Protein AF-0000000069701682 (afdb_homodimer)

Secondary structure (DSSP, 8-state):
---------PPTTS-HHHHHHHHHHHHHHTT-S-TTSPPPPHHHHHHHHT--HHHHHHHHHHHHHTTSEEEETTTEEEE-GGGTT-------------SPPP-HHHH-S--GGGS---PPPTTGGG-SEE--SS---GGGS-HHHHHHHHHHHHHS-SS-GGGS--TTPPPHHHHHHIIIIIGGGGT----GGGEEEESHHHHHHHHHHHHH--TT-EEEEEES--HHHHHHHHTTT-EEEEEEEETTEE---SS--SEEEE--SS-TTT-PPPPHHHHHHHHHHHHHTT-EEEEEETTGGG---SSPPPPGGGG-SSS-EEEEEESSTTT-GGG--EEEE--HHHHHHHHHHHHHHHSSS-HHHHHHHHHHHHTTHHHHHHHHHHHHHHHHHHHHHHHHHHH-TTSEEPTT-TT-SEEEEE--TT--HHHHHHHHHHTTEE-EESGGGS-SSS--SSEEEEE-SSS-GGGHHHHHHHHHHHHHHH-/---------PPTTS-HHHHHHHHHHHHHHTT-S-TTSPPPPHHHHHHHHT--HHHHHHHHHHHHHTTSEEEETTTEEEE-GGGTT-------------SPPP-HHHH-S--GGGS---PPPTTGGG-SEE--SS---GGGS-HHHHHHHHHHHHHS-SS-GGGS--TTPPPHHHHHHIIIIIGGGGT----GGGEEEESHHHHHHHHHHHHH--TT-EEEEEES--HHHHHHHHTTT-EEEEEEEETTEE---SS--SEEEE--SS-TTT-PPPPHHHHHHHHHHHHHTT-EEEEE-TTTTT---SSPPPPGGGG-SSS-EEEEEESSTTT-GGG--EEEE--HHHHHHHHHHHHHHHSSS-HHHHHHHHHHHHTTHHHHHHHHHHHHHHHHHHHHHHHHHHH-TTSEEPTT-TT-SEEEEE--TT--HHHHHHHHHHTTEE-EESGGGS-SSS--SSEEEEE-SSS-GGGHHHHHHHHHHHHHHH-

Radius of gyration: 29.83 Å; Cα contacts (8 Å, |Δi|>4): 1899; chains: 2; bounding box: 69×75×84 Å

Foldseek 3Di:
DPPPQQEFPDDPPDDPLVRLLVSVVCCLLQQVAAQPDADDALVRVCVSHVHDSVSSVVSLVVCVVVQQWDQDPPRHIGGRPVSNPSPNPPPPDDPDDPDDDDPVVVVDPDDLVPADDQDDDPPLLPFQARQDPLDFDPVLFPVVLLVVLLCVQVPDDPDRPLVDAPQQDADVLLLVLCQPPPQVLQLDHADSLQKAKALALLRVLLLCLVPPFALPFEEEEEFLADRSSVSSNCVRNHHYHYFYAALQGGDDDPDDGQEYEAAQQQGPPQLAHHDPVNLVVVLVSCVVVVHAYEYEPACSLLQLDDSGHHGSNSVRPPQRYKYWYGDCSLNDSVLRIIMIGGDSVSSVSSSVVVSVVPRGRRRSSSSSVSVCSVVCVSVVSSVVSSVVQVLLLVLLVVLCVVQPVQWDGGNRNPRGQKGKTFHPQQDFVVVLQVQLVVVSHHWAFSQSSGDDPDGRRGITMGGRRSHDSVCNNVSSNSSSVSRVVSD/DPPPQQEFPDDPPDDPLVRLLVSVVCCLLQPVAAQPDADDALVRVCVSHVHDSVSSVVSQVVCCVVQQWDQDPPRHIGGRPVSNPSPNPPPPDDPDDPDDDDPVVVVDPDDLVPADDQDDDPPLLPFQARQDPLDFAPVLFPPVLLVVLLCVQVPDDPDRPLVDAPQQDADVLLLVLCQPPPQVLQLDHADSLQKAKALALLRVLLLCLVPPFALPFEEEEEFLADRSSVSSNCVRNHHYHYFYAALQGGDDDPDDGQEYEAAQQQGPPQLAHHDPVNLVVVLVSCVVVVHAYEYEPACSLLQLDDRGHHGSNSVRPPQRYKYWYGDCSLNDSVLRIIMIGGDSVSSVSSSVVVSVVPRGRRSSSSSSVSVCSVVCVSVVSSVVSSVVQVLLLVLLVVLCVVQPVQWDGGHNNPRGQKGKTFHPQQDFVVVLQVQLVVVSHHWAFSQSSGDDPDGRRRITMGGGRSHDSVCSNVSSNSSSVSRVVSD

Nearest PDB structures (foldseek):
  2zc0-assembly1_A  TM=9.227E-01  e=3.719E-26  Thermococcus litoralis
  3av7-assembly1_C  TM=9.147E-01  e=4.871E-26  Pyrococcus horikoshii OT3
  1wst-assembly1_A-2  TM=8.788E-01  e=1.095E-25  Thermococcus profundus
  1vp4-assembly1_B  TM=9.263E-01  e=2.379E-24  Thermotoga maritima MSB8
  6t8q-assembly1_A  TM=8.933E-01  e=7.430E-21  Homo sapiens

pLDDT: mean 89.13, std 10.61, range [32.91, 98.69]

Sequence (974 aa):
MIRHLLHVDFQPGRGLQEQVRETLVNAILSGIFAADTPLPSCRQLASQLRVSRNTTALVFESLVNEGYLISRPRSGYYLHPDYHEASPAAVESAPQREAAAPRWGDRLQMTPSQQESILKPAGWMHYRYPFIYGQPDTRQFPLATWRSAANWLHGGVRDPAWVIDHIDQDVPMLIEQIRTRVLPKRGIVAAPDEILITLGSQNALYLLTRLLLSSTTRIGVENPCFREAINTFLLADAEVVPHPVDEEGIVLNERPCDYYYVTPGHQVPTGVTMSSARRRQLLEHAARHDAVIIEDDYDSESNFTLNPLPALKASDRSGRVVYVSSLSKALSPGLRLGFMVADPDLIDEARALRRLVYRHPPTNIQYQMAHFLAQGHYETHLRRYHYDSAQRWERLHAALQRYLPSCRALAGSEHANAFWLQTPAQINTQQLTWRAAHAGVLIEPGARHFLSAAPPDNYFRMGFHAINPDAIAQGVEVLRGQLEQMGMIRHLLHVDFQPGRGLQEQVRETLVNAILSGIFAADTPLPSCRQLASQLRVSRNTTALVFESLVNEGYLISRPRSGYYLHPDYHEASPAAVESAPQREAAAPRWGDRLQMTPSQQESILKPAGWMHYRYPFIYGQPDTRQFPLATWRSAANWLHGGVRDPAWVIDHIDQDVPMLIEQIRTRVLPKRGIVAAPDEILITLGSQNALYLLTRLLLSSTTRIGVENPCFREAINTFLLADAEVVPHPVDEEGIVLNERPCDYYYVTPGHQVPTGVTMSSARRRQLLEHAARHDAVIIEDDYDSESNFTLNPLPALKASDRSGRVVYVSSLSKALSPGLRLGFMVADPDLIDEARALRRLVYRHPPTNIQYQMAHFLAQGHYETHLRRYHYDSAQRWERLHAALQRYLPSCRALAGSEHANAFWLQTPAQINTQQLTWRAAHAGVLIEPGARHFLSAAPPDNYFRMGFHAINPDAIAQGVEVLRGQLEQMG

Structure (mmCIF, N/CA/C/O backbone):
data_AF-0000000069701682-model_v1
#
loop_
_entity.id
_entity.type
_entity.pdbx_description
1 polymer 'GntR family transcriptional regulator'
#
loop_
_atom_site.group_PDB
_atom_site.id
_atom_site.type_symbol
_atom_site.label_atom_id
_atom_site.label_alt_id
_atom_site.label_comp_id
_atom_site.label_asym_id
_atom_site.label_entity_id
_atom_site.label_seq_id
_atom_site.pdbx_PDB_ins_code
_atom_site.Cartn_x
_atom_site.Cartn_y
_atom_site.Cartn_z
_atom_site.occupancy
_atom_site.B_iso_or_equiv
_atom_site.auth_seq_id
_atom_site.auth_comp_id
_atom_site.auth_asym_id
_atom_site.auth_atom_id
_atom_site.pdbx_PDB_model_num
ATOM 1 N N . MET A 1 1 ? -25.453 -39.875 17.453 1 32.91 1 MET A N 1
ATOM 2 C CA . MET A 1 1 ? -25.484 -38.625 16.703 1 32.91 1 MET A CA 1
ATOM 3 C C . MET A 1 1 ? -24.328 -37.719 17.141 1 32.91 1 MET A C 1
ATOM 5 O O . MET A 1 1 ? -24.25 -37.312 18.297 1 32.91 1 MET A O 1
ATOM 9 N N . ILE A 1 2 ? -23.188 -37.844 16.672 1 40.19 2 ILE A N 1
ATOM 10 C CA . ILE A 1 2 ? -22.031 -37.094 17.156 1 40.19 2 ILE A CA 1
ATOM 11 C C . ILE A 1 2 ? -22.375 -35.625 17.281 1 40.19 2 ILE A C 1
ATOM 13 O O . ILE A 1 2 ? -22.688 -34.938 16.297 1 40.19 2 ILE A O 1
ATOM 17 N N . ARG A 1 3 ? -22.828 -35.156 18.422 1 49.03 3 ARG A N 1
ATOM 18 C CA . ARG A 1 3 ? -23.188 -33.781 18.828 1 49.03 3 ARG A CA 1
ATOM 19 C C . ARG A 1 3 ? -22 -32.844 18.688 1 49.03 3 ARG A C 1
ATOM 21 O O . ARG A 1 3 ? -21.078 -32.875 19.5 1 49.03 3 ARG A O 1
ATOM 28 N N . HIS A 1 4 ? -21.578 -32.5 17.422 1 60.84 4 HIS A N 1
ATOM 29 C CA . HIS A 1 4 ? -20.516 -31.531 17.328 1 60.84 4 HIS A CA 1
ATOM 30 C C . HIS A 1 4 ? -20.891 -30.234 18.047 1 60.84 4 HIS A C 1
ATOM 32 O O . HIS A 1 4 ? -21.922 -29.625 17.734 1 60.84 4 HIS A O 1
ATOM 38 N N . LEU A 1 5 ? -20.422 -30.094 19.281 1 67.62 5 LEU A N 1
ATOM 39 C CA . LEU A 1 5 ? -20.656 -28.891 20.078 1 67.62 5 LEU A CA 1
ATOM 40 C C . LEU A 1 5 ? -19.859 -27.719 19.531 1 67.62 5 LEU A C 1
ATOM 42 O O . LEU A 1 5 ? -18.625 -27.75 19.531 1 67.62 5 LEU A O 1
ATOM 46 N N . LEU A 1 6 ? -20.609 -26.969 18.734 1 79.06 6 LEU A N 1
ATOM 47 C CA . LEU A 1 6 ? -19.984 -25.719 18.312 1 79.06 6 LEU A CA 1
ATOM 48 C C . LEU A 1 6 ? -20.188 -24.641 19.375 1 79.06 6 LEU A C 1
ATOM 50 O O . LEU A 1 6 ? -21.25 -24.547 19.984 1 79.06 6 LEU A O 1
ATOM 54 N N . HIS A 1 7 ? -19.156 -24.094 19.859 1 77.75 7 HIS A N 1
ATOM 55 C CA . HIS A 1 7 ? -19.188 -22.984 20.797 1 77.75 7 HIS A CA 1
ATOM 56 C C . HIS A 1 7 ? -18.734 -21.688 20.141 1 77.75 7 HIS A C 1
ATOM 58 O O . HIS A 1 7 ? -17.781 -21.672 19.359 1 77.75 7 HIS A O 1
ATOM 64 N N . VAL A 1 8 ? -19.594 -20.703 20.344 1 82.81 8 VAL A N 1
ATOM 65 C CA . VAL A 1 8 ? -19.234 -19.359 19.875 1 82.81 8 VAL A CA 1
ATOM 66 C C . VAL A 1 8 ? -19.172 -18.391 21.047 1 82.81 8 VAL A C 1
ATOM 68 O O . VAL A 1 8 ? -20.125 -18.281 21.828 1 82.81 8 VAL A O 1
ATOM 71 N N . ASP A 1 9 ? -17.984 -17.844 21.328 1 79.31 9 ASP A N 1
ATOM 72 C CA . ASP A 1 9 ? -17.891 -16.734 22.25 1 79.31 9 ASP A CA 1
ATOM 73 C C . ASP A 1 9 ? -18.203 -15.406 21.562 1 79.31 9 ASP A C 1
ATOM 75 O O . ASP A 1 9 ? -17.312 -14.727 21.062 1 79.31 9 ASP A O 1
ATOM 79 N N . PHE A 1 10 ? -19.516 -15.109 21.641 1 85.75 10 PHE A N 1
ATOM 80 C CA . PHE A 1 10 ? -19.984 -13.953 20.891 1 85.75 10 PHE A CA 1
ATOM 81 C C . PHE A 1 10 ? -19.359 -12.664 21.422 1 85.75 10 PHE A C 1
ATOM 83 O O . PHE A 1 10 ? -19.312 -12.453 22.625 1 85.75 10 PHE A O 1
ATOM 90 N N . GLN A 1 11 ? -18.75 -11.953 20.625 1 80.38 11 GLN A N 1
ATOM 91 C CA . GLN A 1 11 ? -18.219 -10.633 20.953 1 80.38 11 GLN A CA 1
ATOM 92 C C . GLN A 1 11 ? -19.266 -9.547 20.719 1 80.38 11 GLN A C 1
ATOM 94 O O . GLN A 1 11 ? -19.938 -9.547 19.688 1 80.38 11 GLN A O 1
ATOM 99 N N . PRO A 1 12 ? -19.422 -8.734 21.766 1 77.25 12 PRO A N 1
ATOM 100 C CA . PRO A 1 12 ? -20.375 -7.637 21.594 1 77.25 12 PRO A CA 1
ATOM 101 C C . PRO A 1 12 ? -20 -6.695 20.453 1 77.25 12 PRO A C 1
ATOM 103 O O . PRO A 1 12 ? -18.812 -6.492 20.172 1 77.25 12 PRO A O 1
ATOM 106 N N . GLY A 1 13 ? -20.938 -6.207 19.719 1 72.69 13 GLY A N 1
ATOM 107 C CA . GLY A 1 13 ? -20.703 -5.234 18.672 1 72.69 13 GLY A CA 1
ATOM 108 C C . GLY A 1 13 ? -20.625 -5.863 17.281 1 72.69 13 GLY A C 1
ATOM 109 O O . GLY A 1 13 ? -20.656 -5.156 16.281 1 72.69 13 GLY A O 1
ATOM 110 N N . ARG A 1 14 ? -20.5 -7.211 17.375 1 81.81 14 ARG A N 1
ATOM 111 C CA . ARG A 1 14 ? -20.438 -7.898 16.094 1 81.81 14 ARG A CA 1
ATOM 112 C C . ARG A 1 14 ? -21.766 -8.578 15.773 1 81.81 14 ARG A C 1
ATOM 114 O O . ARG A 1 14 ? -22.516 -8.93 16.672 1 81.81 14 ARG A O 1
ATOM 121 N N . GLY A 1 15 ? -22.047 -8.703 14.469 1 83.62 15 GLY A N 1
ATOM 122 C CA . GLY A 1 15 ? -23.266 -9.375 14.055 1 83.62 15 GLY A CA 1
ATOM 123 C C . GLY A 1 15 ? -23.281 -10.852 14.422 1 83.62 15 GLY A C 1
ATOM 124 O O . GLY A 1 15 ? -22.281 -11.547 14.289 1 83.62 15 GLY A O 1
ATOM 125 N N . LEU A 1 16 ? -24.422 -11.273 14.914 1 89.31 16 LEU A N 1
ATOM 126 C CA . LEU A 1 16 ? -24.578 -12.672 15.32 1 89.31 16 LEU A CA 1
ATOM 127 C C . LEU A 1 16 ? -24.391 -13.602 14.125 1 89.31 16 LEU A C 1
ATOM 129 O O . LEU A 1 16 ? -23.688 -14.609 14.219 1 89.31 16 LEU A O 1
ATOM 133 N N . GLN A 1 17 ? -25.047 -13.266 12.984 1 89.38 17 GLN A N 1
ATOM 134 C CA . GLN A 1 17 ? -24.922 -14.078 11.781 1 89.38 17 GLN A CA 1
ATOM 135 C C . GLN A 1 17 ? -23.469 -14.211 11.344 1 89.38 17 GLN A C 1
ATOM 137 O O . GLN A 1 17 ? -23.031 -15.297 10.953 1 89.38 17 GLN A O 1
ATOM 142 N N . GLU A 1 18 ? -22.797 -13.102 11.469 1 89.44 18 GLU A N 1
ATOM 143 C CA . GLU A 1 18 ? -21.375 -13.062 11.109 1 89.44 18 GLU A CA 1
ATOM 144 C C . GLU A 1 18 ? -20.562 -14.039 11.953 1 89.44 18 GLU A C 1
ATOM 146 O O . GLU A 1 18 ? -19.75 -14.797 11.422 1 89.44 18 GLU A O 1
ATOM 151 N N . GLN A 1 19 ? -20.781 -14.008 13.219 1 90.5 19 GLN A N 1
ATOM 152 C CA . GLN A 1 19 ? -20.016 -14.828 14.156 1 90.5 19 GLN A CA 1
ATOM 153 C C . GLN A 1 19 ? -20.406 -16.297 14.031 1 90.5 19 GLN A C 1
ATOM 155 O O . GLN A 1 19 ? -19.547 -17.172 14.125 1 90.5 19 GLN A O 1
ATOM 160 N N . VAL A 1 20 ? -21.656 -16.594 13.797 1 91.5 20 VAL A N 1
ATOM 161 C CA . VAL A 1 20 ? -22.109 -17.969 13.602 1 91.5 20 VAL A CA 1
ATOM 162 C C . VAL A 1 20 ? -21.516 -18.531 12.328 1 91.5 20 VAL A C 1
ATOM 164 O O . VAL A 1 20 ? -21.031 -19.672 12.312 1 91.5 20 VAL A O 1
ATOM 167 N N . ARG A 1 21 ? -21.609 -17.797 11.273 1 91.94 21 ARG A N 1
ATOM 168 C CA . ARG A 1 21 ? -21.062 -18.25 10.008 1 91.94 21 ARG A CA 1
ATOM 169 C C . ARG A 1 21 ? -19.562 -18.531 10.133 1 91.94 21 ARG A C 1
ATOM 171 O O . ARG A 1 21 ? -19.078 -19.562 9.664 1 91.94 21 ARG A O 1
ATOM 178 N N . GLU A 1 22 ? -18.844 -17.547 10.695 1 90.75 22 GLU A N 1
ATOM 179 C CA . GLU A 1 22 ? -17.406 -17.719 10.898 1 90.75 22 GLU A CA 1
ATOM 180 C C . GLU A 1 22 ? -17.094 -19.016 11.633 1 90.75 22 GLU A C 1
ATOM 182 O O . GLU A 1 22 ? -16.172 -19.734 11.266 1 90.75 22 GLU A O 1
ATOM 187 N N . THR A 1 23 ? -17.844 -19.25 12.625 1 88.31 23 THR A N 1
ATOM 188 C CA . THR A 1 23 ? -17.656 -20.453 13.43 1 88.31 23 THR A CA 1
ATOM 189 C C . THR A 1 23 ? -17.922 -21.703 12.594 1 88.31 23 THR A C 1
ATOM 191 O O . THR A 1 23 ? -17.172 -22.672 12.664 1 88.31 23 THR A O 1
ATOM 194 N N . LEU A 1 24 ? -18.953 -21.734 11.828 1 89.5 24 LEU A N 1
ATOM 195 C CA . LEU A 1 24 ? -19.312 -22.891 11.008 1 89.5 24 LEU A CA 1
ATOM 196 C C . LEU A 1 24 ? -18.281 -23.109 9.906 1 89.5 24 LEU A C 1
ATOM 198 O O . LEU A 1 24 ? -17.906 -24.25 9.633 1 89.5 24 LEU A O 1
ATOM 202 N N . VAL A 1 25 ? -17.906 -22.047 9.258 1 90.06 25 VAL A N 1
ATOM 203 C CA . VAL A 1 25 ? -16.906 -22.141 8.203 1 90.06 25 VAL A CA 1
ATOM 204 C C . VAL A 1 25 ? -15.617 -22.734 8.766 1 90.06 25 VAL A C 1
ATOM 206 O O . VAL A 1 25 ? -15.008 -23.609 8.156 1 90.06 25 VAL A O 1
ATOM 209 N N . ASN A 1 26 ? -15.219 -22.219 9.93 1 86.31 26 ASN A N 1
ATOM 210 C CA . ASN A 1 26 ? -14.031 -22.734 10.594 1 86.31 26 ASN A CA 1
ATOM 211 C C . ASN A 1 26 ? -14.164 -24.234 10.867 1 86.31 26 ASN A C 1
ATOM 213 O O . ASN A 1 26 ? -13.211 -24.984 10.672 1 86.31 26 ASN A O 1
ATOM 217 N N . ALA A 1 27 ? -15.281 -24.609 11.344 1 85.31 27 ALA A N 1
ATOM 218 C CA . ALA A 1 27 ? -15.531 -26.016 11.664 1 85.31 27 ALA A CA 1
ATOM 219 C C . ALA A 1 27 ? -15.492 -26.875 10.406 1 85.31 27 ALA A C 1
ATOM 221 O O . ALA A 1 27 ? -14.938 -27.969 10.414 1 85.31 27 ALA A O 1
ATOM 222 N N . ILE A 1 28 ? -16.062 -26.391 9.359 1 86.62 28 ILE A N 1
ATOM 223 C CA . ILE A 1 28 ? -16.109 -27.109 8.094 1 86.62 28 ILE A CA 1
ATOM 224 C C . ILE A 1 28 ? -14.695 -27.281 7.539 1 86.62 28 ILE A C 1
ATOM 226 O O . ILE A 1 28 ? -14.281 -28.391 7.184 1 86.62 28 ILE A O 1
ATOM 230 N N . LEU A 1 29 ? -13.977 -26.203 7.527 1 83.94 29 LEU A N 1
ATOM 231 C CA . LEU A 1 29 ? -12.656 -26.188 6.898 1 83.94 29 LEU A CA 1
ATOM 232 C C . LEU A 1 29 ? -11.633 -26.922 7.758 1 83.94 29 LEU A C 1
ATOM 234 O O . LEU A 1 29 ? -10.609 -27.391 7.25 1 83.94 29 LEU A O 1
ATOM 238 N N . SER A 1 30 ? -11.945 -27.016 9.062 1 80.56 30 SER A N 1
ATOM 239 C CA . SER A 1 30 ? -11.047 -27.734 9.969 1 80.56 30 SER A CA 1
ATOM 240 C C . SER A 1 30 ? -11.359 -29.219 10 1 80.56 30 SER A C 1
ATOM 242 O O . SER A 1 30 ? -10.703 -29.984 10.703 1 80.56 30 SER A O 1
ATOM 244 N N . GLY A 1 31 ? -12.43 -29.625 9.344 1 78.94 31 GLY A N 1
ATOM 245 C CA . GLY A 1 31 ? -12.75 -31.047 9.219 1 78.94 31 GLY A CA 1
ATOM 246 C C . GLY A 1 31 ? -13.523 -31.578 10.406 1 78.94 31 GLY A C 1
ATOM 247 O O . GLY A 1 31 ? -13.484 -32.781 10.68 1 78.94 31 GLY A O 1
ATOM 248 N N . ILE A 1 32 ? -14.18 -30.75 11.109 1 78.56 32 ILE A N 1
ATOM 249 C CA . ILE A 1 32 ? -14.914 -31.172 12.297 1 78.56 32 ILE A CA 1
ATOM 250 C C . ILE A 1 32 ? -16.109 -32.031 11.883 1 78.56 32 ILE A C 1
ATOM 252 O O . ILE A 1 32 ? -16.453 -33 12.578 1 78.56 32 ILE A O 1
ATOM 256 N N . PHE A 1 33 ? -16.672 -31.719 10.719 1 84.38 33 PHE A N 1
ATOM 257 C CA . PHE A 1 33 ? -17.859 -32.438 10.258 1 84.38 33 PHE A CA 1
ATOM 258 C C . PHE A 1 33 ? -17.484 -33.562 9.305 1 84.38 33 PHE A C 1
ATOM 260 O O . PHE A 1 33 ? -16.625 -33.375 8.438 1 84.38 33 PHE A O 1
ATOM 267 N N . ALA A 1 34 ? -18.047 -34.656 9.516 1 82.94 34 ALA A N 1
ATOM 268 C CA . ALA A 1 34 ? -17.812 -35.812 8.633 1 82.94 34 ALA A CA 1
ATOM 269 C C . ALA A 1 34 ? -18.703 -35.719 7.402 1 82.94 34 ALA A C 1
ATOM 271 O O . ALA A 1 34 ? -19.828 -35.219 7.465 1 82.94 34 ALA A O 1
ATOM 272 N N . ALA A 1 35 ? -18.234 -36.219 6.238 1 82.81 35 ALA A N 1
ATOM 273 C CA . ALA A 1 35 ? -18.906 -36.156 4.941 1 82.81 35 ALA A CA 1
ATOM 274 C C . ALA A 1 35 ? -20.297 -36.781 5.016 1 82.81 35 ALA A C 1
ATOM 276 O O . ALA A 1 35 ? -21.25 -36.25 4.441 1 82.81 35 ALA A O 1
ATOM 277 N N . ASP A 1 36 ? -20.469 -37.812 5.699 1 82.5 36 ASP A N 1
ATOM 278 C CA . ASP A 1 36 ? -21.734 -38.562 5.605 1 82.5 36 ASP A CA 1
ATOM 279 C C . ASP A 1 36 ? -22.578 -38.375 6.867 1 82.5 36 ASP A C 1
ATOM 281 O O . ASP A 1 36 ? -23.516 -39.125 7.109 1 82.5 36 ASP A O 1
ATOM 285 N N . THR A 1 37 ? -22.297 -37.312 7.617 1 86.31 37 THR A N 1
ATOM 286 C CA . THR A 1 37 ? -23.094 -37 8.805 1 86.31 37 THR A CA 1
ATOM 287 C C . THR A 1 37 ? -23.734 -35.625 8.672 1 86.31 37 THR A C 1
ATOM 289 O O . THR A 1 37 ? -23.094 -34.656 8.258 1 86.31 37 THR A O 1
ATOM 292 N N . PRO A 1 38 ? -25 -35.656 8.891 1 89.81 38 PRO A N 1
ATOM 293 C CA . PRO A 1 38 ? -25.641 -34.344 8.805 1 89.81 38 PRO A CA 1
ATOM 294 C C . PRO A 1 38 ? -25.156 -33.375 9.875 1 89.81 38 PRO A C 1
ATOM 296 O O . PRO A 1 38 ? -24.859 -33.781 11 1 89.81 38 PRO A O 1
ATOM 299 N N . LEU A 1 39 ? -25.047 -32.094 9.523 1 90.81 39 LEU A N 1
ATOM 300 C CA . LEU A 1 39 ? -24.781 -31.031 10.508 1 90.81 39 LEU A CA 1
ATOM 301 C C . LEU A 1 39 ? -25.969 -30.875 11.445 1 90.81 39 LEU A C 1
ATOM 303 O O . LEU A 1 39 ? -27.078 -31.359 11.164 1 90.81 39 LEU A O 1
ATOM 307 N N . PRO A 1 40 ? -25.703 -30.234 12.617 1 88.69 40 PRO A N 1
ATOM 308 C CA . PRO A 1 40 ? -26.859 -29.922 13.461 1 88.69 40 PRO A CA 1
ATOM 309 C C . PRO A 1 40 ? -27.938 -29.125 12.719 1 88.69 40 PRO A C 1
ATOM 311 O O . PRO A 1 40 ? -27.625 -28.281 11.883 1 88.69 40 PRO A O 1
ATOM 314 N N . SER A 1 41 ? -29.188 -29.469 13.031 1 89 41 SER A N 1
ATOM 315 C CA . SER A 1 41 ? -30.266 -28.703 12.43 1 89 41 SER A CA 1
ATOM 316 C C . SER A 1 41 ? -30.219 -27.234 12.836 1 89 41 SER A C 1
ATOM 318 O O . SER A 1 41 ? -29.547 -26.875 13.812 1 89 41 SER A O 1
ATOM 320 N N . CYS A 1 42 ? -30.906 -26.422 12.07 1 90.56 42 CYS A N 1
ATOM 321 C CA . CYS A 1 42 ? -30.984 -25 12.391 1 90.56 42 CYS A CA 1
ATOM 322 C C . CYS A 1 42 ? -31.469 -24.781 13.82 1 90.56 42 CYS A C 1
ATOM 324 O O . CYS A 1 42 ? -30.969 -23.922 14.531 1 90.56 42 CYS A O 1
ATOM 326 N N . ARG A 1 43 ? -32.469 -25.578 14.211 1 88.69 43 ARG A N 1
ATOM 327 C CA . ARG A 1 43 ? -33.031 -25.469 15.547 1 88.69 43 ARG A CA 1
ATOM 328 C C . ARG A 1 43 ? -32.031 -25.875 16.609 1 88.69 43 ARG A C 1
ATOM 330 O O . ARG A 1 43 ? -31.891 -25.203 17.641 1 88.69 43 ARG A O 1
ATOM 337 N N . GLN A 1 44 ? -31.359 -26.938 16.391 1 90.56 44 GLN A N 1
ATOM 338 C CA . GLN A 1 44 ? -30.375 -27.438 17.328 1 90.56 44 GLN A CA 1
ATOM 339 C C . GLN A 1 44 ? -29.219 -26.438 17.5 1 90.56 44 GLN A C 1
ATOM 341 O O . GLN A 1 44 ? -28.781 -26.172 18.625 1 90.56 44 GLN A O 1
ATOM 346 N N . LEU A 1 45 ? -28.734 -25.953 16.406 1 90.62 45 LEU A N 1
ATOM 347 C CA . LEU A 1 45 ? -27.625 -25.016 16.438 1 90.62 45 LEU A CA 1
ATOM 348 C C . LEU A 1 45 ? -28.047 -23.719 17.141 1 90.62 45 LEU A C 1
ATOM 350 O O . LEU A 1 45 ? -27.266 -23.141 17.891 1 90.62 45 LEU A O 1
ATOM 354 N N . ALA A 1 46 ? -29.219 -23.281 16.828 1 91.94 46 ALA A N 1
ATOM 355 C CA . ALA A 1 46 ? -29.766 -22.078 17.469 1 91.94 46 ALA A CA 1
ATOM 356 C C . ALA A 1 46 ? -29.797 -22.25 18.984 1 91.94 46 ALA A C 1
ATOM 358 O O . ALA A 1 46 ? -29.453 -21.328 19.734 1 91.94 46 ALA A O 1
ATOM 359 N N . SER A 1 47 ? -30.25 -23.375 19.359 1 90.12 47 SER A N 1
ATOM 360 C CA . SER A 1 47 ? -30.312 -23.672 20.797 1 90.12 47 SER A CA 1
ATOM 361 C C . SER A 1 47 ? -28.922 -23.75 21.406 1 90.12 47 SER A C 1
ATOM 363 O O . SER A 1 47 ? -28.688 -23.219 22.5 1 90.12 47 SER A O 1
ATOM 365 N N . GLN A 1 48 ? -28.016 -24.406 20.719 1 87.81 48 GLN A N 1
ATOM 366 C CA . GLN A 1 48 ? -26.641 -24.562 21.188 1 87.81 48 GLN A CA 1
ATOM 367 C C . GLN A 1 48 ? -25.953 -23.203 21.344 1 87.81 48 GLN A C 1
ATOM 369 O O . GLN A 1 48 ? -25.203 -22.984 22.281 1 87.81 48 GLN A O 1
ATOM 374 N N . LEU A 1 49 ? -26.188 -22.375 20.406 1 89.06 49 LEU A N 1
ATOM 375 C CA . LEU A 1 49 ? -25.453 -21.109 20.344 1 89.06 49 LEU A CA 1
ATOM 376 C C . LEU A 1 49 ? -26.25 -19.984 21 1 89.06 49 LEU A C 1
ATOM 378 O O . LEU A 1 49 ? -25.75 -18.875 21.156 1 89.06 49 LEU A O 1
ATOM 382 N N . ARG A 1 50 ? -27.469 -20.25 21.391 1 88.25 50 ARG A N 1
ATOM 383 C CA . ARG A 1 50 ? -28.375 -19.266 22.016 1 88.25 50 ARG A CA 1
ATOM 384 C C . ARG A 1 50 ? -28.609 -18.078 21.094 1 88.25 50 ARG A C 1
ATOM 386 O O . ARG A 1 50 ? -28.453 -16.922 21.516 1 88.25 50 ARG A O 1
ATOM 393 N N . VAL A 1 51 ? -28.938 -18.422 19.828 1 92.19 51 VAL A N 1
ATOM 394 C CA . VAL A 1 51 ? -29.312 -17.422 18.844 1 92.19 51 VAL A CA 1
ATOM 395 C C . VAL A 1 51 ? -30.656 -17.797 18.219 1 92.19 51 VAL A C 1
ATOM 397 O O . VAL A 1 51 ? -31.203 -18.859 18.516 1 92.19 51 VAL A O 1
ATOM 400 N N . SER A 1 52 ? -31.219 -16.891 17.484 1 91.88 52 SER A N 1
ATOM 401 C CA . SER A 1 52 ? -32.531 -17.141 16.859 1 91.88 52 SER A CA 1
ATOM 402 C C . SER A 1 52 ? -32.406 -18.172 15.75 1 91.88 52 SER A C 1
ATOM 404 O O . SER A 1 52 ? -31.359 -18.312 15.125 1 91.88 52 SER A O 1
ATOM 406 N N . ARG A 1 53 ? -33.469 -18.906 15.594 1 90.75 53 ARG A N 1
ATOM 407 C CA . ARG A 1 53 ? -33.531 -19.875 14.508 1 90.75 53 ARG A CA 1
ATOM 408 C C . ARG A 1 53 ? -33.375 -19.188 13.156 1 90.75 53 ARG A C 1
ATOM 410 O O . ARG A 1 53 ? -32.812 -19.781 12.219 1 90.75 53 ARG A O 1
ATOM 417 N N . ASN A 1 54 ? -33.844 -18.062 13.094 1 92 54 ASN A N 1
ATOM 418 C CA . ASN A 1 54 ? -33.719 -17.312 11.859 1 92 54 ASN A CA 1
ATOM 419 C C . ASN A 1 54 ? -32.25 -17.031 11.531 1 92 54 ASN A C 1
ATOM 421 O O . ASN A 1 54 ? -31.844 -17.078 10.367 1 92 54 ASN A O 1
ATOM 425 N N . THR A 1 55 ? -31.5 -16.719 12.523 1 92.06 55 THR A N 1
ATOM 426 C CA . THR A 1 55 ? -30.078 -16.438 12.352 1 92.06 55 THR A CA 1
ATOM 427 C C . THR A 1 55 ? -29.359 -17.672 11.797 1 92.06 55 THR A C 1
ATOM 429 O O . THR A 1 55 ? -28.609 -17.562 10.828 1 92.06 55 THR A O 1
ATOM 432 N N . THR A 1 56 ? -29.609 -18.797 12.359 1 92.81 56 THR A N 1
ATOM 433 C CA . THR A 1 56 ? -28.953 -20.016 11.914 1 92.81 56 THR A CA 1
ATOM 434 C C . THR A 1 56 ? -29.453 -20.422 10.523 1 92.81 56 THR A C 1
ATOM 436 O O . THR A 1 56 ? -28.672 -20.891 9.695 1 92.81 56 THR A O 1
ATOM 439 N N . ALA A 1 57 ? -30.734 -20.219 10.258 1 92.5 57 ALA A N 1
ATOM 440 C CA . ALA A 1 57 ? -31.297 -20.578 8.961 1 92.5 57 ALA A CA 1
ATOM 441 C C . ALA A 1 57 ? -30.656 -19.75 7.84 1 92.5 57 ALA A C 1
ATOM 443 O O . ALA A 1 57 ? -30.328 -20.297 6.777 1 92.5 57 ALA A O 1
ATOM 444 N N . LEU A 1 58 ? -30.516 -18.531 8.086 1 92.5 58 LEU A N 1
ATOM 445 C CA . LEU A 1 58 ? -29.906 -17.641 7.098 1 92.5 58 LEU A CA 1
ATOM 446 C C . LEU A 1 58 ? -28.469 -18.031 6.824 1 92.5 58 LEU A C 1
ATOM 448 O O . LEU A 1 58 ? -28.016 -17.984 5.676 1 92.5 58 LEU A O 1
ATOM 452 N N . VAL A 1 59 ? -27.781 -18.391 7.863 1 93 59 VAL A N 1
ATOM 453 C CA . VAL A 1 59 ? -26.391 -18.781 7.715 1 93 59 VAL A CA 1
ATOM 454 C C . VAL A 1 59 ? -26.297 -20.078 6.914 1 93 59 VAL A C 1
ATOM 456 O O . VAL A 1 59 ? -25.484 -20.203 6 1 93 59 VAL A O 1
ATOM 459 N N . PHE A 1 60 ? -27.172 -21 7.23 1 92.62 60 PHE A N 1
ATOM 460 C CA . PHE A 1 60 ? -27.172 -22.281 6.52 1 92.62 60 PHE A CA 1
ATOM 461 C C . PHE A 1 60 ? -27.516 -22.078 5.047 1 92.62 60 PHE A C 1
ATOM 463 O O . PHE A 1 60 ? -26.891 -22.672 4.172 1 92.62 60 PHE A O 1
ATOM 470 N N . GLU A 1 61 ? -28.438 -21.234 4.781 1 91.81 61 GLU A N 1
ATOM 471 C CA . GLU A 1 61 ? -28.812 -20.938 3.404 1 91.81 61 GLU A CA 1
ATOM 472 C C . GLU A 1 61 ? -27.641 -20.328 2.631 1 91.81 61 GLU A C 1
ATOM 474 O O . GLU A 1 61 ? -27.422 -20.688 1.471 1 91.81 61 GLU A O 1
ATOM 479 N N . SER A 1 62 ? -27.016 -19.469 3.268 1 92.19 62 SER A N 1
ATOM 480 C CA . SER A 1 62 ? -25.875 -18.812 2.629 1 92.19 62 SER A CA 1
ATOM 481 C C . SER A 1 62 ? -24.75 -19.828 2.363 1 92.19 62 SER A C 1
ATOM 483 O O . SER A 1 62 ? -24.078 -19.75 1.334 1 92.19 62 SER A O 1
ATOM 485 N N . LEU A 1 63 ? -24.531 -20.75 3.279 1 92.56 63 LEU A N 1
ATOM 486 C CA . LEU A 1 63 ? -23.484 -21.75 3.131 1 92.56 63 LEU A CA 1
ATOM 487 C C . LEU A 1 63 ? -23.844 -22.734 2.023 1 92.56 63 LEU A C 1
ATOM 489 O O . LEU A 1 63 ? -22.953 -23.25 1.333 1 92.56 63 LEU A O 1
ATOM 493 N N . VAL A 1 64 ? -25.125 -22.953 1.824 1 92.19 64 VAL A N 1
ATOM 494 C CA . VAL A 1 64 ? -25.578 -23.797 0.723 1 92.19 64 VAL A CA 1
ATOM 495 C C . VAL A 1 64 ? -25.344 -23.078 -0.605 1 92.19 64 VAL A C 1
ATOM 497 O O . VAL A 1 64 ? -24.828 -23.672 -1.555 1 92.19 64 VAL A O 1
ATOM 500 N N . ASN A 1 65 ? -25.656 -21.844 -0.58 1 89.38 65 ASN A N 1
ATOM 501 C CA . ASN A 1 65 ? -25.516 -21.047 -1.789 1 89.38 65 ASN A CA 1
ATOM 502 C C . ASN A 1 65 ? -24.062 -20.938 -2.229 1 89.38 65 ASN A C 1
ATOM 504 O O . ASN A 1 65 ? -23.766 -20.859 -3.424 1 89.38 65 ASN A O 1
ATOM 508 N N . GLU A 1 66 ? -23.219 -20.984 -1.28 1 89.94 66 GLU A N 1
ATOM 509 C CA . GLU A 1 66 ? -21.797 -20.828 -1.594 1 89.94 66 GLU A CA 1
ATOM 510 C C . GLU A 1 66 ? -21.109 -22.172 -1.746 1 89.94 66 GLU A C 1
ATOM 512 O O . GLU A 1 66 ? -19.891 -22.234 -1.942 1 89.94 66 GLU A O 1
ATOM 517 N N . GLY A 1 67 ? -21.797 -23.25 -1.529 1 87.5 67 GLY A N 1
ATOM 518 C CA . GLY A 1 67 ? -21.297 -24.562 -1.862 1 87.5 67 GLY A CA 1
ATOM 519 C C . GLY A 1 67 ? -20.547 -25.234 -0.72 1 87.5 67 GLY A C 1
ATOM 520 O O . GLY A 1 67 ? -19.703 -26.094 -0.945 1 87.5 67 GLY A O 1
ATOM 521 N N . TYR A 1 68 ? -20.75 -24.797 0.494 1 90.88 68 TYR A N 1
ATOM 522 C CA . TYR A 1 68 ? -20.188 -25.469 1.65 1 90.88 68 TYR A CA 1
ATOM 523 C C . TYR A 1 68 ? -21.031 -26.656 2.072 1 90.88 68 TYR A C 1
ATOM 525 O O . TYR A 1 68 ? -20.516 -27.672 2.535 1 90.88 68 TYR A O 1
ATOM 533 N N . LEU A 1 69 ? -22.391 -26.406 1.883 1 92.38 69 LEU A N 1
ATOM 534 C CA . LEU A 1 69 ? -23.344 -27.406 2.344 1 92.38 69 LEU A CA 1
ATOM 535 C C . LEU A 1 69 ? -24.312 -27.781 1.228 1 92.38 69 LEU A C 1
ATOM 537 O O . LEU A 1 69 ? -24.453 -27.047 0.244 1 92.38 69 LEU A O 1
ATOM 541 N N . ILE A 1 70 ? -24.812 -28.906 1.327 1 93.69 70 ILE A N 1
ATOM 542 C CA . ILE A 1 70 ? -25.922 -29.344 0.501 1 93.69 70 ILE A CA 1
ATOM 543 C C . ILE A 1 70 ? -27.156 -29.609 1.383 1 93.69 70 ILE A C 1
ATOM 545 O O . ILE A 1 70 ? -27.031 -30.156 2.475 1 93.69 70 ILE A O 1
ATOM 549 N N . SER A 1 71 ? -28.266 -29.094 0.907 1 92.06 71 SER A N 1
ATOM 550 C CA . SER A 1 71 ? -29.531 -29.344 1.604 1 92.06 71 SER A CA 1
ATOM 551 C C . SER A 1 71 ? -30.219 -30.578 1.048 1 92.06 71 SER A C 1
ATOM 553 O O . SER A 1 71 ? -30.438 -30.688 -0.161 1 92.06 71 SER A O 1
ATOM 555 N N . ARG A 1 72 ? -30.406 -31.5 1.884 1 90.62 72 ARG A N 1
ATOM 556 C CA . ARG A 1 72 ? -31.172 -32.688 1.501 1 90.62 72 ARG A CA 1
ATOM 557 C C . ARG A 1 72 ? -32.562 -32.688 2.148 1 90.62 72 ARG A C 1
ATOM 559 O O . ARG A 1 72 ? -32.656 -32.656 3.375 1 90.62 72 ARG A O 1
ATOM 566 N N . PRO A 1 73 ? -33.562 -32.75 1.291 1 88 73 PRO A N 1
ATOM 567 C CA . PRO A 1 73 ? -34.938 -32.688 1.831 1 88 73 PRO A CA 1
ATOM 568 C C . PRO A 1 73 ? -35.188 -33.781 2.869 1 88 73 PRO A C 1
ATOM 570 O O . PRO A 1 73 ? -34.906 -34.969 2.631 1 88 73 PRO A O 1
ATOM 573 N N . ARG A 1 74 ? -35.844 -33.406 3.992 1 83.94 74 ARG A N 1
ATOM 574 C CA . ARG A 1 74 ? -36.281 -34.25 5.102 1 83.94 74 ARG A CA 1
ATOM 575 C C . ARG A 1 74 ? -35.094 -34.969 5.746 1 83.94 74 ARG A C 1
ATOM 577 O O . ARG A 1 74 ? -35.281 -35.969 6.469 1 83.94 74 ARG A O 1
ATOM 584 N N . SER A 1 75 ? -33.812 -34.562 5.477 1 86.25 75 SER A N 1
ATOM 585 C CA . SER A 1 75 ? -32.656 -35.219 6.055 1 86.25 75 SER A CA 1
ATOM 586 C C . SER A 1 75 ? -31.766 -34.188 6.762 1 86.25 75 SER A C 1
ATOM 588 O O . SER A 1 75 ? -31.266 -34.438 7.859 1 86.25 75 SER A O 1
ATOM 590 N N . GLY A 1 76 ? -31.656 -33 6.117 1 91.06 76 GLY A N 1
ATOM 591 C CA . GLY A 1 76 ? -30.875 -31.969 6.758 1 91.06 76 GLY A CA 1
ATOM 592 C C . GLY A 1 76 ? -29.75 -31.422 5.879 1 91.06 76 GLY A C 1
ATOM 593 O O . GLY A 1 76 ? -29.875 -31.438 4.652 1 91.06 76 GLY A O 1
ATOM 594 N N . TYR A 1 77 ? -28.797 -30.766 6.531 1 92.75 77 TYR A N 1
ATOM 595 C CA . TYR A 1 77 ? -27.672 -30.172 5.824 1 92.75 77 TYR A CA 1
ATOM 596 C C . TYR A 1 77 ? -26.438 -31.062 5.914 1 92.75 77 TYR A C 1
ATOM 598 O O . TYR A 1 77 ? -26.172 -31.656 6.965 1 92.75 77 TYR A O 1
ATOM 606 N N . TYR A 1 78 ? -25.75 -31.297 4.82 1 92.62 78 TYR A N 1
ATOM 607 C CA . TYR A 1 78 ? -24.531 -32.094 4.727 1 92.62 78 TYR A CA 1
ATOM 608 C C . TYR A 1 78 ? -23.391 -31.297 4.117 1 92.62 78 TYR A C 1
ATOM 610 O O . TYR A 1 78 ? -23.625 -30.281 3.445 1 92.62 78 TYR A O 1
ATOM 618 N N . LEU A 1 79 ? -22.188 -31.75 4.395 1 91.69 79 LEU A N 1
ATOM 619 C CA . LEU A 1 79 ? -21.031 -31.156 3.738 1 91.69 79 LEU A CA 1
ATOM 620 C C . LEU A 1 79 ? -21.109 -31.344 2.229 1 91.69 79 LEU A C 1
ATOM 622 O O . LEU A 1 79 ? -21.469 -32.438 1.755 1 91.69 79 LEU A O 1
ATOM 626 N N . HIS A 1 80 ? -20.875 -30.297 1.484 1 91.06 80 HIS A N 1
ATOM 627 C CA . HIS A 1 80 ? -20.672 -30.453 0.048 1 91.06 80 HIS A CA 1
ATOM 628 C C . HIS A 1 80 ? -19.531 -31.422 -0.251 1 91.06 80 HIS A C 1
ATOM 630 O O . HIS A 1 80 ? -18.547 -31.453 0.476 1 91.06 80 HIS A O 1
ATOM 636 N N . PRO A 1 81 ? -19.609 -32.219 -1.286 1 85.19 81 PRO A N 1
ATOM 637 C CA . PRO A 1 81 ? -18.578 -33.219 -1.602 1 85.19 81 PRO A CA 1
ATOM 638 C C . PRO A 1 81 ? -17.188 -32.625 -1.691 1 85.19 81 PRO A C 1
ATOM 640 O O . PRO A 1 81 ? -16.203 -33.312 -1.399 1 85.19 81 PRO A O 1
ATOM 643 N N . ASP A 1 82 ? -17.125 -31.453 -2.014 1 82.12 82 ASP A N 1
ATOM 644 C CA . ASP A 1 82 ? -15.844 -30.781 -2.176 1 82.12 82 ASP A CA 1
ATOM 645 C C . ASP A 1 82 ? -15.117 -30.656 -0.841 1 82.12 82 ASP A C 1
ATOM 647 O O . ASP A 1 82 ? -13.906 -30.422 -0.809 1 82.12 82 ASP A O 1
ATOM 651 N N . TYR A 1 83 ? -15.805 -30.781 0.201 1 82.5 83 TYR A N 1
ATOM 652 C CA . TYR A 1 83 ? -15.219 -30.562 1.518 1 82.5 83 TYR A CA 1
ATOM 653 C C . TYR A 1 83 ? -15.125 -31.859 2.305 1 82.5 83 TYR A C 1
ATOM 655 O O . TYR A 1 83 ? -14.906 -31.844 3.518 1 82.5 83 TYR A O 1
ATOM 663 N N . HIS A 1 84 ? -15.469 -33.031 1.585 1 77.25 84 HIS A N 1
ATOM 664 C CA . HIS A 1 84 ? -15.406 -34.312 2.24 1 77.25 84 HIS A CA 1
ATOM 665 C C . HIS A 1 84 ? -13.984 -34.656 2.691 1 77.25 84 HIS A C 1
ATOM 667 O O . HIS A 1 84 ? -13.789 -35.25 3.74 1 77.25 84 HIS A O 1
ATOM 673 N N . GLU A 1 85 ? -13.102 -34.344 1.765 1 64.38 85 GLU A N 1
ATOM 674 C CA . GLU A 1 85 ? -11.719 -34.719 2.045 1 64.38 85 GLU A CA 1
ATOM 675 C C . GLU A 1 85 ? -10.961 -33.562 2.711 1 64.38 85 GLU A C 1
ATOM 677 O O . GLU A 1 85 ? -9.727 -33.5 2.664 1 64.38 85 GLU A O 1
ATOM 682 N N . ALA A 1 86 ? -11.734 -32.781 3.229 1 57.38 86 ALA A N 1
ATOM 683 C CA . ALA A 1 86 ? -10.969 -31.703 3.877 1 57.38 86 ALA A CA 1
ATOM 684 C C . ALA A 1 86 ? -10.055 -32.281 4.961 1 57.38 86 ALA A C 1
ATOM 686 O O . ALA A 1 86 ? -10.508 -33 5.852 1 57.38 86 ALA A O 1
ATOM 687 N N . SER A 1 87 ? -9.031 -32.875 4.562 1 51.75 87 SER A N 1
ATOM 688 C CA . SER A 1 87 ? -8.07 -33.406 5.516 1 51.75 87 SER A CA 1
ATOM 689 C C . SER A 1 87 ? -7.562 -32.344 6.469 1 51.75 87 SER A C 1
ATOM 691 O O . SER A 1 87 ? -7.125 -31.281 6.031 1 51.75 87 SER A O 1
ATOM 693 N N . PRO A 1 88 ? -8.016 -32.5 7.68 1 47.72 88 PRO A N 1
ATOM 694 C CA . PRO A 1 88 ? -7.332 -31.609 8.609 1 47.72 88 PRO A CA 1
ATOM 695 C C . PRO A 1 88 ? -5.848 -31.453 8.289 1 47.72 88 PRO A C 1
ATOM 697 O O . PRO A 1 88 ? -5.152 -32.438 8.07 1 47.72 88 PRO A O 1
ATOM 700 N N . ALA A 1 89 ? -5.395 -30.578 7.395 1 45.19 89 ALA A N 1
ATOM 701 C CA . ALA A 1 89 ? -3.936 -30.469 7.418 1 45.19 89 ALA A CA 1
ATOM 702 C C . ALA A 1 89 ? -3.383 -30.859 8.789 1 45.19 89 ALA A C 1
ATOM 704 O O . ALA A 1 89 ? -3.711 -30.219 9.797 1 45.19 89 ALA A O 1
ATOM 705 N N . ALA A 1 90 ? -3.266 -32.094 9.109 1 42.94 90 ALA A N 1
ATOM 706 C CA . ALA A 1 90 ? -2.609 -32.469 10.359 1 42.94 90 ALA A CA 1
ATOM 707 C C . ALA A 1 90 ? -1.609 -31.391 10.797 1 42.94 90 ALA A C 1
ATOM 709 O O . ALA A 1 90 ? -0.603 -31.172 10.125 1 42.94 90 ALA A O 1
ATOM 710 N N . VAL A 1 91 ? -2.16 -30.312 11.367 1 45 91 VAL A N 1
ATOM 711 C CA . VAL A 1 91 ? -1.248 -29.391 12.031 1 45 91 VAL A CA 1
ATOM 712 C C . VAL A 1 91 ? -0.137 -30.172 12.734 1 45 91 VAL A C 1
ATOM 714 O O . VAL A 1 91 ? -0.35 -30.734 13.812 1 45 91 VAL A O 1
ATOM 717 N N . GLU A 1 92 ? 0.5 -30.953 12.008 1 48.66 92 GLU A N 1
ATOM 718 C CA . GLU A 1 92 ? 1.667 -31.422 12.742 1 48.66 92 GLU A CA 1
ATOM 719 C C . GLU A 1 92 ? 2.418 -30.266 13.391 1 48.66 92 GLU A C 1
ATOM 721 O O . GLU A 1 92 ? 2.414 -29.141 12.875 1 48.66 92 GLU A O 1
ATOM 726 N N . SER A 1 93 ? 2.648 -30.312 14.75 1 51.22 93 SER A N 1
ATOM 727 C CA . SER A 1 93 ? 3.465 -29.391 15.531 1 51.22 93 SER A CA 1
ATOM 728 C C . SER A 1 93 ? 4.652 -28.875 14.727 1 51.22 93 SER A C 1
ATOM 730 O O . SER A 1 93 ? 5.145 -29.578 13.828 1 51.22 93 SER A O 1
ATOM 732 N N . ALA A 1 94 ? 4.855 -27.578 14.719 1 56.94 94 ALA A N 1
ATOM 733 C CA . ALA A 1 94 ? 6.09 -27.031 14.164 1 56.94 94 ALA A CA 1
ATOM 734 C C . ALA A 1 94 ? 7.246 -28.016 14.312 1 56.94 94 ALA A C 1
ATOM 736 O O . ALA A 1 94 ? 7.41 -28.625 15.375 1 56.94 94 ALA A O 1
ATOM 737 N N . PRO A 1 95 ? 7.828 -28.359 13.148 1 58.25 95 PRO A N 1
ATOM 738 C CA . PRO A 1 95 ? 8.977 -29.266 13.289 1 58.25 95 PRO A CA 1
ATOM 739 C C . PRO A 1 95 ? 9.961 -28.797 14.359 1 58.25 95 PRO A C 1
ATOM 741 O O . PRO A 1 95 ? 10.141 -27.594 14.547 1 58.25 95 PRO A O 1
ATOM 744 N N . GLN A 1 96 ? 10.305 -29.609 15.289 1 61.62 96 GLN A N 1
ATOM 745 C CA . GLN A 1 96 ? 11.328 -29.328 16.297 1 61.62 96 GLN A CA 1
ATOM 746 C C . GLN A 1 96 ? 12.648 -28.938 15.641 1 61.62 96 GLN A C 1
ATOM 748 O O . GLN A 1 96 ? 13.086 -29.578 14.68 1 61.62 96 GLN A O 1
ATOM 753 N N . ARG A 1 97 ? 13.219 -27.922 15.984 1 65.38 97 ARG A N 1
ATOM 754 C CA . ARG A 1 97 ? 14.492 -27.438 15.461 1 65.38 97 ARG A CA 1
ATOM 755 C C . ARG A 1 97 ? 15.609 -28.422 15.742 1 65.38 97 ARG A C 1
ATOM 757 O O . ARG A 1 97 ? 15.852 -28.797 16.891 1 65.38 97 ARG A O 1
ATOM 764 N N . GLU A 1 98 ? 16 -29.078 14.688 1 67 98 GLU A N 1
ATOM 765 C CA . GLU A 1 98 ? 17.016 -30.125 14.805 1 67 98 GLU A CA 1
ATOM 766 C C . GLU A 1 98 ? 18.406 -29.578 14.523 1 67 98 GLU A C 1
ATOM 768 O O . GLU A 1 98 ? 19.406 -30.141 14.984 1 67 98 GLU A O 1
ATOM 773 N N . ALA A 1 99 ? 18.453 -28.562 13.648 1 68.75 99 ALA A N 1
ATOM 774 C CA . ALA A 1 99 ? 19.766 -28.031 13.281 1 68.75 99 ALA A CA 1
ATOM 775 C C . ALA A 1 99 ? 19.891 -26.562 13.703 1 68.75 99 ALA A C 1
ATOM 777 O O . ALA A 1 99 ? 18.906 -25.938 14.102 1 68.75 99 ALA A O 1
ATOM 778 N N . ALA A 1 100 ? 21.156 -26.141 13.688 1 73.38 100 ALA A N 1
ATOM 779 C CA . ALA A 1 100 ? 21.438 -24.766 14.086 1 73.38 100 ALA A CA 1
ATOM 780 C C . ALA A 1 100 ? 20.766 -23.766 13.148 1 73.38 100 ALA A C 1
ATOM 782 O O . ALA A 1 100 ? 20.844 -23.922 11.922 1 73.38 100 ALA A O 1
ATOM 783 N N . ALA A 1 101 ? 20.016 -22.953 13.641 1 79.31 101 ALA A N 1
ATOM 784 C CA . ALA A 1 101 ? 19.391 -21.859 12.898 1 79.31 101 ALA A CA 1
ATOM 785 C C . ALA A 1 101 ? 20.422 -20.797 12.516 1 79.31 101 ALA A C 1
ATOM 787 O O . ALA A 1 101 ? 21.453 -20.641 13.18 1 79.31 101 ALA A O 1
ATOM 788 N N . PRO A 1 102 ? 20.234 -20.156 11.367 1 80.62 102 PRO A N 1
ATOM 789 C CA . PRO A 1 102 ? 21.109 -19.016 11.055 1 80.62 102 PRO A CA 1
ATOM 790 C C . PRO A 1 102 ? 21.094 -17.953 12.141 1 80.62 102 PRO A C 1
ATOM 792 O O . PRO A 1 102 ? 20.078 -17.719 12.781 1 80.62 102 PRO A O 1
ATOM 795 N N . ARG A 1 103 ? 22.297 -17.484 12.453 1 81.19 103 ARG A N 1
ATOM 796 C CA . ARG A 1 103 ? 22.375 -16.312 13.312 1 81.19 103 ARG A CA 1
ATOM 797 C C . ARG A 1 103 ? 21.938 -15.055 12.555 1 81.19 103 ARG A C 1
ATOM 799 O O . ARG A 1 103 ? 22.766 -14.359 11.961 1 81.19 103 ARG A O 1
ATOM 806 N N . TRP A 1 104 ? 20.719 -14.773 12.602 1 83.44 104 TRP A N 1
ATOM 807 C CA . TRP A 1 104 ? 20.109 -13.719 11.781 1 83.44 104 TRP A CA 1
ATOM 808 C C . TRP A 1 104 ? 20.797 -12.383 12.039 1 83.44 104 TRP A C 1
ATOM 810 O O . TRP A 1 104 ? 21 -11.594 11.109 1 83.44 104 TRP A O 1
ATOM 820 N N . GLY A 1 105 ? 21.094 -12.086 13.297 1 81.44 105 GLY A N 1
ATOM 821 C CA . GLY A 1 105 ? 21.781 -10.852 13.617 1 81.44 105 GLY A CA 1
ATOM 822 C C . GLY A 1 105 ? 23.047 -10.641 12.805 1 81.44 105 GLY A C 1
ATOM 823 O O . GLY A 1 105 ? 23.359 -9.516 12.414 1 81.44 105 GLY A O 1
ATOM 824 N N . ASP A 1 106 ? 23.766 -11.75 12.438 1 82.56 106 ASP A N 1
ATOM 825 C CA . ASP A 1 106 ? 25.031 -11.688 11.695 1 82.56 106 ASP A CA 1
ATOM 826 C C . ASP A 1 106 ? 24.781 -11.469 10.211 1 82.56 106 ASP A C 1
ATOM 828 O O . ASP A 1 106 ? 25.688 -11.047 9.477 1 82.56 106 ASP A O 1
ATOM 832 N N . ARG A 1 107 ? 23.625 -11.688 9.766 1 86.38 107 ARG A N 1
ATOM 833 C CA . ARG A 1 107 ? 23.344 -11.68 8.336 1 86.38 107 ARG A CA 1
ATOM 834 C C . ARG A 1 107 ? 22.734 -10.352 7.91 1 86.38 107 ARG A C 1
ATOM 836 O O . ARG A 1 107 ? 22.719 -10.023 6.723 1 86.38 107 ARG A O 1
ATOM 843 N N . LEU A 1 108 ? 22.281 -9.578 8.859 1 87.12 108 LEU A N 1
ATOM 844 C CA . LEU A 1 108 ? 21.594 -8.32 8.555 1 87.12 108 LEU A CA 1
ATOM 845 C C . LEU A 1 108 ? 22.594 -7.281 8.047 1 87.12 108 LEU A C 1
ATOM 847 O O . LEU A 1 108 ? 23.641 -7.074 8.648 1 87.12 108 LEU A O 1
ATOM 851 N N . GLN A 1 109 ? 22.219 -6.664 6.918 1 86.06 109 GLN A N 1
ATOM 852 C CA . GLN A 1 109 ? 23.047 -5.594 6.367 1 86.06 109 GLN A CA 1
ATOM 853 C C . GLN A 1 109 ? 22.75 -4.262 7.051 1 86.06 109 GLN A C 1
ATOM 855 O O . GLN A 1 109 ? 23.531 -3.311 6.934 1 86.06 109 GLN A O 1
ATOM 860 N N . MET A 1 110 ? 21.641 -4.238 7.68 1 81.69 110 MET A N 1
ATOM 861 C CA . MET A 1 110 ? 21.188 -3.08 8.445 1 81.69 110 MET A CA 1
ATOM 862 C C . MET A 1 110 ? 20.234 -3.5 9.562 1 81.69 110 MET A C 1
ATOM 864 O O . MET A 1 110 ? 19.672 -4.59 9.523 1 81.69 110 MET A O 1
ATOM 868 N N . THR A 1 111 ? 20.062 -2.688 10.578 1 80.81 111 THR A N 1
ATOM 869 C CA . THR A 1 111 ? 19.188 -2.945 11.711 1 80.81 111 THR A CA 1
ATOM 870 C C . THR A 1 111 ? 18.266 -1.755 11.961 1 80.81 111 THR A C 1
ATOM 872 O O . THR A 1 111 ? 18.438 -1.024 12.938 1 80.81 111 THR A O 1
ATOM 875 N N . PRO A 1 112 ? 17.266 -1.586 11.125 1 83.12 112 PRO A N 1
ATOM 876 C CA . PRO A 1 112 ? 16.375 -0.436 11.25 1 83.12 112 PRO A CA 1
ATOM 877 C C . PRO A 1 112 ? 15.656 -0.379 12.594 1 83.12 112 PRO A C 1
ATOM 879 O O . PRO A 1 112 ? 15.234 0.695 13.031 1 83.12 112 PRO A O 1
ATOM 882 N N . SER A 1 113 ? 15.516 -1.504 13.289 1 80.19 113 SER A N 1
ATOM 883 C CA . SER A 1 113 ? 14.828 -1.557 14.578 1 80.19 113 SER A CA 1
ATOM 884 C C . SER A 1 113 ? 15.578 -0.758 15.633 1 80.19 113 SER A C 1
ATOM 886 O O . SER A 1 113 ? 15.008 -0.399 16.672 1 80.19 113 SER A O 1
ATOM 888 N N . GLN A 1 114 ? 16.781 -0.492 15.391 1 75.62 114 GLN A N 1
ATOM 889 C CA . GLN A 1 114 ? 17.625 0.195 16.359 1 75.62 114 GLN A CA 1
ATOM 890 C C . GLN A 1 114 ? 17.516 1.709 16.219 1 75.62 114 GLN A C 1
ATOM 892 O O . GLN A 1 114 ? 18 2.457 17.078 1 75.62 114 GLN A O 1
ATOM 897 N N . GLN A 1 115 ? 16.891 2.176 15.188 1 74.38 115 GLN A N 1
ATOM 898 C CA . GLN A 1 115 ? 16.719 3.613 15.023 1 74.38 115 GLN A CA 1
ATOM 899 C C . GLN A 1 115 ? 15.695 4.164 16.016 1 74.38 115 GLN A C 1
ATOM 901 O O . GLN A 1 115 ? 14.719 3.488 16.344 1 74.38 115 GLN A O 1
ATOM 906 N N . GLU A 1 116 ? 15.984 5.316 16.5 1 68.75 116 GLU A N 1
ATOM 907 C CA . GLU A 1 116 ? 15.086 5.965 17.438 1 68.75 116 GLU A CA 1
ATOM 908 C C . GLU A 1 116 ? 13.742 6.281 16.797 1 68.75 116 GLU A C 1
ATOM 910 O O . GLU A 1 116 ? 13.695 6.805 15.68 1 68.75 116 GLU A O 1
ATOM 915 N N . SER A 1 117 ? 12.766 5.641 17.328 1 64.44 117 SER A N 1
ATOM 916 C CA . SER A 1 117 ? 11.438 5.918 16.781 1 64.44 117 SER A CA 1
ATOM 917 C C . SER A 1 117 ? 10.555 6.625 17.797 1 64.44 117 SER A C 1
ATOM 919 O O . SER A 1 117 ? 10.82 6.559 19 1 64.44 117 SER A O 1
ATOM 921 N N . ILE A 1 118 ? 9.836 7.562 17.25 1 56.81 118 ILE A N 1
ATOM 922 C CA . ILE A 1 118 ? 8.836 8.172 18.109 1 56.81 118 ILE A CA 1
ATOM 923 C C . ILE A 1 118 ? 7.707 7.172 18.375 1 56.81 118 ILE A C 1
ATOM 925 O O . ILE A 1 118 ? 7.012 6.754 17.453 1 56.81 118 ILE A O 1
ATOM 929 N N . LEU A 1 119 ? 7.781 6.664 19.5 1 57.72 119 LEU A N 1
ATOM 930 C CA . LEU A 1 119 ? 6.785 5.664 19.859 1 57.72 119 LEU A CA 1
ATOM 931 C C . LEU A 1 119 ? 5.523 6.328 20.406 1 57.72 119 LEU A C 1
ATOM 933 O O . LEU A 1 119 ? 5.609 7.266 21.203 1 57.72 119 LEU A O 1
ATOM 937 N N . LYS A 1 120 ? 4.512 6.07 19.719 1 65.12 120 LYS A N 1
ATOM 938 C CA . LYS A 1 120 ? 3.229 6.422 20.312 1 65.12 120 LYS A CA 1
ATOM 939 C C . LYS A 1 120 ? 2.678 5.266 21.141 1 65.12 120 LYS A C 1
ATOM 941 O O . LYS A 1 120 ? 2.842 4.098 20.781 1 65.12 120 LYS A O 1
ATOM 946 N N . PRO A 1 121 ? 2.199 5.629 22.25 1 61.03 121 PRO A N 1
ATOM 947 C CA . PRO A 1 121 ? 1.679 4.535 23.078 1 61.03 121 PRO A CA 1
ATOM 948 C C . PRO A 1 121 ? 0.527 3.791 22.406 1 61.03 121 PRO A C 1
ATOM 950 O O . PRO A 1 121 ? -0.357 4.418 21.812 1 61.03 121 PRO A O 1
ATOM 953 N N . ALA A 1 122 ? 0.527 2.5 22.25 1 59.69 122 ALA A N 1
ATOM 954 C CA . ALA A 1 122 ? -0.468 1.625 21.625 1 59.69 122 ALA A CA 1
ATOM 955 C C . ALA A 1 122 ? -1.854 1.867 22.219 1 59.69 122 ALA A C 1
ATOM 957 O O . ALA A 1 122 ? -2.859 1.792 21.516 1 59.69 122 ALA A O 1
ATOM 958 N N . GLY A 1 123 ? -1.943 2.404 23.375 1 67.75 123 GLY A N 1
ATOM 959 C CA . GLY A 1 123 ? -3.234 2.506 24.047 1 67.75 123 GLY A CA 1
ATOM 960 C C . GLY A 1 123 ? -3.646 3.936 24.328 1 67.75 123 GLY A C 1
ATOM 961 O O . GLY A 1 123 ? -4.277 4.211 25.359 1 67.75 123 GLY A O 1
ATOM 962 N N . TRP A 1 124 ? -3.324 4.715 23.391 1 73.88 124 TRP A N 1
ATOM 963 C CA . TRP A 1 124 ? -3.613 6.125 23.641 1 73.88 124 TRP A CA 1
ATOM 964 C C . TRP A 1 124 ? -5.117 6.363 23.719 1 73.88 124 TRP A C 1
ATOM 966 O O . TRP A 1 124 ? -5.57 7.27 24.422 1 73.88 124 TRP A O 1
ATOM 976 N N . MET A 1 125 ? -5.902 5.562 23.094 1 72.81 125 MET A N 1
ATOM 977 C CA . MET A 1 125 ? -7.352 5.723 23.031 1 72.81 125 MET A CA 1
ATOM 978 C C . MET A 1 125 ? -7.992 5.523 24.391 1 72.81 125 MET A C 1
ATOM 980 O O . MET A 1 125 ? -9.125 5.945 24.625 1 72.81 125 MET A O 1
ATOM 984 N N . HIS A 1 126 ? -7.273 4.996 25.281 1 79.44 126 HIS A N 1
ATOM 985 C CA . HIS A 1 126 ? -7.848 4.68 26.594 1 79.44 126 HIS A CA 1
ATOM 986 C C . HIS A 1 126 ? -7.602 5.805 27.578 1 79.44 126 HIS A C 1
ATOM 988 O O . HIS A 1 126 ? -8.148 5.789 28.688 1 79.44 126 HIS A O 1
ATOM 994 N N . TYR A 1 127 ? -6.887 6.812 27.188 1 87.69 127 TYR A N 1
ATOM 995 C CA . TYR A 1 127 ? -6.641 7.945 28.078 1 87.69 127 TYR A CA 1
ATOM 996 C C . TYR A 1 127 ? -7.801 8.93 28.031 1 87.69 127 TYR A C 1
ATOM 998 O O . TYR A 1 127 ? -8.406 9.148 26.984 1 87.69 127 TYR A O 1
ATOM 1006 N N . ARG A 1 128 ? -8.031 9.508 29.156 1 91.81 128 ARG A N 1
ATOM 1007 C CA . ARG A 1 128 ? -9.117 10.469 29.266 1 91.81 128 ARG A CA 1
ATOM 1008 C C . ARG A 1 128 ? -8.805 11.742 28.484 1 91.81 128 ARG A C 1
ATOM 1010 O O . ARG A 1 128 ? -9.703 12.352 27.891 1 91.81 128 ARG A O 1
ATOM 1017 N N . TYR A 1 129 ? -7.531 12.125 28.5 1 96.38 129 TYR A N 1
ATOM 1018 C CA . TYR A 1 129 ? -7.133 13.375 27.844 1 96.38 129 TYR A CA 1
ATOM 1019 C C . TYR A 1 129 ? -5.957 13.148 26.906 1 96.38 129 TYR A C 1
ATOM 1021 O O . TYR A 1 129 ? -4.836 13.578 27.188 1 96.38 129 TYR A O 1
ATOM 1029 N N . PRO A 1 130 ? -6.188 12.523 25.734 1 94.5 130 PRO A N 1
ATOM 1030 C CA . PRO A 1 130 ? -5.109 12.258 24.781 1 94.5 130 PRO A CA 1
ATOM 1031 C C . PRO A 1 130 ? -4.762 13.477 23.938 1 94.5 130 PRO A C 1
ATOM 1033 O O . PRO A 1 130 ? -5.41 13.727 22.906 1 94.5 130 PRO A O 1
ATOM 1036 N N . PHE A 1 131 ? -3.729 14.195 24.375 1 95.69 131 PHE A N 1
ATOM 1037 C CA . PHE A 1 131 ? -3.184 15.273 23.562 1 95.69 131 PHE A CA 1
ATOM 1038 C C . PHE A 1 131 ? -2.082 14.75 22.641 1 95.69 131 PHE A C 1
ATOM 1040 O O . PHE A 1 131 ? -0.947 15.227 22.688 1 95.69 131 PHE A O 1
ATOM 1047 N N . ILE A 1 132 ? -2.465 13.859 21.719 1 90.31 132 ILE A N 1
ATOM 1048 C CA . ILE A 1 132 ? -1.491 13.219 20.844 1 90.31 132 ILE A CA 1
ATOM 1049 C C . ILE A 1 132 ? -1.653 13.734 19.422 1 90.31 132 ILE A C 1
ATOM 1051 O O . ILE A 1 132 ? -2.773 13.977 18.969 1 90.31 132 ILE A O 1
ATOM 1055 N N . TYR A 1 133 ? -0.555 13.875 18.766 1 89 133 TYR A N 1
ATOM 1056 C CA . TYR A 1 133 ? -0.552 14.383 17.406 1 89 133 TYR A CA 1
ATOM 1057 C C . TYR A 1 133 ? -0.735 13.242 16.406 1 89 133 TYR A C 1
ATOM 1059 O O . TYR A 1 133 ? -0.202 12.148 16.594 1 89 133 TYR A O 1
ATOM 1067 N N . GLY A 1 134 ? -1.465 13.516 15.297 1 80.81 134 GLY A N 1
ATOM 1068 C CA . GLY A 1 134 ? -1.486 12.641 14.141 1 80.81 134 GLY A CA 1
ATOM 1069 C C . GLY A 1 134 ? -2.604 11.617 14.188 1 80.81 134 GLY A C 1
ATOM 1070 O O . GLY A 1 134 ? -2.717 10.773 13.289 1 80.81 134 GLY A O 1
ATOM 1071 N N . GLN A 1 135 ? -3.338 11.586 15.188 1 78.69 135 GLN A N 1
ATOM 1072 C CA . GLN A 1 135 ? -4.48 10.688 15.281 1 78.69 135 GLN A CA 1
ATOM 1073 C C . GLN A 1 135 ? -5.797 11.445 15.148 1 78.69 135 GLN A C 1
ATOM 1075 O O . GLN A 1 135 ? -5.977 12.5 15.766 1 78.69 135 GLN A O 1
ATOM 1080 N N . PRO A 1 136 ? -6.602 10.938 14.266 1 76.75 136 PRO A N 1
ATOM 1081 C CA . PRO A 1 136 ? -7.852 11.656 14.016 1 76.75 136 PRO A CA 1
ATOM 1082 C C . PRO A 1 136 ? -8.953 11.273 15 1 76.75 136 PRO A C 1
ATOM 1084 O O . PRO A 1 136 ? -8.836 10.273 15.711 1 76.75 136 PRO A O 1
ATOM 1087 N N . ASP A 1 137 ? -9.867 12.148 15.055 1 78.81 137 ASP A N 1
ATOM 1088 C CA . ASP A 1 137 ? -11.148 11.75 15.625 1 78.81 137 ASP A CA 1
ATOM 1089 C C . ASP A 1 137 ? -11.922 10.844 14.656 1 78.81 137 ASP A C 1
ATOM 1091 O O . ASP A 1 137 ? -12.531 11.328 13.711 1 78.81 137 ASP A O 1
ATOM 1095 N N . THR A 1 138 ? -11.922 9.625 14.938 1 78.31 138 THR A N 1
ATOM 1096 C CA . THR A 1 138 ? -12.492 8.641 14.023 1 78.31 138 THR A CA 1
ATOM 1097 C C . THR A 1 138 ? -13.984 8.898 13.805 1 78.31 138 THR A C 1
ATOM 1099 O O . THR A 1 138 ? -14.539 8.516 12.781 1 78.31 138 THR A O 1
ATOM 1102 N N . ARG A 1 139 ? -14.711 9.656 14.703 1 78.19 139 ARG A N 1
ATOM 1103 C CA . ARG A 1 139 ? -16.141 9.945 14.617 1 78.19 139 ARG A CA 1
ATOM 1104 C C . ARG A 1 139 ? -16.422 10.938 13.492 1 78.19 139 ARG A C 1
ATOM 1106 O O . ARG A 1 139 ? -17.578 11.055 13.047 1 78.19 139 ARG A O 1
ATOM 1113 N N . GLN A 1 140 ? -15.367 11.609 13.039 1 80.94 140 GLN A N 1
ATOM 1114 C CA . GLN A 1 140 ? -15.539 12.633 12.008 1 80.94 140 GLN A CA 1
ATOM 1115 C C . GLN A 1 140 ? -15.375 12.039 10.617 1 80.94 140 GLN A C 1
ATOM 1117 O O . GLN A 1 140 ? -15.656 12.703 9.617 1 80.94 140 GLN A O 1
ATOM 1122 N N . PHE A 1 141 ? -14.914 10.844 10.555 1 86.31 141 PHE A N 1
ATOM 1123 C CA . PHE A 1 141 ? -14.742 10.219 9.25 1 86.31 141 PHE A CA 1
ATOM 1124 C C . PHE A 1 141 ? -16.062 10.156 8.5 1 86.31 141 PHE A C 1
ATOM 1126 O O . PHE A 1 141 ? -17.078 9.75 9.062 1 86.31 141 PHE A O 1
ATOM 1133 N N . PRO A 1 142 ? -16.047 10.562 7.258 1 89.06 142 PRO A N 1
ATOM 1134 C CA . PRO A 1 142 ? -17.281 10.547 6.469 1 89.06 142 PRO A CA 1
ATOM 1135 C C . PRO A 1 142 ? -17.641 9.156 5.969 1 89.06 142 PRO A C 1
ATOM 1137 O O . PRO A 1 142 ? -17.625 8.898 4.762 1 89.06 142 PRO A O 1
ATOM 1140 N N . LEU A 1 143 ? -18.109 8.375 6.816 1 87.62 143 LEU A N 1
ATOM 1141 C CA . LEU A 1 143 ? -18.328 6.957 6.566 1 87.62 143 LEU A CA 1
ATOM 1142 C C . LEU A 1 143 ? -19.375 6.75 5.477 1 87.62 143 LEU A C 1
ATOM 1144 O O . LEU A 1 143 ? -19.203 5.898 4.602 1 87.62 143 LEU A O 1
ATOM 1148 N N . ALA A 1 144 ? -20.469 7.5 5.523 1 86.81 144 ALA A N 1
ATOM 1149 C CA . ALA A 1 144 ? -21.562 7.312 4.574 1 86.81 144 ALA A CA 1
ATOM 1150 C C . ALA A 1 144 ? -21.109 7.598 3.146 1 86.81 144 ALA A C 1
ATOM 1152 O O . ALA A 1 144 ? -21.375 6.816 2.232 1 86.81 144 ALA A O 1
ATOM 1153 N N . THR A 1 145 ? -20.438 8.703 2.936 1 89 145 THR A N 1
ATOM 1154 C CA . THR A 1 145 ? -19.984 9.07 1.596 1 89 145 THR A CA 1
ATOM 1155 C C . THR A 1 145 ? -18.844 8.164 1.138 1 89 145 THR A C 1
ATOM 1157 O O . THR A 1 145 ? -18.719 7.863 -0.052 1 89 145 THR A O 1
ATOM 1160 N N . TRP A 1 146 ? -18 7.777 2.062 1 91.25 146 TRP A N 1
ATOM 1161 C CA . TRP A 1 146 ? -16.938 6.84 1.713 1 91.25 146 TRP A CA 1
ATOM 1162 C C . TRP A 1 146 ? -17.516 5.496 1.285 1 91.25 146 TRP A C 1
ATOM 1164 O O . TRP A 1 146 ? -17.031 4.879 0.334 1 91.25 146 TRP A O 1
ATOM 1174 N N . ARG A 1 147 ? -18.516 5.031 1.997 1 89.25 147 ARG A N 1
ATOM 1175 C CA . ARG A 1 147 ? -19.219 3.814 1.632 1 89.25 147 ARG A CA 1
ATOM 1176 C C . ARG A 1 147 ? -19.844 3.938 0.246 1 89.25 147 ARG A C 1
ATOM 1178 O O . ARG A 1 147 ? -19.812 2.99 -0.541 1 89.25 147 ARG A O 1
ATOM 1185 N N . SER A 1 148 ? -20.438 5.09 -0.014 1 87.94 148 SER A N 1
ATOM 1186 C CA . SER A 1 148 ? -21.016 5.324 -1.332 1 87.94 148 SER A CA 1
ATOM 1187 C C . SER A 1 148 ? -19.953 5.207 -2.428 1 87.94 148 SER A C 1
ATOM 1189 O O . SER A 1 148 ? -20.219 4.66 -3.5 1 87.94 148 SER A O 1
ATOM 1191 N N . ALA A 1 149 ? -18.797 5.727 -2.174 1 90 149 ALA A N 1
ATOM 1192 C CA . ALA A 1 149 ? -17.703 5.613 -3.125 1 90 149 ALA A CA 1
ATOM 1193 C C . ALA A 1 149 ? -17.281 4.156 -3.316 1 90 149 ALA A C 1
ATOM 1195 O O . ALA A 1 149 ? -16.969 3.736 -4.434 1 90 149 ALA A O 1
ATOM 1196 N N . ALA A 1 150 ? -17.266 3.414 -2.252 1 90.12 150 ALA A N 1
ATOM 1197 C CA . ALA A 1 150 ? -16.953 1.988 -2.334 1 90.12 150 ALA A CA 1
ATOM 1198 C C . ALA A 1 150 ? -18 1.244 -3.154 1 90.12 150 ALA A C 1
ATOM 1200 O O . ALA A 1 150 ? -17.656 0.375 -3.961 1 90.12 150 ALA A O 1
ATOM 1201 N N . ASN A 1 151 ? -19.219 1.571 -2.916 1 87.81 151 ASN A N 1
ATOM 1202 C CA . ASN A 1 151 ? -20.312 0.944 -3.662 1 87.81 151 ASN A CA 1
ATOM 1203 C C . ASN A 1 151 ? -20.219 1.276 -5.148 1 87.81 151 ASN A C 1
ATOM 1205 O O . ASN A 1 151 ? -20.531 0.435 -5.996 1 87.81 151 ASN A O 1
ATOM 1209 N N . TRP A 1 152 ? -19.922 2.496 -5.391 1 86.38 152 TRP A N 1
ATOM 1210 C CA . TRP A 1 152 ? -19.703 2.893 -6.777 1 86.38 152 TRP A CA 1
ATOM 1211 C C . TRP A 1 152 ? -18.625 2.023 -7.422 1 86.38 152 TRP A C 1
ATOM 1213 O O . TRP A 1 152 ? -18.812 1.522 -8.531 1 86.38 152 TRP A O 1
ATOM 1223 N N . LEU A 1 153 ? -17.562 1.835 -6.75 1 87.12 153 LEU A N 1
ATOM 1224 C CA . LEU A 1 153 ? -16.422 1.052 -7.242 1 87.12 153 LEU A CA 1
ATOM 1225 C C . LEU A 1 153 ? -16.844 -0.383 -7.539 1 87.12 153 LEU A C 1
ATOM 1227 O O . LEU A 1 153 ? -16.422 -0.967 -8.539 1 87.12 153 LEU A O 1
ATOM 1231 N N . HIS A 1 154 ? -17.75 -0.893 -6.723 1 85.44 154 HIS A N 1
ATOM 1232 C CA . HIS A 1 154 ? -18.094 -2.305 -6.809 1 85.44 154 HIS A CA 1
ATOM 1233 C C . HIS A 1 154 ? -19.359 -2.508 -7.645 1 85.44 154 HIS A C 1
ATOM 1235 O O . HIS A 1 154 ? -19.781 -3.643 -7.875 1 85.44 154 HIS A O 1
ATOM 1241 N N . GLY A 1 155 ? -20.297 -1.544 -7.91 1 75.56 155 GLY A N 1
ATOM 1242 C CA . GLY A 1 155 ? -21.578 -1.669 -8.578 1 75.56 155 GLY A CA 1
ATOM 1243 C C . GLY A 1 155 ? -21.469 -1.604 -10.086 1 75.56 155 GLY A C 1
ATOM 1244 O O . GLY A 1 155 ? -22.391 -2.049 -10.797 1 75.56 155 GLY A O 1
ATOM 1245 N N . GLY A 1 156 ? -20.688 -0.87 -10.602 1 58.28 156 GLY A N 1
ATOM 1246 C CA . GLY A 1 156 ? -20.875 -0.361 -11.953 1 58.28 156 GLY A CA 1
ATOM 1247 C C . GLY A 1 156 ? -20.547 -1.387 -13.023 1 58.28 156 GLY A C 1
ATOM 1248 O O . GLY A 1 156 ? -21.312 -1.548 -13.984 1 58.28 156 GLY A O 1
ATOM 1249 N N . VAL A 1 157 ? -19.266 -1.9 -13.195 1 60.53 157 VAL A N 1
ATOM 1250 C CA . VAL A 1 157 ? -18.812 -2.307 -14.516 1 60.53 157 VAL A CA 1
ATOM 1251 C C . VAL A 1 157 ? -18.438 -3.787 -14.5 1 60.53 157 VAL A C 1
ATOM 1253 O O . VAL A 1 157 ? -18.016 -4.316 -13.469 1 60.53 157 VAL A O 1
ATOM 1256 N N . ARG A 1 158 ? -18.922 -4.422 -15.516 1 54.47 158 ARG A N 1
ATOM 1257 C CA . ARG A 1 158 ? -18.641 -5.828 -15.781 1 54.47 158 ARG A CA 1
ATOM 1258 C C . ARG A 1 158 ? -17.141 -6.098 -15.734 1 54.47 158 ARG A C 1
ATOM 1260 O O . ARG A 1 158 ? -16.703 -7.207 -15.398 1 54.47 158 ARG A O 1
ATOM 1267 N N . ASP A 1 159 ? -16.406 -5.023 -15.984 1 64 159 ASP A N 1
ATOM 1268 C CA . ASP A 1 159 ? -14.961 -5.234 -16.078 1 64 159 ASP A CA 1
ATOM 1269 C C . ASP A 1 159 ? -14.195 -4.199 -15.25 1 64 159 ASP A C 1
ATOM 1271 O O . ASP A 1 159 ? -13.648 -3.242 -15.797 1 64 159 ASP A O 1
ATOM 1275 N N . PRO A 1 160 ? -14.195 -4.656 -14.023 1 73.81 160 PRO A N 1
ATOM 1276 C CA . PRO A 1 160 ? -13.609 -3.633 -13.156 1 73.81 160 PRO A CA 1
ATOM 1277 C C . PRO A 1 160 ? -12.102 -3.473 -13.367 1 73.81 160 PRO A C 1
ATOM 1279 O O . PRO A 1 160 ? -11.344 -4.418 -13.148 1 73.81 160 PRO A O 1
ATOM 1282 N N . ALA A 1 161 ? -11.664 -2.322 -13.688 1 73.44 161 ALA A N 1
ATOM 1283 C CA . ALA A 1 161 ? -10.281 -2.008 -14.047 1 73.44 161 ALA A CA 1
ATOM 1284 C C . ALA A 1 161 ? -9.367 -2.104 -12.828 1 73.44 161 ALA A C 1
ATOM 1286 O O . ALA A 1 161 ? -8.156 -2.279 -12.969 1 73.44 161 ALA A O 1
ATOM 1287 N N . TRP A 1 162 ? -9.953 -2.062 -11.695 1 75.88 162 TRP A N 1
ATOM 1288 C CA . TRP A 1 162 ? -9.117 -2.029 -10.492 1 75.88 162 TRP A CA 1
ATOM 1289 C C . TRP A 1 162 ? -8.648 -3.43 -10.125 1 75.88 162 TRP A C 1
ATOM 1291 O O . TRP A 1 162 ? -7.762 -3.588 -9.281 1 75.88 162 TRP A O 1
ATOM 1301 N N . VAL A 1 163 ? -9.141 -4.402 -10.773 1 73.44 163 VAL A N 1
ATOM 1302 C CA . VAL A 1 163 ? -8.836 -5.789 -10.445 1 73.44 163 VAL A CA 1
ATOM 1303 C C . VAL A 1 163 ? -7.504 -6.191 -11.07 1 73.44 163 VAL A C 1
ATOM 1305 O O . VAL A 1 163 ? -6.797 -7.055 -10.539 1 73.44 163 VAL A O 1
ATOM 1308 N N . ILE A 1 164 ? -7.117 -5.551 -12.117 1 73.56 164 ILE A N 1
ATOM 1309 C CA . ILE A 1 164 ? -5.969 -6 -12.898 1 73.56 164 ILE A CA 1
ATOM 1310 C C . ILE A 1 164 ? -4.691 -5.371 -12.344 1 73.56 164 ILE A C 1
ATOM 1312 O O . ILE A 1 164 ? -4.746 -4.41 -11.578 1 73.56 164 ILE A O 1
ATOM 1316 N N . ASP A 1 165 ? -3.643 -5.957 -12.711 1 72.25 165 ASP A N 1
ATOM 1317 C CA . ASP A 1 165 ? -2.318 -5.426 -12.406 1 72.25 165 ASP A CA 1
ATOM 1318 C C . ASP A 1 165 ? -1.908 -4.355 -13.414 1 72.25 165 ASP A C 1
ATOM 1320 O O . ASP A 1 165 ? -1.793 -4.637 -14.609 1 72.25 165 ASP A O 1
ATOM 1324 N N . HIS A 1 166 ? -1.611 -3.23 -12.945 1 69.75 166 HIS A N 1
ATOM 1325 C CA . HIS A 1 166 ? -1.233 -2.127 -13.82 1 69.75 166 HIS A CA 1
ATOM 1326 C C . HIS A 1 166 ? 0.282 -1.979 -13.898 1 69.75 166 HIS A C 1
ATOM 1328 O O . HIS A 1 166 ? 0.788 -0.938 -14.328 1 69.75 166 HIS A O 1
ATOM 1334 N N . ILE A 1 167 ? 0.933 -3.033 -13.414 1 68.62 167 ILE A N 1
ATOM 1335 C CA . ILE A 1 167 ? 2.383 -3.174 -13.469 1 68.62 167 ILE A CA 1
ATOM 1336 C C . ILE A 1 167 ? 3.045 -1.997 -12.758 1 68.62 167 ILE A C 1
ATOM 1338 O O . ILE A 1 167 ? 3.457 -2.117 -11.602 1 68.62 167 ILE A O 1
ATOM 1342 N N . ASP A 1 168 ? 3.045 -0.794 -13.32 1 74.06 168 ASP A N 1
ATOM 1343 C CA . ASP A 1 168 ? 3.648 0.327 -12.609 1 74.06 168 ASP A CA 1
ATOM 1344 C C . ASP A 1 168 ? 2.854 1.612 -12.828 1 74.06 168 ASP A C 1
ATOM 1346 O O . ASP A 1 168 ? 3.291 2.695 -12.438 1 74.06 168 ASP A O 1
ATOM 1350 N N . GLN A 1 169 ? 1.752 1.502 -13.375 1 81.62 169 GLN A N 1
ATOM 1351 C CA . GLN A 1 169 ? 0.987 2.701 -13.703 1 81.62 169 GLN A CA 1
ATOM 1352 C C . GLN A 1 169 ? 0.092 3.115 -12.539 1 81.62 169 GLN A C 1
ATOM 1354 O O . GLN A 1 169 ? -0.453 2.264 -11.836 1 81.62 169 GLN A O 1
ATOM 1359 N N . ASP A 1 170 ? 0.018 4.375 -12.375 1 92.25 170 ASP A N 1
ATOM 1360 C CA . ASP A 1 170 ? -0.958 4.938 -11.445 1 92.25 170 ASP A CA 1
ATOM 1361 C C . ASP A 1 170 ? -2.34 5.031 -12.086 1 92.25 170 ASP A C 1
ATOM 1363 O O . ASP A 1 170 ? -2.455 5.086 -13.312 1 92.25 170 ASP A O 1
ATOM 1367 N N . VAL A 1 171 ? -3.35 5.016 -11.289 1 92.19 171 VAL A N 1
ATOM 1368 C CA . VAL A 1 171 ? -4.711 5.18 -11.781 1 92.19 171 VAL A CA 1
ATOM 1369 C C . VAL A 1 171 ? -4.879 6.574 -12.383 1 92.19 171 VAL A C 1
ATOM 1371 O O . VAL A 1 171 ? -4.789 7.578 -11.672 1 92.19 171 VAL A O 1
ATOM 1374 N N . PRO A 1 172 ? -5.137 6.699 -13.633 1 92.06 172 PRO A N 1
ATOM 1375 C CA . PRO A 1 172 ? -5.219 8.008 -14.289 1 92.06 172 PRO A CA 1
ATOM 1376 C C . PRO A 1 172 ? -6.285 8.906 -13.672 1 92.06 172 PRO A C 1
ATOM 1378 O O . PRO A 1 172 ? -6.086 10.125 -13.562 1 92.06 172 PRO A O 1
ATOM 1381 N N . MET A 1 173 ? -7.363 8.328 -13.266 1 91.62 173 MET A N 1
ATOM 1382 C CA . MET A 1 173 ? -8.445 9.102 -12.656 1 91.62 173 MET A CA 1
ATOM 1383 C C . MET A 1 173 ? -7.961 9.844 -11.414 1 91.62 173 MET A C 1
ATOM 1385 O O . MET A 1 173 ? -8.336 10.992 -11.188 1 91.62 173 MET A O 1
ATOM 1389 N N . LEU A 1 174 ? -7.137 9.188 -10.609 1 95.75 174 LEU A N 1
ATOM 1390 C CA . LEU A 1 174 ? -6.621 9.82 -9.406 1 95.75 174 LEU A CA 1
ATOM 1391 C C . LEU A 1 174 ? -5.605 10.906 -9.75 1 95.75 174 LEU A C 1
ATOM 1393 O O . LEU A 1 174 ? -5.598 11.977 -9.133 1 95.75 174 LEU A O 1
ATOM 1397 N N . ILE A 1 175 ? -4.758 10.664 -10.734 1 96.19 175 ILE A N 1
ATOM 1398 C CA . ILE A 1 175 ? -3.785 11.641 -11.203 1 96.19 175 ILE A CA 1
ATOM 1399 C C . ILE A 1 175 ? -4.504 12.922 -11.633 1 96.19 175 ILE A C 1
ATOM 1401 O O . ILE A 1 175 ? -4.086 14.023 -11.281 1 96.19 175 ILE A O 1
ATOM 1405 N N . GLU A 1 176 ? -5.57 12.742 -12.305 1 93.56 176 GLU A N 1
ATOM 1406 C CA . GLU A 1 176 ? -6.324 13.891 -12.805 1 93.56 176 GLU A CA 1
ATOM 1407 C C . GLU A 1 176 ? -6.934 14.688 -11.656 1 93.56 176 GLU A C 1
ATOM 1409 O O . GLU A 1 176 ? -6.93 15.922 -11.68 1 93.56 176 GLU A O 1
ATOM 1414 N N . GLN A 1 177 ? -7.469 14.016 -10.695 1 93.81 177 GLN A N 1
ATOM 1415 C CA . GLN A 1 177 ? -8.047 14.711 -9.547 1 93.81 177 GLN A CA 1
ATOM 1416 C C . GLN A 1 177 ? -6.984 15.469 -8.766 1 93.81 177 GLN A C 1
ATOM 1418 O O . GLN A 1 177 ? -7.219 16.594 -8.32 1 93.81 177 GLN A O 1
ATOM 1423 N N . ILE A 1 178 ? -5.816 14.867 -8.625 1 95.69 178 ILE A N 1
ATOM 1424 C CA . ILE A 1 178 ? -4.727 15.531 -7.922 1 95.69 178 ILE A CA 1
ATOM 1425 C C . ILE A 1 178 ? -4.301 16.781 -8.703 1 95.69 178 ILE A C 1
ATOM 1427 O O . ILE A 1 178 ? -4.113 17.844 -8.125 1 95.69 178 ILE A O 1
ATOM 1431 N N . ARG A 1 179 ? -4.203 16.641 -9.945 1 93.44 179 ARG A N 1
ATOM 1432 C CA . ARG A 1 179 ? -3.738 17.703 -10.836 1 93.44 179 ARG A CA 1
ATOM 1433 C C . ARG A 1 179 ? -4.711 18.875 -10.844 1 93.44 179 ARG A C 1
ATOM 1435 O O . ARG A 1 179 ? -4.297 20.031 -10.883 1 93.44 179 ARG A O 1
ATOM 1442 N N . THR A 1 180 ? -6 18.594 -10.734 1 89 180 THR A N 1
ATOM 1443 C CA . THR A 1 180 ? -6.98 19.625 -11.023 1 89 180 THR A CA 1
ATOM 1444 C C . THR A 1 180 ? -7.648 20.109 -9.742 1 89 180 THR A C 1
ATOM 1446 O O . THR A 1 180 ? -8.148 21.25 -9.68 1 89 180 THR A O 1
ATOM 1449 N N . ARG A 1 181 ? -7.609 19.297 -8.672 1 87.94 181 ARG A N 1
ATOM 1450 C CA . ARG A 1 181 ? -8.375 19.656 -7.484 1 87.94 181 ARG A CA 1
ATOM 1451 C C . ARG A 1 181 ? -7.457 19.906 -6.297 1 87.94 181 ARG A C 1
ATOM 1453 O O . ARG A 1 181 ? -7.754 20.766 -5.449 1 87.94 181 ARG A O 1
ATOM 1460 N N . VAL A 1 182 ? -6.383 19.234 -6.277 1 92.44 182 VAL A N 1
ATOM 1461 C CA . VAL A 1 182 ? -5.57 19.25 -5.066 1 92.44 182 VAL A CA 1
ATOM 1462 C C . VAL A 1 182 ? -4.426 20.25 -5.238 1 92.44 182 VAL A C 1
ATOM 1464 O O . VAL A 1 182 ? -4.277 21.188 -4.434 1 92.44 182 VAL A O 1
ATOM 1467 N N . LEU A 1 183 ? -3.676 20.156 -6.316 1 94.12 183 LEU A N 1
ATOM 1468 C CA . LEU A 1 183 ? -2.416 20.875 -6.5 1 94.12 183 LEU A CA 1
ATOM 1469 C C . LEU A 1 183 ? -2.662 22.359 -6.719 1 94.12 183 LEU A C 1
ATOM 1471 O O . LEU A 1 183 ? -1.915 23.188 -6.207 1 94.12 183 LEU A O 1
ATOM 1475 N N . PRO A 1 184 ? -3.773 22.734 -7.371 1 89.62 184 PRO A N 1
ATOM 1476 C CA . PRO A 1 184 ? -3.977 24.172 -7.613 1 89.62 184 PRO A CA 1
ATOM 1477 C C . PRO A 1 184 ? -4.188 24.969 -6.324 1 89.62 184 PRO A C 1
ATOM 1479 O O . PRO A 1 184 ? -3.793 26.125 -6.238 1 89.62 184 PRO A O 1
ATOM 1482 N N . LYS A 1 185 ? -4.723 24.328 -5.332 1 87 185 LYS A N 1
ATOM 1483 C CA . LYS A 1 185 ? -4.926 24.984 -4.043 1 87 185 LYS A CA 1
ATOM 1484 C C . LYS A 1 185 ? -3.594 25.375 -3.408 1 87 185 LYS A C 1
ATOM 1486 O O . LYS A 1 185 ? -3.547 26.25 -2.547 1 87 185 LYS A O 1
ATOM 1491 N N . ARG A 1 186 ? -2.588 24.75 -3.826 1 92.88 186 ARG A N 1
ATOM 1492 C CA . ARG A 1 186 ? -1.252 25.031 -3.307 1 92.88 186 ARG A CA 1
ATOM 1493 C C . ARG A 1 186 ? -0.447 25.875 -4.289 1 92.88 186 ARG A C 1
ATOM 1495 O O . ARG A 1 186 ? 0.755 26.062 -4.109 1 92.88 186 ARG A O 1
ATOM 1502 N N . GLY A 1 187 ? -1.074 26.25 -5.398 1 91.31 187 GLY A N 1
ATOM 1503 C CA . GLY A 1 187 ? -0.431 27.062 -6.426 1 91.31 187 GLY A CA 1
ATOM 1504 C C . GLY A 1 187 ? 0.412 26.25 -7.387 1 91.31 187 GLY A C 1
ATOM 1505 O O . GLY A 1 187 ? 1.251 26.797 -8.102 1 91.31 187 GLY A O 1
ATOM 1506 N N . ILE A 1 188 ? 0.234 24.969 -7.434 1 94.25 188 ILE A N 1
ATOM 1507 C CA . ILE A 1 188 ? 1.081 24.094 -8.234 1 94.25 188 ILE A CA 1
ATOM 1508 C C . ILE A 1 188 ? 0.338 23.672 -9.5 1 94.25 188 ILE A C 1
ATOM 1510 O O . ILE A 1 188 ? -0.83 23.281 -9.445 1 94.25 188 ILE A O 1
ATOM 1514 N N . VAL A 1 189 ? 0.939 23.828 -10.594 1 91.75 189 VAL A N 1
ATOM 1515 C CA . VAL A 1 189 ? 0.501 23.266 -11.859 1 91.75 189 VAL A CA 1
ATOM 1516 C C . VAL A 1 189 ? 1.451 22.141 -12.289 1 91.75 189 VAL A C 1
ATOM 1518 O O . VAL A 1 189 ? 2.668 22.344 -12.344 1 91.75 189 VAL A O 1
ATOM 1521 N N . ALA A 1 190 ? 0.899 20.984 -12.523 1 94.19 190 ALA A N 1
ATOM 1522 C CA . ALA A 1 190 ? 1.744 19.844 -12.859 1 94.19 190 ALA A CA 1
ATOM 1523 C C . ALA A 1 190 ? 1.112 19 -13.969 1 94.19 190 ALA A C 1
ATOM 1525 O O . ALA A 1 190 ? -0.108 18.828 -14.008 1 94.19 190 ALA A O 1
ATOM 1526 N N . ALA A 1 191 ? 1.918 18.547 -14.891 1 94.69 191 ALA A N 1
ATOM 1527 C CA . ALA A 1 191 ? 1.49 17.547 -15.875 1 94.69 191 ALA A CA 1
ATOM 1528 C C . ALA A 1 191 ? 1.384 16.156 -15.242 1 94.69 191 ALA A C 1
ATOM 1530 O O . ALA A 1 191 ? 1.949 15.914 -14.172 1 94.69 191 ALA A O 1
ATOM 1531 N N . PRO A 1 192 ? 0.614 15.258 -15.898 1 94.75 192 PRO A N 1
ATOM 1532 C CA . PRO A 1 192 ? 0.428 13.922 -15.328 1 94.75 192 PRO A CA 1
ATOM 1533 C C . PRO A 1 192 ? 1.748 13.188 -15.102 1 94.75 192 PRO A C 1
ATOM 1535 O O . PRO A 1 192 ? 1.889 12.453 -14.117 1 94.75 192 PRO A O 1
ATOM 1538 N N . ASP A 1 193 ? 2.73 13.352 -15.969 1 93.81 193 ASP A N 1
ATOM 1539 C CA . ASP A 1 193 ? 3.982 12.609 -15.883 1 93.81 193 ASP A CA 1
ATOM 1540 C C . ASP A 1 193 ? 4.922 13.219 -14.844 1 93.81 193 ASP A C 1
ATOM 1542 O O . ASP A 1 193 ? 6.027 12.727 -14.625 1 93.81 193 ASP A O 1
ATOM 1546 N N . GLU A 1 194 ? 4.484 14.281 -14.156 1 96.31 194 GLU A N 1
ATOM 1547 C CA . GLU A 1 194 ? 5.242 14.898 -13.07 1 96.31 194 GLU A CA 1
ATOM 1548 C C . GLU A 1 194 ? 4.738 14.422 -11.711 1 96.31 194 GLU A C 1
ATOM 1550 O O . GLU A 1 194 ? 5.273 14.82 -10.672 1 96.31 194 GLU A O 1
ATOM 1555 N N . ILE A 1 195 ? 3.74 13.578 -11.766 1 97.88 195 ILE A N 1
ATOM 1556 C CA . ILE A 1 195 ? 3.098 13.156 -10.523 1 97.88 195 ILE A CA 1
ATOM 1557 C C . ILE A 1 195 ? 3.293 11.656 -10.32 1 97.88 195 ILE A C 1
ATOM 1559 O O . ILE A 1 195 ? 3.158 10.875 -11.266 1 97.88 195 ILE A O 1
ATOM 1563 N N . LEU A 1 196 ? 3.676 11.234 -9.125 1 98 196 LEU A N 1
ATOM 1564 C CA . LEU A 1 196 ? 3.76 9.828 -8.727 1 98 196 LEU A CA 1
ATOM 1565 C C . LEU A 1 196 ? 2.941 9.578 -7.465 1 98 196 LEU A C 1
ATOM 1567 O O . LEU A 1 196 ? 3.146 10.234 -6.441 1 98 196 LEU A O 1
ATOM 1571 N N . ILE A 1 197 ? 1.967 8.648 -7.547 1 97.88 197 ILE A N 1
ATOM 1572 C CA . ILE A 1 197 ? 1.217 8.242 -6.363 1 97.88 197 ILE A CA 1
ATOM 1573 C C . ILE A 1 197 ? 2.098 7.379 -5.469 1 97.88 197 ILE A C 1
ATOM 1575 O O . ILE A 1 197 ? 2.811 6.496 -5.953 1 97.88 197 ILE A O 1
ATOM 1579 N N . THR A 1 198 ? 2.104 7.633 -4.207 1 97.75 198 THR A N 1
ATOM 1580 C CA . THR A 1 198 ? 2.916 6.914 -3.232 1 97.75 198 THR A CA 1
ATOM 1581 C C . THR A 1 198 ? 2.066 6.461 -2.049 1 97.75 198 THR A C 1
ATOM 1583 O O . THR A 1 198 ? 0.897 6.836 -1.938 1 97.75 198 THR A O 1
ATOM 1586 N N . LEU A 1 199 ? 2.588 5.613 -1.223 1 96.31 199 LEU A N 1
ATOM 1587 C CA . LEU A 1 199 ? 1.939 5.199 0.017 1 96.31 199 LEU A CA 1
ATOM 1588 C C . LEU A 1 199 ? 2.275 6.156 1.153 1 96.31 199 LEU A C 1
ATOM 1590 O O . LEU A 1 199 ? 2.992 5.793 2.088 1 96.31 199 LEU A O 1
ATOM 1594 N N . GLY A 1 200 ? 1.716 7.336 1.047 1 93.69 200 GLY A N 1
ATOM 1595 C CA . GLY A 1 200 ? 2.006 8.406 1.989 1 93.69 200 GLY A CA 1
ATOM 1596 C C . GLY A 1 200 ? 3.285 9.156 1.666 1 93.69 200 GLY A C 1
ATOM 1597 O O . GLY A 1 200 ? 4.008 8.781 0.739 1 93.69 200 GLY A O 1
ATOM 1598 N N . SER A 1 201 ? 3.516 10.203 2.414 1 94.69 201 SER A N 1
ATOM 1599 C CA . SER A 1 201 ? 4.738 10.984 2.25 1 94.69 201 SER A CA 1
ATOM 1600 C C . SER A 1 201 ? 5.965 10.18 2.652 1 94.69 201 SER A C 1
ATOM 1602 O O . SER A 1 201 ? 7.047 10.352 2.08 1 94.69 201 SER A O 1
ATOM 1604 N N . GLN A 1 202 ? 5.793 9.258 3.561 1 93.94 202 GLN A N 1
ATOM 1605 C CA . GLN A 1 202 ? 6.887 8.406 4.012 1 93.94 202 GLN A CA 1
ATOM 1606 C C . GLN A 1 202 ? 7.5 7.637 2.848 1 93.94 202 GLN A C 1
ATOM 1608 O O . GLN A 1 202 ? 8.727 7.551 2.73 1 93.94 202 GLN A O 1
ATOM 1613 N N . ASN A 1 203 ? 6.668 7.07 2.035 1 97.31 203 ASN A N 1
ATOM 1614 C CA . ASN A 1 203 ? 7.172 6.312 0.894 1 97.31 203 ASN A CA 1
ATOM 1615 C C . ASN A 1 203 ? 7.898 7.215 -0.102 1 97.31 203 ASN A C 1
ATOM 1617 O O . ASN A 1 203 ? 8.898 6.809 -0.699 1 97.31 203 ASN A O 1
ATOM 1621 N N . ALA A 1 204 ? 7.367 8.391 -0.325 1 97.88 204 ALA A N 1
ATOM 1622 C CA . ALA A 1 204 ? 8.031 9.352 -1.204 1 97.88 204 ALA A CA 1
ATOM 1623 C C . ALA A 1 204 ? 9.445 9.656 -0.709 1 97.88 204 ALA A C 1
ATOM 1625 O O . ALA A 1 204 ? 10.398 9.664 -1.491 1 97.88 204 ALA A O 1
ATOM 1626 N N . LEU A 1 205 ? 9.539 9.922 0.575 1 97.88 205 LEU A N 1
ATOM 1627 C CA . LEU A 1 205 ? 10.836 10.234 1.172 1 97.88 205 LEU A CA 1
ATOM 1628 C C . LEU A 1 205 ? 11.797 9.055 1.023 1 97.88 205 LEU A C 1
ATOM 1630 O O . LEU A 1 205 ? 12.984 9.25 0.773 1 97.88 205 LEU A O 1
ATOM 1634 N N . TYR A 1 206 ? 11.281 7.859 1.165 1 97.94 206 TYR A N 1
ATOM 1635 C CA . TYR A 1 206 ? 12.125 6.68 1.013 1 97.94 206 TYR A CA 1
ATOM 1636 C C . TYR A 1 206 ? 12.672 6.574 -0.407 1 97.94 206 TYR A C 1
ATOM 1638 O O . TYR A 1 206 ? 13.867 6.355 -0.605 1 97.94 206 TYR A O 1
ATOM 1646 N N . LEU A 1 207 ? 11.766 6.676 -1.412 1 97.75 207 LEU A N 1
ATOM 1647 C CA . LEU A 1 207 ? 12.172 6.594 -2.811 1 97.75 207 LEU A CA 1
ATOM 1648 C C . LEU A 1 207 ? 13.227 7.648 -3.135 1 97.75 207 LEU A C 1
ATOM 1650 O O . LEU A 1 207 ? 14.234 7.352 -3.787 1 97.75 207 LEU A O 1
ATOM 1654 N N . LEU A 1 208 ? 13 8.875 -2.678 1 97.62 208 LEU A N 1
ATOM 1655 C CA . LEU A 1 208 ? 13.938 9.961 -2.926 1 97.62 208 LEU A CA 1
ATOM 1656 C C . LEU A 1 208 ? 15.281 9.688 -2.262 1 97.62 208 LEU A C 1
ATOM 1658 O O . LEU A 1 208 ? 16.344 9.984 -2.83 1 97.62 208 LEU A O 1
ATOM 1662 N N . THR A 1 209 ? 15.227 9.125 -1.008 1 97.69 209 THR A N 1
ATOM 1663 C CA . THR A 1 209 ? 16.453 8.797 -0.287 1 97.69 209 THR A CA 1
ATOM 1664 C C . THR A 1 209 ? 17.297 7.801 -1.083 1 97.69 209 THR A C 1
ATOM 1666 O O . THR A 1 209 ? 18.5 7.992 -1.247 1 97.69 209 THR A O 1
ATOM 1669 N N . ARG A 1 210 ? 16.672 6.789 -1.597 1 96.19 210 ARG A N 1
ATOM 1670 C CA . ARG A 1 210 ? 17.375 5.746 -2.332 1 96.19 210 ARG A CA 1
ATOM 1671 C C . ARG A 1 210 ? 17.906 6.277 -3.658 1 96.19 210 ARG A C 1
ATOM 1673 O O . ARG A 1 210 ? 19 5.891 -4.09 1 96.19 210 ARG A O 1
ATOM 1680 N N . LEU A 1 211 ? 17.203 7.156 -4.328 1 95.44 211 LEU A N 1
ATOM 1681 C CA . LEU A 1 211 ? 17.547 7.621 -5.668 1 95.44 211 LEU A CA 1
ATOM 1682 C C . LEU A 1 211 ? 18.609 8.719 -5.609 1 95.44 211 LEU A C 1
ATOM 1684 O O . LEU A 1 211 ? 19.422 8.844 -6.52 1 95.44 211 LEU A O 1
ATOM 1688 N N . LEU A 1 212 ? 18.578 9.57 -4.523 1 95.88 212 LEU A N 1
ATOM 1689 C CA . LEU A 1 212 ? 19.312 10.828 -4.613 1 95.88 212 LEU A CA 1
ATOM 1690 C C . LEU A 1 212 ? 20.422 10.891 -3.564 1 95.88 212 LEU A C 1
ATOM 1692 O O . LEU A 1 212 ? 21.375 11.656 -3.711 1 95.88 212 LEU A O 1
ATOM 1696 N N . LEU A 1 213 ? 20.266 10.148 -2.436 1 96.62 213 LEU A N 1
ATOM 1697 C CA . LEU A 1 213 ? 21.188 10.328 -1.321 1 96.62 213 LEU A CA 1
ATOM 1698 C C . LEU A 1 213 ? 22.203 9.188 -1.272 1 96.62 213 LEU A C 1
ATOM 1700 O O . LEU A 1 213 ? 21.938 8.078 -1.734 1 96.62 213 LEU A O 1
ATOM 1704 N N . SER A 1 214 ? 23.344 9.445 -0.752 1 95.25 214 SER A N 1
ATOM 1705 C CA . SER A 1 214 ? 24.438 8.508 -0.528 1 95.25 214 SER A CA 1
ATOM 1706 C C . SER A 1 214 ? 25.359 8.992 0.583 1 95.25 214 SER A C 1
ATOM 1708 O O . SER A 1 214 ? 25.094 10.023 1.21 1 95.25 214 SER A O 1
ATOM 1710 N N . SER A 1 215 ? 26.438 8.234 0.843 1 94.94 215 SER A N 1
ATOM 1711 C CA . SER A 1 215 ? 27.406 8.586 1.873 1 94.94 215 SER A CA 1
ATOM 1712 C C . SER A 1 215 ? 28.188 9.828 1.479 1 94.94 215 SER A C 1
ATOM 1714 O O . SER A 1 215 ? 28.859 10.438 2.318 1 94.94 215 SER A O 1
ATOM 1716 N N . THR A 1 216 ? 28.031 10.281 0.264 1 95.44 216 THR A N 1
ATOM 1717 C CA . THR A 1 216 ? 28.812 11.43 -0.203 1 95.44 216 THR A CA 1
ATOM 1718 C C . THR A 1 216 ? 27.938 12.672 -0.289 1 95.44 216 THR A C 1
ATOM 1720 O O . THR A 1 216 ? 28.391 13.742 -0.694 1 95.44 216 THR A O 1
ATOM 1723 N N . THR A 1 217 ? 26.672 12.508 0.018 1 95.62 217 THR A N 1
ATOM 1724 C CA . THR A 1 217 ? 25.766 13.641 -0.089 1 95.62 217 THR A CA 1
ATOM 1725 C C . THR A 1 217 ? 25.484 14.242 1.285 1 95.62 217 THR A C 1
ATOM 1727 O O . THR A 1 217 ? 25.531 13.539 2.297 1 95.62 217 THR A O 1
ATOM 1730 N N . ARG A 1 218 ? 25.266 15.586 1.289 1 97.38 218 ARG A N 1
ATOM 1731 C CA . ARG A 1 218 ? 24.859 16.328 2.471 1 97.38 218 ARG A CA 1
ATOM 1732 C C . ARG A 1 218 ? 23.406 16.797 2.355 1 97.38 218 ARG A C 1
ATOM 1734 O O . ARG A 1 218 ? 23.016 17.375 1.339 1 97.38 218 ARG A O 1
ATOM 1741 N N . ILE A 1 219 ? 22.672 16.484 3.383 1 98.19 219 ILE A N 1
ATOM 1742 C CA . ILE A 1 219 ? 21.281 16.938 3.383 1 98.19 219 ILE A CA 1
ATOM 1743 C C . ILE A 1 219 ? 21.031 17.828 4.594 1 98.19 219 ILE A C 1
ATOM 1745 O O . ILE A 1 219 ? 21.25 17.406 5.734 1 98.19 219 ILE A O 1
ATOM 1749 N N . GLY A 1 220 ? 20.703 19.125 4.305 1 98.56 220 GLY A N 1
ATOM 1750 C CA . GLY A 1 220 ? 20.281 20.047 5.348 1 98.56 220 GLY A CA 1
ATOM 1751 C C . GLY A 1 220 ? 18.875 19.812 5.836 1 98.56 220 GLY A C 1
ATOM 1752 O O . GLY A 1 220 ? 17.953 19.625 5.035 1 98.56 220 GLY A O 1
ATOM 1753 N N . VAL A 1 221 ? 18.688 19.75 7.16 1 98.44 221 VAL A N 1
ATOM 1754 C CA . VAL A 1 221 ? 17.359 19.5 7.742 1 98.44 221 VAL A CA 1
ATOM 1755 C C . VAL A 1 221 ? 17.094 20.531 8.844 1 98.44 221 VAL A C 1
ATOM 1757 O O . VAL A 1 221 ? 18.016 21.141 9.375 1 98.44 221 VAL A O 1
ATOM 1760 N N . GLU A 1 222 ? 15.828 20.719 9.07 1 98.31 222 GLU A N 1
ATOM 1761 C CA . GLU A 1 222 ? 15.414 21.562 10.188 1 98.31 222 GLU A CA 1
ATOM 1762 C C . GLU A 1 222 ? 15.75 20.906 11.523 1 98.31 222 GLU A C 1
ATOM 1764 O O . GLU A 1 222 ? 15.773 19.688 11.641 1 98.31 222 GLU A O 1
ATOM 1769 N N . ASN A 1 223 ? 16 21.75 12.57 1 97.69 223 ASN A N 1
ATOM 1770 C CA . ASN A 1 223 ? 16.234 21.281 13.93 1 97.69 223 ASN A CA 1
ATOM 1771 C C . ASN A 1 223 ? 15.578 22.203 14.953 1 97.69 223 ASN A C 1
ATOM 1773 O O . ASN A 1 223 ? 16 23.344 15.133 1 97.69 223 ASN A O 1
ATOM 1777 N N . PRO A 1 224 ? 14.547 21.719 15.695 1 96.88 224 PRO A N 1
ATOM 1778 C CA . PRO A 1 224 ? 14.062 20.344 15.734 1 96.88 224 PRO A CA 1
ATOM 1779 C C . PRO A 1 224 ? 13.445 19.891 14.414 1 96.88 224 PRO A C 1
ATOM 1781 O O . PRO A 1 224 ? 13.195 20.719 13.539 1 96.88 224 PRO A O 1
ATOM 1784 N N . CYS A 1 225 ? 13.32 18.531 14.297 1 96.56 225 CYS A N 1
ATOM 1785 C CA . CYS A 1 225 ? 12.953 18 12.984 1 96.56 225 CYS A CA 1
ATOM 1786 C C . CYS A 1 225 ? 11.93 16.875 13.125 1 96.56 225 CYS A C 1
ATOM 1788 O O . CYS A 1 225 ? 11.57 16.5 14.234 1 96.56 225 CYS A O 1
ATOM 1790 N N . PHE A 1 226 ? 11.43 16.484 12.031 1 94.31 226 PHE A N 1
ATOM 1791 C CA . PHE A 1 226 ? 10.648 15.266 11.922 1 94.31 226 PHE A CA 1
ATOM 1792 C C . PHE A 1 226 ? 11.562 14.047 11.914 1 94.31 226 PHE A C 1
ATOM 1794 O O . PHE A 1 226 ? 12.133 13.688 10.883 1 94.31 226 PHE A O 1
ATOM 1801 N N . ARG A 1 227 ? 11.578 13.367 12.922 1 92 227 ARG A N 1
ATOM 1802 C CA . ARG A 1 227 ? 12.586 12.352 13.188 1 92 227 ARG A CA 1
ATOM 1803 C C . ARG A 1 227 ? 12.5 11.211 12.18 1 92 227 ARG A C 1
ATOM 1805 O O . ARG A 1 227 ? 13.516 10.664 11.766 1 92 227 ARG A O 1
ATOM 1812 N N . GLU A 1 228 ? 11.367 10.82 11.789 1 90.56 228 GLU A N 1
ATOM 1813 C CA . GLU A 1 228 ? 11.211 9.688 10.883 1 90.56 228 GLU A CA 1
ATOM 1814 C C . GLU A 1 228 ? 11.844 9.977 9.523 1 90.56 228 GLU A C 1
ATOM 1816 O O . GLU A 1 228 ? 12.359 9.07 8.867 1 90.56 228 GLU A O 1
ATOM 1821 N N . ALA A 1 229 ? 11.742 11.18 9.055 1 95.25 229 ALA A N 1
ATOM 1822 C CA . ALA A 1 229 ? 12.422 11.547 7.816 1 95.25 229 ALA A CA 1
ATOM 1823 C C . ALA A 1 229 ? 13.938 11.367 7.949 1 95.25 229 ALA A C 1
ATOM 1825 O O . ALA A 1 229 ? 14.586 10.859 7.035 1 95.25 229 ALA A O 1
ATOM 1826 N N . ILE A 1 230 ? 14.477 11.773 9.117 1 95.25 230 ILE A N 1
ATOM 1827 C CA . ILE A 1 230 ? 15.906 11.656 9.367 1 95.25 230 ILE A CA 1
ATOM 1828 C C . ILE A 1 230 ? 16.328 10.188 9.328 1 95.25 230 ILE A C 1
ATOM 1830 O O . ILE A 1 230 ? 17.312 9.828 8.688 1 95.25 230 ILE A O 1
ATOM 1834 N N . ASN A 1 231 ? 15.523 9.359 9.992 1 93.12 231 ASN A N 1
ATOM 1835 C CA . ASN A 1 231 ? 15.805 7.93 9.992 1 93.12 231 ASN A CA 1
ATOM 1836 C C . ASN A 1 231 ? 15.836 7.363 8.578 1 93.12 231 ASN A C 1
ATOM 1838 O O . ASN A 1 231 ? 16.641 6.477 8.273 1 93.12 231 ASN A O 1
ATOM 1842 N N . THR A 1 232 ? 14.961 7.832 7.75 1 95.25 232 THR A N 1
ATOM 1843 C CA . THR A 1 232 ? 14.906 7.387 6.359 1 95.25 232 THR A CA 1
ATOM 1844 C C . THR A 1 232 ? 16.156 7.809 5.605 1 95.25 232 THR A C 1
ATOM 1846 O O . THR A 1 232 ? 16.734 7.02 4.855 1 95.25 232 THR A O 1
ATOM 1849 N N . PHE A 1 233 ? 16.625 9.086 5.816 1 96.25 233 PHE A N 1
ATOM 1850 C CA . PHE A 1 233 ? 17.812 9.594 5.141 1 96.25 233 PHE A CA 1
ATOM 1851 C C . PHE A 1 233 ? 19.047 8.828 5.574 1 96.25 233 PHE A C 1
ATOM 1853 O O . PHE A 1 233 ? 19.969 8.617 4.781 1 96.25 233 PHE A O 1
ATOM 1860 N N . LEU A 1 234 ? 19.047 8.391 6.836 1 94.06 234 LEU A N 1
ATOM 1861 C CA . LEU A 1 234 ? 20.188 7.688 7.406 1 94.06 234 LEU A CA 1
ATOM 1862 C C . LEU A 1 234 ? 20.344 6.309 6.777 1 94.06 234 LEU A C 1
ATOM 1864 O O . LEU A 1 234 ? 21.438 5.719 6.828 1 94.06 234 LEU A O 1
ATOM 1868 N N . LEU A 1 235 ? 19.328 5.801 6.164 1 92.06 235 LEU A N 1
ATOM 1869 C CA . LEU A 1 235 ? 19.406 4.52 5.465 1 92.06 235 LEU A CA 1
ATOM 1870 C C . LEU A 1 235 ? 20.391 4.598 4.305 1 92.06 235 LEU A C 1
ATOM 1872 O O . LEU A 1 235 ? 20.922 3.576 3.861 1 92.06 235 LEU A O 1
ATOM 1876 N N . ALA A 1 236 ? 20.625 5.777 3.756 1 93.38 236 ALA A N 1
ATOM 1877 C CA . ALA A 1 236 ? 21.562 5.973 2.648 1 93.38 236 ALA A CA 1
ATOM 1878 C C . ALA A 1 236 ? 22.922 6.441 3.152 1 93.38 236 ALA A C 1
ATOM 1880 O O . ALA A 1 236 ? 23.797 6.809 2.359 1 93.38 236 ALA A O 1
ATOM 1881 N N . ASP A 1 237 ? 23.078 6.566 4.5 1 92.94 237 ASP A N 1
ATOM 1882 C CA . ASP A 1 237 ? 24.312 7.004 5.148 1 92.94 237 ASP A CA 1
ATOM 1883 C C . ASP A 1 237 ? 24.672 8.43 4.742 1 92.94 237 ASP A C 1
ATOM 1885 O O . ASP A 1 237 ? 25.859 8.758 4.578 1 92.94 237 ASP A O 1
ATOM 1889 N N . ALA A 1 238 ? 23.672 9.219 4.398 1 94.69 238 ALA A N 1
ATOM 1890 C CA . ALA A 1 238 ? 23.906 10.617 4.055 1 94.69 238 ALA A CA 1
ATOM 1891 C C . ALA A 1 238 ? 24.359 11.414 5.273 1 94.69 238 ALA A C 1
ATOM 1893 O O . ALA A 1 238 ? 24.062 11.047 6.41 1 94.69 238 ALA A O 1
ATOM 1894 N N . GLU A 1 239 ? 25.172 12.445 5.027 1 97 239 GLU A N 1
ATOM 1895 C CA . GLU A 1 239 ? 25.5 13.383 6.098 1 97 239 GLU A CA 1
ATOM 1896 C C . GLU A 1 239 ? 24.328 14.312 6.391 1 97 239 GLU A C 1
ATOM 1898 O O . GLU A 1 239 ? 23.969 15.156 5.562 1 97 239 GLU A O 1
ATOM 1903 N N . VAL A 1 240 ? 23.734 14.18 7.551 1 97.38 240 VAL A N 1
ATOM 1904 C CA . VAL A 1 240 ? 22.609 15.008 7.957 1 97.38 240 VAL A CA 1
ATOM 1905 C C . VAL A 1 240 ? 23.125 16.266 8.664 1 97.38 240 VAL A C 1
ATOM 1907 O O . VAL A 1 240 ? 23.828 16.172 9.664 1 97.38 240 VAL A O 1
ATOM 1910 N N . VAL A 1 241 ? 22.75 17.422 8.148 1 98 241 VAL A N 1
ATOM 1911 C CA . VAL A 1 241 ? 23.219 18.703 8.68 1 98 241 VAL A CA 1
ATOM 1912 C C . VAL A 1 241 ? 22.047 19.469 9.273 1 98 241 VAL A C 1
ATOM 1914 O O . VAL A 1 241 ? 21.234 20.047 8.547 1 98 241 VAL A O 1
ATOM 1917 N N . PRO A 1 242 ? 22.016 19.609 10.586 1 97.62 242 PRO A N 1
ATOM 1918 C CA . PRO A 1 242 ? 20.906 20.328 11.227 1 97.62 242 PRO A CA 1
ATOM 1919 C C . PRO A 1 242 ? 21.016 21.844 11.062 1 97.62 242 PRO A C 1
ATOM 1921 O O . PRO A 1 242 ? 22.109 22.406 11.18 1 97.62 242 PRO A O 1
ATOM 1924 N N . HIS A 1 243 ? 19.984 22.469 10.703 1 98.12 243 HIS A N 1
ATOM 1925 C CA . HIS A 1 243 ? 19.812 23.922 10.664 1 98.12 243 HIS A CA 1
ATOM 1926 C C . HIS A 1 243 ? 18.797 24.375 11.711 1 98.12 243 HIS A C 1
ATOM 1928 O O . HIS A 1 243 ? 17.734 23.75 11.875 1 98.12 243 HIS A O 1
ATOM 1934 N N . PRO A 1 244 ? 19.062 25.438 12.453 1 97.25 244 PRO A N 1
ATOM 1935 C CA . PRO A 1 244 ? 18.094 25.906 13.445 1 97.25 244 PRO A CA 1
ATOM 1936 C C . PRO A 1 244 ? 16.812 26.469 12.812 1 97.25 244 PRO A C 1
ATOM 1938 O O . PRO A 1 244 ? 16.812 26.781 11.617 1 97.25 244 PRO A O 1
ATOM 1941 N N . VAL A 1 245 ? 15.75 26.5 13.586 1 97.56 245 VAL A N 1
ATOM 1942 C CA . VAL A 1 245 ? 14.461 27.047 13.164 1 97.56 245 VAL A CA 1
ATOM 1943 C C . VAL A 1 245 ? 14.07 28.219 14.062 1 97.56 245 VAL A C 1
ATOM 1945 O O . VAL A 1 245 ? 14.141 28.125 15.289 1 97.56 245 VAL A O 1
ATOM 1948 N N . ASP A 1 246 ? 13.727 29.359 13.484 1 97.38 246 ASP A N 1
ATOM 1949 C CA . ASP A 1 246 ? 13.227 30.5 14.234 1 97.38 246 ASP A CA 1
ATOM 1950 C C . ASP A 1 246 ? 11.781 30.812 13.844 1 97.38 246 ASP A C 1
ATOM 1952 O O . ASP A 1 246 ? 11.07 29.969 13.32 1 97.38 246 ASP A O 1
ATOM 1956 N N . GLU A 1 247 ? 11.273 31.938 14.188 1 96.94 247 GLU A N 1
ATOM 1957 C CA . GLU A 1 247 ? 9.867 32.281 14.016 1 96.94 247 GLU A CA 1
ATOM 1958 C C . GLU A 1 247 ? 9.516 32.438 12.531 1 96.94 247 GLU A C 1
ATOM 1960 O O . GLU A 1 247 ? 8.336 32.5 12.172 1 96.94 247 GLU A O 1
ATOM 1965 N N . GLU A 1 248 ? 10.602 32.344 11.703 1 97.19 248 GLU A N 1
ATOM 1966 C CA . GLU A 1 248 ? 10.359 32.469 10.266 1 97.19 248 GLU A CA 1
ATOM 1967 C C . GLU A 1 248 ? 10.711 31.203 9.523 1 97.19 248 GLU A C 1
ATOM 1969 O O . GLU A 1 248 ? 10.641 31.141 8.297 1 97.19 248 GLU A O 1
ATOM 1974 N N . GLY A 1 249 ? 11.102 30.203 10.203 1 97.5 249 GLY A N 1
ATOM 1975 C CA . GLY A 1 249 ? 11.461 28.938 9.57 1 97.5 249 GLY A CA 1
ATOM 1976 C C . GLY A 1 249 ? 12.938 28.625 9.641 1 97.5 249 GLY A C 1
ATOM 1977 O O . GLY A 1 249 ? 13.625 29.047 10.578 1 97.5 249 GLY A O 1
ATOM 1978 N N . ILE A 1 250 ? 13.43 27.859 8.781 1 98.25 250 ILE A N 1
ATOM 1979 C CA . ILE A 1 250 ? 14.789 27.328 8.781 1 98.25 250 ILE A CA 1
ATOM 1980 C C . ILE A 1 250 ? 15.789 28.469 8.625 1 98.25 250 ILE A C 1
ATOM 1982 O O . ILE A 1 250 ? 15.578 29.391 7.824 1 98.25 250 ILE A O 1
ATOM 1986 N N . VAL A 1 251 ? 16.812 28.484 9.422 1 98.06 251 VAL A N 1
ATOM 1987 C CA . VAL A 1 251 ? 17.938 29.422 9.305 1 98.06 251 VAL A CA 1
ATOM 1988 C C . VAL A 1 251 ? 19.141 28.703 8.711 1 98.06 251 VAL A C 1
ATOM 1990 O O . VAL A 1 251 ? 19.781 27.891 9.375 1 98.06 251 VAL A O 1
ATOM 1993 N N . LEU A 1 252 ? 19.453 29.047 7.52 1 96.81 252 LEU A N 1
ATOM 1994 C CA . LEU A 1 252 ? 20.484 28.328 6.762 1 96.81 252 LEU A CA 1
ATOM 1995 C C . LEU A 1 252 ? 21.859 28.594 7.332 1 96.81 252 LEU A C 1
ATOM 1997 O O . LEU A 1 252 ? 22.203 29.734 7.672 1 96.81 252 LEU A O 1
ATOM 2001 N N . ASN A 1 253 ? 22.594 27.516 7.453 1 91.62 253 ASN A N 1
ATOM 2002 C CA . ASN A 1 253 ? 24.016 27.609 7.809 1 91.62 253 ASN A CA 1
ATOM 2003 C C . ASN A 1 253 ? 24.844 28.156 6.645 1 91.62 253 ASN A C 1
ATOM 2005 O O . ASN A 1 253 ? 24.344 28.25 5.52 1 91.62 253 ASN A O 1
ATOM 2009 N N . GLU A 1 254 ? 26.062 28.375 6.965 1 86.56 254 GLU A N 1
ATOM 2010 C CA . GLU A 1 254 ? 26.969 28.938 5.973 1 86.56 254 GLU A CA 1
ATOM 2011 C C . GLU A 1 254 ? 27.391 27.875 4.949 1 86.56 254 GLU A C 1
ATOM 2013 O O . GLU A 1 254 ? 27.453 28.156 3.752 1 86.56 254 GLU A O 1
ATOM 2018 N N . ARG A 1 255 ? 27.641 26.688 5.387 1 91.19 255 ARG A N 1
ATOM 2019 C CA . ARG A 1 255 ? 28.062 25.625 4.473 1 91.19 255 ARG A CA 1
ATOM 2020 C C . ARG A 1 255 ? 26.875 25.031 3.725 1 91.19 255 ARG A C 1
ATOM 2022 O O . ARG A 1 255 ? 25.938 24.516 4.344 1 91.19 255 ARG A O 1
ATOM 2029 N N . PRO A 1 256 ? 26.984 25.031 2.412 1 94.75 256 PRO A N 1
ATOM 2030 C CA . PRO A 1 256 ? 25.844 24.562 1.627 1 94.75 256 PRO A CA 1
ATOM 2031 C C . PRO A 1 256 ? 25.703 23.047 1.65 1 94.75 256 PRO A C 1
ATOM 2033 O O . PRO A 1 256 ? 26.688 22.328 1.88 1 94.75 256 PRO A O 1
ATOM 2036 N N . CYS A 1 257 ? 24.516 22.578 1.452 1 97.69 257 CYS A N 1
ATOM 2037 C CA . CYS A 1 257 ? 24.172 21.156 1.309 1 97.69 257 CYS A CA 1
ATOM 2038 C C . CYS A 1 257 ? 23.703 20.859 -0.11 1 97.69 257 CYS A C 1
ATOM 2040 O O . CYS A 1 257 ? 23.359 21.766 -0.868 1 97.69 257 CYS A O 1
ATOM 2042 N N . ASP A 1 258 ? 23.781 19.578 -0.5 1 97.31 258 ASP A N 1
ATOM 2043 C CA . ASP A 1 258 ? 23.297 19.141 -1.809 1 97.31 258 ASP A CA 1
ATOM 2044 C C . ASP A 1 258 ? 21.781 19.125 -1.863 1 97.31 258 ASP A C 1
ATOM 2046 O O . ASP A 1 258 ? 21.188 19.328 -2.926 1 97.31 258 ASP A O 1
ATOM 2050 N N . TYR A 1 259 ? 21.203 18.797 -0.757 1 98.06 259 TYR A N 1
ATOM 2051 C CA . TYR A 1 259 ? 19.75 18.688 -0.605 1 98.06 259 TYR A CA 1
ATOM 2052 C C . TYR A 1 259 ? 19.281 19.391 0.663 1 98.06 259 TYR A C 1
ATOM 2054 O O . TYR A 1 259 ? 20.031 19.516 1.627 1 98.06 259 TYR A O 1
ATOM 2062 N N . TYR A 1 260 ? 18.062 19.906 0.695 1 98.5 260 TYR A N 1
ATOM 2063 C CA . TYR A 1 260 ? 17.391 20.469 1.865 1 98.5 260 TYR A CA 1
ATOM 2064 C C . TYR A 1 260 ? 16.016 19.875 2.051 1 98.5 260 TYR A C 1
ATOM 2066 O O . TYR A 1 260 ? 15.203 19.844 1.115 1 98.5 260 TYR A O 1
ATOM 2074 N N . TYR A 1 261 ? 15.766 19.281 3.152 1 98.69 261 TYR A N 1
ATOM 2075 C CA . TYR A 1 261 ? 14.438 18.828 3.541 1 98.69 261 TYR A CA 1
ATOM 2076 C C . TYR A 1 261 ? 13.758 19.812 4.469 1 98.69 261 TYR A C 1
ATOM 2078 O O . TYR A 1 261 ? 14.266 20.109 5.551 1 98.69 261 TYR A O 1
ATOM 2086 N N . VAL A 1 262 ? 12.562 20.312 4.043 1 98.62 262 VAL A N 1
ATOM 2087 C CA . VAL A 1 262 ? 11.898 21.344 4.828 1 98.62 262 VAL A CA 1
ATOM 2088 C C . VAL A 1 262 ? 10.398 21.078 4.875 1 98.62 262 VAL A C 1
ATOM 2090 O O . VAL A 1 262 ? 9.844 20.438 3.971 1 98.62 262 VAL A O 1
ATOM 2093 N N . THR A 1 263 ? 9.758 21.5 5.895 1 97.62 263 THR A N 1
ATOM 2094 C CA . THR A 1 263 ? 8.312 21.469 6.086 1 97.62 263 THR A CA 1
ATOM 2095 C C . THR A 1 263 ? 7.754 22.891 6.195 1 97.62 263 THR A C 1
ATOM 2097 O O . THR A 1 263 ? 7.348 23.328 7.277 1 97.62 263 THR A O 1
ATOM 2100 N N . PRO A 1 264 ? 7.609 23.594 5.109 1 96.62 264 PRO A N 1
ATOM 2101 C CA . PRO A 1 264 ? 7.395 25.047 5.129 1 96.62 264 PRO A CA 1
ATOM 2102 C C . PRO A 1 264 ? 5.98 25.438 5.559 1 96.62 264 PRO A C 1
ATOM 2104 O O . PRO A 1 264 ? 5.762 26.531 6.051 1 96.62 264 PRO A O 1
ATOM 2107 N N . GLY A 1 265 ? 4.98 24.578 5.281 1 93.94 265 GLY A N 1
ATOM 2108 C CA . GLY A 1 265 ? 3.635 24.906 5.723 1 93.94 265 GLY A CA 1
ATOM 2109 C C . GLY A 1 265 ? 3.535 25.125 7.223 1 93.94 265 GLY A C 1
ATOM 2110 O O . GLY A 1 265 ? 3.334 26.25 7.68 1 93.94 265 GLY A O 1
ATOM 2111 N N . HIS A 1 266 ? 3.709 24.156 7.965 1 94.75 266 HIS A N 1
ATOM 2112 C CA . HIS A 1 266 ? 3.914 24.125 9.406 1 94.75 266 HIS A CA 1
ATOM 2113 C C . HIS A 1 266 ? 5.078 23.203 9.781 1 94.75 266 HIS A C 1
ATOM 2115 O O . HIS A 1 266 ? 4.961 21.984 9.703 1 94.75 266 HIS A O 1
ATOM 2121 N N . GLN A 1 267 ? 6.09 23.844 10.211 1 97.19 267 GLN A N 1
ATOM 2122 C CA . GLN A 1 267 ? 7.312 23.109 10.5 1 97.19 267 GLN A CA 1
ATOM 2123 C C . GLN A 1 267 ? 7.09 22.078 11.602 1 97.19 267 GLN A C 1
ATOM 2125 O O . GLN A 1 267 ? 6.414 22.359 12.594 1 97.19 267 GLN A O 1
ATOM 2130 N N . VAL A 1 268 ? 7.539 20.859 11.43 1 95.5 268 VAL A N 1
ATOM 2131 C CA . VAL A 1 268 ? 7.477 19.828 12.453 1 95.5 268 VAL A CA 1
ATOM 2132 C C . VAL A 1 268 ? 8.719 19.906 13.344 1 95.5 268 VAL A C 1
ATOM 2134 O O . VAL A 1 268 ? 9.844 19.859 12.844 1 95.5 268 VAL A O 1
ATOM 2137 N N . PRO A 1 269 ? 8.555 20.031 14.562 1 95.94 269 PRO A N 1
ATOM 2138 C CA . PRO A 1 269 ? 7.312 19.984 15.336 1 95.94 269 PRO A CA 1
ATOM 2139 C C . PRO A 1 269 ? 6.828 21.375 15.75 1 95.94 269 PRO A C 1
ATOM 2141 O O . PRO A 1 269 ? 5.789 21.5 16.406 1 95.94 269 PRO A O 1
ATOM 2144 N N . THR A 1 270 ? 7.477 22.438 15.391 1 96.62 270 THR A N 1
ATOM 2145 C CA . THR A 1 270 ? 7.301 23.75 16.016 1 96.62 270 THR A CA 1
ATOM 2146 C C . THR A 1 270 ? 5.988 24.391 15.578 1 96.62 270 THR A C 1
ATOM 2148 O O . THR A 1 270 ? 5.453 25.266 16.266 1 96.62 270 THR A O 1
ATOM 2151 N N . GLY A 1 271 ? 5.578 24.016 14.391 1 95.81 271 GLY A N 1
ATOM 2152 C CA . GLY A 1 271 ? 4.363 24.594 13.852 1 95.81 271 GLY A CA 1
ATOM 2153 C C . GLY A 1 271 ? 4.605 25.922 13.133 1 95.81 271 GLY A C 1
ATOM 2154 O O . GLY A 1 271 ? 3.686 26.484 12.547 1 95.81 271 GLY A O 1
ATOM 2155 N N . VAL A 1 272 ? 5.832 26.359 13.062 1 96.38 272 VAL A N 1
ATOM 2156 C CA . VAL A 1 272 ? 6.16 27.641 12.438 1 96.38 272 VAL A CA 1
ATOM 2157 C C . VAL A 1 272 ? 5.891 27.578 10.938 1 96.38 272 VAL A C 1
ATOM 2159 O O . VAL A 1 272 ? 6.215 26.578 10.289 1 96.38 272 VAL A O 1
ATOM 2162 N N . THR A 1 273 ? 5.223 28.578 10.422 1 96.19 273 THR A N 1
ATOM 2163 C CA . THR A 1 273 ? 5.074 28.734 8.984 1 96.19 273 THR A CA 1
ATOM 2164 C C . THR A 1 273 ? 6.258 29.5 8.398 1 96.19 273 THR A C 1
ATOM 2166 O O . THR A 1 273 ? 6.566 30.609 8.852 1 96.19 273 THR A O 1
ATOM 2169 N N . MET A 1 274 ? 6.918 28.922 7.445 1 97.31 274 MET A N 1
ATOM 2170 C CA . MET A 1 274 ? 8.031 29.609 6.809 1 97.31 274 MET A CA 1
ATOM 2171 C C . MET A 1 274 ? 7.555 30.891 6.129 1 97.31 274 MET A C 1
ATOM 2173 O O . MET A 1 274 ? 6.625 30.859 5.32 1 97.31 274 MET A O 1
ATOM 2177 N N . SER A 1 275 ? 8.141 32.031 6.43 1 96.5 275 SER A N 1
ATOM 2178 C CA . SER A 1 275 ? 7.723 33.312 5.895 1 96.5 275 SER A CA 1
ATOM 2179 C C . SER A 1 275 ? 8.055 33.438 4.41 1 96.5 275 SER A C 1
ATOM 2181 O O . SER A 1 275 ? 8.875 32.656 3.891 1 96.5 275 SER A O 1
ATOM 2183 N N . SER A 1 276 ? 7.418 34.375 3.758 1 95.69 276 SER A N 1
ATOM 2184 C CA . SER A 1 276 ? 7.676 34.625 2.344 1 95.69 276 SER A CA 1
ATOM 2185 C C . SER A 1 276 ? 9.141 34.969 2.104 1 95.69 276 SER A C 1
ATOM 2187 O O . SER A 1 276 ? 9.734 34.562 1.116 1 95.69 276 SER A O 1
ATOM 2189 N N . ALA A 1 277 ? 9.664 35.781 2.994 1 96.75 277 ALA A N 1
ATOM 2190 C CA . ALA A 1 277 ? 11.055 36.188 2.871 1 96.75 277 ALA A CA 1
ATOM 2191 C C . ALA A 1 277 ? 12 35 2.982 1 96.75 277 ALA A C 1
ATOM 2193 O O . ALA A 1 277 ? 12.945 34.875 2.197 1 96.75 277 ALA A O 1
ATOM 2194 N N . ARG A 1 278 ? 11.797 34.125 3.955 1 97.44 278 ARG A N 1
ATOM 2195 C CA . ARG A 1 278 ? 12.633 32.938 4.164 1 97.44 278 ARG A CA 1
ATOM 2196 C C . ARG A 1 278 ? 12.508 31.969 2.998 1 97.44 278 ARG A C 1
ATOM 2198 O O . ARG A 1 278 ? 13.484 31.312 2.623 1 97.44 278 ARG A O 1
ATOM 2205 N N . ARG A 1 279 ? 11.328 31.844 2.457 1 97.5 279 ARG A N 1
ATOM 2206 C CA . ARG A 1 279 ? 11.102 31 1.282 1 97.5 279 ARG A CA 1
ATOM 2207 C C . ARG A 1 279 ? 11.945 31.469 0.104 1 97.5 279 ARG A C 1
ATOM 2209 O O . ARG A 1 279 ? 12.586 30.656 -0.573 1 97.5 279 ARG A O 1
ATOM 2216 N N . ARG A 1 280 ? 11.898 32.75 -0.111 1 95.62 280 ARG A N 1
ATOM 2217 C CA . ARG A 1 280 ? 12.695 33.312 -1.19 1 95.62 280 ARG A CA 1
ATOM 2218 C C . ARG A 1 280 ? 14.18 33.094 -0.962 1 95.62 280 ARG A C 1
ATOM 2220 O O . ARG A 1 280 ? 14.906 32.719 -1.894 1 95.62 280 ARG A O 1
ATOM 2227 N N . GLN A 1 281 ? 14.555 33.281 0.232 1 96.5 281 GLN A N 1
ATOM 2228 C CA . GLN A 1 281 ? 15.953 33.062 0.591 1 96.5 281 GLN A CA 1
ATOM 2229 C C . GLN A 1 281 ? 16.375 31.625 0.332 1 96.5 281 GLN A C 1
ATOM 2231 O O . GLN A 1 281 ? 17.469 31.391 -0.199 1 96.5 281 GLN A O 1
ATOM 2236 N N . LEU A 1 282 ? 15.586 30.688 0.721 1 97.56 282 LEU A N 1
ATOM 2237 C CA . LEU A 1 282 ? 15.883 29.281 0.544 1 97.56 282 LEU A CA 1
ATOM 2238 C C . LEU A 1 282 ? 15.977 28.922 -0.936 1 97.56 282 LEU A C 1
ATOM 2240 O O . LEU A 1 282 ? 16.891 28.203 -1.351 1 97.56 282 LEU A O 1
ATOM 2244 N N . LEU A 1 283 ? 15.047 29.406 -1.734 1 96 283 LEU A N 1
ATOM 2245 C CA . LEU A 1 283 ? 15.031 29.141 -3.168 1 96 283 LEU A CA 1
ATOM 2246 C C . LEU A 1 283 ? 16.266 29.719 -3.846 1 96 283 LEU A C 1
ATOM 2248 O O . LEU A 1 283 ? 16.891 29.062 -4.684 1 96 283 LEU A O 1
ATOM 2252 N N . GLU A 1 284 ? 16.594 30.953 -3.455 1 94.88 284 GLU A N 1
ATOM 2253 C CA . GLU A 1 284 ? 17.766 31.594 -4.016 1 94.88 284 GLU A CA 1
ATOM 2254 C C . GLU A 1 284 ? 19.047 30.859 -3.627 1 94.88 284 GLU A C 1
ATOM 2256 O O . GLU A 1 284 ? 19.938 30.672 -4.453 1 94.88 284 GLU A O 1
ATOM 2261 N N . HIS A 1 285 ? 19.094 30.5 -2.396 1 95.75 285 HIS A N 1
ATOM 2262 C CA . HIS A 1 285 ? 20.234 29.75 -1.903 1 95.75 285 HIS A CA 1
ATOM 2263 C C . HIS A 1 285 ? 20.406 28.438 -2.662 1 95.75 285 HIS A C 1
ATOM 2265 O O . HIS A 1 285 ? 21.5 28.078 -3.07 1 95.75 285 HIS A O 1
ATOM 2271 N N . ALA A 1 286 ? 19.312 27.688 -2.834 1 95.25 286 ALA A N 1
ATOM 2272 C CA . ALA A 1 286 ? 19.344 26.406 -3.541 1 95.25 286 ALA A CA 1
ATOM 2273 C C . ALA A 1 286 ? 19.797 26.594 -4.984 1 95.25 286 ALA A C 1
ATOM 2275 O O . ALA A 1 286 ? 20.578 25.797 -5.504 1 95.25 286 ALA A O 1
ATOM 2276 N N . ALA A 1 287 ? 19.328 27.625 -5.645 1 93 287 ALA A N 1
ATOM 2277 C CA . ALA A 1 287 ? 19.719 27.906 -7.023 1 93 287 ALA A CA 1
ATOM 2278 C C . ALA A 1 287 ? 21.203 28.234 -7.117 1 93 287 ALA A C 1
ATOM 2280 O O . ALA A 1 287 ? 21.891 27.75 -8.016 1 93 287 ALA A O 1
ATOM 2281 N N . ARG A 1 288 ? 21.672 29.062 -6.195 1 93.12 288 ARG A N 1
ATOM 2282 C CA . ARG A 1 288 ? 23.062 29.5 -6.18 1 93.12 288 ARG A CA 1
ATOM 2283 C C . ARG A 1 288 ? 24.016 28.312 -6.016 1 93.12 288 ARG A C 1
ATOM 2285 O O . ARG A 1 288 ? 25.094 28.297 -6.598 1 93.12 288 ARG A O 1
ATOM 2292 N N . HIS A 1 289 ? 23.594 27.344 -5.301 1 94.12 289 HIS A N 1
ATOM 2293 C CA . HIS A 1 289 ? 24.5 26.25 -4.965 1 94.12 289 HIS A CA 1
ATOM 2294 C C . HIS A 1 289 ? 24.094 24.953 -5.668 1 94.12 289 HIS A C 1
ATOM 2296 O O . HIS A 1 289 ? 24.562 23.875 -5.309 1 94.12 289 HIS A O 1
ATOM 2302 N N . ASP A 1 290 ? 23.125 25.016 -6.555 1 95.12 290 ASP A N 1
ATOM 2303 C CA . ASP A 1 290 ? 22.594 23.891 -7.305 1 95.12 290 ASP A CA 1
ATOM 2304 C C . ASP A 1 290 ? 22.094 22.797 -6.367 1 95.12 290 ASP A C 1
ATOM 2306 O O . ASP A 1 290 ? 22.375 21.609 -6.574 1 95.12 290 ASP A O 1
ATOM 2310 N N . ALA A 1 291 ? 21.469 23.234 -5.309 1 96.06 291 ALA A N 1
ATOM 2311 C CA . ALA A 1 291 ? 20.859 22.297 -4.355 1 96.06 291 ALA A CA 1
ATOM 2312 C C . ALA A 1 291 ? 19.438 21.953 -4.758 1 96.06 291 ALA A C 1
ATOM 2314 O O . ALA A 1 291 ? 18.828 22.656 -5.562 1 96.06 291 ALA A O 1
ATOM 2315 N N . VAL A 1 292 ? 18.969 20.828 -4.32 1 97.31 292 VAL A N 1
ATOM 2316 C CA . VAL A 1 292 ? 17.578 20.391 -4.5 1 97.31 292 VAL A CA 1
ATOM 2317 C C . VAL A 1 292 ? 16.828 20.516 -3.18 1 97.31 292 VAL A C 1
ATOM 2319 O O . VAL A 1 292 ? 17.359 20.203 -2.115 1 97.31 292 VAL A O 1
ATOM 2322 N N . ILE A 1 293 ? 15.609 21.016 -3.252 1 98.19 293 ILE A N 1
ATOM 2323 C CA . ILE A 1 293 ? 14.766 21.156 -2.066 1 98.19 293 ILE A CA 1
ATOM 2324 C C . ILE A 1 293 ? 13.688 20.078 -2.068 1 98.19 293 ILE A C 1
ATOM 2326 O O . ILE A 1 293 ? 12.984 19.906 -3.064 1 98.19 293 ILE A O 1
ATOM 2330 N N . ILE A 1 294 ? 13.609 19.312 -1.059 1 98.62 294 ILE A N 1
ATOM 2331 C CA . ILE A 1 294 ? 12.477 18.438 -0.787 1 98.62 294 ILE A CA 1
ATOM 2332 C C . ILE A 1 294 ? 11.492 19.141 0.141 1 98.62 294 ILE A C 1
ATOM 2334 O O . ILE A 1 294 ? 11.766 19.312 1.33 1 98.62 294 ILE A O 1
ATOM 2338 N N . GLU A 1 295 ? 10.391 19.547 -0.382 1 98.69 295 GLU A N 1
ATOM 2339 C CA . GLU A 1 295 ? 9.312 20.188 0.373 1 98.69 295 GLU A CA 1
ATOM 2340 C C . GLU A 1 295 ? 8.289 19.156 0.856 1 98.69 295 GLU A C 1
ATOM 2342 O O . GLU A 1 295 ? 7.543 18.594 0.056 1 98.69 295 GLU A O 1
ATOM 2347 N N . ASP A 1 296 ? 8.273 18.938 2.104 1 98.06 296 ASP A N 1
ATOM 2348 C CA . ASP A 1 296 ? 7.277 18.062 2.717 1 98.06 296 ASP A CA 1
ATOM 2349 C C . ASP A 1 296 ? 6.066 18.859 3.197 1 98.06 296 ASP A C 1
ATOM 2351 O O . ASP A 1 296 ? 6.102 19.469 4.27 1 98.06 296 ASP A O 1
ATOM 2355 N N . ASP A 1 297 ? 5.035 18.828 2.414 1 96.25 297 ASP A N 1
ATOM 2356 C CA . ASP A 1 297 ? 3.791 19.531 2.709 1 96.25 297 ASP A CA 1
ATOM 2357 C C . ASP A 1 297 ? 2.754 18.578 3.307 1 96.25 297 ASP A C 1
ATOM 2359 O O . ASP A 1 297 ? 1.621 18.5 2.826 1 96.25 297 ASP A O 1
ATOM 2363 N N . TYR A 1 298 ? 3.125 17.953 4.387 1 90.75 298 TYR A N 1
ATOM 2364 C CA . TYR A 1 298 ? 2.367 16.875 5 1 90.75 298 TYR A CA 1
ATOM 2365 C C . TYR A 1 298 ? 1.021 17.375 5.512 1 90.75 298 TYR A C 1
ATOM 2367 O O . TYR A 1 298 ? 0.068 16.594 5.625 1 90.75 298 TYR A O 1
ATOM 2375 N N . ASP A 1 299 ? 0.853 18.625 5.832 1 87.81 299 ASP A N 1
ATOM 2376 C CA . ASP A 1 299 ? -0.368 19.109 6.473 1 87.81 299 ASP A CA 1
ATOM 2377 C C . ASP A 1 299 ? -1.192 19.953 5.512 1 87.81 299 ASP A C 1
ATOM 2379 O O . ASP A 1 299 ? -2.086 20.688 5.938 1 87.81 299 ASP A O 1
ATOM 2383 N N . SER A 1 300 ? -0.903 19.906 4.254 1 87.19 300 SER A N 1
ATOM 2384 C CA . SER A 1 300 ? -1.562 20.781 3.277 1 87.19 300 SER A CA 1
ATOM 2385 C C . SER A 1 300 ? -3.078 20.672 3.389 1 87.19 300 SER A C 1
ATOM 2387 O O . SER A 1 300 ? -3.77 21.703 3.436 1 87.19 300 SER A O 1
ATOM 2389 N N . GLU A 1 301 ? -3.555 19.516 3.584 1 85.31 301 GLU A N 1
ATOM 2390 C CA . GLU A 1 301 ? -5 19.297 3.604 1 85.31 301 GLU A CA 1
ATOM 2391 C C . GLU A 1 301 ? -5.578 19.578 4.984 1 85.31 301 GLU A C 1
ATOM 2393 O O . GLU A 1 301 ? -6.77 19.875 5.117 1 85.31 301 GLU A O 1
ATOM 2398 N N . SER A 1 302 ? -4.762 19.562 5.965 1 85.31 302 SER A N 1
ATOM 2399 C CA . SER A 1 302 ? -5.234 19.766 7.328 1 85.31 302 SER A CA 1
ATOM 2400 C C . SER A 1 302 ? -4.973 21.203 7.793 1 85.31 302 SER A C 1
ATOM 2402 O O . SER A 1 302 ? -5.285 21.562 8.93 1 85.31 302 SER A O 1
ATOM 2404 N N . ASN A 1 303 ? -4.348 21.953 6.938 1 85.94 303 ASN A N 1
ATOM 2405 C CA . ASN A 1 303 ? -4.066 23.359 7.25 1 85.94 303 ASN A CA 1
ATOM 2406 C C . ASN A 1 303 ? -5.34 24.203 7.238 1 85.94 303 ASN A C 1
ATOM 2408 O O . ASN A 1 303 ? -5.941 24.406 6.184 1 85.94 303 ASN A O 1
ATOM 2412 N N . PHE A 1 304 ? -5.75 24.688 8.367 1 84.31 304 PHE A N 1
ATOM 2413 C CA . PHE A 1 304 ? -7.012 25.422 8.461 1 84.31 304 PHE A CA 1
ATOM 2414 C C . PHE A 1 304 ? -6.766 26.922 8.594 1 84.31 304 PHE A C 1
ATOM 2416 O O . PHE A 1 304 ? -7.645 27.656 9.039 1 84.31 304 PHE A O 1
ATOM 2423 N N . THR A 1 305 ? -5.504 27.359 8.352 1 84.06 305 THR A N 1
ATOM 2424 C CA . THR A 1 305 ? -5.203 28.781 8.258 1 84.06 305 THR A CA 1
ATOM 2425 C C . THR A 1 305 ? -5.996 29.422 7.121 1 84.06 305 THR A C 1
ATOM 2427 O O . THR A 1 305 ? -6.133 28.844 6.047 1 84.06 305 THR A O 1
ATOM 2430 N N . LEU A 1 306 ? -6.395 30.609 7.535 1 76.94 306 LEU A N 1
ATOM 2431 C CA . LEU A 1 306 ? -7.117 31.359 6.52 1 76.94 306 LEU A CA 1
ATOM 2432 C C . LEU A 1 306 ? -6.176 31.828 5.414 1 76.94 306 LEU A C 1
ATOM 2434 O O . LEU A 1 306 ? -5.121 32.406 5.695 1 76.94 306 LEU A O 1
ATOM 2438 N N . ASN A 1 307 ? -6.195 31.484 4.254 1 79.38 307 ASN A N 1
ATOM 2439 C CA . ASN A 1 307 ? -5.402 31.844 3.082 1 79.38 307 ASN A CA 1
ATOM 2440 C C . ASN A 1 307 ? -3.945 31.406 3.24 1 79.38 307 ASN A C 1
ATOM 2442 O O . ASN A 1 307 ? -3.047 32.25 3.287 1 79.38 307 ASN A O 1
ATOM 2446 N N . PRO A 1 308 ? -3.729 30.234 3.383 1 84.94 308 PRO A N 1
ATOM 2447 C CA . PRO A 1 308 ? -2.355 29.75 3.545 1 84.94 308 PRO A CA 1
ATOM 2448 C C . PRO A 1 308 ? -1.453 30.125 2.371 1 84.94 308 PRO A C 1
ATOM 2450 O O . PRO A 1 308 ? -1.93 30.266 1.242 1 84.94 308 PRO A O 1
ATOM 2453 N N . LEU A 1 309 ? -0.137 30.391 2.693 1 89.44 309 LEU A N 1
ATOM 2454 C CA . LEU A 1 309 ? 0.831 30.641 1.632 1 89.44 309 LEU A CA 1
ATOM 2455 C C . LEU A 1 309 ? 0.902 29.469 0.665 1 89.44 309 LEU A C 1
ATOM 2457 O O . LEU A 1 309 ? 0.749 28.312 1.071 1 89.44 309 LEU A O 1
ATOM 2461 N N . PRO A 1 310 ? 1.145 29.766 -0.605 1 92.25 310 PRO A N 1
ATOM 2462 C CA . PRO A 1 310 ? 1.367 28.672 -1.563 1 92.25 310 PRO A CA 1
ATOM 2463 C C . PRO A 1 310 ? 2.59 27.828 -1.221 1 92.25 310 PRO A C 1
ATOM 2465 O O . PRO A 1 310 ? 3.43 28.234 -0.417 1 92.25 310 PRO A O 1
ATOM 2468 N N . ALA A 1 311 ? 2.656 26.703 -1.812 1 95.5 311 ALA A N 1
ATOM 2469 C CA . ALA A 1 311 ? 3.814 25.828 -1.641 1 95.5 311 ALA A CA 1
ATOM 2470 C C . ALA A 1 311 ? 5.074 26.469 -2.219 1 95.5 311 ALA A C 1
ATOM 2472 O O . ALA A 1 311 ? 4.992 27.328 -3.104 1 95.5 311 ALA A O 1
ATOM 2473 N N . LEU A 1 312 ? 6.246 26.062 -1.681 1 95.06 312 LEU A N 1
ATOM 2474 C CA . LEU A 1 312 ? 7.52 26.469 -2.27 1 95.06 312 LEU A CA 1
ATOM 2475 C C . LEU A 1 312 ? 7.578 26.094 -3.746 1 95.06 312 LEU A C 1
ATOM 2477 O O . LEU A 1 312 ? 8.094 26.859 -4.566 1 95.06 312 LEU A O 1
ATOM 2481 N N . LYS A 1 313 ? 7.09 24.938 -4.059 1 96.06 313 LYS A N 1
ATOM 2482 C CA . LYS A 1 313 ? 7.07 24.391 -5.418 1 96.06 313 LYS A CA 1
ATOM 2483 C C . LYS A 1 313 ? 6.395 25.359 -6.383 1 96.06 313 LYS A C 1
ATOM 2485 O O . LYS A 1 313 ? 6.77 25.438 -7.555 1 96.06 313 LYS A O 1
ATOM 2490 N N . ALA A 1 314 ? 5.426 26.078 -5.914 1 93.44 314 ALA A N 1
ATOM 2491 C CA . ALA A 1 314 ? 4.684 27.016 -6.746 1 93.44 314 ALA A CA 1
ATOM 2492 C C . ALA A 1 314 ? 5.598 28.125 -7.266 1 93.44 314 ALA A C 1
ATOM 2494 O O . ALA A 1 314 ? 5.363 28.672 -8.344 1 93.44 314 ALA A O 1
ATOM 2495 N N . SER A 1 315 ? 6.605 28.422 -6.52 1 91.56 315 SER A N 1
ATOM 2496 C CA . SER A 1 315 ? 7.516 29.516 -6.875 1 91.56 315 SER A CA 1
ATOM 2497 C C . SER A 1 315 ? 8.812 28.969 -7.473 1 91.56 315 SER A C 1
ATOM 2499 O O . SER A 1 315 ? 9.773 29.719 -7.66 1 91.56 315 SER A O 1
ATOM 2501 N N . ASP A 1 316 ? 8.82 27.703 -7.684 1 91.62 316 ASP A N 1
ATOM 2502 C CA . ASP A 1 316 ? 10.016 27.062 -8.234 1 91.62 316 ASP A CA 1
ATOM 2503 C C . ASP A 1 316 ? 10.18 27.406 -9.719 1 91.62 316 ASP A C 1
ATOM 2505 O O . ASP A 1 316 ? 9.406 26.938 -10.555 1 91.62 316 ASP A O 1
ATOM 2509 N N . ARG A 1 317 ? 11.18 28.109 -10.016 1 87.25 317 ARG A N 1
ATOM 2510 C CA . ARG A 1 317 ? 11.406 28.516 -11.391 1 87.25 317 ARG A CA 1
ATOM 2511 C C . ARG A 1 317 ? 12.562 27.75 -12.016 1 87.25 317 ARG A C 1
ATOM 2513 O O . ARG A 1 317 ? 12.961 28.016 -13.148 1 87.25 317 ARG A O 1
ATOM 2520 N N . SER A 1 318 ? 13.094 26.891 -11.328 1 88.62 318 SER A N 1
ATOM 2521 C CA . SER A 1 318 ? 14.25 26.156 -11.828 1 88.62 318 SER A CA 1
ATOM 2522 C C . SER A 1 318 ? 14.016 24.656 -11.812 1 88.62 318 SER A C 1
ATOM 2524 O O . SER A 1 318 ? 14.906 23.875 -12.141 1 88.62 318 SER A O 1
ATOM 2526 N N . GLY A 1 319 ? 12.883 24.219 -11.375 1 89.75 319 GLY A N 1
ATOM 2527 C CA . GLY A 1 319 ? 12.555 22.797 -11.367 1 89.75 319 GLY A CA 1
ATOM 2528 C C . GLY A 1 319 ? 13.328 22.016 -10.336 1 89.75 319 GLY A C 1
ATOM 2529 O O . GLY A 1 319 ? 13.609 20.828 -10.531 1 89.75 319 GLY A O 1
ATOM 2530 N N . ARG A 1 320 ? 13.789 22.719 -9.18 1 94.88 320 ARG A N 1
ATOM 2531 C CA . ARG A 1 320 ? 14.68 22.078 -8.219 1 94.88 320 ARG A CA 1
ATOM 2532 C C . ARG A 1 320 ? 13.93 21.703 -6.945 1 94.88 320 ARG A C 1
ATOM 2534 O O . ARG A 1 320 ? 14.508 21.094 -6.039 1 94.88 320 ARG A O 1
ATOM 2541 N N . VAL A 1 321 ? 12.586 21.938 -6.875 1 97.38 321 VAL A N 1
ATOM 2542 C CA . VAL A 1 321 ? 11.797 21.594 -5.695 1 97.38 321 VAL A CA 1
ATOM 2543 C C . VAL A 1 321 ? 11.008 20.312 -5.949 1 97.38 321 VAL A C 1
ATOM 2545 O O . VAL A 1 321 ? 10.242 20.234 -6.91 1 97.38 321 VAL A O 1
ATOM 2548 N N . VAL A 1 322 ? 11.234 19.312 -5.168 1 98.25 322 VAL A N 1
ATOM 2549 C CA . VAL A 1 322 ? 10.406 18.109 -5.129 1 98.25 322 VAL A CA 1
ATOM 2550 C C . VAL A 1 322 ? 9.328 18.266 -4.066 1 98.25 322 VAL A C 1
ATOM 2552 O O . VAL A 1 322 ? 9.625 18.391 -2.877 1 98.25 322 VAL A O 1
ATOM 2555 N N . TYR A 1 323 ? 8.109 18.266 -4.531 1 98.31 323 TYR A N 1
ATOM 2556 C CA . TYR A 1 323 ? 6.961 18.438 -3.648 1 98.31 323 TYR A CA 1
ATOM 2557 C C . TYR A 1 323 ? 6.41 17.094 -3.191 1 98.31 323 TYR A C 1
ATOM 2559 O O . TYR A 1 323 ? 6.082 16.234 -4.02 1 98.31 323 TYR A O 1
ATOM 2567 N N . VAL A 1 324 ? 6.359 16.875 -1.884 1 98 324 VAL A N 1
ATOM 2568 C CA . VAL A 1 324 ? 5.828 15.656 -1.283 1 98 324 VAL A CA 1
ATOM 2569 C C . VAL A 1 324 ? 4.625 15.992 -0.406 1 98 324 VAL A C 1
ATOM 2571 O O . VAL A 1 324 ? 4.68 16.922 0.404 1 98 324 VAL A O 1
ATOM 2574 N N . SER A 1 325 ? 3.541 15.219 -0.593 1 96.25 325 SER A N 1
ATOM 2575 C CA . SER A 1 325 ? 2.361 15.508 0.216 1 96.25 325 SER A CA 1
ATOM 2576 C C . SER A 1 325 ? 1.581 14.234 0.526 1 96.25 325 SER A C 1
ATOM 2578 O O . SER A 1 325 ? 1.791 13.203 -0.11 1 96.25 325 SER A O 1
ATOM 2580 N N . SER A 1 326 ? 0.852 14.336 1.587 1 91.12 326 SER A N 1
ATOM 2581 C CA . SER A 1 326 ? -0.112 13.297 1.934 1 91.12 326 SER A CA 1
ATOM 2582 C C . SER A 1 326 ? -1.485 13.602 1.341 1 91.12 326 SER A C 1
ATOM 2584 O O . SER A 1 326 ? -1.859 14.766 1.187 1 91.12 326 SER A O 1
ATOM 2586 N N . LEU A 1 327 ? -2.168 12.617 0.984 1 88.06 327 LEU A N 1
ATOM 2587 C CA . LEU A 1 327 ? -3.51 12.781 0.439 1 88.06 327 LEU A CA 1
ATOM 2588 C C . LEU A 1 327 ? -4.562 12.305 1.436 1 88.06 327 LEU A C 1
ATOM 2590 O O . LEU A 1 327 ? -5.645 12.891 1.528 1 88.06 327 LEU A O 1
ATOM 2594 N N . SER A 1 328 ? -4.188 11.352 2.256 1 87.56 328 SER A N 1
ATOM 2595 C CA . SER A 1 328 ? -5.242 10.695 3.018 1 87.56 328 SER A CA 1
ATOM 2596 C C . SER A 1 328 ? -5.152 11.039 4.5 1 87.56 328 SER A C 1
ATOM 2598 O O . SER A 1 328 ? -6.047 10.695 5.277 1 87.56 328 SER A O 1
ATOM 2600 N N . LYS A 1 329 ? -4.188 11.773 4.918 1 85.31 329 LYS A N 1
ATOM 2601 C CA . LYS A 1 329 ? -3.955 12.008 6.34 1 85.31 329 LYS A CA 1
ATOM 2602 C C . LYS A 1 329 ? -5.156 12.688 6.988 1 85.31 329 LYS A C 1
ATOM 2604 O O . LYS A 1 329 ? -5.555 12.328 8.102 1 85.31 329 LYS A O 1
ATOM 2609 N N . ALA A 1 330 ? -5.707 13.672 6.312 1 85.75 330 ALA A N 1
ATOM 2610 C CA . ALA A 1 330 ? -6.836 14.422 6.859 1 85.75 330 ALA A CA 1
ATOM 2611 C C . ALA A 1 330 ? -8.102 13.578 6.871 1 85.75 330 ALA A C 1
ATOM 2613 O O . ALA A 1 330 ? -9.039 13.867 7.617 1 85.75 330 ALA A O 1
ATOM 2614 N N . LEU A 1 331 ? -8.094 12.578 6.043 1 88.12 331 LEU A N 1
ATOM 2615 C CA . LEU A 1 331 ? -9.234 11.672 5.957 1 88.12 331 LEU A CA 1
ATOM 2616 C C . LEU A 1 331 ? -9.016 10.438 6.824 1 88.12 331 LEU A C 1
ATOM 2618 O O . LEU A 1 331 ? -9.766 10.203 7.777 1 88.12 331 LEU A O 1
ATOM 2622 N N . SER A 1 332 ? -8.078 9.75 6.52 1 86.94 332 SER A N 1
ATOM 2623 C CA . SER A 1 332 ? -7.68 8.539 7.223 1 86.94 332 SER A CA 1
ATOM 2624 C C . SER A 1 332 ? -6.199 8.242 7.023 1 86.94 332 SER A C 1
ATOM 2626 O O . SER A 1 332 ? -5.777 7.863 5.93 1 86.94 332 SER A O 1
ATOM 2628 N N . PRO A 1 333 ? -5.48 8.328 8.133 1 83.31 333 PRO A N 1
ATOM 2629 C CA . PRO A 1 333 ? -4.07 7.945 8.023 1 83.31 333 PRO A CA 1
ATOM 2630 C C . PRO A 1 333 ? -3.881 6.473 7.672 1 83.31 333 PRO A C 1
ATOM 2632 O O . PRO A 1 333 ? -2.857 6.102 7.094 1 83.31 333 PRO A O 1
ATOM 2635 N N . GLY A 1 334 ? -4.836 5.707 7.848 1 87.56 334 GLY A N 1
ATOM 2636 C CA . GLY A 1 334 ? -4.742 4.281 7.578 1 87.56 334 GLY A CA 1
ATOM 2637 C C . GLY A 1 334 ? -4.805 3.949 6.098 1 87.56 334 GLY A C 1
ATOM 2638 O O . GLY A 1 334 ? -4.426 2.852 5.688 1 87.56 334 GLY A O 1
ATOM 2639 N N . LEU A 1 335 ? -5.258 4.875 5.27 1 91 335 LEU A N 1
ATOM 2640 C CA . LEU A 1 335 ? -5.371 4.645 3.832 1 91 335 LEU A CA 1
ATOM 2641 C C . LEU A 1 335 ? -4.008 4.738 3.156 1 91 335 LEU A C 1
ATOM 2643 O O . LEU A 1 335 ? -3.812 4.195 2.066 1 91 335 LEU A O 1
ATOM 2647 N N . ARG A 1 336 ? -3.096 5.504 3.715 1 92.44 336 ARG A N 1
ATOM 2648 C CA . ARG A 1 336 ? -1.686 5.566 3.346 1 92.44 336 ARG A CA 1
ATOM 2649 C C . ARG A 1 336 ? -1.514 6.082 1.921 1 92.44 336 ARG A C 1
ATOM 2651 O O . ARG A 1 336 ? -0.656 5.602 1.179 1 92.44 336 ARG A O 1
ATOM 2658 N N . LEU A 1 337 ? -2.299 6.988 1.468 1 95 337 LEU A N 1
ATOM 2659 C CA . LEU A 1 337 ? -2.139 7.531 0.122 1 95 337 LEU A CA 1
ATOM 2660 C C . LEU A 1 337 ? -1.409 8.867 0.158 1 95 337 LEU A C 1
ATOM 2662 O O . LEU A 1 337 ? -1.712 9.727 0.993 1 95 337 LEU A O 1
ATOM 2666 N N . GLY A 1 338 ? -0.458 9.031 -0.577 1 96.69 338 GLY A N 1
ATOM 2667 C CA . GLY A 1 338 ? 0.268 10.273 -0.82 1 96.69 338 GLY A CA 1
ATOM 2668 C C . GLY A 1 338 ? 0.729 10.422 -2.258 1 96.69 338 GLY A C 1
ATOM 2669 O O . GLY A 1 338 ? 0.293 9.672 -3.135 1 96.69 338 GLY A O 1
ATOM 2670 N N . PHE A 1 339 ? 1.542 11.438 -2.529 1 97.75 339 PHE A N 1
ATOM 2671 C CA . PHE A 1 339 ? 2.08 11.641 -3.869 1 97.75 339 PHE A CA 1
ATOM 2672 C C . PHE A 1 339 ? 3.271 12.594 -3.834 1 97.75 339 PHE A C 1
ATOM 2674 O O . PHE A 1 339 ? 3.516 13.25 -2.822 1 97.75 339 PHE A O 1
ATOM 2681 N N . MET A 1 340 ? 3.994 12.602 -4.871 1 97.81 340 MET A N 1
ATOM 2682 C CA . MET A 1 340 ? 5.059 13.586 -5.051 1 97.81 340 MET A CA 1
ATOM 2683 C C . MET A 1 340 ? 5 14.203 -6.445 1 97.81 340 MET A C 1
ATOM 2685 O O . MET A 1 340 ? 4.457 13.602 -7.371 1 97.81 340 MET A O 1
ATOM 2689 N N . VAL A 1 341 ? 5.387 15.383 -6.562 1 97.75 341 VAL A N 1
ATOM 2690 C CA . VAL A 1 341 ? 5.469 16.141 -7.805 1 97.75 341 VAL A CA 1
ATOM 2691 C C . VAL A 1 341 ? 6.914 16.578 -8.047 1 97.75 341 VAL A C 1
ATOM 2693 O O . VAL A 1 341 ? 7.52 17.234 -7.195 1 97.75 341 VAL A O 1
ATOM 2696 N N . ALA A 1 342 ? 7.465 16.25 -9.125 1 96.75 342 ALA A N 1
ATOM 2697 C CA . ALA A 1 342 ? 8.852 16.578 -9.461 1 96.75 342 ALA A CA 1
ATOM 2698 C C . ALA A 1 342 ? 9.078 16.531 -10.969 1 96.75 342 ALA A C 1
ATOM 2700 O O . ALA A 1 342 ? 8.125 16.359 -11.742 1 96.75 342 ALA A O 1
ATOM 2701 N N . ASP A 1 343 ? 10.297 16.812 -11.359 1 93.25 343 ASP A N 1
ATOM 2702 C CA . ASP A 1 343 ? 10.703 16.703 -12.758 1 93.25 343 ASP A CA 1
ATOM 2703 C C . ASP A 1 343 ? 10.398 15.32 -13.312 1 93.25 343 ASP A C 1
ATOM 2705 O O . ASP A 1 343 ? 10.594 14.312 -12.633 1 93.25 343 ASP A O 1
ATOM 2709 N N . PRO A 1 344 ? 9.875 15.266 -14.594 1 92.25 344 PRO A N 1
ATOM 2710 C CA . PRO A 1 344 ? 9.469 13.984 -15.172 1 92.25 344 PRO A CA 1
ATOM 2711 C C . PRO A 1 344 ? 10.586 12.953 -15.164 1 92.25 344 PRO A C 1
ATOM 2713 O O . PRO A 1 344 ? 10.328 11.758 -15.023 1 92.25 344 PRO A O 1
ATOM 2716 N N . ASP A 1 345 ? 11.812 13.352 -15.297 1 89.62 345 ASP A N 1
ATOM 2717 C CA . ASP A 1 345 ? 12.93 12.406 -15.297 1 89.62 345 ASP A CA 1
ATOM 2718 C C . ASP A 1 345 ? 13.086 11.742 -13.93 1 89.62 345 ASP A C 1
ATOM 2720 O O . ASP A 1 345 ? 13.336 10.539 -13.844 1 89.62 345 ASP A O 1
ATOM 2724 N N . LEU A 1 346 ? 12.992 12.547 -12.883 1 93.62 346 LEU A N 1
ATOM 2725 C CA . LEU A 1 346 ? 13.062 12.008 -11.531 1 93.62 346 LEU A CA 1
ATOM 2726 C C . LEU A 1 346 ? 11.859 11.102 -11.25 1 93.62 346 LEU A C 1
ATOM 2728 O O . LEU A 1 346 ? 12.008 10.047 -10.625 1 93.62 346 LEU A O 1
ATOM 2732 N N . ILE A 1 347 ? 10.664 11.508 -11.758 1 95.06 347 ILE A N 1
ATOM 2733 C CA . ILE A 1 347 ? 9.445 10.734 -11.539 1 95.06 347 ILE A CA 1
ATOM 2734 C C . ILE A 1 347 ? 9.547 9.391 -12.25 1 95.06 347 ILE A C 1
ATOM 2736 O O . ILE A 1 347 ? 9.109 8.367 -11.719 1 95.06 347 ILE A O 1
ATOM 2740 N N . ASP A 1 348 ? 10.125 9.359 -13.414 1 91.69 348 ASP A N 1
ATOM 2741 C CA . ASP A 1 348 ? 10.305 8.109 -14.148 1 91.69 348 ASP A CA 1
ATOM 2742 C C . ASP A 1 348 ? 11.164 7.125 -13.367 1 91.69 348 ASP A C 1
ATOM 2744 O O . ASP A 1 348 ? 10.836 5.938 -13.281 1 91.69 348 ASP A O 1
ATOM 2748 N N . GLU A 1 349 ? 12.227 7.613 -12.766 1 92.75 349 GLU A N 1
ATOM 2749 C CA . GLU A 1 349 ? 13.109 6.758 -11.984 1 92.75 349 GLU A CA 1
ATOM 2750 C C . GLU A 1 349 ? 12.453 6.324 -10.68 1 92.75 349 GLU A C 1
ATOM 2752 O O . GLU A 1 349 ? 12.625 5.191 -10.234 1 92.75 349 GLU A O 1
ATOM 2757 N N . ALA A 1 350 ? 11.758 7.266 -10.117 1 95.5 350 ALA A N 1
ATOM 2758 C CA . ALA A 1 350 ? 11.031 6.934 -8.898 1 95.5 350 ALA A CA 1
ATOM 2759 C C . ALA A 1 350 ? 9.984 5.859 -9.156 1 95.5 350 ALA A C 1
ATOM 2761 O O . ALA A 1 350 ? 9.781 4.965 -8.328 1 95.5 350 ALA A O 1
ATOM 2762 N N . ARG A 1 351 ? 9.289 5.984 -10.25 1 94.56 351 ARG A N 1
ATOM 2763 C CA . ARG A 1 351 ? 8.297 4.996 -10.641 1 94.56 351 ARG A CA 1
ATOM 2764 C C . ARG A 1 351 ? 8.93 3.627 -10.844 1 94.56 351 ARG A C 1
ATOM 2766 O O . ARG A 1 351 ? 8.375 2.611 -10.422 1 94.56 351 ARG A O 1
ATOM 2773 N N . ALA A 1 352 ? 10.023 3.584 -11.539 1 92 352 ALA A N 1
ATOM 2774 C CA . ALA A 1 352 ? 10.734 2.332 -11.766 1 92 352 ALA A CA 1
ATOM 2775 C C . ALA A 1 352 ? 11.195 1.707 -10.453 1 92 352 ALA A C 1
ATOM 2777 O O . ALA A 1 352 ? 11.094 0.491 -10.273 1 92 352 ALA A O 1
ATOM 2778 N N . LEU A 1 353 ? 11.711 2.518 -9.516 1 94.62 353 LEU A N 1
ATOM 2779 C CA . LEU A 1 353 ? 12.125 2.012 -8.219 1 94.62 353 LEU A CA 1
ATOM 2780 C C . LEU A 1 353 ? 10.93 1.489 -7.426 1 94.62 353 LEU A C 1
ATOM 2782 O O . LEU A 1 353 ? 11.008 0.43 -6.801 1 94.62 353 LEU A O 1
ATOM 2786 N N . ARG A 1 354 ? 9.883 2.268 -7.469 1 95.38 354 ARG A N 1
ATOM 2787 C CA . ARG A 1 354 ? 8.68 1.845 -6.766 1 95.38 354 ARG A CA 1
ATOM 2788 C C . ARG A 1 354 ? 8.219 0.473 -7.25 1 95.38 354 ARG A C 1
ATOM 2790 O O . ARG A 1 354 ? 7.773 -0.355 -6.449 1 95.38 354 ARG A O 1
ATOM 2797 N N . ARG A 1 355 ? 8.281 0.297 -8.523 1 92.19 355 ARG A N 1
ATOM 2798 C CA . ARG A 1 355 ? 7.914 -0.997 -9.086 1 92.19 355 ARG A CA 1
ATOM 2799 C C . ARG A 1 355 ? 8.672 -2.129 -8.406 1 92.19 355 ARG A C 1
ATOM 2801 O O . ARG A 1 355 ? 8.094 -3.162 -8.07 1 92.19 355 ARG A O 1
ATOM 2808 N N . LEU A 1 356 ? 9.898 -1.931 -8.203 1 92.81 356 LEU A N 1
ATOM 2809 C CA . LEU A 1 356 ? 10.74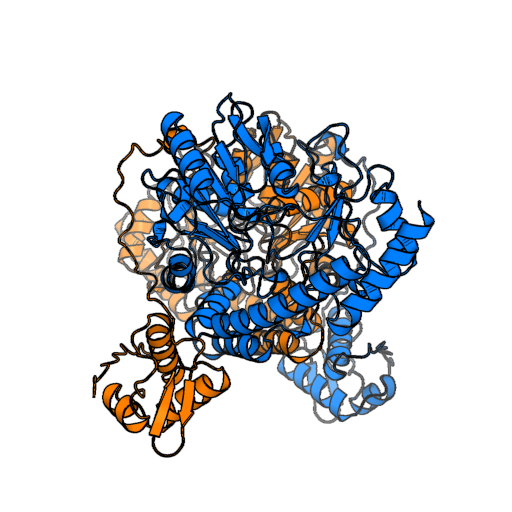2 -2.955 -7.594 1 92.81 356 LEU A CA 1
ATOM 2810 C C . LEU A 1 356 ? 10.492 -3.041 -6.094 1 92.81 356 LEU A C 1
ATOM 2812 O O . LEU A 1 356 ? 10.789 -4.059 -5.465 1 92.81 356 LEU A O 1
ATOM 2816 N N . VAL A 1 357 ? 9.938 -1.963 -5.492 1 94.94 357 VAL A N 1
ATOM 2817 C CA . VAL A 1 357 ? 9.672 -1.934 -4.059 1 94.94 357 VAL A CA 1
ATOM 2818 C C . VAL A 1 357 ? 8.352 -2.639 -3.762 1 94.94 357 VAL A C 1
ATOM 2820 O O . VAL A 1 357 ? 8.297 -3.541 -2.924 1 94.94 357 VAL A O 1
ATOM 2823 N N . TYR A 1 358 ? 7.316 -2.166 -4.484 1 93.94 358 TYR A N 1
ATOM 2824 C CA . TYR A 1 358 ? 6.027 -2.775 -4.191 1 93.94 358 TYR A CA 1
ATOM 2825 C C . TYR A 1 358 ? 5.09 -2.67 -5.391 1 93.94 358 TYR A C 1
ATOM 2827 O O . TYR A 1 358 ? 3.875 -2.838 -5.25 1 93.94 358 TYR A O 1
ATOM 2835 N N . ARG A 1 359 ? 5.598 -2.365 -6.625 1 92.19 359 ARG A N 1
ATOM 2836 C CA . ARG A 1 359 ? 4.828 -2.191 -7.852 1 92.19 359 ARG A CA 1
ATOM 2837 C C . ARG A 1 359 ? 4.023 -0.897 -7.816 1 92.19 359 ARG A C 1
ATOM 2839 O O . ARG A 1 359 ? 4.574 0.189 -8 1 92.19 359 ARG A O 1
ATOM 2846 N N . HIS A 1 360 ? 2.801 -0.88 -7.391 1 91.81 360 HIS A N 1
ATOM 2847 C CA . HIS A 1 360 ? 1.979 0.319 -7.262 1 91.81 360 HIS A CA 1
ATOM 2848 C C . HIS A 1 360 ? 1.088 0.247 -6.027 1 91.81 360 HIS A C 1
ATOM 2850 O O . HIS A 1 360 ? 0.83 -0.839 -5.504 1 91.81 360 HIS A O 1
ATOM 2856 N N . PRO A 1 361 ? 0.675 1.457 -5.52 1 94.69 361 PRO A N 1
ATOM 2857 C CA . PRO A 1 361 ? -0.329 1.412 -4.453 1 94.69 361 PRO A CA 1
ATOM 2858 C C . PRO A 1 361 ? -1.594 0.662 -4.867 1 94.69 361 PRO A C 1
ATOM 2860 O O . PRO A 1 361 ? -1.921 0.602 -6.055 1 94.69 361 PRO A O 1
ATOM 2863 N N . PRO A 1 362 ? -2.27 0.047 -3.92 1 94.12 362 PRO A N 1
ATOM 2864 C CA . PRO A 1 362 ? -3.48 -0.7 -4.27 1 94.12 362 PRO A CA 1
ATOM 2865 C C . PRO A 1 362 ? -4.445 0.111 -5.133 1 94.12 362 PRO A C 1
ATOM 2867 O O . PRO A 1 362 ? -4.801 1.237 -4.777 1 94.12 362 PRO A O 1
ATOM 2870 N N . THR A 1 363 ? -4.895 -0.473 -6.238 1 92.62 363 THR A N 1
ATOM 2871 C CA . THR A 1 363 ? -5.648 0.252 -7.254 1 92.62 363 THR A CA 1
ATOM 2872 C C . THR A 1 363 ? -7.059 0.571 -6.758 1 92.62 363 THR A C 1
ATOM 2874 O O . THR A 1 363 ? -7.629 1.603 -7.113 1 92.62 363 THR A O 1
ATOM 2877 N N . ASN A 1 364 ? -7.625 -0.27 -5.938 1 91.88 364 ASN A N 1
ATOM 2878 C CA . ASN A 1 364 ? -8.977 -0.035 -5.449 1 91.88 364 ASN A CA 1
ATOM 2879 C C . ASN A 1 364 ? -9.062 1.252 -4.633 1 91.88 364 ASN A C 1
ATOM 2881 O O . ASN A 1 364 ? -10 2.033 -4.797 1 91.88 364 ASN A O 1
ATOM 2885 N N . ILE A 1 365 ? -8.078 1.487 -3.803 1 94.12 365 ILE A N 1
ATOM 2886 C CA . ILE A 1 365 ? -8.086 2.684 -2.971 1 94.12 365 ILE A CA 1
ATOM 2887 C C . ILE A 1 365 ? -7.859 3.92 -3.84 1 94.12 365 ILE A C 1
ATOM 2889 O O . ILE A 1 365 ? -8.414 4.988 -3.564 1 94.12 365 ILE A O 1
ATOM 2893 N N . GLN A 1 366 ? -7.039 3.764 -4.871 1 94.94 366 GLN A N 1
ATOM 2894 C CA . GLN A 1 366 ? -6.805 4.879 -5.785 1 94.94 366 GLN A CA 1
ATOM 2895 C C . GLN A 1 366 ? -8.086 5.281 -6.504 1 94.94 366 GLN A C 1
ATOM 2897 O O . GLN A 1 366 ? -8.422 6.465 -6.57 1 94.94 366 GLN A O 1
ATOM 2902 N N . TYR A 1 367 ? -8.844 4.305 -6.996 1 93.12 367 TYR A N 1
ATOM 2903 C CA . TYR A 1 367 ? -10.102 4.582 -7.672 1 93.12 367 TYR A CA 1
ATOM 2904 C C . TYR A 1 367 ? -11.117 5.184 -6.707 1 93.12 367 TYR A C 1
ATOM 2906 O O . TYR A 1 367 ? -11.812 6.148 -7.043 1 93.12 367 TYR A O 1
ATOM 2914 N N . GLN A 1 368 ? -11.188 4.574 -5.562 1 93.38 368 GLN A N 1
ATOM 2915 C CA . GLN A 1 368 ? -12.148 5.051 -4.57 1 93.38 368 GLN A CA 1
ATOM 2916 C C . GLN A 1 368 ? -11.859 6.496 -4.18 1 93.38 368 GLN A C 1
ATOM 2918 O O . GLN A 1 368 ? -12.773 7.316 -4.102 1 93.38 368 GLN A O 1
ATOM 2923 N N . MET A 1 369 ? -10.625 6.809 -3.916 1 95.44 369 MET A N 1
ATOM 2924 C CA . MET A 1 369 ? -10.227 8.172 -3.574 1 95.44 369 MET A CA 1
ATOM 2925 C C . MET A 1 369 ? -10.508 9.125 -4.734 1 95.44 369 MET A C 1
ATOM 2927 O O . MET A 1 369 ? -10.969 10.25 -4.523 1 95.44 369 MET A O 1
ATOM 2931 N N . ALA A 1 370 ? -10.188 8.672 -5.965 1 94.31 370 ALA A N 1
ATOM 2932 C CA . ALA A 1 370 ? -10.445 9.5 -7.141 1 94.31 370 ALA A CA 1
ATOM 2933 C C . ALA A 1 370 ? -11.914 9.875 -7.242 1 94.31 370 ALA A C 1
ATOM 2935 O O . ALA A 1 370 ? -12.25 11.031 -7.5 1 94.31 370 ALA A O 1
ATOM 2936 N N . HIS A 1 371 ? -12.742 8.898 -7.023 1 93.12 371 HIS A N 1
ATOM 2937 C CA . HIS A 1 371 ? -14.18 9.141 -7.07 1 93.12 371 HIS A CA 1
ATOM 2938 C C . HIS A 1 371 ? -14.625 10.055 -5.938 1 93.12 371 HIS A C 1
ATOM 2940 O O . HIS A 1 371 ? -15.445 10.953 -6.145 1 93.12 371 HIS A O 1
ATOM 2946 N N . PHE A 1 372 ? -14.102 9.82 -4.781 1 94 372 PHE A N 1
ATOM 2947 C CA . PHE A 1 372 ? -14.406 10.617 -3.602 1 94 372 PHE A CA 1
ATOM 2948 C C . PHE A 1 372 ? -14.07 12.086 -3.842 1 94 372 PHE A C 1
ATOM 2950 O O . PHE A 1 372 ? -14.836 12.977 -3.465 1 94 372 PHE A O 1
ATOM 2957 N N . LEU A 1 373 ? -12.961 12.344 -4.516 1 93.56 373 LEU A N 1
ATOM 2958 C CA . LEU A 1 373 ? -12.539 13.688 -4.887 1 93.56 373 LEU A CA 1
ATOM 2959 C C . LEU A 1 373 ? -13.438 14.258 -5.977 1 93.56 373 LEU A C 1
ATOM 2961 O O . LEU A 1 373 ? -13.898 15.398 -5.867 1 93.56 373 LEU A O 1
ATOM 2965 N N . ALA A 1 374 ? -13.688 13.484 -6.965 1 90.81 374 ALA A N 1
ATOM 2966 C CA . ALA A 1 374 ? -14.453 13.93 -8.125 1 90.81 374 ALA A CA 1
ATOM 2967 C C . ALA A 1 374 ? -15.859 14.352 -7.727 1 90.81 374 ALA A C 1
ATOM 2969 O O . ALA A 1 374 ? -16.406 15.297 -8.289 1 90.81 374 ALA A O 1
ATOM 2970 N N . GLN A 1 375 ? -16.422 13.688 -6.703 1 90.81 375 GLN A N 1
ATOM 2971 C CA . GLN A 1 375 ? -17.781 13.953 -6.27 1 90.81 375 GLN A CA 1
ATOM 2972 C C . GLN A 1 375 ? -17.828 15.094 -5.254 1 90.81 375 GLN A C 1
ATOM 2974 O O . GLN A 1 375 ? -18.906 15.5 -4.82 1 90.81 375 GLN A O 1
ATOM 2979 N N . GLY A 1 376 ? -16.688 15.578 -4.855 1 89.69 376 GLY A N 1
ATOM 2980 C CA . GLY A 1 376 ? -16.625 16.734 -3.984 1 89.69 376 GLY A CA 1
ATOM 2981 C C . GLY A 1 376 ? -16.75 16.391 -2.514 1 89.69 376 GLY A C 1
ATOM 2982 O O . GLY A 1 376 ? -16.797 17.281 -1.661 1 89.69 376 GLY A O 1
ATOM 2983 N N . HIS A 1 377 ? -16.781 15.102 -2.191 1 91 377 HIS A N 1
ATOM 2984 C CA . HIS A 1 377 ? -16.953 14.672 -0.806 1 91 377 HIS A CA 1
ATOM 2985 C C . HIS A 1 377 ? -15.734 15.062 0.036 1 91 377 HIS A C 1
ATOM 2987 O O . HIS A 1 377 ? -15.875 15.375 1.222 1 91 377 HIS A O 1
ATOM 2993 N N . TYR A 1 378 ? -14.578 15.039 -0.625 1 91.56 378 TYR A N 1
ATOM 2994 C CA . TYR A 1 378 ? -13.352 15.383 0.087 1 91.56 378 TYR A CA 1
ATOM 2995 C C . TYR A 1 378 ? -13.367 16.828 0.539 1 91.56 378 TYR A C 1
ATOM 2997 O O . TYR A 1 378 ? -13.008 17.141 1.678 1 91.56 378 TYR A O 1
ATOM 3005 N N . GLU A 1 379 ? -13.766 17.688 -0.302 1 88.62 379 GLU A N 1
ATOM 3006 C CA . GLU A 1 379 ? -13.836 19.109 0.027 1 88.62 379 GLU A CA 1
ATOM 3007 C C . GLU A 1 379 ? -14.797 19.359 1.188 1 88.62 379 GLU A C 1
ATOM 3009 O O . GLU A 1 379 ? -14.5 20.156 2.088 1 88.62 379 GLU A O 1
ATOM 3014 N N . THR A 1 380 ? -15.922 18.734 1.143 1 88.25 380 THR A N 1
ATOM 3015 C CA . THR A 1 380 ? -16.891 18.844 2.223 1 88.25 380 THR A CA 1
ATOM 3016 C C . THR A 1 380 ? -16.297 18.375 3.545 1 88.25 380 THR A C 1
ATOM 3018 O O . THR A 1 380 ? -16.453 19.047 4.574 1 88.25 380 THR A O 1
ATOM 3021 N N . HIS A 1 381 ? -15.641 17.281 3.465 1 90.62 381 HIS A N 1
ATOM 3022 C CA . HIS A 1 381 ? -14.992 16.766 4.66 1 90.62 381 HIS A CA 1
ATOM 3023 C C . HIS A 1 381 ? -13.945 17.734 5.191 1 90.62 381 HIS A C 1
ATOM 3025 O O . HIS A 1 381 ? -13.883 17.984 6.398 1 90.62 381 HIS A O 1
ATOM 3031 N N . LEU A 1 382 ? -13.125 18.266 4.312 1 90.25 382 LEU A N 1
ATOM 3032 C CA . LEU A 1 382 ? -12.047 19.156 4.723 1 90.25 382 LEU A CA 1
ATOM 3033 C C . LEU A 1 382 ? -12.602 20.422 5.379 1 90.25 382 LEU A C 1
ATOM 3035 O O . LEU A 1 382 ? -12.008 20.938 6.328 1 90.25 382 LEU A O 1
ATOM 3039 N N . ARG A 1 383 ? -13.656 20.922 4.875 1 87.62 383 ARG A N 1
ATOM 3040 C CA . ARG A 1 383 ? -14.273 22.094 5.469 1 87.62 383 ARG A CA 1
ATOM 3041 C C . ARG A 1 383 ? -14.695 21.828 6.91 1 87.62 383 ARG A C 1
ATOM 3043 O O . ARG A 1 383 ? -14.461 22.656 7.797 1 87.62 383 ARG A O 1
ATOM 3050 N N . ARG A 1 384 ? -15.336 20.703 7.078 1 88.06 384 ARG A N 1
ATOM 3051 C CA . ARG A 1 384 ? -15.742 20.312 8.422 1 88.06 384 ARG A CA 1
ATOM 3052 C C . ARG A 1 384 ? -14.531 20.094 9.328 1 88.06 384 ARG A C 1
ATOM 3054 O O . ARG A 1 384 ? -14.539 20.5 10.492 1 88.06 384 ARG A O 1
ATOM 3061 N N . TYR A 1 385 ? -13.609 19.469 8.727 1 90.19 385 TYR A N 1
ATOM 3062 C CA . TYR A 1 385 ? -12.367 19.203 9.445 1 90.19 385 TYR A CA 1
ATOM 3063 C C . TYR A 1 385 ? -11.688 20.484 9.859 1 90.19 385 TYR A C 1
ATOM 3065 O O . TYR A 1 385 ? -11.234 20.625 11 1 90.19 385 TYR A O 1
ATOM 3073 N N . HIS A 1 386 ? -11.609 21.438 8.992 1 91.12 386 HIS A N 1
ATOM 3074 C CA . HIS A 1 386 ? -10.977 22.719 9.266 1 91.12 386 HIS A CA 1
ATOM 3075 C C . HIS A 1 386 ? -11.727 23.484 10.352 1 91.12 386 HIS A C 1
ATOM 3077 O O . HIS A 1 386 ? -11.109 24.062 11.242 1 91.12 386 HIS A O 1
ATOM 3083 N N . TYR A 1 387 ? -13.008 23.469 10.242 1 90.62 387 TYR A N 1
ATOM 3084 C CA . TYR A 1 387 ? -13.82 24.141 11.242 1 90.62 387 TYR A CA 1
ATOM 3085 C C . TYR A 1 387 ? -13.602 23.547 12.633 1 90.62 387 TYR A C 1
ATOM 3087 O O . TYR A 1 387 ? -13.359 24.266 13.594 1 90.62 387 TYR A O 1
ATOM 3095 N N . ASP A 1 388 ? -13.672 22.281 12.656 1 92.75 388 ASP A N 1
ATOM 3096 C CA . ASP A 1 388 ? -13.469 21.578 13.914 1 92.75 388 ASP A CA 1
ATOM 3097 C C . ASP A 1 388 ? -12.062 21.828 14.461 1 92.75 388 ASP A C 1
ATOM 3099 O O . ASP A 1 388 ? -11.891 22.062 15.656 1 92.75 388 ASP A O 1
ATOM 3103 N N . SER A 1 389 ? -11.094 21.75 13.609 1 93.12 389 SER A N 1
ATOM 3104 C CA . SER A 1 389 ? -9.711 21.969 14.008 1 93.12 389 SER A CA 1
ATOM 3105 C C . SER A 1 389 ? -9.516 23.375 14.57 1 93.12 389 SER A C 1
ATOM 3107 O O . SER A 1 389 ? -8.812 23.547 15.57 1 93.12 389 SER A O 1
ATOM 3109 N N . ALA A 1 390 ? -10.133 24.359 13.945 1 94.06 390 ALA A N 1
ATOM 3110 C CA . ALA A 1 390 ? -10.031 25.734 14.406 1 94.06 390 ALA A CA 1
ATOM 3111 C C . ALA A 1 390 ? -10.633 25.891 15.805 1 94.06 390 ALA A C 1
ATOM 3113 O O . ALA A 1 390 ? -10.055 26.578 16.656 1 94.06 390 ALA A O 1
ATOM 3114 N N . GLN A 1 391 ? -11.742 25.266 16.016 1 94.69 391 GLN A N 1
ATOM 3115 C CA . GLN A 1 391 ? -12.398 25.328 17.312 1 94.69 391 GLN A CA 1
ATOM 3116 C C . GLN A 1 391 ? -11.547 24.672 18.391 1 94.69 391 GLN A C 1
ATOM 3118 O O . GLN A 1 391 ? -11.391 25.219 19.5 1 94.69 391 GLN A O 1
ATOM 3123 N N . ARG A 1 392 ? -11.078 23.516 18.062 1 95.62 392 ARG A N 1
ATOM 3124 C CA . ARG A 1 392 ? -10.227 22.781 19.016 1 95.62 392 ARG A CA 1
ATOM 3125 C C . ARG A 1 392 ? -8.953 23.578 19.312 1 95.62 392 ARG A C 1
ATOM 3127 O O . ARG A 1 392 ? -8.508 23.609 20.469 1 95.62 392 ARG A O 1
ATOM 3134 N N . TRP A 1 393 ? -8.367 24.109 18.281 1 95.69 393 TRP A N 1
ATOM 3135 C CA . TRP A 1 393 ? -7.18 24.938 18.438 1 95.69 393 TRP A CA 1
ATOM 3136 C C . TRP A 1 393 ? -7.445 26.094 19.391 1 95.69 393 TRP A C 1
ATOM 3138 O O . TRP A 1 393 ? -6.66 26.359 20.312 1 95.69 393 TRP A O 1
ATOM 3148 N N . GLU A 1 394 ? -8.539 26.797 19.219 1 96.31 394 GLU A N 1
ATOM 3149 C CA . GLU A 1 394 ? -8.898 27.938 20.062 1 96.31 394 GLU A CA 1
ATOM 3150 C C . GLU A 1 394 ? -9.117 27.516 21.5 1 96.31 394 GLU A C 1
ATOM 3152 O O . GLU A 1 394 ? -8.711 28.219 22.438 1 96.31 394 GLU A O 1
ATOM 3157 N N . ARG A 1 395 ? -9.734 26.422 21.641 1 97.25 395 ARG A N 1
ATOM 3158 C CA . ARG A 1 395 ? -10 25.906 22.969 1 97.25 395 ARG A CA 1
ATOM 3159 C C . ARG A 1 395 ? -8.695 25.578 23.703 1 97.25 395 ARG A C 1
ATOM 3161 O O . ARG A 1 395 ? -8.531 25.906 24.875 1 97.25 395 ARG A O 1
ATOM 3168 N N . LEU A 1 396 ? -7.879 24.875 23.016 1 97.62 396 LEU A N 1
ATOM 3169 C CA . LEU A 1 396 ? -6.609 24.516 23.641 1 97.62 396 LEU A CA 1
ATOM 3170 C C . LEU A 1 396 ? -5.758 25.75 23.891 1 97.62 396 LEU A C 1
ATOM 3172 O O . LEU A 1 396 ? -5.125 25.875 24.953 1 97.62 396 LEU A O 1
ATOM 3176 N N . HIS A 1 397 ? -5.711 26.656 22.938 1 96.81 397 HIS A N 1
ATOM 3177 C CA . HIS A 1 397 ? -4.973 27.906 23.078 1 96.81 397 HIS A CA 1
ATOM 3178 C C . HIS A 1 397 ? -5.445 28.672 24.312 1 96.81 397 HIS A C 1
ATOM 3180 O O . HIS A 1 397 ? -4.629 29.125 25.125 1 96.81 397 HIS A O 1
ATOM 3186 N N . ALA A 1 398 ? -6.723 28.812 24.438 1 97.25 398 ALA A N 1
ATOM 3187 C CA . ALA A 1 398 ? -7.309 29.516 25.562 1 97.25 398 ALA A CA 1
ATOM 3188 C C . ALA A 1 398 ? -6.969 28.828 26.875 1 97.25 398 ALA A C 1
ATOM 3190 O O . ALA A 1 398 ? -6.645 29.484 27.875 1 97.25 398 ALA A O 1
ATOM 3191 N N . ALA A 1 399 ? -7.094 27.5 26.875 1 98 399 ALA A N 1
ATOM 3192 C CA . ALA A 1 399 ? -6.789 26.734 28.078 1 98 399 ALA A CA 1
ATOM 3193 C C . ALA A 1 399 ? -5.324 26.891 28.469 1 98 399 ALA A C 1
ATOM 3195 O O . ALA A 1 399 ? -5 27 29.641 1 98 399 ALA A O 1
ATOM 3196 N N . LEU A 1 400 ? -4.449 26.828 27.5 1 97.5 400 LEU A N 1
ATOM 3197 C CA . LEU A 1 400 ? -3.021 26.969 27.766 1 97.5 400 LEU A CA 1
ATOM 3198 C C . LEU A 1 400 ? -2.701 28.344 28.344 1 97.5 400 LEU A C 1
ATOM 3200 O O . LEU A 1 400 ? -1.899 28.453 29.266 1 97.5 400 LEU A O 1
ATOM 3204 N N . GLN A 1 401 ? -3.322 29.406 27.828 1 96.62 401 GLN A N 1
ATOM 3205 C CA . GLN A 1 401 ? -3.119 30.766 28.328 1 96.62 401 GLN A CA 1
ATOM 3206 C C . GLN A 1 401 ? -3.609 30.891 29.766 1 96.62 401 GLN A C 1
ATOM 3208 O O . GLN A 1 401 ? -2.975 31.562 30.578 1 96.62 401 GLN A O 1
ATOM 3213 N N . ARG A 1 402 ? -4.625 30.234 30.031 1 96.94 402 ARG A N 1
ATOM 3214 C CA . ARG A 1 402 ? -5.27 30.359 31.328 1 96.94 402 ARG A CA 1
ATOM 3215 C C . ARG A 1 402 ? -4.535 29.531 32.375 1 96.94 402 ARG A C 1
ATOM 3217 O O . ARG A 1 402 ? -4.281 30 33.5 1 96.94 402 ARG A O 1
ATOM 3224 N N . TYR A 1 403 ? -4.184 28.281 32 1 96.81 403 TYR A N 1
ATOM 3225 C CA . TYR A 1 403 ? -3.754 27.344 33.031 1 96.81 403 TYR A CA 1
ATOM 3226 C C . TYR A 1 403 ? -2.246 27.125 32.969 1 96.81 403 TYR A C 1
ATOM 3228 O O . TYR A 1 403 ? -1.634 26.734 33.969 1 96.81 403 TYR A O 1
ATOM 3236 N N . LEU A 1 404 ? -1.641 27.297 31.828 1 96.38 404 LEU A N 1
ATOM 3237 C CA . LEU A 1 404 ? -0.21 27.047 31.688 1 96.38 404 LEU A CA 1
ATOM 3238 C C . LEU A 1 404 ? 0.488 28.234 31.047 1 96.38 404 LEU A C 1
ATOM 3240 O O . LEU A 1 404 ? 1.206 28.078 30.047 1 96.38 404 LEU A O 1
ATOM 3244 N N . PRO A 1 405 ? 0.38 29.391 31.594 1 93.94 405 PRO A N 1
ATOM 3245 C CA . PRO A 1 405 ? 0.972 30.578 30.969 1 93.94 405 PRO A CA 1
ATOM 3246 C C . PRO A 1 405 ? 2.496 30.531 30.922 1 93.94 405 PRO A C 1
ATOM 3248 O O . PRO A 1 405 ? 3.119 31.203 30.109 1 93.94 405 PRO A O 1
ATOM 3251 N N . SER A 1 406 ? 3.105 29.703 31.719 1 93.62 406 SER A N 1
ATOM 3252 C CA . SER A 1 406 ? 4.559 29.594 31.781 1 93.62 406 SER A CA 1
ATOM 3253 C C . SER A 1 406 ? 5.102 28.75 30.641 1 93.62 406 SER A C 1
ATOM 3255 O O . SER A 1 406 ? 6.305 28.75 30.359 1 93.62 406 SER A O 1
ATOM 3257 N N . CYS A 1 407 ? 4.25 28 30.016 1 94.81 407 CYS A N 1
ATOM 3258 C CA . CYS A 1 407 ? 4.629 27.203 28.844 1 94.81 407 CYS A CA 1
ATOM 3259 C C . CYS A 1 407 ? 4.375 27.984 27.562 1 94.81 407 CYS A C 1
ATOM 3261 O O . CYS A 1 407 ? 3.227 28.297 27.234 1 94.81 407 CYS A O 1
ATOM 3263 N N . ARG A 1 408 ? 5.359 28.188 26.812 1 92.81 408 ARG A N 1
ATOM 3264 C CA . ARG A 1 408 ? 5.242 29.094 25.672 1 92.81 408 ARG A CA 1
ATOM 3265 C C . ARG A 1 408 ? 5.484 28.359 24.359 1 92.81 408 ARG A C 1
ATOM 3267 O O . ARG A 1 408 ? 6.32 27.469 24.297 1 92.81 408 ARG A O 1
ATOM 3274 N N . ALA A 1 409 ? 4.723 28.766 23.406 1 90.38 409 ALA A N 1
ATOM 3275 C CA . ALA A 1 409 ? 4.945 28.297 22.047 1 90.38 409 ALA A CA 1
ATOM 3276 C C . ALA A 1 409 ? 5.809 29.281 21.266 1 90.38 409 ALA A C 1
ATOM 3278 O O . ALA A 1 409 ? 5.918 30.453 21.641 1 90.38 409 ALA A O 1
ATOM 3279 N N . LEU A 1 410 ? 6.492 28.781 20.188 1 89.44 410 LEU A N 1
ATOM 3280 C CA . LEU A 1 410 ? 7.258 29.656 19.312 1 89.44 410 LEU A CA 1
ATOM 3281 C C . LEU A 1 410 ? 6.332 30.562 18.5 1 89.44 410 LEU A C 1
ATOM 3283 O O . LEU A 1 410 ? 5.285 30.125 18.016 1 89.44 410 LEU A O 1
ATOM 3287 N N . ALA A 1 411 ? 6.727 31.812 18.391 1 89.25 411 ALA A N 1
ATOM 3288 C CA . ALA A 1 411 ? 5.973 32.75 17.547 1 89.25 411 ALA A CA 1
ATOM 3289 C C . ALA A 1 411 ? 5.957 32.25 16.094 1 89.25 411 ALA A C 1
ATOM 3291 O O . ALA A 1 411 ? 6.914 31.641 15.633 1 89.25 411 ALA A O 1
ATOM 3292 N N . GLY A 1 412 ? 4.859 32.5 15.391 1 88.69 412 GLY A N 1
ATOM 3293 C CA . GLY A 1 4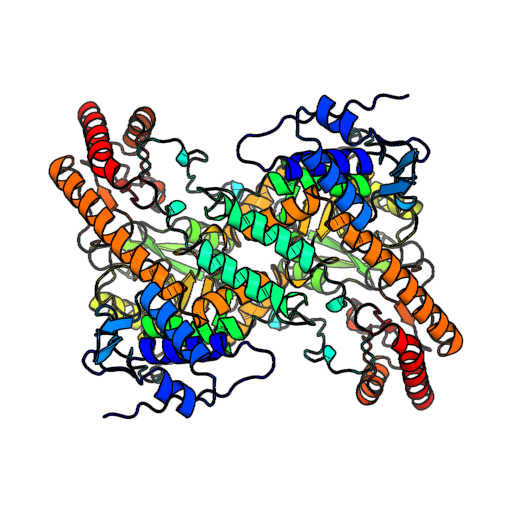12 ? 4.742 32.094 14 1 88.69 412 GLY A CA 1
ATOM 3294 C C . GLY A 1 412 ? 4.133 30.703 13.828 1 88.69 412 GLY A C 1
ATOM 3295 O O . GLY A 1 412 ? 3.996 30.219 12.703 1 88.69 412 GLY A O 1
ATOM 3296 N N . SER A 1 413 ? 3.748 30.109 14.984 1 91.06 413 SER A N 1
ATOM 3297 C CA . SER A 1 413 ? 3.24 28.734 14.922 1 91.06 413 SER A CA 1
ATOM 3298 C C . SER A 1 413 ? 1.722 28.703 15.062 1 91.06 413 SER A C 1
ATOM 3300 O O . SER A 1 413 ? 1.139 27.656 15.32 1 91.06 413 SER A O 1
ATOM 3302 N N . GLU A 1 414 ? 1.081 29.828 14.828 1 90.25 414 GLU A N 1
ATOM 3303 C CA . GLU A 1 414 ? -0.366 29.906 15.008 1 90.25 414 GLU A CA 1
ATOM 3304 C C . GLU A 1 414 ? -1.093 29 14.008 1 90.25 414 GLU A C 1
ATOM 3306 O O . GLU A 1 414 ? -0.687 28.906 12.852 1 90.25 414 GLU A O 1
ATOM 3311 N N . HIS A 1 415 ? -2.113 28.375 14.461 1 90.25 415 HIS A N 1
ATOM 3312 C CA . HIS A 1 415 ? -3.029 27.531 13.688 1 90.25 415 HIS A CA 1
ATOM 3313 C C . HIS A 1 415 ? -2.328 26.297 13.156 1 90.25 415 HIS A C 1
ATOM 3315 O O . HIS A 1 415 ? -2.658 25.797 12.078 1 90.25 415 HIS A O 1
ATOM 3321 N N . ALA A 1 416 ? -1.238 25.922 13.789 1 92.62 416 ALA A N 1
ATOM 3322 C CA . ALA A 1 416 ? -0.649 24.609 13.523 1 92.62 416 ALA A CA 1
ATOM 3323 C C . ALA A 1 416 ? -1.532 23.484 14.062 1 92.62 416 ALA A C 1
ATOM 3325 O O . ALA A 1 416 ? -2.416 23.734 14.891 1 92.62 416 ALA A O 1
ATOM 3326 N N . ASN A 1 417 ? -1.281 22.281 13.633 1 92.69 417 ASN A N 1
ATOM 3327 C CA . ASN A 1 417 ? -2.109 21.141 14.016 1 92.69 417 ASN A CA 1
ATOM 3328 C C . ASN A 1 417 ? -1.692 20.578 15.367 1 92.69 417 ASN A C 1
ATOM 3330 O O . ASN A 1 417 ? -2.201 19.531 15.789 1 92.69 417 ASN A O 1
ATOM 3334 N N . ALA A 1 418 ? -0.758 21.172 16.047 1 95.69 418 ALA A N 1
ATOM 3335 C CA . ALA A 1 418 ? -0.319 20.844 17.391 1 95.69 418 ALA A CA 1
ATOM 3336 C C . ALA A 1 418 ? 0.394 22.031 18.031 1 95.69 418 ALA A C 1
ATOM 3338 O O . ALA A 1 418 ? 0.852 22.938 17.344 1 95.69 418 ALA A O 1
ATOM 3339 N N . PHE A 1 419 ? 0.432 22.031 19.344 1 97 419 PHE A N 1
ATOM 3340 C CA . PHE A 1 419 ? 1.18 23.047 20.078 1 97 419 PHE A CA 1
ATOM 3341 C C . PHE A 1 419 ? 2.535 22.516 20.516 1 97 419 PHE A C 1
ATOM 3343 O O . PHE A 1 419 ? 2.621 21.422 21.078 1 97 419 PHE A O 1
ATOM 3350 N N . TRP A 1 420 ? 3.516 23.156 20.109 1 97.5 420 TRP A N 1
ATOM 3351 C CA . TRP A 1 420 ? 4.879 22.922 20.594 1 97.5 420 TRP A CA 1
ATOM 3352 C C . TRP A 1 420 ? 5.246 23.906 21.688 1 97.5 420 TRP A C 1
ATOM 3354 O O . TRP A 1 420 ? 5.402 25.109 21.438 1 97.5 420 TRP A O 1
ATOM 3364 N N . LEU A 1 421 ? 5.48 23.391 22.906 1 97.5 421 LEU A N 1
ATOM 3365 C CA . LEU A 1 421 ? 5.57 24.266 24.062 1 97.5 421 LEU A CA 1
ATOM 3366 C C . LEU A 1 421 ? 6.906 24.078 24.781 1 97.5 421 LEU A C 1
ATOM 3368 O O . LEU A 1 421 ? 7.422 22.969 24.875 1 97.5 421 LEU A O 1
ATOM 3372 N N . GLN A 1 422 ? 7.406 25.125 25.234 1 96.94 422 GLN A N 1
ATOM 3373 C CA . GLN A 1 422 ? 8.602 25.141 26.078 1 96.94 422 GLN A CA 1
ATOM 3374 C C . GLN A 1 422 ? 8.25 25.422 27.531 1 96.94 422 GLN A C 1
ATOM 3376 O O . GLN A 1 422 ? 7.586 26.406 27.844 1 96.94 422 GLN A O 1
ATOM 3381 N N . THR A 1 423 ? 8.625 24.547 28.375 1 96.19 423 THR A N 1
ATOM 3382 C CA . THR A 1 423 ? 8.438 24.75 29.797 1 96.19 423 THR A CA 1
ATOM 3383 C C . THR A 1 423 ? 9.578 25.578 30.391 1 96.19 423 THR A C 1
ATOM 3385 O O . THR A 1 423 ? 10.586 25.812 29.719 1 96.19 423 THR A O 1
ATOM 3388 N N . PRO A 1 424 ? 9.359 26.078 31.625 1 94 424 PRO A N 1
ATOM 3389 C CA . PRO A 1 424 ? 10.516 26.641 32.312 1 94 424 PRO A CA 1
ATOM 3390 C C . PRO A 1 424 ? 11.688 25.656 32.406 1 94 424 PRO A C 1
ATOM 3392 O O . PRO A 1 424 ? 11.484 24.453 32.438 1 94 424 PRO A O 1
ATOM 3395 N N . ALA A 1 425 ? 12.906 26.156 32.5 1 92.44 425 ALA A N 1
ATOM 3396 C CA . ALA A 1 425 ? 14.141 25.391 32.312 1 92.44 425 ALA A CA 1
ATOM 3397 C C . ALA A 1 425 ? 14.25 24.297 33.375 1 92.44 425 ALA A C 1
ATOM 3399 O O . ALA A 1 425 ? 14.859 23.25 33.125 1 92.44 425 ALA A O 1
ATOM 3400 N N . GLN A 1 426 ? 13.641 24.453 34.469 1 91.38 426 GLN A N 1
ATOM 3401 C CA . GLN A 1 426 ? 13.805 23.516 35.594 1 91.38 426 GLN A CA 1
ATOM 3402 C C . GLN A 1 426 ? 12.891 22.297 35.406 1 91.38 426 GLN A C 1
ATOM 3404 O O . GLN A 1 426 ? 13.031 21.312 36.125 1 91.38 426 GLN A O 1
ATOM 3409 N N . ILE A 1 427 ? 12.031 22.375 34.469 1 94.12 427 ILE A N 1
ATOM 3410 C CA . ILE A 1 427 ? 11.047 21.312 34.281 1 94.12 427 ILE A CA 1
ATOM 3411 C C . ILE A 1 427 ? 11.539 20.312 33.25 1 94.12 427 ILE A C 1
ATOM 3413 O O . ILE A 1 427 ? 11.797 20.688 32.094 1 94.12 427 ILE A O 1
ATOM 3417 N N . ASN A 1 428 ? 11.656 19.078 33.625 1 94.81 428 ASN A N 1
ATOM 3418 C CA . ASN A 1 428 ? 11.953 17.984 32.688 1 94.81 428 ASN A CA 1
ATOM 3419 C C . ASN A 1 428 ? 10.68 17.422 32.062 1 94.81 428 ASN A C 1
ATOM 3421 O O . ASN A 1 428 ? 9.875 16.797 32.781 1 94.81 428 ASN A O 1
ATOM 3425 N N . THR A 1 429 ? 10.578 17.516 30.766 1 95.44 429 THR A N 1
ATOM 3426 C CA . THR A 1 429 ? 9.32 17.172 30.109 1 95.44 429 THR A CA 1
ATOM 3427 C C . THR A 1 429 ? 9.156 15.664 30 1 95.44 429 THR A C 1
ATOM 3429 O O . THR A 1 429 ? 8.039 15.164 29.828 1 95.44 429 THR A O 1
ATOM 3432 N N . GLN A 1 430 ? 10.203 14.898 30.047 1 93.19 430 GLN A N 1
ATOM 3433 C CA . GLN A 1 430 ? 10.055 13.445 30.125 1 93.19 430 GLN A CA 1
ATOM 3434 C C . GLN A 1 430 ? 9.359 13.039 31.422 1 93.19 430 GLN A C 1
ATOM 3436 O O . GLN A 1 430 ? 8.477 12.172 31.422 1 93.19 430 GLN A O 1
ATOM 3441 N N . GLN A 1 431 ? 9.812 13.625 32.469 1 93.69 431 GLN A N 1
ATOM 3442 C CA . GLN A 1 431 ? 9.188 13.367 33.75 1 93.69 431 GLN A CA 1
ATOM 3443 C C . GLN A 1 431 ? 7.742 13.867 33.781 1 93.69 431 GLN A C 1
ATOM 3445 O O . GLN A 1 431 ? 6.855 13.195 34.312 1 93.69 431 GLN A O 1
ATOM 3450 N N . LEU A 1 432 ? 7.559 15.016 33.219 1 95 432 LEU A N 1
ATOM 3451 C CA . LEU A 1 432 ? 6.207 15.57 33.156 1 95 432 LEU A CA 1
ATOM 3452 C C . LEU A 1 432 ? 5.273 14.633 32.375 1 95 432 LEU A C 1
ATOM 3454 O O . LEU A 1 432 ? 4.133 14.414 32.812 1 95 432 LEU A O 1
ATOM 3458 N N . THR A 1 433 ? 5.727 14.133 31.25 1 93.94 433 THR A N 1
ATOM 3459 C CA . THR A 1 433 ? 4.934 13.227 30.422 1 93.94 433 THR A CA 1
ATOM 3460 C C . THR A 1 433 ? 4.551 11.977 31.203 1 93.94 433 THR A C 1
ATOM 3462 O O . THR A 1 433 ? 3.414 11.508 31.109 1 93.94 433 THR A O 1
ATOM 3465 N N . TRP A 1 434 ? 5.477 11.492 31.969 1 91.56 434 TRP A N 1
ATOM 3466 C CA . TRP A 1 434 ? 5.234 10.312 32.781 1 91.56 434 TRP A CA 1
ATOM 3467 C C . TRP A 1 434 ? 4.188 10.594 33.844 1 91.56 434 TRP A C 1
ATOM 3469 O O . TRP A 1 434 ? 3.24 9.82 34.031 1 91.56 434 TRP A O 1
ATOM 3479 N N . ARG A 1 435 ? 4.305 11.617 34.562 1 93.62 435 ARG A N 1
ATOM 3480 C CA . ARG A 1 435 ? 3.373 12 35.625 1 93.62 435 ARG A CA 1
ATOM 3481 C C . ARG A 1 435 ? 1.984 12.273 35.062 1 93.62 435 ARG A C 1
ATOM 3483 O O . ARG A 1 435 ? 0.981 11.836 35.625 1 93.62 435 ARG A O 1
ATOM 3490 N N . ALA A 1 436 ? 1.975 13.016 33.969 1 95.62 436 ALA A N 1
ATOM 3491 C CA . ALA A 1 436 ? 0.709 13.359 33.344 1 95.62 436 ALA A CA 1
ATOM 3492 C C . ALA A 1 436 ? -0.036 12.109 32.875 1 95.62 436 ALA A C 1
ATOM 3494 O O . ALA A 1 436 ? -1.259 12.023 33.031 1 95.62 436 ALA A O 1
ATOM 3495 N N . ALA A 1 437 ? 0.683 11.172 32.312 1 93.44 437 ALA A N 1
ATOM 3496 C CA . ALA A 1 437 ? 0.078 9.922 31.844 1 93.44 437 ALA A CA 1
ATOM 3497 C C . ALA A 1 437 ? -0.628 9.195 32.969 1 93.44 437 ALA A C 1
ATOM 3499 O O . ALA A 1 437 ? -1.701 8.617 32.781 1 93.44 437 ALA A O 1
ATOM 3500 N N . HIS A 1 438 ? -0.039 9.195 34.125 1 92.06 438 HIS A N 1
ATOM 3501 C CA . HIS A 1 438 ? -0.618 8.539 35.281 1 92.06 438 HIS A CA 1
ATOM 3502 C C . HIS A 1 438 ? -1.883 9.25 35.75 1 92.06 438 HIS A C 1
ATOM 3504 O O . HIS A 1 438 ? -2.738 8.648 36.406 1 92.06 438 HIS A O 1
ATOM 3510 N N . ALA A 1 439 ? -1.954 10.492 35.375 1 94.38 439 ALA A N 1
ATOM 3511 C CA . ALA A 1 439 ? -3.139 11.266 35.719 1 94.38 439 ALA A CA 1
ATOM 3512 C C . ALA A 1 439 ? -4.16 11.258 34.594 1 94.38 439 ALA A C 1
ATOM 3514 O O . ALA A 1 439 ? -5.16 11.977 34.656 1 94.38 439 ALA A O 1
ATOM 3515 N N . GLY A 1 440 ? -3.801 10.531 33.5 1 94.19 440 GLY A N 1
ATOM 3516 C CA . GLY A 1 440 ? -4.754 10.383 32.406 1 94.19 440 GLY A CA 1
ATOM 3517 C C . GLY A 1 440 ? -4.527 11.359 31.266 1 94.19 440 GLY A C 1
ATOM 3518 O O . GLY A 1 440 ? -5.328 11.43 30.328 1 94.19 440 GLY A O 1
ATOM 3519 N N . VAL A 1 441 ? -3.49 12.156 31.375 1 96.19 441 VAL A N 1
ATOM 3520 C CA . VAL A 1 441 ? -3.17 13.133 30.344 1 96.19 441 VAL A CA 1
ATOM 3521 C C . VAL A 1 441 ? -1.978 12.648 29.516 1 96.19 441 VAL A C 1
ATOM 3523 O O . VAL A 1 441 ? -0.899 12.406 30.062 1 96.19 441 VAL A O 1
ATOM 3526 N N . LEU A 1 442 ? -2.203 12.5 28.203 1 94.94 442 LEU A N 1
ATOM 3527 C CA . LEU A 1 442 ? -1.118 12.078 27.328 1 94.94 442 LEU A CA 1
ATOM 3528 C C . LEU A 1 442 ? -0.566 13.258 26.531 1 94.94 442 LEU A C 1
ATOM 3530 O O . LEU A 1 442 ? -1.312 13.945 25.828 1 94.94 442 LEU A O 1
ATOM 3534 N N . ILE A 1 443 ? 0.659 13.562 26.734 1 95.31 443 ILE A N 1
ATOM 3535 C CA . ILE A 1 443 ? 1.39 14.547 25.938 1 95.31 443 ILE A CA 1
ATOM 3536 C C . ILE A 1 443 ? 2.654 13.914 25.359 1 95.31 443 ILE A C 1
ATOM 3538 O O . ILE A 1 443 ? 2.975 12.766 25.672 1 95.31 443 ILE A O 1
ATOM 3542 N N . GLU A 1 444 ? 3.344 14.602 24.469 1 94.19 444 GLU A N 1
ATOM 3543 C CA . GLU A 1 444 ? 4.516 14.039 23.797 1 94.19 444 GLU A CA 1
ATOM 3544 C C . GLU A 1 444 ? 5.777 14.828 24.156 1 94.19 444 GLU A C 1
ATOM 3546 O O . GLU A 1 444 ? 5.879 16.016 23.844 1 94.19 444 GLU A O 1
ATOM 3551 N N . PRO A 1 445 ? 6.734 14.141 24.797 1 93.56 445 PRO A N 1
ATOM 3552 C CA . PRO A 1 445 ? 7.988 14.852 25.062 1 93.56 445 PRO A CA 1
ATOM 3553 C C . PRO A 1 445 ? 8.727 15.25 23.797 1 93.56 445 PRO A C 1
ATOM 3555 O O . PRO A 1 445 ? 8.688 14.523 22.797 1 93.56 445 PRO A O 1
ATOM 3558 N N . GLY A 1 446 ? 9.469 16.312 23.797 1 94.56 446 GLY A N 1
ATOM 3559 C CA . GLY A 1 446 ? 9.984 16.906 22.578 1 94.56 446 GLY A CA 1
ATOM 3560 C C . GLY A 1 446 ? 11.414 16.531 22.281 1 94.56 446 GLY A C 1
ATOM 3561 O O . GLY A 1 446 ? 11.898 16.734 21.172 1 94.56 446 GLY A O 1
ATOM 3562 N N . ALA A 1 447 ? 12.125 15.867 23.203 1 92.62 447 ALA A N 1
ATOM 3563 C CA . ALA A 1 447 ? 13.57 15.656 23.109 1 92.62 447 ALA A CA 1
ATOM 3564 C C . ALA A 1 447 ? 13.938 14.898 21.844 1 92.62 447 ALA A C 1
ATOM 3566 O O . ALA A 1 447 ? 14.961 15.18 21.219 1 92.62 447 ALA A O 1
ATOM 3567 N N . ARG A 1 448 ? 13.102 14.07 21.422 1 90.81 448 ARG A N 1
ATOM 3568 C CA . ARG A 1 448 ? 13.406 13.172 20.312 1 90.81 448 ARG A CA 1
ATOM 3569 C C . ARG A 1 448 ? 13.383 13.922 18.984 1 90.81 448 ARG A C 1
ATOM 3571 O O . ARG A 1 448 ? 13.891 13.43 17.969 1 90.81 448 ARG A O 1
ATOM 3578 N N . HIS A 1 449 ? 12.875 15.094 18.938 1 95.31 449 HIS A N 1
ATOM 3579 C CA . HIS A 1 449 ? 12.805 15.867 17.703 1 95.31 449 HIS A CA 1
ATOM 3580 C C . HIS A 1 449 ? 14.102 16.625 17.453 1 95.31 449 HIS A C 1
ATOM 3582 O O . HIS A 1 449 ? 14.32 17.156 16.359 1 95.31 449 HIS A O 1
ATOM 3588 N N . PHE A 1 450 ? 14.945 16.688 18.484 1 95.81 450 PHE A N 1
ATOM 3589 C CA . PHE A 1 450 ? 16.203 17.422 18.344 1 95.81 450 PHE A CA 1
ATOM 3590 C C . PHE A 1 450 ? 17.328 16.484 17.922 1 95.81 450 PHE A C 1
ATOM 3592 O O . PHE A 1 450 ? 17.422 15.352 18.406 1 95.81 450 PHE A O 1
ATOM 3599 N N . LEU A 1 451 ? 18.031 16.984 16.953 1 94.62 451 LEU A N 1
ATOM 3600 C CA . LEU A 1 451 ? 19.234 16.266 16.531 1 94.62 451 LEU A CA 1
ATOM 3601 C C . LEU A 1 451 ? 20.438 16.719 17.328 1 94.62 451 LEU A C 1
ATOM 3603 O O . LEU A 1 451 ? 21.188 17.594 16.891 1 94.62 451 LEU A O 1
ATOM 3607 N N . SER A 1 452 ? 20.594 16.266 18.531 1 90.69 452 SER A N 1
ATOM 3608 C CA . SER A 1 452 ? 21.688 16.609 19.438 1 90.69 452 SER A CA 1
ATOM 3609 C C . SER A 1 452 ? 21.969 15.461 20.406 1 90.69 452 SER A C 1
ATOM 3611 O O . SER A 1 452 ? 21.078 14.672 20.719 1 90.69 452 SER A O 1
ATOM 3613 N N . ALA A 1 453 ? 23.172 15.391 20.75 1 87.19 453 ALA A N 1
ATOM 3614 C CA . ALA A 1 453 ? 23.562 14.391 21.75 1 87.19 453 ALA A CA 1
ATOM 3615 C C . ALA A 1 453 ? 22.922 14.695 23.094 1 87.19 453 ALA A C 1
ATOM 3617 O O . ALA A 1 453 ? 22.656 13.781 23.891 1 87.19 453 ALA A O 1
ATOM 3618 N N . ALA A 1 454 ? 22.766 15.922 23.375 1 90.44 454 ALA A N 1
ATOM 3619 C CA . ALA A 1 454 ? 22.094 16.375 24.594 1 90.44 454 ALA A CA 1
ATOM 3620 C C . ALA A 1 454 ? 20.922 17.297 24.266 1 90.44 454 ALA A C 1
ATOM 3622 O O . ALA A 1 454 ? 21.016 18.516 24.453 1 90.44 454 ALA A O 1
ATOM 3623 N N . PRO A 1 455 ? 19.875 16.781 23.891 1 93.31 455 PRO A N 1
ATOM 3624 C CA . PRO A 1 455 ? 18.734 17.609 23.484 1 93.31 455 PRO A CA 1
ATOM 3625 C C . PRO A 1 455 ? 18.094 18.328 24.672 1 93.31 455 PRO A C 1
ATOM 3627 O O . PRO A 1 455 ? 18.141 17.828 25.797 1 93.31 455 PRO A O 1
ATOM 3630 N N . PRO A 1 456 ? 17.531 19.516 24.344 1 94.81 456 PRO A N 1
ATOM 3631 C CA . PRO A 1 456 ? 16.766 20.156 25.422 1 94.81 456 PRO A CA 1
ATOM 3632 C C . PRO A 1 456 ? 15.633 19.266 25.938 1 94.81 456 PRO A C 1
ATOM 3634 O O . PRO A 1 456 ? 14.984 18.562 25.156 1 94.81 456 PRO A O 1
ATOM 3637 N N . ASP A 1 457 ? 15.398 19.297 27.203 1 94.5 457 ASP A N 1
ATOM 3638 C CA . ASP A 1 457 ? 14.414 18.406 27.812 1 94.5 457 ASP A CA 1
ATOM 3639 C C . ASP A 1 457 ? 13.211 19.188 28.312 1 94.5 457 ASP A C 1
ATOM 3641 O O . ASP A 1 457 ? 12.43 18.672 29.125 1 94.5 457 ASP A O 1
ATOM 3645 N N . ASN A 1 458 ? 13.07 20.469 27.891 1 96.56 458 ASN A N 1
ATOM 3646 C CA . ASN A 1 458 ? 11.977 21.281 28.406 1 96.56 458 ASN A CA 1
ATOM 3647 C C . ASN A 1 458 ? 10.984 21.625 27.297 1 96.56 458 ASN A C 1
ATOM 3649 O O . ASN A 1 458 ? 10.375 22.703 27.328 1 96.56 458 ASN A O 1
ATOM 3653 N N . TYR A 1 459 ? 10.906 20.781 26.297 1 97 459 TYR A N 1
ATOM 3654 C CA . TYR A 1 459 ? 9.914 20.969 25.234 1 97 459 TYR A CA 1
ATOM 3655 C C . TYR A 1 459 ? 8.938 19.797 25.219 1 97 459 TYR A C 1
ATOM 3657 O O . TYR A 1 459 ? 9.305 18.656 25.516 1 97 459 TYR A O 1
ATOM 3665 N N . PHE A 1 460 ? 7.68 20.047 24.859 1 96.56 460 PHE A N 1
ATOM 3666 C CA . PHE A 1 460 ? 6.695 18.984 24.641 1 96.56 460 PHE A CA 1
ATOM 3667 C C . PHE A 1 460 ? 5.656 19.422 23.625 1 96.56 460 PHE A C 1
ATOM 3669 O O . PHE A 1 460 ? 5.57 20.609 23.281 1 96.56 460 PHE A O 1
ATOM 3676 N N . ARG A 1 461 ? 4.969 18.469 23.047 1 96.5 461 ARG A N 1
ATOM 3677 C CA . ARG A 1 461 ? 3.969 18.703 22.016 1 96.5 461 ARG A CA 1
ATOM 3678 C C . ARG A 1 461 ? 2.588 18.25 22.469 1 96.5 461 ARG A C 1
ATOM 3680 O O . ARG A 1 461 ? 2.457 17.25 23.172 1 96.5 461 ARG A O 1
ATOM 3687 N N . MET A 1 462 ? 1.595 19.016 22.156 1 96.56 462 MET A N 1
ATOM 3688 C CA . MET A 1 462 ? 0.205 18.672 22.453 1 96.56 462 MET A CA 1
ATOM 3689 C C . MET A 1 462 ? -0.648 18.734 21.188 1 96.56 462 MET A C 1
ATOM 3691 O O . MET A 1 462 ? -0.824 19.797 20.594 1 96.56 462 MET A O 1
ATOM 3695 N N . GLY A 1 463 ? -1.114 17.562 20.734 1 94.81 463 GLY A N 1
ATOM 3696 C CA . GLY A 1 463 ? -2.133 17.516 19.703 1 94.81 463 GLY A CA 1
ATOM 3697 C C . GLY A 1 463 ? -3.541 17.688 20.234 1 94.81 463 GLY A C 1
ATOM 3698 O O . GLY A 1 463 ? -3.758 17.625 21.453 1 94.81 463 GLY A O 1
ATOM 3699 N N . PHE A 1 464 ? -4.48 17.922 19.375 1 94.62 464 PHE A N 1
ATOM 3700 C CA . PHE A 1 464 ? -5.812 18.203 19.891 1 94.62 464 PHE A CA 1
ATOM 3701 C C . PHE A 1 464 ? -6.879 17.531 19.031 1 94.62 464 PHE A C 1
ATOM 3703 O O . PHE A 1 464 ? -8.078 17.75 19.234 1 94.62 464 PHE A O 1
ATOM 3710 N N . HIS A 1 465 ? -6.484 16.703 18.125 1 90.81 465 HIS A N 1
ATOM 3711 C CA . HIS A 1 465 ? -7.484 16.094 17.25 1 90.81 465 HIS A CA 1
ATOM 3712 C C . HIS A 1 465 ? -8.078 14.844 17.875 1 90.81 465 HIS A C 1
ATOM 3714 O O . HIS A 1 465 ? -9.242 14.508 17.641 1 90.81 465 HIS A O 1
ATOM 3720 N N . ALA A 1 466 ? -7.32 14.133 18.641 1 87.5 466 ALA A N 1
ATOM 3721 C CA . ALA A 1 466 ? -7.758 12.867 19.219 1 87.5 466 ALA A CA 1
ATOM 3722 C C . ALA A 1 466 ? -8.68 13.102 20.406 1 87.5 466 ALA A C 1
ATOM 3724 O O . ALA A 1 466 ? -9.594 12.312 20.672 1 87.5 466 ALA A O 1
ATOM 3725 N N . ILE A 1 467 ? -8.477 14.148 21.172 1 92.62 467 ILE A N 1
ATOM 3726 C CA . ILE A 1 467 ? -9.164 14.406 22.438 1 92.62 467 ILE A CA 1
ATOM 3727 C C . ILE A 1 467 ? -10.57 14.945 22.156 1 92.62 467 ILE A C 1
ATOM 3729 O O . ILE A 1 467 ? -10.781 15.664 21.172 1 92.62 467 ILE A O 1
ATOM 3733 N N . ASN A 1 468 ? -11.492 14.586 23.016 1 91.38 468 ASN A N 1
ATOM 3734 C CA . ASN A 1 468 ? -12.805 15.219 22.984 1 91.38 468 ASN A CA 1
ATOM 3735 C C . ASN A 1 468 ? -12.711 16.719 23.234 1 91.38 468 ASN A C 1
ATOM 3737 O O . ASN A 1 468 ? -12.117 17.156 24.219 1 91.38 468 ASN A O 1
ATOM 3741 N N . PRO A 1 469 ? -13.273 17.484 22.344 1 93.38 469 PRO A N 1
ATOM 3742 C CA . PRO A 1 469 ? -13.156 18.938 22.484 1 93.38 469 PRO A CA 1
ATOM 3743 C C . PRO A 1 469 ? -13.617 19.453 23.844 1 93.38 469 PRO A C 1
ATOM 3745 O O . PRO A 1 469 ? -13.039 20.406 24.375 1 93.38 469 PRO A O 1
ATOM 3748 N N . ASP A 1 470 ? -14.555 18.828 24.391 1 94.44 470 ASP A N 1
ATOM 3749 C CA . ASP A 1 470 ? -15.117 19.266 25.656 1 94.44 470 ASP A CA 1
ATOM 3750 C C . ASP A 1 470 ? -14.164 18.938 26.812 1 94.44 470 ASP A C 1
ATOM 3752 O O . ASP A 1 470 ? -14.305 19.484 27.906 1 94.44 470 ASP A O 1
ATOM 3756 N N . ALA A 1 471 ? -13.266 18.078 26.562 1 96.19 471 ALA A N 1
ATOM 3757 C CA . ALA A 1 471 ? -12.352 17.641 27.609 1 96.19 471 ALA A CA 1
ATOM 3758 C C . ALA A 1 471 ? -11.047 18.422 27.578 1 96.19 471 ALA A C 1
ATOM 3760 O O . ALA A 1 471 ? -10.203 18.281 28.469 1 96.19 471 ALA A O 1
ATOM 3761 N N . ILE A 1 472 ? -10.836 19.328 26.656 1 97.62 472 ILE A N 1
ATOM 3762 C CA . ILE A 1 472 ? -9.555 19.984 26.406 1 97.62 472 ILE A CA 1
ATOM 3763 C C . ILE A 1 472 ? -9.18 20.828 27.625 1 97.62 472 ILE A C 1
ATOM 3765 O O . ILE A 1 472 ? -8.086 20.672 28.188 1 97.62 472 ILE A O 1
ATOM 3769 N N . ALA A 1 473 ? -10.086 21.641 28.094 1 97.81 473 ALA A N 1
ATOM 3770 C CA . ALA A 1 473 ? -9.781 22.531 29.203 1 97.81 473 ALA A CA 1
ATOM 3771 C C . ALA A 1 473 ? -9.477 21.734 30.469 1 97.81 473 ALA A C 1
ATOM 3773 O O . ALA A 1 473 ? -8.539 22.047 31.203 1 97.81 473 ALA A O 1
ATOM 3774 N N . GLN A 1 474 ? -10.289 20.719 30.719 1 97.81 474 GLN A N 1
ATOM 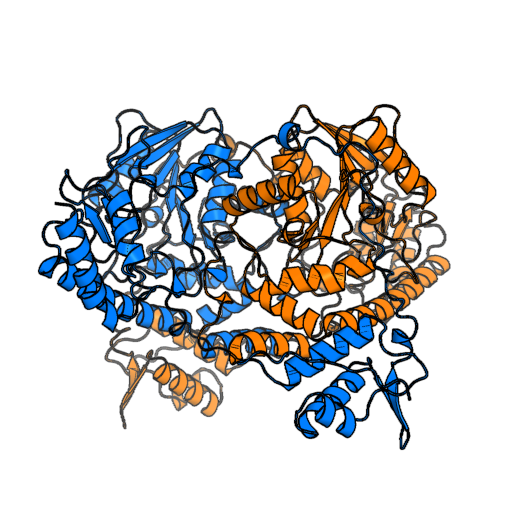3775 C CA . GLN A 1 474 ? -10.086 19.875 31.891 1 97.81 474 GLN A CA 1
ATOM 3776 C C . GLN A 1 474 ? -8.727 19.172 31.828 1 97.81 474 GLN A C 1
ATOM 3778 O O . GLN A 1 474 ? -8.039 19.062 32.844 1 97.81 474 GLN A O 1
ATOM 3783 N N . GLY A 1 475 ? -8.406 18.656 30.672 1 98.12 475 GLY A N 1
ATOM 3784 C CA . GLY A 1 475 ? -7.125 18 30.5 1 98.12 475 GLY A CA 1
ATOM 3785 C C . GLY A 1 475 ? -5.945 18.922 30.766 1 98.12 475 GLY A C 1
ATOM 3786 O O . GLY A 1 475 ? -4.961 18.5 31.391 1 98.12 475 GLY A O 1
ATOM 3787 N N . VAL A 1 476 ? -6.016 20.172 30.344 1 98.25 476 VAL A N 1
ATOM 3788 C CA . VAL A 1 476 ? -4.945 21.141 30.562 1 98.25 476 VAL A CA 1
ATOM 3789 C C . VAL A 1 476 ? -4.855 21.5 32.031 1 98.25 476 VAL A C 1
ATOM 3791 O O . VAL A 1 476 ? -3.762 21.703 32.562 1 98.25 476 VAL A O 1
ATOM 3794 N N . GLU A 1 477 ? -5.984 21.547 32.688 1 97.81 477 GLU A N 1
ATOM 3795 C CA . GLU A 1 477 ? -6.004 21.812 34.125 1 97.81 477 GLU A CA 1
ATOM 3796 C C . GLU A 1 477 ? -5.305 20.703 34.906 1 97.81 477 GLU A C 1
ATOM 3798 O O . GLU A 1 477 ? -4.555 20.984 35.844 1 97.81 477 GLU A O 1
ATOM 3803 N N . VAL A 1 478 ? -5.59 19.5 34.531 1 97.69 478 VAL A N 1
ATOM 3804 C CA . VAL A 1 478 ? -4.922 18.375 35.188 1 97.69 478 VAL A CA 1
ATOM 3805 C C . VAL A 1 478 ? -3.416 18.469 34.938 1 97.69 478 VAL A C 1
ATOM 3807 O O . VAL A 1 478 ? -2.629 18.203 35.875 1 97.69 478 VAL A O 1
ATOM 3810 N N . LEU A 1 479 ? -3.041 18.812 33.75 1 97.5 479 LEU A N 1
ATOM 3811 C CA . LEU A 1 479 ? -1.629 18.969 33.406 1 97.5 479 LEU A CA 1
ATOM 3812 C C . LEU A 1 479 ? -0.985 20.047 34.281 1 97.5 479 LEU A C 1
ATOM 3814 O O . LEU A 1 479 ? 0.153 19.891 34.719 1 97.5 479 LEU A O 1
ATOM 3818 N N . ARG A 1 480 ? -1.682 21.141 34.5 1 96.88 480 ARG A N 1
ATOM 3819 C CA . ARG A 1 480 ? -1.209 22.203 35.375 1 96.88 480 ARG A CA 1
ATOM 3820 C C . ARG A 1 480 ? -0.9 21.672 36.75 1 96.88 480 ARG A C 1
ATOM 3822 O O . ARG A 1 480 ? 0.128 22.016 37.344 1 96.88 480 ARG A O 1
ATOM 3829 N N . GLY A 1 481 ? -1.804 20.891 37.25 1 96.12 481 GLY A N 1
ATOM 3830 C CA . GLY A 1 481 ? -1.587 20.281 38.562 1 96.12 481 GLY A CA 1
ATOM 3831 C C . GLY A 1 481 ? -0.307 19.469 38.656 1 96.12 481 GLY A C 1
ATOM 3832 O O . GLY A 1 481 ? 0.407 19.531 39.656 1 96.12 481 GLY A O 1
ATOM 3833 N N . GLN A 1 482 ? -0.042 18.703 37.594 1 95.06 482 GLN A N 1
ATOM 3834 C CA . GLN A 1 482 ? 1.174 17.891 37.562 1 95.06 482 GLN A CA 1
ATOM 3835 C C . GLN A 1 482 ? 2.416 18.781 37.469 1 95.06 482 GLN A C 1
ATOM 3837 O O . GLN A 1 482 ? 3.439 18.484 38.094 1 95.06 482 GLN A O 1
ATOM 3842 N N . LEU A 1 483 ? 2.371 19.844 36.719 1 94.38 483 LEU A N 1
ATOM 3843 C CA . LEU A 1 483 ? 3.479 20.781 36.562 1 94.38 483 LEU A CA 1
ATOM 3844 C C . LEU A 1 483 ? 3.801 21.469 37.906 1 94.38 483 LEU A C 1
ATOM 3846 O O . LEU A 1 483 ? 4.973 21.656 38.219 1 94.38 483 LEU A O 1
ATOM 3850 N N . GLU A 1 484 ? 2.816 21.812 38.625 1 92.31 484 GLU A N 1
ATOM 3851 C CA . GLU A 1 484 ? 2.98 22.5 39.875 1 92.31 484 GLU A CA 1
ATOM 3852 C C . GLU A 1 484 ? 3.66 21.594 40.906 1 92.31 484 GLU A C 1
ATOM 3854 O O . GLU A 1 484 ? 4.383 22.078 41.781 1 92.31 484 GLU A O 1
ATOM 3859 N N . GLN A 1 485 ? 3.441 20.359 40.75 1 91.25 485 GLN A N 1
ATOM 3860 C CA . GLN A 1 485 ? 4.039 19.406 41.688 1 91.25 485 GLN A CA 1
ATOM 3861 C C . GLN A 1 485 ? 5.531 19.234 41.406 1 91.25 485 GLN A C 1
ATOM 3863 O O . GLN A 1 485 ? 6.273 18.766 42.281 1 91.25 485 GLN A O 1
ATOM 3868 N N . MET A 1 486 ? 5.98 19.469 40.219 1 90.06 486 MET A N 1
ATOM 3869 C CA . MET A 1 486 ? 7.379 19.312 39.844 1 90.06 486 MET A CA 1
ATOM 3870 C C . MET A 1 486 ? 8.188 20.547 40.219 1 90.06 486 MET A C 1
ATOM 3872 O O . MET A 1 486 ? 9.414 20.469 40.344 1 90.06 486 MET A O 1
ATOM 3876 N N . GLY A 1 487 ? 7.652 21.703 40.312 1 71.44 487 GLY A N 1
ATOM 3877 C CA . GLY A 1 487 ? 8.352 22.922 40.719 1 71.44 487 GLY A CA 1
ATOM 3878 C C . GLY A 1 487 ? 8.227 23.188 42.188 1 71.44 487 GLY A C 1
ATOM 3879 O O . GLY A 1 487 ? 7.414 22.562 42.875 1 71.44 487 GLY A O 1
ATOM 3880 N N . MET B 1 1 ? -28.641 37.5 -17.219 1 33.44 1 MET B N 1
ATOM 3881 C CA . MET B 1 1 ? -28.562 36.219 -16.5 1 33.44 1 MET B CA 1
ATOM 3882 C C . MET B 1 1 ? -27.359 35.406 -16.953 1 33.44 1 MET B C 1
ATOM 3884 O O . MET B 1 1 ? -27.25 35.031 -18.125 1 33.44 1 MET B O 1
ATOM 3888 N N . ILE B 1 2 ? -26.234 35.625 -16.5 1 39.78 2 ILE B N 1
ATOM 3889 C CA . ILE B 1 2 ? -25.016 35 -17 1 39.78 2 ILE B CA 1
ATOM 3890 C C . ILE B 1 2 ? -25.25 33.5 -17.156 1 39.78 2 ILE B C 1
ATOM 3892 O O . ILE B 1 2 ? -25.5 32.781 -16.156 1 39.78 2 ILE B O 1
ATOM 3896 N N . ARG B 1 3 ? -25.688 33.031 -18.312 1 49.09 3 ARG B N 1
ATOM 3897 C CA . ARG B 1 3 ? -25.938 31.641 -18.719 1 49.09 3 ARG B CA 1
ATOM 3898 C C . ARG B 1 3 ? -24.672 30.797 -18.609 1 49.09 3 ARG B C 1
ATOM 3900 O O . ARG B 1 3 ? -23.766 30.906 -19.438 1 49.09 3 ARG B O 1
ATOM 3907 N N . HIS B 1 4 ? -24.219 30.469 -17.359 1 61.25 4 HIS B N 1
ATOM 3908 C CA . HIS B 1 4 ? -23.078 29.562 -17.297 1 61.25 4 HIS B CA 1
ATOM 3909 C C . HIS B 1 4 ? -23.375 28.25 -18.016 1 61.25 4 HIS B C 1
ATOM 3911 O O . HIS B 1 4 ? -24.359 27.578 -17.703 1 61.25 4 HIS B O 1
ATOM 3917 N N . LEU B 1 5 ? -22.922 28.156 -19.25 1 67.62 5 LEU B N 1
ATOM 3918 C CA . LEU B 1 5 ? -23.078 26.953 -20.062 1 67.62 5 LEU B CA 1
ATOM 3919 C C . LEU B 1 5 ? -22.172 25.828 -19.531 1 67.62 5 LEU B C 1
ATOM 3921 O O . LEU B 1 5 ? -20.953 25.953 -19.562 1 67.62 5 LEU B O 1
ATOM 3925 N N . LEU B 1 6 ? -22.875 25.047 -18.734 1 79.31 6 LEU B N 1
ATOM 3926 C CA . LEU B 1 6 ? -22.156 23.828 -18.328 1 79.31 6 LEU B CA 1
ATOM 3927 C C . LEU B 1 6 ? -22.297 22.734 -19.391 1 79.31 6 LEU B C 1
ATOM 3929 O O . LEU B 1 6 ? -23.359 22.578 -19.984 1 79.31 6 LEU B O 1
ATOM 3933 N N . HIS B 1 7 ? -21.234 22.281 -19.875 1 78.12 7 HIS B N 1
ATOM 3934 C CA . HIS B 1 7 ? -21.188 21.172 -20.828 1 78.12 7 HIS B CA 1
ATOM 3935 C C . HIS B 1 7 ? -20.641 19.906 -20.188 1 78.12 7 HIS B C 1
ATOM 3937 O O . HIS B 1 7 ? -19.672 19.969 -19.422 1 78.12 7 HIS B O 1
ATOM 3943 N N . VAL B 1 8 ? -21.422 18.859 -20.375 1 83.19 8 VAL B N 1
ATOM 3944 C CA . VAL B 1 8 ? -20.953 17.562 -19.922 1 83.19 8 VAL B CA 1
ATOM 3945 C C . VAL B 1 8 ? -20.828 16.594 -21.094 1 83.19 8 VAL B C 1
ATOM 3947 O O . VAL B 1 8 ? -21.781 16.422 -21.859 1 83.19 8 VAL B O 1
ATOM 3950 N N . ASP B 1 9 ? -19.625 16.141 -21.391 1 79.81 9 ASP B N 1
ATOM 3951 C CA . ASP B 1 9 ? -19.453 15.023 -22.328 1 79.81 9 ASP B CA 1
ATOM 3952 C C . ASP B 1 9 ? -19.656 13.68 -21.625 1 79.81 9 ASP B C 1
ATOM 3954 O O . ASP B 1 9 ? -18.703 13.07 -21.141 1 79.81 9 ASP B O 1
ATOM 3958 N N . PHE B 1 10 ? -20.938 13.273 -21.688 1 85.94 10 PHE B N 1
ATOM 3959 C CA . PHE B 1 10 ? -21.312 12.086 -20.938 1 85.94 10 PHE B CA 1
ATOM 3960 C C . PHE B 1 10 ? -20.594 10.852 -21.484 1 85.94 10 PHE B C 1
ATOM 3962 O O . PHE B 1 10 ? -20.547 10.641 -22.688 1 85.94 10 PHE B O 1
ATOM 3969 N N . GLN B 1 11 ? -19.938 10.188 -20.688 1 80.5 11 GLN B N 1
ATOM 3970 C CA . GLN B 1 11 ? -19.312 8.914 -21.016 1 80.5 11 GLN B CA 1
ATOM 3971 C C . GLN B 1 11 ? -20.266 7.75 -20.781 1 80.5 11 GLN B C 1
ATOM 3973 O O . GLN B 1 11 ? -20.922 7.691 -19.734 1 80.5 11 GLN B O 1
ATOM 3978 N N . PRO B 1 12 ? -20.359 6.934 -21.812 1 77.38 12 PRO B N 1
ATOM 3979 C CA . PRO B 1 12 ? -21.234 5.766 -21.641 1 77.38 12 PRO B CA 1
ATOM 3980 C C . PRO B 1 12 ? -20.766 4.859 -20.5 1 77.38 12 PRO B C 1
ATOM 3982 O O . PRO B 1 12 ? -19.562 4.742 -20.25 1 77.38 12 PRO B O 1
ATOM 3985 N N . GLY B 1 13 ? -21.656 4.305 -19.75 1 72.81 13 GLY B N 1
ATOM 3986 C CA . GLY B 1 13 ? -21.328 3.357 -18.703 1 72.81 13 GLY B CA 1
ATOM 3987 C C . GLY B 1 13 ? -21.281 3.988 -17.328 1 72.81 13 GLY B C 1
ATOM 3988 O O . GLY B 1 13 ? -21.25 3.285 -16.312 1 72.81 13 GLY B O 1
ATOM 3989 N N . ARG B 1 14 ? -21.25 5.34 -17.422 1 81.75 14 ARG B N 1
ATOM 3990 C CA . ARG B 1 14 ? -21.219 6.031 -16.125 1 81.75 14 ARG B CA 1
ATOM 3991 C C . ARG B 1 14 ? -22.594 6.605 -15.789 1 81.75 14 ARG B C 1
ATOM 3993 O O . ARG B 1 14 ? -23.391 6.91 -16.688 1 81.75 14 ARG B O 1
ATOM 4000 N N . GLY B 1 15 ? -22.875 6.695 -14.492 1 83.75 15 GLY B N 1
ATOM 4001 C CA . GLY B 1 15 ? -24.125 7.273 -14.047 1 83.75 15 GLY B CA 1
ATOM 4002 C C . GLY B 1 15 ? -24.281 8.742 -14.414 1 83.75 15 GLY B C 1
ATOM 4003 O O . GLY B 1 15 ? -23.312 9.508 -14.305 1 83.75 15 GLY B O 1
ATOM 4004 N N . LEU B 1 16 ? -25.453 9.078 -14.883 1 89.38 16 LEU B N 1
ATOM 4005 C CA . LEU B 1 16 ? -25.703 10.453 -15.273 1 89.38 16 LEU B CA 1
ATOM 4006 C C . LEU B 1 16 ? -25.578 11.398 -14.086 1 89.38 16 LEU B C 1
ATOM 4008 O O . LEU B 1 16 ? -24.953 12.453 -14.188 1 89.38 16 LEU B O 1
ATOM 4012 N N . GLN B 1 17 ? -26.188 11 -12.938 1 89.44 17 GLN B N 1
ATOM 4013 C CA . GLN B 1 17 ? -26.109 11.828 -11.734 1 89.44 17 GLN B CA 1
ATOM 4014 C C . GLN B 1 17 ? -24.656 12.062 -11.32 1 89.44 17 GLN B C 1
ATOM 4016 O O . GLN B 1 17 ? -24.297 13.18 -10.93 1 89.44 17 GLN B O 1
ATOM 4021 N N . GLU B 1 18 ? -23.906 11.008 -11.469 1 89.44 18 GLU B N 1
ATOM 4022 C CA . GLU B 1 18 ? -22.484 11.078 -11.133 1 89.44 18 GLU B CA 1
ATOM 4023 C C . GLU B 1 18 ? -21.766 12.117 -11.984 1 89.44 18 GLU B C 1
ATOM 4025 O O . GLU B 1 18 ? -21 12.93 -11.461 1 89.44 18 GLU B O 1
ATOM 4030 N N . GLN B 1 19 ? -22.016 12.07 -13.25 1 90.56 19 GLN B N 1
ATOM 4031 C CA . GLN B 1 19 ? -21.312 12.953 -14.188 1 90.56 19 GLN B CA 1
ATOM 4032 C C . GLN B 1 19 ? -21.812 14.391 -14.055 1 90.56 19 GLN B C 1
ATOM 4034 O O . GLN B 1 19 ? -21.016 15.336 -14.156 1 90.56 19 GLN B O 1
ATOM 4039 N N . VAL B 1 20 ? -23.078 14.578 -13.789 1 91.56 20 VAL B N 1
ATOM 4040 C CA . VAL B 1 20 ? -23.641 15.914 -13.586 1 91.56 20 VAL B CA 1
ATOM 4041 C C . VAL B 1 20 ? -23.047 16.531 -12.32 1 91.56 20 VAL B C 1
ATOM 4043 O O . VAL B 1 20 ? -22.672 17.703 -12.312 1 91.56 20 VAL B O 1
ATOM 4046 N N . ARG B 1 21 ? -23.078 15.781 -11.273 1 91.94 21 ARG B N 1
ATOM 4047 C CA . ARG B 1 21 ? -22.531 16.281 -10.016 1 91.94 21 ARG B CA 1
ATOM 4048 C C . ARG B 1 21 ? -21.062 16.672 -10.164 1 91.94 21 ARG B C 1
ATOM 4050 O O . ARG B 1 21 ? -20.656 17.734 -9.695 1 91.94 21 ARG B O 1
ATOM 4057 N N . GLU B 1 22 ? -20.281 15.734 -10.75 1 90.69 22 GLU B N 1
ATOM 4058 C CA . GLU B 1 22 ? -18.875 16.016 -10.984 1 90.69 22 GLU B CA 1
ATOM 4059 C C . GLU B 1 22 ? -18.672 17.344 -11.711 1 90.69 22 GLU B C 1
ATOM 4061 O O . GLU B 1 22 ? -17.797 18.125 -11.359 1 90.69 22 GLU B O 1
ATOM 4066 N N . THR B 1 23 ? -19.453 17.516 -12.688 1 88.44 23 THR B N 1
ATOM 4067 C CA . THR B 1 23 ? -19.375 18.734 -13.484 1 88.44 23 THR B CA 1
ATOM 4068 C C . THR B 1 23 ? -19.719 19.969 -12.648 1 88.44 23 THR B C 1
ATOM 4070 O O . THR B 1 23 ? -19.031 20.984 -12.719 1 88.44 23 THR B O 1
ATOM 4073 N N . LEU B 1 24 ? -20.734 19.906 -11.867 1 89.56 24 LEU B N 1
ATOM 4074 C CA . LEU B 1 24 ? -21.172 21.031 -11.039 1 89.56 24 LEU B CA 1
ATOM 4075 C C . LEU B 1 24 ? -20.141 21.328 -9.953 1 89.56 24 LEU B C 1
ATOM 4077 O O . LEU B 1 24 ? -19.844 22.5 -9.68 1 89.56 24 LEU B O 1
ATOM 4081 N N . VAL B 1 25 ? -19.672 20.297 -9.32 1 90 25 VAL B N 1
ATOM 4082 C CA . VAL B 1 25 ? -18.656 20.469 -8.273 1 90 25 VAL B CA 1
ATOM 4083 C C . VAL B 1 25 ? -17.422 21.141 -8.859 1 90 25 VAL B C 1
ATOM 4085 O O . VAL B 1 25 ? -16.875 22.062 -8.258 1 90 25 VAL B O 1
ATOM 4088 N N . ASN B 1 26 ? -17.016 20.672 -10.031 1 86.25 26 ASN B N 1
ATOM 4089 C CA . ASN B 1 26 ? -15.883 21.281 -10.711 1 86.25 26 ASN B CA 1
ATOM 4090 C C . ASN B 1 26 ? -16.125 22.766 -10.977 1 86.25 26 ASN B C 1
ATOM 4092 O O . ASN B 1 26 ? -15.234 23.594 -10.797 1 86.25 26 ASN B O 1
ATOM 4096 N N . ALA B 1 27 ? -17.281 23.047 -11.43 1 85.38 27 ALA B N 1
ATOM 4097 C CA . ALA B 1 27 ? -17.641 24.438 -11.734 1 85.38 27 ALA B CA 1
ATOM 4098 C C . ALA B 1 27 ? -17.656 25.297 -10.477 1 85.38 27 ALA B C 1
ATOM 4100 O O . ALA B 1 27 ? -17.188 26.438 -10.5 1 85.38 27 ALA B O 1
ATOM 4101 N N . ILE B 1 28 ? -18.156 24.766 -9.43 1 86.62 28 ILE B N 1
ATOM 4102 C CA . ILE B 1 28 ? -18.234 25.484 -8.156 1 86.62 28 ILE B CA 1
ATOM 4103 C C . ILE B 1 28 ? -16.828 25.75 -7.629 1 86.62 28 ILE B C 1
ATOM 4105 O O . ILE B 1 28 ? -16.5 26.875 -7.277 1 86.62 28 ILE B O 1
ATOM 4109 N N . LEU B 1 29 ? -16.031 24.734 -7.641 1 83.75 29 LEU B N 1
ATOM 4110 C CA . LEU B 1 29 ? -14.711 24.812 -7.035 1 83.75 29 LEU B CA 1
ATOM 4111 C C . LEU B 1 29 ? -13.766 25.625 -7.91 1 83.75 29 LEU B C 1
ATOM 4113 O O . LEU B 1 29 ? -12.773 26.156 -7.418 1 83.75 29 LEU B O 1
ATOM 4117 N N . SER B 1 30 ? -14.102 25.703 -9.211 1 80.62 30 SER B N 1
ATOM 4118 C CA . SER B 1 30 ? -13.273 26.484 -10.125 1 80.62 30 SER B CA 1
ATOM 4119 C C . SER B 1 30 ? -13.703 27.953 -10.148 1 80.62 30 SER B C 1
ATOM 4121 O O . SER B 1 30 ? -13.117 28.766 -10.859 1 80.62 30 SER B O 1
ATOM 4123 N N . GLY B 1 31 ? -14.781 28.266 -9.477 1 79.06 31 GLY B N 1
ATOM 4124 C CA . GLY B 1 31 ? -15.211 29.656 -9.336 1 79.06 31 GLY B CA 1
ATOM 4125 C C . GLY B 1 31 ? -16.047 30.141 -10.508 1 79.06 31 GLY B C 1
ATOM 4126 O O . GLY B 1 31 ? -16.094 31.344 -10.773 1 79.06 31 GLY B O 1
ATOM 4127 N N . ILE B 1 32 ? -16.641 29.266 -11.211 1 78.88 32 ILE B N 1
ATOM 4128 C CA . ILE B 1 32 ? -17.422 29.625 -12.383 1 78.88 32 ILE B CA 1
ATOM 4129 C C . ILE B 1 32 ? -18.672 30.391 -11.945 1 78.88 32 ILE B C 1
ATOM 4131 O O . ILE B 1 32 ? -19.109 31.328 -12.633 1 78.88 32 ILE B O 1
ATOM 4135 N N . PHE B 1 33 ? -19.172 30.031 -10.758 1 84.44 33 PHE B N 1
ATOM 4136 C CA . PHE B 1 33 ? -20.406 30.656 -10.281 1 84.44 33 PHE B CA 1
ATOM 4137 C C . PHE B 1 33 ? -20.109 31.797 -9.328 1 84.44 33 PHE B C 1
ATOM 4139 O O . PHE B 1 33 ? -19.219 31.688 -8.477 1 84.44 33 PHE B O 1
ATOM 4146 N N . ALA B 1 34 ? -20.766 32.844 -9.523 1 83.31 34 ALA B N 1
ATOM 4147 C CA . ALA B 1 34 ? -20.594 34 -8.648 1 83.31 34 ALA B CA 1
ATOM 4148 C C . ALA B 1 34 ? -21.469 33.875 -7.398 1 83.31 34 ALA B C 1
ATOM 4150 O O . ALA B 1 34 ? -22.547 33.281 -7.449 1 83.31 34 ALA B O 1
ATOM 4151 N N . ALA B 1 35 ? -21 34.375 -6.246 1 82.94 35 ALA B N 1
ATOM 4152 C CA . ALA B 1 35 ? -21.656 34.281 -4.941 1 82.94 35 ALA B CA 1
ATOM 4153 C C . ALA B 1 35 ? -23.078 34.781 -4.988 1 82.94 35 ALA B C 1
ATOM 4155 O O . ALA B 1 35 ? -23.984 34.188 -4.395 1 82.94 35 ALA B O 1
ATOM 4156 N N . ASP B 1 36 ? -23.359 35.812 -5.668 1 82.62 36 ASP B N 1
ATOM 4157 C CA . ASP B 1 36 ? -24.656 36.469 -5.551 1 82.62 36 ASP B CA 1
ATOM 4158 C C . ASP B 1 36 ? -25.5 36.219 -6.801 1 82.62 36 ASP B C 1
ATOM 4160 O O . ASP B 1 36 ? -26.5 36.906 -7.023 1 82.62 36 ASP B O 1
ATOM 4164 N N . THR B 1 37 ? -25.156 35.156 -7.547 1 86.44 37 THR B N 1
ATOM 4165 C CA . THR B 1 37 ? -25.938 34.812 -8.719 1 86.44 37 THR B CA 1
ATOM 4166 C C . THR B 1 37 ? -26.484 33.375 -8.578 1 86.44 37 THR B C 1
ATOM 4168 O O . THR B 1 37 ? -25.766 32.469 -8.18 1 86.44 37 THR B O 1
ATOM 4171 N N . PRO B 1 38 ? -27.75 33.312 -8.789 1 89.94 38 PRO B N 1
ATOM 4172 C CA . PRO B 1 38 ? -28.297 31.969 -8.695 1 89.94 38 PRO B CA 1
ATOM 4173 C C . PRO B 1 38 ? -27.75 31.047 -9.773 1 89.94 38 PRO B C 1
ATOM 4175 O O . PRO B 1 38 ? -27.5 31.469 -10.906 1 89.94 38 PRO B O 1
ATOM 4178 N N . LEU B 1 39 ? -27.547 29.766 -9.43 1 90.88 39 LEU B N 1
ATOM 4179 C CA . LEU B 1 39 ? -27.234 28.75 -10.414 1 90.88 39 LEU B CA 1
ATOM 4180 C C . LEU B 1 39 ? -28.422 28.484 -11.336 1 90.88 39 LEU B C 1
ATOM 4182 O O . LEU B 1 39 ? -29.547 28.875 -11.031 1 90.88 39 LEU B O 1
ATOM 4186 N N . PRO B 1 40 ? -28.109 27.875 -12.508 1 88.81 40 PRO B N 1
ATOM 4187 C CA . PRO B 1 40 ? -29.25 27.469 -13.336 1 88.81 40 PRO B CA 1
ATOM 4188 C C . PRO B 1 40 ? -30.25 26.594 -12.578 1 88.81 40 PRO B C 1
ATOM 4190 O O . PRO B 1 40 ? -29.859 25.781 -11.75 1 88.81 40 PRO B O 1
ATOM 4193 N N . SER B 1 41 ? -31.531 26.844 -12.867 1 89.19 41 SER B N 1
ATOM 4194 C CA . SER B 1 41 ? -32.531 26 -12.242 1 89.19 41 SER B CA 1
ATOM 4195 C C . SER B 1 41 ? -32.375 24.547 -12.656 1 89.19 41 SER B C 1
ATOM 4197 O O . SER B 1 41 ? -31.703 24.25 -13.641 1 89.19 41 SER B O 1
ATOM 4199 N N . CYS B 1 42 ? -33 23.688 -11.891 1 90.75 42 CYS B N 1
ATOM 4200 C CA . CYS B 1 42 ? -32.969 22.266 -12.219 1 90.75 42 CYS B CA 1
ATOM 4201 C C . CYS B 1 42 ? -33.469 22.016 -13.633 1 90.75 42 CYS B C 1
ATOM 4203 O O . CYS B 1 42 ? -32.906 21.203 -14.359 1 90.75 42 CYS B O 1
ATOM 4205 N N . ARG B 1 43 ? -34.531 22.734 -14.016 1 88.81 43 ARG B N 1
ATOM 4206 C CA . ARG B 1 43 ? -35.125 22.578 -15.344 1 88.81 43 ARG B CA 1
ATOM 4207 C C . ARG B 1 43 ? -34.156 23.078 -16.422 1 88.81 43 ARG B C 1
ATOM 4209 O O . ARG B 1 43 ? -34 22.422 -17.453 1 88.81 43 ARG B O 1
ATOM 4216 N N . GLN B 1 44 ? -33.562 24.172 -16.203 1 90.69 44 GLN B N 1
ATOM 4217 C CA . GLN B 1 44 ? -32.625 24.75 -17.172 1 90.69 44 GLN B CA 1
ATOM 4218 C C . GLN B 1 44 ? -31.422 23.844 -17.359 1 90.69 44 GLN B C 1
ATOM 4220 O O . GLN B 1 44 ? -30.969 23.609 -18.484 1 90.69 44 GLN B O 1
ATOM 4225 N N . LEU B 1 45 ? -30.859 23.391 -16.266 1 90.69 45 LEU B N 1
ATOM 4226 C CA . LEU B 1 45 ? -29.688 22.531 -16.328 1 90.69 45 LEU B CA 1
ATOM 4227 C C . LEU B 1 45 ? -30.016 21.203 -17.016 1 90.69 45 LEU B C 1
ATOM 4229 O O . LEU B 1 45 ? -29.203 20.688 -17.781 1 90.69 45 LEU B O 1
ATOM 4233 N N . ALA B 1 46 ? -31.156 20.688 -16.688 1 92.06 46 ALA B N 1
ATOM 4234 C CA . ALA B 1 46 ? -31.609 19.453 -17.328 1 92.06 46 ALA B CA 1
ATOM 4235 C C . ALA B 1 46 ? -31.688 19.625 -18.844 1 92.06 46 ALA B C 1
ATOM 4237 O O . ALA B 1 46 ? -31.281 18.734 -19.594 1 92.06 46 ALA B O 1
ATOM 4238 N N . SER B 1 47 ? -32.219 20.703 -19.219 1 90.25 47 SER B N 1
ATOM 4239 C CA . SER B 1 47 ? -32.344 21 -20.641 1 90.25 47 SER B CA 1
ATOM 4240 C C . SER B 1 47 ? -30.969 21.188 -21.281 1 90.25 47 SER B C 1
ATOM 4242 O O . SER B 1 47 ? -30.719 20.688 -22.375 1 90.25 47 SER B O 1
ATOM 4244 N N . GLN B 1 48 ? -30.109 21.906 -20.609 1 87.75 48 GLN B N 1
ATOM 4245 C CA . GLN B 1 48 ? -28.766 22.172 -21.094 1 87.75 48 GLN B CA 1
ATOM 4246 C C . GLN B 1 48 ? -27.969 20.875 -21.266 1 87.75 48 GLN B C 1
ATOM 4248 O O . GLN B 1 48 ? -27.203 20.719 -22.219 1 87.75 48 GLN B O 1
ATOM 4253 N N . LEU B 1 49 ? -28.125 20.031 -20.328 1 89.25 49 LEU B N 1
ATOM 4254 C CA . LEU B 1 49 ? -27.297 18.828 -20.281 1 89.25 49 LEU B CA 1
ATOM 4255 C C . LEU B 1 49 ? -28.016 17.641 -20.922 1 89.25 49 LEU B C 1
ATOM 4257 O O . LEU B 1 49 ? -27.438 16.578 -21.094 1 89.25 49 LEU B O 1
ATOM 4261 N N . ARG B 1 50 ? -29.266 17.797 -21.281 1 88.38 50 ARG B N 1
ATOM 4262 C CA . ARG B 1 50 ? -30.094 16.766 -21.906 1 88.38 50 ARG B CA 1
ATOM 4263 C C . ARG B 1 50 ? -30.234 15.555 -20.984 1 88.38 50 ARG B C 1
ATOM 4265 O O . ARG B 1 50 ? -29.984 14.422 -21.391 1 88.38 50 ARG B O 1
ATOM 4272 N N . VAL B 1 51 ? -30.562 15.875 -19.703 1 92.44 51 VAL B N 1
ATOM 4273 C CA . VAL B 1 51 ? -30.859 14.844 -18.719 1 92.44 51 VAL B CA 1
ATOM 4274 C C . VAL B 1 51 ? -32.219 15.109 -18.078 1 92.44 51 VAL B C 1
ATOM 4276 O O . VAL B 1 51 ? -32.844 16.141 -18.359 1 92.44 51 VAL B O 1
ATOM 4279 N N . SER B 1 52 ? -32.688 14.172 -17.312 1 92.19 52 SER B N 1
ATOM 4280 C CA . SER B 1 52 ? -34 14.32 -16.672 1 92.19 52 SER B CA 1
ATOM 4281 C C . SER B 1 52 ? -33.938 15.367 -15.562 1 92.19 52 SER B C 1
ATOM 4283 O O . SER B 1 52 ? -32.875 15.578 -14.953 1 92.19 52 SER B O 1
ATOM 4285 N N . ARG B 1 53 ? -35.062 16 -15.391 1 91 53 ARG B N 1
ATOM 4286 C CA . ARG B 1 53 ? -35.188 16.969 -14.297 1 91 53 ARG B CA 1
ATOM 4287 C C . ARG B 1 53 ? -34.938 16.297 -12.953 1 91 53 ARG B C 1
ATOM 4289 O O . ARG B 1 53 ? -34.406 16.906 -12.023 1 91 53 ARG B O 1
ATOM 4296 N N . ASN B 1 54 ? -35.312 15.133 -12.891 1 92.12 54 ASN B N 1
ATOM 4297 C CA . ASN B 1 54 ? -35.125 14.391 -11.656 1 92.12 54 ASN B CA 1
ATOM 4298 C C . ASN B 1 54 ? -33.625 14.211 -11.359 1 92.12 54 ASN B C 1
ATOM 4300 O O . ASN B 1 54 ? -33.219 14.289 -10.203 1 92.12 54 ASN B O 1
ATOM 4304 N N . THR B 1 55 ? -32.875 13.969 -12.367 1 92.19 55 THR B N 1
ATOM 4305 C CA . THR B 1 55 ? -31.438 13.805 -12.219 1 92.19 55 THR B CA 1
ATOM 4306 C C . THR B 1 55 ? -30.797 15.078 -11.672 1 92.19 55 THR B C 1
ATOM 4308 O O . THR B 1 55 ? -30.016 15.031 -10.719 1 92.19 55 THR B O 1
ATOM 4311 N N . THR B 1 56 ? -31.141 16.188 -12.234 1 92.94 56 THR B N 1
ATOM 4312 C CA . THR B 1 56 ? -30.562 17.453 -11.797 1 92.94 56 THR B CA 1
ATOM 4313 C C . THR B 1 56 ? -31.062 17.828 -10.398 1 92.94 56 THR B C 1
ATOM 4315 O O . THR B 1 56 ? -30.312 18.344 -9.578 1 92.94 56 THR B O 1
ATOM 4318 N N . ALA B 1 57 ? -32.312 17.5 -10.109 1 92.69 57 ALA B N 1
ATOM 4319 C CA . ALA B 1 57 ? -32.906 17.812 -8.805 1 92.69 57 ALA B CA 1
ATOM 4320 C C . ALA B 1 57 ? -32.188 17.047 -7.695 1 92.69 57 ALA B C 1
ATOM 4322 O O . ALA B 1 57 ? -31.875 17.609 -6.637 1 92.69 57 ALA B O 1
ATOM 4323 N N . LEU B 1 58 ? -31.938 15.836 -7.949 1 92.69 58 LEU B N 1
ATOM 4324 C CA . LEU B 1 58 ? -31.266 14.992 -6.973 1 92.69 58 LEU B CA 1
ATOM 4325 C C . LEU B 1 58 ? -29.844 15.492 -6.719 1 92.69 58 LEU B C 1
ATOM 4327 O O . LEU B 1 58 ? -29.375 15.484 -5.578 1 92.69 58 LEU B O 1
ATOM 4331 N N . VAL B 1 59 ? -29.203 15.898 -7.766 1 93.06 59 VAL B N 1
ATOM 4332 C CA . VAL B 1 59 ? -27.844 16.406 -7.637 1 93.06 59 VAL B CA 1
ATOM 4333 C C . VAL B 1 59 ? -27.844 17.703 -6.832 1 93.06 59 VAL B C 1
ATOM 4335 O O . VAL B 1 59 ? -27.031 17.891 -5.934 1 93.06 59 VAL B O 1
ATOM 4338 N N . PHE B 1 60 ? -28.797 18.562 -7.129 1 92.75 60 PHE B N 1
ATOM 4339 C CA . PHE B 1 60 ? -28.891 19.828 -6.414 1 92.75 60 PHE B CA 1
ATOM 4340 C C . PHE B 1 60 ? -29.188 19.594 -4.938 1 92.75 60 PHE B C 1
ATOM 4342 O O . PHE B 1 60 ? -28.594 20.234 -4.07 1 92.75 60 PHE B O 1
ATOM 4349 N N . GLU B 1 61 ? -30.031 18.688 -4.668 1 92 61 GLU B N 1
ATOM 4350 C CA . GLU B 1 61 ? -30.375 18.344 -3.285 1 92 61 GLU B CA 1
ATOM 4351 C C . GLU B 1 61 ? -29.141 17.828 -2.533 1 92 61 GLU B C 1
ATOM 4353 O O . GLU B 1 61 ? -28.922 18.203 -1.375 1 92 61 GLU B O 1
ATOM 4358 N N . SER B 1 62 ? -28.469 17.016 -3.184 1 92.25 62 SER B N 1
ATOM 4359 C CA . SER B 1 62 ? -27.266 16.453 -2.562 1 92.25 62 SER B CA 1
ATOM 4360 C C . SER B 1 62 ? -26.219 17.547 -2.311 1 92.25 62 SER B C 1
ATOM 4362 O O . SER B 1 62 ? -25.531 17.516 -1.29 1 92.25 62 SER B O 1
ATOM 4364 N N . LEU B 1 63 ? -26.078 18.484 -3.225 1 92.69 63 LEU B N 1
ATOM 4365 C CA . LEU B 1 63 ? -25.109 19.562 -3.086 1 92.69 63 LEU B CA 1
ATOM 4366 C C . LEU B 1 63 ? -25.531 20.516 -1.971 1 92.69 63 LEU B C 1
ATOM 4368 O O . LEU B 1 63 ? -24.672 21.094 -1.29 1 92.69 63 LEU B O 1
ATOM 4372 N N . VAL B 1 64 ? -26.812 20.641 -1.762 1 92.31 64 VAL B N 1
ATOM 4373 C CA . VAL B 1 64 ? -27.328 21.438 -0.651 1 92.31 64 VAL B CA 1
ATOM 4374 C C . VAL B 1 64 ? -27.016 20.734 0.671 1 92.31 64 VAL B C 1
ATOM 4376 O O . VAL B 1 64 ? -26.531 21.375 1.616 1 92.31 64 VAL B O 1
ATOM 4379 N N . ASN B 1 65 ? -27.234 19.484 0.644 1 89.44 65 ASN B N 1
ATOM 4380 C CA . ASN B 1 65 ? -27.016 18.688 1.849 1 89.44 65 ASN B CA 1
ATOM 4381 C C . ASN B 1 65 ? -25.547 18.688 2.264 1 89.44 65 ASN B C 1
ATOM 4383 O O . ASN B 1 65 ? -25.234 18.641 3.455 1 89.44 65 ASN B O 1
ATOM 4387 N N . GLU B 1 66 ? -24.734 18.828 1.301 1 89.94 66 GLU B N 1
ATOM 4388 C CA . GLU B 1 66 ? -23.297 18.766 1.591 1 89.94 66 GLU B CA 1
ATOM 4389 C C . GLU B 1 66 ? -22.703 20.172 1.738 1 89.94 66 GLU B C 1
ATOM 4391 O O . GLU B 1 66 ? -21.5 20.312 1.918 1 89.94 66 GLU B O 1
ATOM 4396 N N . GLY B 1 67 ? -23.469 21.172 1.537 1 87.56 67 GLY B N 1
ATOM 4397 C CA . GLY B 1 67 ? -23.078 22.531 1.868 1 87.56 67 GLY B CA 1
ATOM 4398 C C . GLY B 1 67 ? -22.391 23.25 0.718 1 87.56 67 GLY B C 1
ATOM 4399 O O . GLY B 1 67 ? -21.625 24.188 0.933 1 87.56 67 GLY B O 1
ATOM 4400 N N . TYR B 1 68 ? -22.578 22.797 -0.49 1 90.75 68 TYR B N 1
ATOM 4401 C CA . TYR B 1 68 ? -22.078 23.516 -1.654 1 90.75 68 TYR B CA 1
ATOM 4402 C C . TYR B 1 68 ? -23.031 24.641 -2.057 1 90.75 68 TYR B C 1
ATOM 4404 O O . TYR B 1 68 ? -22.594 25.703 -2.518 1 90.75 68 TYR B O 1
ATOM 4412 N N . LEU B 1 69 ? -24.344 24.281 -1.852 1 92.5 69 LEU B N 1
ATOM 4413 C CA . LEU B 1 69 ? -25.391 25.219 -2.293 1 92.5 69 LEU B CA 1
ATOM 4414 C C . LEU B 1 69 ? -26.359 25.516 -1.162 1 92.5 69 LEU B C 1
ATOM 4416 O O . LEU B 1 69 ? -26.438 24.766 -0.182 1 92.5 69 LEU B O 1
ATOM 4420 N N . ILE B 1 70 ? -26.953 26.609 -1.256 1 93.75 70 ILE B N 1
ATOM 4421 C CA . ILE B 1 70 ? -28.078 26.953 -0.413 1 93.75 70 ILE B CA 1
ATOM 4422 C C . ILE B 1 70 ? -29.328 27.125 -1.275 1 93.75 70 ILE B C 1
ATOM 4424 O O . ILE B 1 70 ? -29.266 27.688 -2.367 1 93.75 70 ILE B O 1
ATOM 4428 N N . SER B 1 71 ? -30.391 26.531 -0.774 1 92.25 71 SER B N 1
ATOM 4429 C CA . SER B 1 71 ? -31.672 26.703 -1.451 1 92.25 71 SER B CA 1
ATOM 4430 C C . SER B 1 71 ? -32.469 27.875 -0.879 1 92.25 71 SER B C 1
ATOM 4432 O O . SER B 1 71 ? -32.656 27.953 0.333 1 92.25 71 SER B O 1
ATOM 4434 N N . ARG B 1 72 ? -32.719 28.781 -1.719 1 90.69 72 ARG B N 1
ATOM 4435 C CA . ARG B 1 72 ? -33.562 29.906 -1.318 1 90.69 72 ARG B CA 1
ATOM 4436 C C . ARG B 1 72 ? -34.938 29.797 -1.944 1 90.69 72 ARG B C 1
ATOM 4438 O O . ARG B 1 72 ? -35.094 29.766 -3.17 1 90.69 72 ARG B O 1
ATOM 4445 N N . PRO B 1 73 ? -35.938 29.812 -1.074 1 88.12 73 PRO B N 1
ATOM 4446 C CA . PRO B 1 73 ? -37.312 29.656 -1.594 1 88.12 73 PRO B CA 1
ATOM 4447 C C . PRO B 1 73 ? -37.656 30.703 -2.631 1 88.12 73 PRO B C 1
ATOM 4449 O O . PRO B 1 73 ? -37.438 31.906 -2.398 1 88.12 73 PRO B O 1
ATOM 4452 N N . ARG B 1 74 ? -38.281 30.281 -3.742 1 84.12 74 ARG B N 1
ATOM 4453 C CA . ARG B 1 74 ? -38.812 31.094 -4.844 1 84.12 74 ARG B CA 1
ATOM 4454 C C . ARG B 1 74 ? -37.688 31.906 -5.504 1 84.12 74 ARG B C 1
ATOM 4456 O O . ARG B 1 74 ? -37.969 32.875 -6.223 1 84.12 74 ARG B O 1
ATOM 4463 N N . SER B 1 75 ? -36.406 31.594 -5.23 1 86.44 75 SER B N 1
ATOM 4464 C CA . SER B 1 75 ? -35.281 32.312 -5.82 1 86.44 75 SER B CA 1
ATOM 4465 C C . SER B 1 75 ? -34.312 31.359 -6.539 1 86.44 75 SER B C 1
ATOM 4467 O O . SER B 1 75 ? -33.844 31.656 -7.641 1 86.44 75 SER B O 1
ATOM 4469 N N . GLY B 1 76 ? -34.125 30.188 -5.906 1 91.06 76 GLY B N 1
ATOM 4470 C CA . GLY B 1 76 ? -33.281 29.203 -6.562 1 91.06 76 GLY B CA 1
ATOM 4471 C C . GLY B 1 76 ? -32.125 28.75 -5.707 1 91.06 76 GLY B C 1
ATOM 4472 O O . GLY B 1 76 ? -32.219 28.766 -4.477 1 91.06 76 GLY B O 1
ATOM 4473 N N . TYR B 1 77 ? -31.125 28.156 -6.387 1 92.81 77 TYR B N 1
ATOM 4474 C CA . TYR B 1 77 ? -29.938 27.656 -5.699 1 92.81 77 TYR B CA 1
ATOM 4475 C C . TYR B 1 77 ? -28.781 28.641 -5.809 1 92.81 77 TYR B C 1
ATOM 4477 O O . TYR B 1 77 ? -28.562 29.25 -6.863 1 92.81 77 TYR B O 1
ATOM 4485 N N . TYR B 1 78 ? -28.109 28.922 -4.719 1 92.62 78 TYR B N 1
ATOM 4486 C CA . TYR B 1 78 ? -26.953 29.812 -4.645 1 92.62 78 TYR B CA 1
ATOM 4487 C C . TYR B 1 78 ? -25.75 29.094 -4.051 1 92.62 78 TYR B C 1
ATOM 4489 O O . TYR B 1 78 ? -25.891 28.062 -3.381 1 92.62 78 TYR B O 1
ATOM 4497 N N . LEU B 1 79 ? -24.578 29.641 -4.348 1 91.75 79 LEU B N 1
ATOM 4498 C CA . LEU B 1 79 ? -23.375 29.125 -3.709 1 91.75 79 LEU B CA 1
ATOM 4499 C C . LEU B 1 79 ? -23.438 29.312 -2.195 1 91.75 79 LEU B C 1
ATOM 4501 O O . LEU B 1 79 ? -23.875 30.359 -1.715 1 91.75 79 LEU B O 1
ATOM 4505 N N . HIS B 1 80 ? -23.109 28.297 -1.462 1 90.94 80 HIS B N 1
ATOM 4506 C CA . HIS B 1 80 ? -22.906 28.453 -0.028 1 90.94 80 HIS B CA 1
ATOM 4507 C C . HIS B 1 80 ? -21.844 29.516 0.256 1 90.94 80 HIS B C 1
ATOM 4509 O O . HIS B 1 80 ? -20.859 29.625 -0.486 1 90.94 80 HIS B O 1
ATOM 4515 N N . PRO B 1 81 ? -21.969 30.297 1.289 1 85 81 PRO B N 1
ATOM 4516 C CA . PRO B 1 81 ? -21.016 31.375 1.592 1 85 81 PRO B CA 1
ATOM 4517 C C . PRO B 1 81 ? -19.578 30.875 1.659 1 85 81 PRO B C 1
ATOM 4519 O O . PRO B 1 81 ? -18.641 31.625 1.353 1 85 81 PRO B O 1
ATOM 4522 N N . ASP B 1 82 ? -19.422 29.703 1.968 1 81.94 82 ASP B N 1
ATOM 4523 C CA . ASP B 1 82 ? -18.094 29.125 2.109 1 81.94 82 ASP B CA 1
ATOM 4524 C C . ASP B 1 82 ? -17.375 29.047 0.764 1 81.94 82 ASP B C 1
ATOM 4526 O O . ASP B 1 82 ? -16.156 28.891 0.712 1 81.94 82 ASP B O 1
ATOM 4530 N N . TYR B 1 83 ? -18.094 29.141 -0.268 1 82.44 83 TYR B N 1
ATOM 4531 C CA . TYR B 1 83 ? -17.516 28.953 -1.595 1 82.44 83 TYR B CA 1
ATOM 4532 C C . TYR B 1 83 ? -17.531 30.266 -2.379 1 82.44 83 TYR B C 1
ATOM 4534 O O . TYR B 1 83 ? -17.328 30.266 -3.594 1 82.44 83 TYR B O 1
ATOM 4542 N N . HIS B 1 84 ? -17.938 31.406 -1.646 1 77.25 84 HIS B N 1
ATOM 4543 C CA . HIS B 1 84 ? -17.984 32.719 -2.299 1 77.25 84 HIS B CA 1
ATOM 4544 C C . HIS B 1 84 ? -16.594 33.125 -2.764 1 77.25 84 HIS B C 1
ATOM 4546 O O . HIS B 1 84 ? -16.469 33.781 -3.811 1 77.25 84 HIS B O 1
ATOM 4552 N N . GLU B 1 85 ? -15.68 32.906 -1.844 1 64.25 85 GLU B N 1
ATOM 4553 C CA . GLU B 1 85 ? -14.328 33.375 -2.139 1 64.25 85 GLU B CA 1
ATOM 4554 C C . GLU B 1 85 ? -13.5 32.281 -2.814 1 64.25 85 GLU B C 1
ATOM 4556 O O . GLU B 1 85 ? -12.266 32.344 -2.777 1 64.25 85 GLU B O 1
ATOM 4561 N N . ALA B 1 86 ? -14.219 31.453 -3.348 1 57.09 86 ALA B N 1
ATOM 4562 C CA . ALA B 1 86 ? -13.375 30.469 -4.004 1 57.09 86 ALA B CA 1
ATOM 4563 C C . ALA B 1 86 ? -12.508 31.109 -5.09 1 57.09 86 ALA B C 1
ATOM 4565 O O . ALA B 1 86 ? -13.023 31.797 -5.969 1 57.09 86 ALA B O 1
ATOM 4566 N N . SER B 1 87 ? -11.531 31.75 -4.691 1 51.91 87 SER B N 1
ATOM 4567 C CA . SER B 1 87 ? -10.625 32.375 -5.652 1 51.91 87 SER B CA 1
ATOM 4568 C C . SER B 1 87 ? -10.062 31.344 -6.633 1 51.91 87 SER B C 1
ATOM 4570 O O . SER B 1 87 ? -9.547 30.297 -6.223 1 51.91 87 SER B O 1
ATOM 4572 N N . PRO B 1 88 ? -10.562 31.516 -7.82 1 47.84 88 PRO B N 1
ATOM 4573 C CA . PRO B 1 88 ? -9.844 30.672 -8.781 1 47.84 88 PRO B CA 1
ATOM 4574 C C . PRO B 1 88 ? -8.344 30.609 -8.508 1 47.84 88 PRO B C 1
ATOM 4576 O O . PRO B 1 88 ? -7.707 31.641 -8.281 1 47.84 88 PRO B O 1
ATOM 4579 N N . ALA B 1 89 ? -7.824 29.734 -7.633 1 45.59 89 ALA B N 1
ATOM 4580 C CA . ALA B 1 89 ? -6.367 29.719 -7.699 1 45.59 89 ALA B CA 1
ATOM 4581 C C . ALA B 1 89 ? -5.875 30.141 -9.078 1 45.59 89 ALA B C 1
ATOM 4583 O O . ALA B 1 89 ? -6.172 29.484 -10.078 1 45.59 89 ALA B O 1
ATOM 4584 N N . ALA B 1 90 ? -5.871 31.375 -9.406 1 43.69 90 ALA B N 1
ATOM 4585 C CA . ALA B 1 90 ? -5.273 31.797 -10.664 1 43.69 90 ALA B CA 1
ATOM 4586 C C . ALA B 1 90 ? -4.18 30.828 -11.109 1 43.69 90 ALA B C 1
ATOM 4588 O O . ALA B 1 90 ? -3.143 30.719 -10.453 1 43.69 90 ALA B O 1
ATOM 4589 N N . VAL B 1 91 ? -4.641 29.688 -11.656 1 45.69 91 VAL B N 1
ATOM 4590 C CA . VAL B 1 91 ? -3.662 28.828 -12.32 1 45.69 91 VAL B CA 1
ATOM 4591 C C . VAL B 1 91 ? -2.645 29.688 -13.07 1 45.69 91 VAL B C 1
ATOM 4593 O O . VAL B 1 91 ? -2.939 30.234 -14.141 1 45.69 91 VAL B O 1
ATOM 4596 N N . GLU B 1 92 ? -2.082 30.562 -12.367 1 49.16 92 GLU B N 1
ATOM 4597 C CA . GLU B 1 92 ? -0.978 31.109 -13.141 1 49.16 92 GLU B CA 1
ATOM 4598 C C . GLU B 1 92 ? -0.141 30.016 -13.789 1 49.16 92 GLU B C 1
ATOM 4600 O O . GLU B 1 92 ? -0.043 28.906 -13.25 1 49.16 92 GLU B O 1
ATOM 4605 N N . SER B 1 93 ? 0.065 30.078 -15.148 1 51.56 93 SER B N 1
ATOM 4606 C CA . SER B 1 93 ? 0.944 29.219 -15.93 1 51.56 93 SER B CA 1
ATOM 4607 C C . SER B 1 93 ? 2.172 28.797 -15.125 1 51.56 93 SER B C 1
ATOM 4609 O O . SER B 1 93 ? 2.621 29.531 -14.242 1 51.56 93 SER B O 1
ATOM 4611 N N . ALA B 1 94 ? 2.473 27.516 -15.117 1 57.59 94 ALA B N 1
ATOM 4612 C CA . ALA B 1 94 ? 3.756 27.078 -14.578 1 57.59 94 ALA B CA 1
ATOM 4613 C C . ALA B 1 94 ? 4.824 28.156 -14.758 1 57.59 94 ALA B C 1
ATOM 4615 O O . ALA B 1 94 ? 4.914 28.781 -15.82 1 57.59 94 ALA B O 1
ATOM 4616 N N . PRO B 1 95 ? 5.391 28.562 -13.609 1 58.97 95 PRO B N 1
ATOM 4617 C CA . PRO B 1 95 ? 6.465 29.547 -13.781 1 58.97 95 PRO B CA 1
ATOM 4618 C C . PRO B 1 95 ? 7.453 29.141 -14.875 1 58.97 95 PRO B C 1
ATOM 4620 O O . PRO B 1 95 ? 7.73 27.953 -15.062 1 58.97 95 PRO B O 1
ATOM 4623 N N . GLN B 1 96 ? 7.691 29.969 -15.805 1 62.19 96 GLN B N 1
ATOM 4624 C CA . GLN B 1 96 ? 8.703 29.766 -16.844 1 62.19 96 GLN B CA 1
ATOM 4625 C C . GLN B 1 96 ? 10.07 29.484 -16.219 1 62.19 96 GLN B C 1
ATOM 4627 O O . GLN B 1 96 ? 10.477 30.156 -15.273 1 62.19 96 GLN B O 1
ATOM 4632 N N . ARG B 1 97 ? 10.703 28.531 -16.594 1 65.5 97 ARG B N 1
ATOM 4633 C CA . ARG B 1 97 ? 12.023 28.141 -16.109 1 65.5 97 ARG B CA 1
ATOM 4634 C C . ARG B 1 97 ? 13.062 29.219 -16.422 1 65.5 97 ARG B C 1
ATOM 4636 O O . ARG B 1 97 ? 13.242 29.609 -17.578 1 65.5 97 ARG B O 1
ATOM 4643 N N . GLU B 1 98 ? 13.438 29.891 -15.367 1 67.19 98 GLU B N 1
ATOM 4644 C CA . GLU B 1 98 ? 14.359 31.016 -15.523 1 67.19 98 GLU B CA 1
ATOM 4645 C C . GLU B 1 98 ? 15.805 30.578 -15.266 1 67.19 98 GLU B C 1
ATOM 4647 O O . GLU B 1 98 ? 16.734 31.203 -15.758 1 67.19 98 GLU B O 1
ATOM 4652 N N . ALA B 1 99 ? 15.938 29.562 -14.398 1 68.94 99 ALA B N 1
ATOM 4653 C CA . ALA B 1 99 ? 17.297 29.141 -14.062 1 68.94 99 ALA B CA 1
ATOM 4654 C C . ALA B 1 99 ? 17.531 27.688 -14.469 1 68.94 99 ALA B C 1
ATOM 4656 O O . ALA B 1 99 ? 16.594 26.984 -14.836 1 68.94 99 ALA B O 1
ATOM 4657 N N . ALA B 1 100 ? 18.812 27.375 -14.484 1 73.38 100 ALA B N 1
ATOM 4658 C CA . ALA B 1 100 ? 19.203 26.016 -14.883 1 73.38 100 ALA B CA 1
ATOM 4659 C C . ALA B 1 100 ? 18.625 24.984 -13.914 1 73.38 100 ALA B C 1
ATOM 4661 O O . ALA B 1 100 ? 18.719 25.141 -12.695 1 73.38 100 ALA B O 1
ATOM 4662 N N . ALA B 1 101 ? 17.938 24.094 -14.375 1 79.62 101 ALA B N 1
ATOM 4663 C CA . ALA B 1 101 ? 17.422 22.969 -13.617 1 79.62 101 ALA B CA 1
ATOM 4664 C C . ALA B 1 101 ? 18.531 21.984 -13.25 1 79.62 101 ALA B C 1
ATOM 4666 O O . ALA B 1 101 ? 19.562 21.922 -13.938 1 79.62 101 ALA B O 1
ATOM 4667 N N . PRO B 1 102 ? 18.422 21.344 -12.102 1 80.56 102 PRO B N 1
ATOM 4668 C CA . PRO B 1 102 ? 19.391 20.281 -11.812 1 80.56 102 PRO B CA 1
ATOM 4669 C C . PRO B 1 102 ? 19.438 19.203 -12.898 1 80.56 102 PRO B C 1
ATOM 4671 O O . PRO B 1 102 ? 18.406 18.891 -13.516 1 80.56 102 PRO B 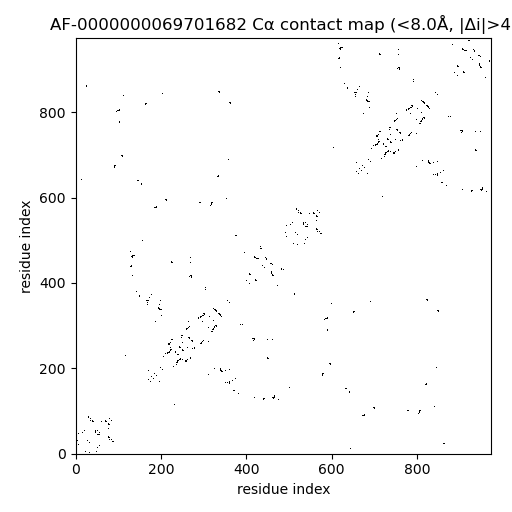O 1
ATOM 4674 N N . ARG B 1 103 ? 20.656 18.844 -13.242 1 81.19 103 ARG B N 1
ATOM 4675 C CA . ARG B 1 103 ? 20.797 17.672 -14.094 1 81.19 103 ARG B CA 1
ATOM 4676 C C . ARG B 1 103 ? 20.469 16.391 -13.328 1 81.19 103 ARG B C 1
ATOM 4678 O O . ARG B 1 103 ? 21.359 15.758 -12.75 1 81.19 103 ARG B O 1
ATOM 4685 N N . TRP B 1 104 ? 19.281 16.016 -13.352 1 83.94 104 TRP B N 1
ATOM 4686 C CA . TRP B 1 104 ? 18.781 14.906 -12.531 1 83.94 104 TRP B CA 1
ATOM 4687 C C . TRP B 1 104 ? 19.562 13.625 -12.797 1 83.94 104 TRP B C 1
ATOM 4689 O O . TRP B 1 104 ? 19.844 12.859 -11.883 1 83.94 104 TRP B O 1
ATOM 4699 N N . GLY B 1 105 ? 19.859 13.359 -14.07 1 81.81 105 GLY B N 1
ATOM 4700 C CA . GLY B 1 105 ? 20.641 12.18 -14.406 1 81.81 105 GLY B CA 1
ATOM 4701 C C . GLY B 1 105 ? 21.938 12.07 -13.617 1 81.81 105 GLY B C 1
ATOM 4702 O O . GLY B 1 105 ? 22.344 10.969 -13.242 1 81.81 105 GLY B O 1
ATOM 4703 N N . ASP B 1 106 ? 22.562 13.234 -13.258 1 82.94 106 ASP B N 1
ATOM 4704 C CA . ASP B 1 106 ? 23.828 13.266 -12.547 1 82.94 106 ASP B CA 1
ATOM 4705 C C . ASP B 1 106 ? 23.641 13.031 -11.055 1 82.94 106 ASP B C 1
ATOM 4707 O O . ASP B 1 106 ? 24.578 12.688 -10.344 1 82.94 106 ASP B O 1
ATOM 4711 N N . ARG B 1 107 ? 22.484 13.156 -10.586 1 86.81 107 ARG B N 1
ATOM 4712 C CA . ARG B 1 107 ? 22.234 13.133 -9.148 1 86.81 107 ARG B CA 1
ATOM 4713 C C . ARG B 1 107 ? 21.734 11.758 -8.711 1 86.81 107 ARG B C 1
ATOM 4715 O O . ARG B 1 107 ? 21.766 11.438 -7.523 1 86.81 107 ARG B O 1
ATOM 4722 N N . LEU B 1 108 ? 21.328 10.945 -9.656 1 87.25 108 LEU B N 1
ATOM 4723 C CA . LEU B 1 108 ? 20.766 9.641 -9.336 1 87.25 108 LEU B CA 1
ATOM 4724 C C . LEU B 1 108 ? 21.828 8.68 -8.844 1 87.25 108 LEU B C 1
ATOM 4726 O O . LEU B 1 108 ? 22.891 8.547 -9.461 1 87.25 108 LEU B O 1
ATOM 4730 N N . GLN B 1 109 ? 21.547 8.039 -7.703 1 86.25 109 GLN B N 1
ATOM 4731 C CA . GLN B 1 109 ? 22.453 7.035 -7.164 1 86.25 109 GLN B CA 1
ATOM 4732 C C . GLN B 1 109 ? 22.234 5.68 -7.84 1 86.25 109 GLN B C 1
ATOM 4734 O O . GLN B 1 109 ? 23.094 4.789 -7.734 1 86.25 109 GLN B O 1
ATOM 4739 N N . MET B 1 110 ? 21.125 5.578 -8.445 1 81.75 110 MET B N 1
ATOM 4740 C CA . MET B 1 110 ? 20.75 4.387 -9.211 1 81.75 110 MET B CA 1
ATOM 4741 C C . MET B 1 110 ? 19.75 4.73 -10.312 1 81.75 110 MET B C 1
ATOM 4743 O O . MET B 1 110 ? 19.109 5.781 -10.258 1 81.75 110 MET B O 1
ATOM 4747 N N . THR B 1 111 ? 19.625 3.9 -11.32 1 80.69 111 THR B N 1
ATOM 4748 C CA . THR B 1 111 ? 18.703 4.09 -12.445 1 80.69 111 THR B CA 1
ATOM 4749 C C . THR B 1 111 ? 17.875 2.834 -12.68 1 80.69 111 THR B C 1
ATOM 4751 O O . THR B 1 111 ? 18.094 2.115 -13.656 1 80.69 111 THR B O 1
ATOM 4754 N N . PRO B 1 112 ? 16.891 2.596 -11.828 1 83.5 112 PRO B N 1
ATOM 4755 C CA . PRO B 1 112 ? 16.078 1.382 -11.93 1 83.5 112 PRO B CA 1
ATOM 4756 C C . PRO B 1 112 ? 15.352 1.27 -13.266 1 83.5 112 PRO B C 1
ATOM 4758 O O . PRO B 1 112 ? 14.992 0.167 -13.688 1 83.5 112 PRO B O 1
ATOM 4761 N N . SER B 1 113 ? 15.109 2.379 -13.953 1 80.31 113 SER B N 1
ATOM 4762 C CA . SER B 1 113 ? 14.398 2.379 -15.227 1 80.31 113 SER B CA 1
ATOM 4763 C C . SER B 1 113 ? 15.188 1.634 -16.297 1 80.31 113 SER B C 1
ATOM 4765 O O . SER B 1 113 ? 14.625 1.232 -17.328 1 80.31 113 SER B O 1
ATOM 4767 N N . GLN B 1 114 ? 16.422 1.459 -16.094 1 76.19 114 GLN B N 1
ATOM 4768 C CA . GLN B 1 114 ? 17.281 0.833 -17.078 1 76.19 114 GLN B CA 1
ATOM 4769 C C . GLN B 1 114 ? 17.297 -0.685 -16.922 1 76.19 114 GLN B C 1
ATOM 4771 O O . GLN B 1 114 ? 17.828 -1.398 -17.781 1 76.19 114 GLN B O 1
ATOM 4776 N N . GLN B 1 115 ? 16.719 -1.185 -15.891 1 74.12 115 GLN B N 1
ATOM 4777 C CA . GLN B 1 115 ? 16.656 -2.631 -15.711 1 74.12 115 GLN B CA 1
ATOM 4778 C C . GLN B 1 115 ? 15.672 -3.262 -16.688 1 74.12 115 GLN B C 1
ATOM 4780 O O . GLN B 1 115 ? 14.633 -2.666 -17 1 74.12 115 GLN B O 1
ATOM 4785 N N . GLU B 1 116 ? 16.047 -4.391 -17.172 1 68.88 116 GLU B N 1
ATOM 4786 C CA . GLU B 1 116 ? 15.188 -5.117 -18.094 1 68.88 116 GLU B CA 1
ATOM 4787 C C . GLU B 1 116 ? 13.883 -5.535 -17.422 1 68.88 116 GLU B C 1
ATOM 4789 O O . GLU B 1 116 ? 13.898 -6.051 -16.297 1 68.88 116 GLU B O 1
ATOM 4794 N N . SER B 1 117 ? 12.852 -4.977 -17.938 1 64.38 117 SER B N 1
ATOM 4795 C CA . SER B 1 117 ? 11.562 -5.359 -17.359 1 64.38 117 SER B CA 1
ATOM 4796 C C . SER B 1 117 ? 10.719 -6.137 -18.375 1 64.38 117 SER B C 1
ATOM 4798 O O . SER B 1 117 ? 10.961 -6.062 -19.578 1 64.38 117 SER B O 1
ATOM 4800 N N . ILE B 1 118 ? 10.078 -7.109 -17.797 1 56.66 118 ILE B N 1
ATOM 4801 C CA . ILE B 1 118 ? 9.109 -7.801 -18.656 1 56.66 118 ILE B CA 1
ATOM 4802 C C . ILE B 1 118 ? 7.91 -6.891 -18.906 1 56.66 118 ILE B C 1
ATOM 4804 O O . ILE B 1 118 ? 7.199 -6.508 -17.984 1 56.66 118 ILE B O 1
ATOM 4808 N N . LEU B 1 119 ? 7.945 -6.387 -20.047 1 57.69 119 LEU B N 1
ATOM 4809 C CA . LEU B 1 119 ? 6.871 -5.465 -20.391 1 57.69 119 LEU B CA 1
ATOM 4810 C C . LEU B 1 119 ? 5.652 -6.223 -20.922 1 57.69 119 LEU B C 1
ATOM 4812 O O . LEU B 1 119 ? 5.789 -7.156 -21.703 1 57.69 119 LEU B O 1
ATOM 4816 N N . LYS B 1 120 ? 4.633 -6.039 -20.203 1 65.12 120 LYS B N 1
ATOM 4817 C CA . LYS B 1 120 ? 3.365 -6.484 -20.781 1 65.12 120 LYS B CA 1
ATOM 4818 C C . LYS B 1 120 ? 2.703 -5.367 -21.578 1 65.12 120 LYS B C 1
ATOM 4820 O O . LYS B 1 120 ? 2.783 -4.195 -21.203 1 65.12 120 LYS B O 1
ATOM 4825 N N . PRO B 1 121 ? 2.227 -5.762 -22.688 1 61.16 121 PRO B N 1
ATOM 4826 C CA . PRO B 1 121 ? 1.597 -4.707 -23.484 1 61.16 121 PRO B CA 1
ATOM 4827 C C . PRO B 1 121 ? 0.403 -4.066 -22.781 1 61.16 121 PRO B C 1
ATOM 4829 O O . PRO B 1 121 ? -0.414 -4.77 -22.172 1 61.16 121 PRO B O 1
ATOM 4832 N N . ALA B 1 122 ? 0.32 -2.773 -22.609 1 60.06 122 ALA B N 1
ATOM 4833 C CA . ALA B 1 122 ? -0.732 -1.987 -21.969 1 60.06 122 ALA B CA 1
ATOM 4834 C C . ALA B 1 122 ? -2.104 -2.34 -22.547 1 60.06 122 ALA B C 1
ATOM 4836 O O . ALA B 1 122 ? -3.1 -2.348 -21.812 1 60.06 122 ALA B O 1
ATOM 4837 N N . GLY B 1 123 ? -2.189 -2.846 -23.703 1 68.25 123 GLY B N 1
ATOM 4838 C CA . GLY B 1 123 ? -3.482 -3.049 -24.344 1 68.25 123 GLY B CA 1
ATOM 4839 C C . GLY B 1 123 ? -3.785 -4.508 -24.625 1 68.25 123 GLY B C 1
ATOM 4840 O O . GLY B 1 123 ? -4.418 -4.832 -25.625 1 68.25 123 GLY B O 1
ATOM 4841 N N . TRP B 1 124 ? -3.381 -5.27 -23.703 1 74.25 124 TRP B N 1
ATOM 4842 C CA . TRP B 1 124 ? -3.562 -6.695 -23.938 1 74.25 124 TRP B CA 1
ATOM 4843 C C . TRP B 1 124 ? -5.043 -7.055 -24 1 74.25 124 TRP B C 1
ATOM 4845 O O . TRP B 1 124 ? -5.43 -7.996 -24.703 1 74.25 124 TRP B O 1
ATOM 4855 N N . MET B 1 125 ? -5.879 -6.332 -23.359 1 73.44 125 MET B N 1
ATOM 4856 C CA . MET B 1 125 ? -7.309 -6.609 -23.266 1 73.44 125 MET B CA 1
ATOM 4857 C C . MET B 1 125 ? -7.984 -6.457 -24.625 1 73.44 125 MET B C 1
ATOM 4859 O O . MET B 1 125 ? -9.086 -6.957 -24.844 1 73.44 125 MET B O 1
ATOM 4863 N N . HIS B 1 126 ? -7.316 -5.852 -25.531 1 79.69 126 HIS B N 1
ATOM 4864 C CA . HIS B 1 126 ? -7.93 -5.578 -26.828 1 79.69 126 HIS B CA 1
ATOM 4865 C C . HIS B 1 126 ? -7.613 -6.684 -27.828 1 79.69 126 HIS B C 1
ATOM 4867 O O . HIS B 1 126 ? -8.18 -6.715 -28.922 1 79.69 126 HIS B O 1
ATOM 4873 N N . TYR B 1 127 ? -6.816 -7.637 -27.438 1 87.81 127 TYR B N 1
ATOM 4874 C CA . TYR B 1 127 ? -6.5 -8.75 -28.328 1 87.81 127 TYR B CA 1
ATOM 4875 C C . TYR B 1 127 ? -7.578 -9.82 -28.266 1 87.81 127 TYR B C 1
ATOM 4877 O O . TYR B 1 127 ? -8.148 -10.078 -27.203 1 87.81 127 TYR B O 1
ATOM 4885 N N . ARG B 1 128 ? -7.781 -10.406 -29.391 1 91.88 128 ARG B N 1
ATOM 4886 C CA . ARG B 1 128 ? -8.797 -11.453 -29.484 1 91.88 128 ARG B CA 1
ATOM 4887 C C . ARG B 1 128 ? -8.367 -12.703 -28.703 1 91.88 128 ARG B C 1
ATOM 4889 O O . ARG B 1 128 ? -9.203 -13.383 -28.109 1 91.88 128 ARG B O 1
ATOM 4896 N N . TYR B 1 129 ? -7.07 -12.984 -28.75 1 96.38 129 TYR B N 1
ATOM 4897 C CA . TYR B 1 129 ? -6.562 -14.195 -28.109 1 96.38 129 TYR B CA 1
ATOM 4898 C C . TYR B 1 129 ? -5.395 -13.875 -27.188 1 96.38 129 TYR B C 1
ATOM 4900 O O . TYR B 1 129 ? -4.246 -14.219 -27.484 1 96.38 129 TYR B O 1
ATOM 4908 N N . PRO B 1 130 ? -5.645 -13.281 -26.016 1 94.56 130 PRO B N 1
ATOM 4909 C CA . PRO B 1 130 ? -4.57 -12.93 -25.078 1 94.56 130 PRO B CA 1
ATOM 4910 C C . PRO B 1 130 ? -4.113 -14.117 -24.234 1 94.56 130 PRO B C 1
ATOM 4912 O O . PRO B 1 130 ? -4.699 -14.398 -23.188 1 94.56 130 PRO B O 1
ATOM 4915 N N . PHE B 1 131 ? -3.049 -14.758 -24.703 1 95.75 131 PHE B N 1
ATOM 4916 C CA . PHE B 1 131 ? -2.404 -15.789 -23.906 1 95.75 131 PHE B CA 1
ATOM 4917 C C . PHE B 1 131 ? -1.331 -15.188 -23.016 1 95.75 131 PHE B C 1
ATOM 4919 O O . PHE B 1 131 ? -0.162 -15.57 -23.094 1 95.75 131 PHE B O 1
ATOM 4926 N N . ILE B 1 132 ? -1.763 -14.328 -22.078 1 90.5 132 ILE B N 1
ATOM 4927 C CA . ILE B 1 132 ? -0.826 -13.609 -21.219 1 90.5 132 ILE B CA 1
ATOM 4928 C C . ILE B 1 132 ? -0.92 -14.148 -19.797 1 90.5 132 ILE B C 1
ATOM 4930 O O . ILE B 1 132 ? -2.01 -14.484 -19.312 1 90.5 132 ILE B O 1
ATOM 4934 N N . TYR B 1 133 ? 0.197 -14.195 -19.156 1 89.19 133 TYR B N 1
ATOM 4935 C CA . TYR B 1 133 ? 0.268 -14.695 -17.797 1 89.19 133 TYR B CA 1
ATOM 4936 C C . TYR B 1 133 ? 0.012 -13.578 -16.781 1 89.19 133 TYR B C 1
ATOM 4938 O O . TYR B 1 133 ? 0.454 -12.445 -16.984 1 89.19 133 TYR B O 1
ATOM 4946 N N . GLY B 1 134 ? -0.672 -13.914 -15.68 1 81.31 134 GLY B N 1
ATOM 4947 C CA . GLY B 1 134 ? -0.742 -13.039 -14.516 1 81.31 134 GLY B CA 1
ATOM 4948 C C . GLY B 1 134 ? -1.933 -12.102 -14.539 1 81.31 134 GLY B C 1
ATOM 4949 O O . GLY B 1 134 ? -2.096 -11.273 -13.648 1 81.31 134 GLY B O 1
ATOM 4950 N N . GLN B 1 135 ? -2.686 -12.125 -15.539 1 78.88 135 GLN B N 1
ATOM 4951 C CA . GLN B 1 135 ? -3.893 -11.312 -15.617 1 78.88 135 GLN B CA 1
ATOM 4952 C C . GLN B 1 135 ? -5.145 -12.172 -15.461 1 78.88 135 GLN B C 1
ATOM 4954 O O . GLN B 1 135 ? -5.25 -13.242 -16.078 1 78.88 135 GLN B O 1
ATOM 4959 N N . PRO B 1 136 ? -5.984 -11.734 -14.57 1 77.06 136 PRO B N 1
ATOM 4960 C CA . PRO B 1 136 ? -7.172 -12.547 -14.305 1 77.06 136 PRO B CA 1
ATOM 4961 C C . PRO B 1 136 ? -8.32 -12.242 -15.273 1 77.06 136 PRO B C 1
ATOM 4963 O O . PRO B 1 136 ? -8.281 -11.234 -15.984 1 77.06 136 PRO B O 1
ATOM 4966 N N . ASP B 1 137 ? -9.164 -13.188 -15.305 1 78.88 137 ASP B N 1
ATOM 4967 C CA . ASP B 1 137 ? -10.484 -12.883 -15.852 1 78.88 137 ASP B CA 1
ATOM 4968 C C . ASP B 1 137 ? -11.297 -12.039 -14.867 1 78.88 137 ASP B C 1
ATOM 4970 O O . ASP B 1 137 ? -11.852 -12.57 -13.906 1 78.88 137 ASP B O 1
ATOM 4974 N N . THR B 1 138 ? -11.398 -10.828 -15.148 1 78.31 138 THR B N 1
ATOM 4975 C CA . THR B 1 138 ? -12.031 -9.891 -14.234 1 78.31 138 THR B CA 1
ATOM 4976 C C . THR B 1 138 ? -13.484 -10.266 -13.984 1 78.31 138 THR B C 1
ATOM 4978 O O . THR B 1 138 ? -14.055 -9.93 -12.945 1 78.31 138 THR B O 1
ATOM 4981 N N . ARG B 1 139 ? -14.18 -11.07 -14.852 1 78.31 139 ARG B N 1
ATOM 4982 C CA . ARG B 1 139 ? -15.578 -11.469 -14.742 1 78.31 139 ARG B CA 1
ATOM 4983 C C . ARG B 1 139 ? -15.773 -12.477 -13.617 1 78.31 139 ARG B C 1
ATOM 4985 O O . ARG B 1 139 ? -16.891 -12.688 -13.148 1 78.31 139 ARG B O 1
ATOM 4992 N N . GLN B 1 140 ? -14.648 -13.07 -13.188 1 81.19 140 GLN B N 1
ATOM 4993 C CA . GLN B 1 140 ? -14.719 -14.102 -12.156 1 81.19 140 GLN B CA 1
ATOM 4994 C C . GLN B 1 140 ? -14.586 -13.492 -10.766 1 81.19 140 GLN B C 1
ATOM 4996 O O . GLN B 1 140 ? -14.797 -14.18 -9.758 1 81.19 140 GLN B O 1
ATOM 5001 N N . PHE B 1 141 ? -14.211 -12.273 -10.719 1 86.44 141 PHE B N 1
ATOM 5002 C CA . PHE B 1 141 ? -14.062 -11.641 -9.414 1 86.44 141 PHE B CA 1
ATOM 5003 C C . PHE B 1 141 ? -15.367 -11.68 -8.641 1 86.44 141 PHE B C 1
ATOM 5005 O O . PHE B 1 141 ? -16.422 -11.344 -9.172 1 86.44 141 PHE B O 1
ATOM 5012 N N . PRO B 1 142 ? -15.297 -12.086 -7.398 1 89.19 142 PRO B N 1
ATOM 5013 C CA . PRO B 1 142 ? -16.516 -12.164 -6.586 1 89.19 142 PRO B CA 1
ATOM 5014 C C . PRO B 1 142 ? -16.969 -10.797 -6.078 1 89.19 142 PRO B C 1
ATOM 5016 O O . PRO B 1 142 ? -16.938 -10.539 -4.871 1 89.19 142 PRO B O 1
ATOM 5019 N N . LEU B 1 143 ? -17.516 -10.07 -6.91 1 87.69 143 LEU B N 1
ATOM 5020 C CA . LEU B 1 143 ? -17.844 -8.672 -6.656 1 87.69 143 LEU B CA 1
ATOM 5021 C C . LEU B 1 143 ? -18.875 -8.547 -5.547 1 87.69 143 LEU B C 1
ATOM 5023 O O . LEU B 1 143 ? -18.75 -7.688 -4.672 1 87.69 143 LEU B O 1
ATOM 5027 N N . ALA B 1 144 ? -19.922 -9.359 -5.578 1 86.81 144 ALA B N 1
ATOM 5028 C CA . ALA B 1 144 ? -21.016 -9.258 -4.609 1 86.81 144 ALA B CA 1
ATOM 5029 C C . ALA B 1 144 ? -20.5 -9.508 -3.189 1 86.81 144 ALA B C 1
ATOM 5031 O O . ALA B 1 144 ? -20.812 -8.75 -2.27 1 86.81 144 ALA B O 1
ATOM 5032 N N . THR B 1 145 ? -19.734 -10.555 -2.992 1 88.88 145 THR B N 1
ATOM 5033 C CA . THR B 1 145 ? -19.25 -10.891 -1.66 1 88.88 145 THR B CA 1
ATOM 5034 C C . THR B 1 145 ? -18.172 -9.898 -1.218 1 88.88 145 THR B C 1
ATOM 5036 O O . THR B 1 145 ? -18.062 -9.594 -0.03 1 88.88 145 THR B O 1
ATOM 5039 N N . TRP B 1 146 ? -17.375 -9.453 -2.16 1 91.31 146 TRP B N 1
ATOM 5040 C CA . TRP B 1 146 ? -16.391 -8.43 -1.827 1 91.31 146 TRP B CA 1
ATOM 5041 C C . TRP B 1 146 ? -17.062 -7.137 -1.388 1 91.31 146 TRP B C 1
ATOM 5043 O O . TRP B 1 146 ? -16.609 -6.484 -0.444 1 91.31 146 TRP B O 1
ATOM 5053 N N . ARG B 1 147 ? -18.094 -6.75 -2.082 1 89.25 147 ARG B N 1
ATOM 5054 C CA . ARG B 1 147 ? -18.891 -5.59 -1.704 1 89.25 147 ARG B CA 1
ATOM 5055 C C . ARG B 1 147 ? -19.484 -5.762 -0.308 1 89.25 147 ARG B C 1
ATOM 5057 O O . ARG B 1 147 ? -19.516 -4.812 0.478 1 89.25 147 ARG B O 1
ATOM 5064 N N . SER B 1 148 ? -19.969 -6.957 -0.045 1 87.88 148 SER B N 1
ATOM 5065 C CA . SER B 1 148 ? -20.5 -7.238 1.282 1 87.88 148 SER B CA 1
ATOM 5066 C C . SER B 1 148 ? -19.438 -7.035 2.359 1 87.88 148 SER B C 1
ATOM 5068 O O . SER B 1 148 ? -19.734 -6.512 3.436 1 87.88 148 SER B O 1
ATOM 5070 N N . ALA B 1 149 ? -18.25 -7.473 2.09 1 90.06 149 ALA B N 1
ATOM 5071 C CA . ALA B 1 149 ? -17.141 -7.273 3.021 1 90.06 149 ALA B CA 1
ATOM 5072 C C . ALA B 1 149 ? -16.844 -5.785 3.205 1 90.06 149 ALA B C 1
ATOM 5074 O O . ALA B 1 149 ? -16.547 -5.34 4.316 1 90.06 149 ALA B O 1
ATOM 5075 N N . ALA B 1 150 ? -16.906 -5.039 2.137 1 90.19 150 ALA B N 1
ATOM 5076 C CA . ALA B 1 150 ? -16.703 -3.596 2.211 1 90.19 150 ALA B CA 1
ATOM 5077 C C . ALA B 1 150 ? -17.797 -2.934 3.049 1 90.19 150 ALA B C 1
ATOM 5079 O O . ALA B 1 150 ? -17.516 -2.035 3.846 1 90.19 150 ALA B O 1
ATOM 5080 N N . ASN B 1 151 ? -18.984 -3.35 2.836 1 87.81 151 ASN B N 1
ATOM 5081 C CA . ASN B 1 151 ? -20.109 -2.809 3.604 1 87.81 151 ASN B CA 1
ATOM 5082 C C . ASN B 1 151 ? -19.969 -3.133 5.09 1 87.81 151 ASN B C 1
ATOM 5084 O O . ASN B 1 151 ? -20.328 -2.316 5.941 1 87.81 151 ASN B O 1
ATOM 5088 N N . TRP B 1 152 ? -19.562 -4.328 5.324 1 86.38 152 TRP B N 1
ATOM 5089 C CA . TRP B 1 152 ? -19.281 -4.703 6.707 1 86.38 152 TRP B CA 1
ATOM 5090 C C . TRP B 1 152 ? -18.266 -3.754 7.336 1 86.38 152 TRP B C 1
ATOM 5092 O O . TRP B 1 152 ? -18.469 -3.266 8.445 1 86.38 152 TRP B O 1
ATOM 5102 N N . LEU B 1 153 ? -17.234 -3.48 6.641 1 87.31 153 LEU B N 1
ATOM 5103 C CA . LEU B 1 153 ? -16.156 -2.611 7.109 1 87.31 153 LEU B CA 1
ATOM 5104 C C . LEU B 1 153 ? -16.688 -1.213 7.41 1 87.31 153 LEU B C 1
ATOM 5106 O O . LEU B 1 153 ? -16.297 -0.595 8.398 1 87.31 153 LEU B O 1
ATOM 5110 N N . HIS B 1 154 ? -17.625 -0.784 6.609 1 85.69 154 HIS B N 1
ATOM 5111 C CA . HIS B 1 154 ? -18.094 0.598 6.695 1 85.69 154 HIS B CA 1
ATOM 5112 C C . HIS B 1 154 ? -19.359 0.707 7.547 1 85.69 154 HIS B C 1
ATOM 5114 O O . HIS B 1 154 ? -19.859 1.808 7.773 1 85.69 154 HIS B O 1
ATOM 5120 N N . GLY B 1 155 ? -20.203 -0.331 7.832 1 75.69 155 GLY B N 1
ATOM 5121 C CA . GLY B 1 155 ? -21.484 -0.303 8.516 1 75.69 155 GLY B CA 1
ATOM 5122 C C . GLY B 1 155 ? -21.344 -0.358 10.031 1 75.69 155 GLY B C 1
ATOM 5123 O O . GLY B 1 155 ? -22.281 0.002 10.75 1 75.69 155 GLY B O 1
ATOM 5124 N N . GLY B 1 156 ? -20.469 -1.007 10.531 1 58.41 156 GLY B N 1
ATOM 5125 C CA . GLY B 1 156 ? -20.578 -1.522 11.883 1 58.41 156 GLY B CA 1
ATOM 5126 C C . GLY B 1 156 ? -20.344 -0.465 12.945 1 58.41 156 GLY B C 1
ATOM 5127 O O . GLY B 1 156 ? -21.125 -0.337 13.883 1 58.41 156 GLY B O 1
ATOM 5128 N N . VAL B 1 157 ? -19.109 0.112 13.141 1 60.47 157 VAL B N 1
ATOM 5129 C CA . VAL B 1 157 ? -18.672 0.554 14.461 1 60.47 157 VAL B CA 1
ATOM 5130 C C . VAL B 1 157 ? -18.406 2.059 14.438 1 60.47 157 VAL B C 1
ATOM 5132 O O . VAL B 1 157 ? -18.031 2.617 13.406 1 60.47 157 VAL B O 1
ATOM 5135 N N . ARG B 1 158 ? -18.906 2.648 15.445 1 54.59 158 ARG B N 1
ATOM 5136 C CA . ARG B 1 158 ? -18.734 4.074 15.711 1 54.59 158 ARG B CA 1
ATOM 5137 C C . ARG B 1 158 ? -17.266 4.461 15.633 1 54.59 158 ARG B C 1
ATOM 5139 O O . ARG B 1 158 ? -16.922 5.602 15.297 1 54.59 158 ARG B O 1
ATOM 5146 N N . ASP B 1 159 ? -16.438 3.449 15.867 1 64.12 159 ASP B N 1
ATOM 5147 C CA . ASP B 1 159 ? -15.016 3.773 15.93 1 64.12 159 ASP B CA 1
ATOM 5148 C C . ASP B 1 159 ? -14.195 2.797 15.086 1 64.12 159 ASP B C 1
ATOM 5150 O O . ASP B 1 159 ? -13.555 1.892 15.633 1 64.12 159 ASP B O 1
ATOM 5154 N N . PRO B 1 160 ? -14.25 3.248 13.859 1 74.38 160 PRO B N 1
ATOM 5155 C CA . PRO B 1 160 ? -13.602 2.268 12.992 1 74.38 160 PRO B CA 1
ATOM 5156 C C . PRO B 1 160 ? -12.086 2.225 13.172 1 74.38 160 PRO B C 1
ATOM 5158 O O . PRO B 1 160 ? -11.406 3.225 12.93 1 74.38 160 PRO B O 1
ATOM 5161 N N . ALA B 1 161 ? -11.555 1.109 13.492 1 73.94 161 ALA B N 1
ATOM 5162 C CA . ALA B 1 161 ? -10.148 0.902 13.82 1 73.94 161 ALA B CA 1
ATOM 5163 C C . ALA B 1 161 ? -9.266 1.063 12.586 1 73.94 161 ALA B C 1
ATOM 5165 O O . ALA B 1 161 ? -8.07 1.341 12.703 1 73.94 161 ALA B O 1
ATOM 5166 N N . TRP B 1 162 ? -9.867 0.977 11.461 1 76.44 162 TRP B N 1
ATOM 5167 C CA . TRP B 1 162 ? -9.062 1.003 10.25 1 76.44 162 TRP B CA 1
ATOM 5168 C C . TRP B 1 162 ? -8.703 2.434 9.859 1 76.44 162 TRP B C 1
ATOM 5170 O O . TRP B 1 162 ? -7.848 2.656 9 1 76.44 162 TRP B O 1
ATOM 5180 N N . VAL B 1 163 ? -9.258 3.373 10.516 1 74.12 163 VAL B N 1
ATOM 5181 C CA . VAL B 1 163 ? -9.062 4.777 10.172 1 74.12 163 VAL B CA 1
ATOM 5182 C C . VAL B 1 163 ? -7.754 5.281 10.773 1 74.12 163 VAL B C 1
ATOM 5184 O O . VAL B 1 163 ? -7.129 6.199 10.234 1 74.12 163 VAL B O 1
ATOM 5187 N N . ILE B 1 164 ? -7.293 4.664 11.805 1 73.94 164 ILE B N 1
ATOM 5188 C CA . ILE B 1 164 ? -6.168 5.199 12.57 1 73.94 164 ILE B CA 1
ATOM 5189 C C . ILE B 1 164 ? -4.859 4.668 12 1 73.94 164 ILE B C 1
ATOM 5191 O O . ILE B 1 164 ? -4.855 3.703 11.227 1 73.94 164 ILE B O 1
ATOM 5195 N N . ASP B 1 165 ? -3.857 5.332 12.344 1 72.75 165 ASP B N 1
ATOM 5196 C CA . ASP B 1 165 ? -2.5 4.902 12.016 1 72.75 165 ASP B CA 1
ATOM 5197 C C . ASP B 1 165 ? -1.988 3.879 13.031 1 72.75 165 ASP B C 1
ATOM 5199 O O . ASP B 1 165 ? -1.867 4.18 14.219 1 72.75 165 ASP B O 1
ATOM 5203 N N . HIS B 1 166 ? -1.615 2.775 12.555 1 69.88 166 HIS B N 1
ATOM 5204 C CA . HIS B 1 166 ? -1.136 1.712 13.43 1 69.88 166 HIS B CA 1
ATOM 5205 C C . HIS B 1 166 ? 0.388 1.686 13.484 1 69.88 166 HIS B C 1
ATOM 5207 O O . HIS B 1 166 ? 0.983 0.687 13.898 1 69.88 166 HIS B O 1
ATOM 5213 N N . ILE B 1 167 ? 0.946 2.779 12.984 1 69.12 167 ILE B N 1
ATOM 5214 C CA . ILE B 1 167 ? 2.383 3.031 13.016 1 69.12 167 ILE B CA 1
ATOM 5215 C C . ILE B 1 167 ? 3.117 1.908 12.281 1 69.12 167 ILE B C 1
ATOM 5217 O O . ILE B 1 167 ? 3.49 2.057 11.117 1 69.12 167 ILE B O 1
ATOM 5221 N N . ASP B 1 168 ? 3.223 0.721 12.852 1 74.19 168 ASP B N 1
ATOM 5222 C CA . ASP B 1 168 ? 3.896 -0.352 12.125 1 74.19 168 ASP B CA 1
ATOM 5223 C C . ASP B 1 168 ? 3.207 -1.693 12.359 1 74.19 168 ASP B C 1
ATOM 5225 O O . ASP B 1 168 ? 3.709 -2.738 11.945 1 74.19 168 ASP B O 1
ATOM 5229 N N . GLN B 1 169 ? 2.111 -1.675 12.938 1 81.94 169 GLN B N 1
ATOM 5230 C CA . GLN B 1 169 ? 1.446 -2.928 13.281 1 81.94 169 GLN B CA 1
ATOM 5231 C C . GLN B 1 169 ? 0.567 -3.414 12.125 1 81.94 169 GLN B C 1
ATOM 5233 O O . GLN B 1 169 ? -0.055 -2.607 11.438 1 81.94 169 GLN B O 1
ATOM 5238 N N . ASP B 1 170 ? 0.589 -4.676 11.969 1 92.38 170 ASP B N 1
ATOM 5239 C CA . ASP B 1 170 ? -0.357 -5.312 11.055 1 92.38 170 ASP B CA 1
ATOM 5240 C C . ASP B 1 170 ? -1.716 -5.512 11.727 1 92.38 170 ASP B C 1
ATOM 5242 O O . ASP B 1 170 ? -1.805 -5.578 12.953 1 92.38 170 ASP B O 1
ATOM 5246 N N . VAL B 1 171 ? -2.736 -5.57 10.945 1 92.25 171 VAL B N 1
ATOM 5247 C CA . VAL B 1 171 ? -4.074 -5.836 11.461 1 92.25 171 VAL B CA 1
ATOM 5248 C C . VAL B 1 171 ? -4.125 -7.238 12.062 1 92.25 171 VAL B C 1
ATOM 5250 O O . VAL B 1 171 ? -3.973 -8.234 11.352 1 92.25 171 VAL B O 1
ATOM 5253 N N . PRO B 1 172 ? -4.355 -7.371 13.328 1 92.12 172 PRO B N 1
ATOM 5254 C CA . PRO B 1 172 ? -4.328 -8.68 13.984 1 92.12 172 PRO B CA 1
ATOM 5255 C C . PRO B 1 172 ? -5.332 -9.664 13.383 1 92.12 172 PRO B C 1
ATOM 5257 O O . PRO B 1 172 ? -5.043 -10.859 13.266 1 92.12 172 PRO B O 1
ATOM 5260 N N . MET B 1 173 ? -6.461 -9.172 12.992 1 91.75 173 MET B N 1
ATOM 5261 C CA . MET B 1 173 ? -7.492 -10.016 12.398 1 91.75 173 MET B CA 1
ATOM 5262 C C . MET B 1 173 ? -6.973 -10.727 11.156 1 91.75 173 MET B C 1
ATOM 5264 O O . MET B 1 173 ? -7.262 -11.898 10.938 1 91.75 173 MET B O 1
ATOM 5268 N N . LEU B 1 174 ? -6.219 -10.008 10.336 1 95.88 174 LEU B N 1
ATOM 5269 C CA . LEU B 1 174 ? -5.68 -10.602 9.117 1 95.88 174 LEU B CA 1
ATOM 5270 C C . LEU B 1 174 ? -4.578 -11.609 9.453 1 95.88 174 LEU B C 1
ATOM 5272 O O . LEU B 1 174 ? -4.5 -12.672 8.836 1 95.88 174 LEU B O 1
ATOM 5276 N N . ILE B 1 175 ? -3.727 -11.297 10.414 1 96.25 175 ILE B N 1
ATOM 5277 C CA . ILE B 1 175 ? -2.674 -12.203 10.859 1 96.25 175 ILE B CA 1
ATOM 5278 C C . ILE B 1 175 ? -3.287 -13.531 11.305 1 96.25 175 ILE B C 1
ATOM 5280 O O . ILE B 1 175 ? -2.793 -14.602 10.945 1 96.25 175 ILE B O 1
ATOM 5284 N N . GLU B 1 176 ? -4.352 -13.43 12 1 93.62 176 GLU B N 1
ATOM 5285 C CA . GLU B 1 176 ? -5.004 -14.633 12.508 1 93.62 176 GLU B CA 1
ATOM 5286 C C . GLU B 1 176 ? -5.574 -15.477 11.367 1 93.62 176 GLU B C 1
ATOM 5288 O O . GLU B 1 176 ? -5.477 -16.703 11.391 1 93.62 176 GLU B O 1
ATOM 5293 N N . GLN B 1 177 ? -6.172 -14.852 10.414 1 93.88 177 GLN B N 1
ATOM 5294 C CA . GLN B 1 177 ? -6.719 -15.586 9.281 1 93.88 177 GLN B CA 1
ATOM 5295 C C . GLN B 1 177 ? -5.609 -16.266 8.477 1 93.88 177 GLN B C 1
ATOM 5297 O O . GLN B 1 177 ? -5.766 -17.406 8.039 1 93.88 177 GLN B O 1
ATOM 5302 N N . ILE B 1 178 ? -4.5 -15.57 8.305 1 95.75 178 ILE B N 1
ATOM 5303 C CA . ILE B 1 178 ? -3.371 -16.156 7.59 1 95.75 178 ILE B CA 1
ATOM 5304 C C . ILE B 1 178 ? -2.838 -17.359 8.359 1 95.75 178 ILE B C 1
ATOM 5306 O O . ILE B 1 178 ? -2.588 -18.422 7.773 1 95.75 178 ILE B O 1
ATOM 5310 N N . ARG B 1 179 ? -2.73 -17.219 9.602 1 93.56 179 ARG B N 1
ATOM 5311 C CA . ARG B 1 179 ? -2.17 -18.234 10.484 1 93.56 179 ARG B CA 1
ATOM 5312 C C . ARG B 1 179 ? -3.051 -19.484 10.508 1 93.56 179 ARG B C 1
ATOM 5314 O O . ARG B 1 179 ? -2.547 -20.609 10.531 1 93.56 179 ARG B O 1
ATOM 5321 N N . THR B 1 180 ? -4.355 -19.297 10.414 1 89.12 180 THR B N 1
ATOM 5322 C CA . THR B 1 180 ? -5.25 -20.406 10.719 1 89.12 180 THR B CA 1
ATOM 5323 C C . THR B 1 180 ? -5.902 -20.953 9.445 1 89.12 180 THR B C 1
ATOM 5325 O O . THR B 1 180 ? -6.301 -22.109 9.391 1 89.12 180 THR B O 1
ATOM 5328 N N . ARG B 1 181 ? -5.941 -20.125 8.383 1 88 181 ARG B N 1
ATOM 5329 C CA . ARG B 1 181 ? -6.703 -20.547 7.207 1 88 181 ARG B CA 1
ATOM 5330 C C . ARG B 1 181 ? -5.785 -20.734 6.004 1 88 181 ARG B C 1
ATOM 5332 O O . ARG B 1 181 ? -6.035 -21.594 5.156 1 88 181 ARG B O 1
ATOM 5339 N N . VAL B 1 182 ? -4.77 -19.969 5.969 1 92.5 182 VAL B N 1
ATOM 5340 C CA . VAL B 1 182 ? -3.975 -19.938 4.742 1 92.5 182 VAL B CA 1
ATOM 5341 C C . VAL B 1 182 ? -2.754 -20.844 4.895 1 92.5 182 VAL B C 1
ATOM 5343 O O . VAL B 1 182 ? -2.549 -21.766 4.09 1 92.5 182 VAL B O 1
ATOM 5346 N N . LEU B 1 183 ? -1.994 -20.688 5.957 1 94.19 183 LEU B N 1
ATOM 5347 C CA . LEU B 1 183 ? -0.681 -21.297 6.121 1 94.19 183 LEU B CA 1
ATOM 5348 C C . LEU B 1 183 ? -0.807 -22.797 6.344 1 94.19 183 LEU B C 1
ATOM 5350 O O . LEU B 1 183 ? -0.009 -23.578 5.82 1 94.19 183 LEU B O 1
ATOM 5354 N N . PRO B 1 184 ? -1.877 -23.266 7.02 1 89.75 184 PRO B N 1
ATOM 5355 C CA . PRO B 1 184 ? -1.965 -24.703 7.258 1 89.75 184 PRO B CA 1
ATOM 5356 C C . PRO B 1 184 ? -2.133 -25.516 5.973 1 89.75 184 PRO B C 1
ATOM 5358 O O . PRO B 1 184 ? -1.657 -26.641 5.879 1 89.75 184 PRO B O 1
ATOM 5361 N N . LYS B 1 185 ? -2.732 -24.922 4.996 1 87.12 185 LYS B N 1
ATOM 5362 C CA . LYS B 1 185 ? -2.906 -25.594 3.707 1 87.12 185 LYS B CA 1
ATOM 5363 C C . LYS B 1 185 ? -1.561 -25.875 3.049 1 87.12 185 LYS B C 1
ATOM 5365 O O . LYS B 1 185 ? -1.46 -26.75 2.184 1 87.12 185 LYS B O 1
ATOM 5370 N N . ARG B 1 186 ? -0.599 -25.172 3.445 1 93 186 ARG B N 1
ATOM 5371 C CA . ARG B 1 186 ? 0.745 -25.344 2.902 1 93 186 ARG B CA 1
ATOM 5372 C C . ARG B 1 186 ? 1.63 -26.125 3.871 1 93 186 ARG B C 1
ATOM 5374 O O . ARG B 1 186 ? 2.84 -26.234 3.664 1 93 186 ARG B O 1
ATOM 5381 N N . GLY B 1 187 ? 1.052 -26.562 4.992 1 91.31 187 GLY B N 1
ATOM 5382 C CA . GLY B 1 187 ? 1.772 -27.312 6.004 1 91.31 187 GLY B CA 1
ATOM 5383 C C . GLY B 1 187 ? 2.568 -26.438 6.949 1 91.31 187 GLY B C 1
ATOM 5384 O O . GLY B 1 187 ? 3.461 -26.922 7.652 1 91.31 187 GLY B O 1
ATOM 5385 N N . ILE B 1 188 ? 2.295 -25.188 7.004 1 94.38 188 ILE B N 1
ATOM 5386 C CA . ILE B 1 188 ? 3.088 -24.25 7.793 1 94.38 188 ILE B CA 1
ATOM 5387 C C . ILE B 1 188 ? 2.336 -23.891 9.07 1 94.38 188 ILE B C 1
ATOM 5389 O O . ILE B 1 188 ? 1.142 -23.594 9.031 1 94.38 188 ILE B O 1
ATOM 5393 N N . VAL B 1 189 ? 2.959 -23.984 10.148 1 91.88 189 VAL B N 1
ATOM 5394 C CA . VAL B 1 189 ? 2.502 -23.453 11.43 1 91.88 189 VAL B CA 1
ATOM 5395 C C . VAL B 1 189 ? 3.371 -22.266 11.844 1 91.88 189 VAL B C 1
ATOM 5397 O O . VAL B 1 189 ? 4.602 -22.375 11.867 1 91.88 189 VAL B O 1
ATOM 5400 N N . ALA B 1 190 ? 2.74 -21.156 12.094 1 94.31 190 ALA B N 1
ATOM 5401 C CA . ALA B 1 190 ? 3.502 -19.953 12.422 1 94.31 190 ALA B CA 1
ATOM 5402 C C . ALA B 1 190 ? 2.826 -19.172 13.539 1 94.31 190 ALA B C 1
ATOM 5404 O O . ALA B 1 190 ? 1.597 -19.078 13.586 1 94.31 190 ALA B O 1
ATOM 5405 N N . ALA B 1 191 ? 3.609 -18.641 14.445 1 94.81 191 ALA B N 1
ATOM 5406 C CA . ALA B 1 191 ? 3.123 -17.688 15.438 1 94.81 191 ALA B CA 1
ATOM 5407 C C . ALA B 1 191 ? 2.898 -16.312 14.805 1 94.81 191 ALA B C 1
ATOM 5409 O O . ALA B 1 191 ? 3.426 -16.016 13.727 1 94.81 191 ALA B O 1
ATOM 5410 N N . PRO B 1 192 ? 2.072 -15.461 15.484 1 94.94 192 PRO B N 1
ATOM 5411 C CA . PRO B 1 192 ? 1.773 -14.148 14.914 1 94.94 192 PRO B CA 1
ATOM 5412 C C . PRO B 1 192 ? 3.029 -13.312 14.664 1 94.94 192 PRO B C 1
ATOM 5414 O O . PRO B 1 192 ? 3.096 -12.57 13.688 1 94.94 192 PRO B O 1
ATOM 5417 N N . ASP B 1 193 ? 4.043 -13.406 15.516 1 93.81 193 ASP B N 1
ATOM 5418 C CA . ASP B 1 193 ? 5.234 -12.562 15.414 1 93.81 193 ASP B CA 1
ATOM 5419 C C . ASP B 1 193 ? 6.199 -13.109 14.359 1 93.81 193 ASP B C 1
ATOM 5421 O O . ASP B 1 193 ? 7.262 -12.523 14.125 1 93.81 193 ASP B O 1
ATOM 5425 N N . GLU B 1 194 ? 5.828 -14.195 13.672 1 96.38 194 GLU B N 1
ATOM 5426 C CA . GLU B 1 194 ? 6.613 -14.758 12.578 1 96.38 194 GLU B CA 1
ATOM 5427 C C . GLU B 1 194 ? 6.051 -14.32 11.227 1 96.38 194 GLU B C 1
ATOM 5429 O O . GLU B 1 194 ? 6.594 -14.68 10.18 1 96.38 194 GLU B O 1
ATOM 5434 N N . ILE B 1 195 ? 4.984 -13.555 11.289 1 97.94 195 ILE B N 1
ATOM 5435 C CA . ILE B 1 195 ? 4.289 -13.188 10.062 1 97.94 195 ILE B CA 1
ATOM 5436 C C . ILE B 1 195 ? 4.363 -11.68 9.859 1 97.94 195 ILE B C 1
ATOM 5438 O O . ILE B 1 195 ? 4.188 -10.906 10.805 1 97.94 195 ILE B O 1
ATOM 5442 N N . LEU B 1 196 ? 4.695 -11.227 8.648 1 98 196 LEU B N 1
ATOM 5443 C CA . LEU B 1 196 ? 4.668 -9.82 8.242 1 98 196 LEU B CA 1
ATOM 5444 C C . LEU B 1 196 ? 3.811 -9.633 6.996 1 98 196 LEU B C 1
ATOM 5446 O O . LEU B 1 196 ? 4.051 -10.273 5.973 1 98 196 LEU B O 1
ATOM 5450 N N . ILE B 1 197 ? 2.771 -8.781 7.102 1 97.94 197 ILE B N 1
ATOM 5451 C CA . ILE B 1 197 ? 1.971 -8.438 5.934 1 97.94 197 ILE B CA 1
ATOM 5452 C C . ILE B 1 197 ? 2.766 -7.5 5.023 1 97.94 197 ILE B C 1
ATOM 5454 O O . ILE B 1 197 ? 3.412 -6.566 5.496 1 97.94 197 ILE B O 1
ATOM 5458 N N . THR B 1 198 ? 2.766 -7.758 3.766 1 97.81 198 THR B N 1
ATOM 5459 C CA . THR B 1 198 ? 3.504 -6.977 2.779 1 97.81 198 THR B CA 1
ATOM 5460 C C . THR B 1 198 ? 2.602 -6.59 1.61 1 97.81 198 THR B C 1
ATOM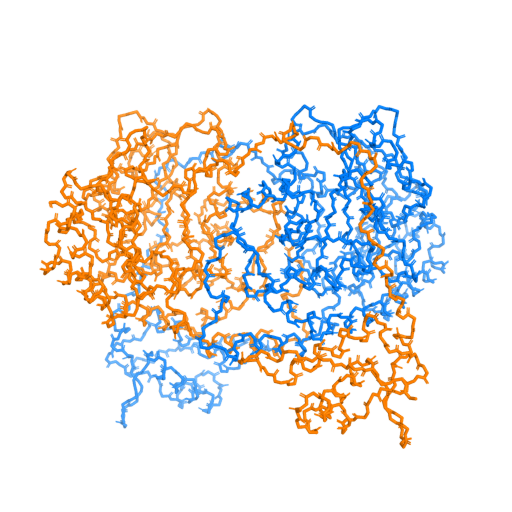 5462 O O . THR B 1 198 ? 1.465 -7.059 1.516 1 97.81 198 THR B O 1
ATOM 5465 N N . LEU B 1 199 ? 3.045 -5.699 0.771 1 96.31 199 LEU B N 1
ATOM 5466 C CA . LEU B 1 199 ? 2.344 -5.336 -0.457 1 96.31 199 LEU B CA 1
ATOM 5467 C C . LEU B 1 199 ? 2.734 -6.266 -1.601 1 96.31 199 LEU B C 1
ATOM 5469 O O . LEU B 1 199 ? 3.406 -5.848 -2.547 1 96.31 199 LEU B O 1
ATOM 5473 N N . GLY B 1 200 ? 2.268 -7.484 -1.494 1 93.69 200 GLY B N 1
ATOM 5474 C CA . GLY B 1 200 ? 2.623 -8.531 -2.441 1 93.69 200 GLY B CA 1
ATOM 5475 C C . GLY B 1 200 ? 3.959 -9.18 -2.137 1 93.69 200 GLY B C 1
ATOM 5476 O O . GLY B 1 200 ? 4.668 -8.758 -1.222 1 93.69 200 GLY B O 1
ATOM 5477 N N . SER B 1 201 ? 4.25 -10.219 -2.885 1 94.69 201 SER B N 1
ATOM 5478 C CA . SER B 1 201 ? 5.531 -10.898 -2.74 1 94.69 201 SER B CA 1
ATOM 5479 C C . SER B 1 201 ? 6.688 -10 -3.162 1 94.69 201 SER B C 1
ATOM 5481 O O . SER B 1 201 ? 7.785 -10.086 -2.605 1 94.69 201 SER B O 1
ATOM 5483 N N . GLN B 1 202 ? 6.426 -9.102 -4.066 1 93.94 202 GLN B N 1
ATOM 5484 C CA . GLN B 1 202 ? 7.445 -8.164 -4.535 1 93.94 202 GLN B CA 1
ATOM 5485 C C . GLN B 1 202 ? 8.016 -7.352 -3.383 1 93.94 202 GLN B C 1
ATOM 5487 O O . GLN B 1 202 ? 9.234 -7.172 -3.287 1 93.94 202 GLN B O 1
ATOM 5492 N N . ASN B 1 203 ? 7.16 -6.852 -2.549 1 97.31 203 ASN B N 1
ATOM 5493 C CA . ASN B 1 203 ? 7.625 -6.055 -1.416 1 97.31 203 ASN B CA 1
ATOM 5494 C C . ASN B 1 203 ? 8.438 -6.898 -0.434 1 97.31 203 ASN B C 1
ATOM 5496 O O . ASN B 1 203 ? 9.406 -6.418 0.146 1 97.31 203 ASN B O 1
ATOM 5500 N N . ALA B 1 204 ? 8.008 -8.109 -0.203 1 97.94 204 ALA B N 1
ATOM 5501 C CA . ALA B 1 204 ? 8.758 -9.016 0.663 1 97.94 204 ALA B CA 1
ATOM 5502 C C . ALA B 1 204 ? 10.18 -9.219 0.143 1 97.94 204 ALA B C 1
ATOM 5504 O O . ALA B 1 204 ? 11.148 -9.141 0.908 1 97.94 204 ALA B O 1
ATOM 5505 N N . LEU B 1 205 ? 10.273 -9.461 -1.146 1 97.88 205 LEU B N 1
ATOM 5506 C CA . LEU B 1 205 ? 11.578 -9.672 -1.765 1 97.88 205 LEU B CA 1
ATOM 5507 C C . LEU B 1 205 ? 12.445 -8.43 -1.63 1 97.88 205 LEU B C 1
ATOM 5509 O O . LEU B 1 205 ? 13.656 -8.531 -1.398 1 97.88 205 LEU B O 1
ATOM 5513 N N . TYR B 1 206 ? 11.844 -7.281 -1.766 1 97.94 206 TYR B N 1
ATOM 5514 C CA . TYR B 1 206 ? 12.594 -6.039 -1.628 1 97.94 206 TYR B CA 1
ATOM 5515 C C . TYR B 1 206 ? 13.156 -5.895 -0.218 1 97.94 206 TYR B C 1
ATOM 5517 O O . TYR B 1 206 ? 14.328 -5.578 -0.041 1 97.94 206 TYR B O 1
ATOM 5525 N N . LEU B 1 207 ? 12.281 -6.062 0.802 1 97.81 207 LEU B N 1
ATOM 5526 C CA . LEU B 1 207 ? 12.703 -5.949 2.193 1 97.81 207 LEU B CA 1
ATOM 5527 C C . LEU B 1 207 ? 13.836 -6.922 2.498 1 97.81 207 LEU B C 1
ATOM 5529 O O . LEU B 1 207 ? 14.828 -6.547 3.131 1 97.81 207 LEU B O 1
ATOM 5533 N N . LEU B 1 208 ? 13.703 -8.156 2.045 1 97.62 208 LEU B N 1
ATOM 5534 C CA . LEU B 1 208 ? 14.727 -9.172 2.275 1 97.62 208 LEU B CA 1
ATOM 5535 C C . LEU B 1 208 ? 16.031 -8.789 1.589 1 97.62 208 LEU B C 1
ATOM 5537 O O . LEU B 1 208 ? 17.109 -9.008 2.139 1 97.62 208 LEU B O 1
ATOM 5541 N N . THR B 1 209 ? 15.906 -8.234 0.339 1 97.69 209 THR B N 1
ATOM 5542 C CA . THR B 1 209 ? 17.094 -7.812 -0.401 1 97.69 209 THR B CA 1
ATOM 5543 C C . THR B 1 209 ? 17.859 -6.758 0.381 1 97.69 209 THR B C 1
ATOM 5545 O O . THR B 1 209 ? 19.078 -6.855 0.527 1 97.69 209 THR B O 1
ATOM 5548 N N . ARG B 1 210 ? 17.172 -5.797 0.904 1 96.12 210 ARG B N 1
ATOM 5549 C CA . ARG B 1 210 ? 17.812 -4.703 1.63 1 96.12 210 ARG B CA 1
ATOM 5550 C C . ARG B 1 210 ? 18.406 -5.191 2.943 1 96.12 210 ARG B C 1
ATOM 5552 O O . ARG B 1 210 ? 19.469 -4.73 3.357 1 96.12 210 ARG B O 1
ATOM 5559 N N . LEU B 1 211 ? 17.781 -6.117 3.623 1 95.38 211 LEU B N 1
ATOM 5560 C CA . LEU B 1 211 ? 18.188 -6.559 4.953 1 95.38 211 LEU B CA 1
ATOM 5561 C C . LEU B 1 211 ? 19.328 -7.57 4.875 1 95.38 211 LEU B C 1
ATOM 5563 O O . LEU B 1 211 ? 20.172 -7.633 5.77 1 95.38 211 LEU B O 1
ATOM 5567 N N . LEU B 1 212 ? 19.344 -8.422 3.791 1 95.88 212 LEU B N 1
ATOM 5568 C CA . LEU B 1 212 ? 20.172 -9.617 3.867 1 95.88 212 LEU B CA 1
ATOM 5569 C C . LEU B 1 212 ? 21.266 -9.594 2.799 1 95.88 212 LEU B C 1
ATOM 5571 O O . LEU B 1 212 ? 22.281 -10.281 2.924 1 95.88 212 LEU B O 1
ATOM 5575 N N . LEU B 1 213 ? 21.047 -8.867 1.674 1 96.62 213 LEU B N 1
ATOM 5576 C CA . LEU B 1 213 ? 21.953 -8.969 0.542 1 96.62 213 LEU B CA 1
ATOM 5577 C C . LEU B 1 213 ? 22.875 -7.758 0.477 1 96.62 213 LEU B C 1
ATOM 5579 O O . LEU B 1 213 ? 22.516 -6.676 0.94 1 96.62 213 LEU B O 1
ATOM 5583 N N . SER B 1 214 ? 24.016 -7.922 -0.069 1 95.25 214 SER B N 1
ATOM 5584 C CA . SER B 1 214 ? 25.031 -6.898 -0.312 1 95.25 214 SER B CA 1
ATOM 5585 C C . SER B 1 214 ? 25.969 -7.312 -1.439 1 95.25 214 SER B C 1
ATOM 5587 O O . SER B 1 214 ? 25.781 -8.359 -2.061 1 95.25 214 SER B O 1
ATOM 5589 N N . SER B 1 215 ? 26.969 -6.473 -1.712 1 94.94 215 SER B N 1
ATOM 5590 C CA . SER B 1 215 ? 27.953 -6.754 -2.758 1 94.94 215 SER B CA 1
ATOM 5591 C C . SER B 1 215 ? 28.844 -7.93 -2.379 1 94.94 215 SER B C 1
ATOM 5593 O O . SER B 1 215 ? 29.547 -8.484 -3.229 1 94.94 215 SER B O 1
ATOM 5595 N N . THR B 1 216 ? 28.75 -8.391 -1.157 1 95.5 216 THR B N 1
ATOM 5596 C CA . THR B 1 216 ? 29.609 -9.477 -0.706 1 95.5 216 THR B CA 1
ATOM 5597 C C . THR B 1 216 ? 28.828 -10.781 -0.607 1 95.5 216 THR B C 1
ATOM 5599 O O . THR B 1 216 ? 29.375 -11.812 -0.212 1 95.5 216 THR B O 1
ATOM 5602 N N . THR B 1 217 ? 27.562 -10.719 -0.896 1 95.69 217 THR B N 1
ATOM 5603 C CA . THR B 1 217 ? 26.75 -11.922 -0.775 1 95.69 217 THR B CA 1
ATOM 5604 C C . THR B 1 217 ? 26.5 -12.547 -2.145 1 95.69 217 THR B C 1
ATOM 5606 O O . THR B 1 217 ? 26.469 -11.844 -3.156 1 95.69 217 THR B O 1
ATOM 5609 N N . ARG B 1 218 ? 26.375 -13.898 -2.145 1 97.31 218 ARG B N 1
ATOM 5610 C CA . ARG B 1 218 ? 26 -14.68 -3.32 1 97.31 218 ARG B CA 1
ATOM 5611 C C . ARG B 1 218 ? 24.594 -15.25 -3.178 1 97.31 218 ARG B C 1
ATOM 5613 O O . ARG B 1 218 ? 24.266 -15.852 -2.152 1 97.31 218 ARG B O 1
ATOM 5620 N N . ILE B 1 219 ? 23.828 -15 -4.188 1 98.19 219 ILE B N 1
ATOM 5621 C CA . ILE B 1 219 ? 22.484 -15.562 -4.164 1 98.19 219 ILE B CA 1
ATOM 5622 C C . ILE B 1 219 ? 22.281 -16.484 -5.375 1 98.19 219 ILE B C 1
ATOM 5624 O O . ILE B 1 219 ? 22.438 -16.047 -6.52 1 98.19 219 ILE B O 1
ATOM 5628 N N . GLY B 1 220 ? 22.047 -17.797 -5.074 1 98.56 220 GLY B N 1
ATOM 5629 C CA . GLY B 1 220 ? 21.688 -18.75 -6.113 1 98.56 220 GLY B CA 1
ATOM 5630 C C . GLY B 1 220 ? 20.25 -18.609 -6.578 1 98.56 220 GLY B C 1
ATOM 5631 O O . GLY B 1 220 ? 19.328 -18.5 -5.758 1 98.56 220 GLY B O 1
ATOM 5632 N N . VAL B 1 221 ? 20.031 -18.562 -7.891 1 98.38 221 VAL B N 1
ATOM 5633 C CA . VAL B 1 221 ? 18.688 -18.422 -8.453 1 98.38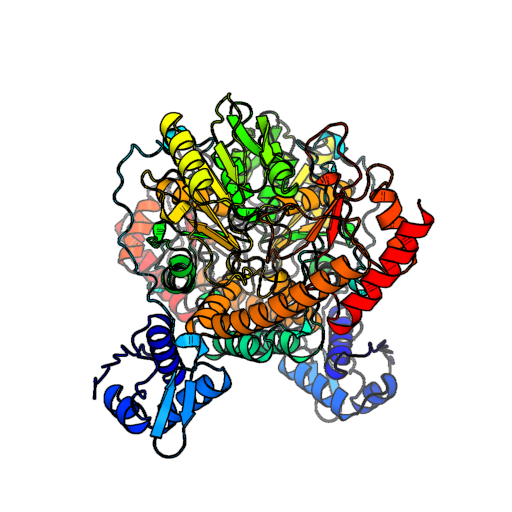 221 VAL B CA 1
ATOM 5634 C C . VAL B 1 221 ? 18.469 -19.469 -9.547 1 98.38 221 VAL B C 1
ATOM 5636 O O . VAL B 1 221 ? 19.438 -20.016 -10.094 1 98.38 221 VAL B O 1
ATOM 5639 N N . GLU B 1 222 ? 17.234 -19.75 -9.758 1 98.31 222 GLU B N 1
ATOM 5640 C CA . GLU B 1 222 ? 16.875 -20.625 -10.867 1 98.31 222 GLU B CA 1
ATOM 5641 C C . GLU B 1 222 ? 17.125 -19.953 -12.211 1 98.31 222 GLU B C 1
ATOM 5643 O O . GLU B 1 222 ? 17.062 -18.734 -12.32 1 98.31 222 GLU B O 1
ATOM 5648 N N . ASN B 1 223 ? 17.422 -20.766 -13.266 1 97.69 223 ASN B N 1
ATOM 5649 C CA . ASN B 1 223 ? 17.594 -20.297 -14.633 1 97.69 223 ASN B CA 1
ATOM 5650 C C . ASN B 1 223 ? 17 -21.25 -15.648 1 97.69 223 ASN B C 1
ATOM 5652 O O . ASN B 1 223 ? 17.5 -22.359 -15.836 1 97.69 223 ASN B O 1
ATOM 5656 N N . PRO B 1 224 ? 15.914 -20.859 -16.359 1 96.88 224 PRO B N 1
ATOM 5657 C CA . PRO B 1 224 ? 15.32 -19.516 -16.391 1 96.88 224 PRO B CA 1
ATOM 5658 C C . PRO B 1 224 ? 14.695 -19.125 -15.062 1 96.88 224 PRO B C 1
ATOM 5660 O O . PRO B 1 224 ? 14.523 -19.969 -14.18 1 96.88 224 PRO B O 1
ATOM 5663 N N . CYS B 1 225 ? 14.461 -17.781 -14.938 1 96.62 225 CYS B N 1
ATOM 5664 C CA . CYS B 1 225 ? 14.078 -17.281 -13.617 1 96.62 225 CYS B CA 1
ATOM 5665 C C . CYS B 1 225 ? 12.977 -16.234 -13.734 1 96.62 225 CYS B C 1
ATOM 5667 O O . CYS B 1 225 ? 12.562 -15.883 -14.844 1 96.62 225 CYS B O 1
ATOM 5669 N N . PHE B 1 226 ? 12.461 -15.891 -12.633 1 94.31 226 PHE B N 1
ATOM 5670 C CA . PHE B 1 226 ? 11.594 -14.727 -12.508 1 94.31 226 PHE B CA 1
ATOM 5671 C C . PHE B 1 226 ? 12.406 -13.438 -12.516 1 94.31 226 PHE B C 1
ATOM 5673 O O . PHE B 1 226 ? 12.961 -13.039 -11.492 1 94.31 226 PHE B O 1
ATOM 5680 N N . ARG B 1 227 ? 12.359 -12.773 -13.516 1 92 227 ARG B N 1
ATOM 5681 C CA . ARG B 1 227 ? 13.281 -11.68 -13.805 1 92 227 ARG B CA 1
ATOM 5682 C C . ARG B 1 227 ? 13.117 -10.547 -12.797 1 92 227 ARG B C 1
ATOM 5684 O O . ARG B 1 227 ? 14.102 -9.922 -12.391 1 92 227 ARG B O 1
ATOM 5691 N N . GLU B 1 228 ? 11.961 -10.234 -12.391 1 90.56 228 GLU B N 1
ATOM 5692 C CA . GLU B 1 228 ? 11.727 -9.117 -11.484 1 90.56 228 GLU B CA 1
ATOM 5693 C C . GLU B 1 228 ? 12.406 -9.359 -10.133 1 90.56 228 GLU B C 1
ATOM 5695 O O . GLU B 1 228 ? 12.859 -8.406 -9.484 1 90.56 228 GLU B O 1
ATOM 5700 N N . ALA B 1 229 ? 12.406 -10.555 -9.664 1 95.25 229 ALA B N 1
ATOM 5701 C CA . ALA B 1 229 ? 13.141 -10.867 -8.438 1 95.25 229 ALA B CA 1
ATOM 5702 C C . ALA B 1 229 ? 14.625 -10.578 -8.594 1 95.25 229 ALA B C 1
ATOM 5704 O O . ALA B 1 229 ? 15.258 -10.016 -7.691 1 95.25 229 ALA B O 1
ATOM 5705 N N . ILE B 1 230 ? 15.188 -10.938 -9.766 1 95.31 230 ILE B N 1
ATOM 5706 C CA . ILE B 1 230 ? 16.594 -10.711 -10.039 1 95.31 230 ILE B CA 1
ATOM 5707 C C . ILE B 1 230 ? 16.906 -9.219 -10.008 1 95.31 230 ILE B C 1
ATOM 5709 O O . ILE B 1 230 ? 17.875 -8.789 -9.391 1 95.31 230 ILE B O 1
ATOM 5713 N N . ASN B 1 231 ? 16.031 -8.461 -10.656 1 93.12 231 ASN B N 1
ATOM 5714 C CA . ASN B 1 231 ? 16.203 -7.012 -10.664 1 93.12 231 ASN B CA 1
ATOM 5715 C C . ASN B 1 231 ? 16.203 -6.441 -9.25 1 93.12 231 ASN B C 1
ATOM 5717 O O . ASN B 1 231 ? 16.938 -5.492 -8.961 1 93.12 231 ASN B O 1
ATOM 5721 N N . THR B 1 232 ? 15.391 -6.977 -8.406 1 95.19 232 THR B N 1
ATOM 5722 C CA . THR B 1 232 ? 15.328 -6.535 -7.02 1 95.19 232 THR B CA 1
ATOM 5723 C C . THR B 1 232 ? 16.625 -6.863 -6.289 1 95.19 232 THR B C 1
ATOM 5725 O O . THR B 1 232 ? 17.156 -6.031 -5.547 1 95.19 232 THR B O 1
ATOM 5728 N N . PHE B 1 233 ? 17.172 -8.094 -6.504 1 96.25 233 PHE B N 1
ATOM 5729 C CA . PHE B 1 233 ? 18.406 -8.508 -5.852 1 96.25 233 PHE B CA 1
ATOM 5730 C C . PHE B 1 233 ? 19.578 -7.648 -6.309 1 96.25 233 PHE B C 1
ATOM 5732 O O . PHE B 1 233 ? 20.5 -7.367 -5.527 1 96.25 233 PHE B O 1
ATOM 5739 N N . LEU B 1 234 ? 19.516 -7.223 -7.57 1 94.06 234 LEU B N 1
ATOM 5740 C CA . LEU B 1 234 ? 20.594 -6.434 -8.156 1 94.06 234 LEU B CA 1
ATOM 5741 C C . LEU B 1 234 ? 20.656 -5.043 -7.531 1 94.06 234 LEU B C 1
ATOM 5743 O O . LEU B 1 234 ? 21.688 -4.371 -7.605 1 94.06 234 LEU B O 1
ATOM 5747 N N . LEU B 1 235 ? 19.609 -4.617 -6.906 1 92 235 LEU B N 1
ATOM 5748 C CA . LEU B 1 235 ? 19.609 -3.336 -6.211 1 92 235 LEU B CA 1
ATOM 5749 C C . LEU B 1 235 ? 20.609 -3.336 -5.066 1 92 235 LEU B C 1
ATOM 5751 O O . LEU B 1 235 ? 21.078 -2.273 -4.637 1 92 235 LEU B O 1
ATOM 5755 N N . ALA B 1 236 ? 20.953 -4.488 -4.531 1 93.44 236 ALA B N 1
ATOM 5756 C CA . ALA B 1 236 ? 21.906 -4.605 -3.438 1 93.44 236 ALA B CA 1
ATOM 5757 C C . ALA B 1 236 ? 23.297 -4.969 -3.965 1 93.44 236 ALA B C 1
ATOM 5759 O O . ALA B 1 236 ? 24.203 -5.262 -3.186 1 93.44 236 ALA B O 1
ATOM 5760 N N . ASP B 1 237 ? 23.453 -5.074 -5.309 1 93 237 ASP B N 1
ATOM 5761 C CA . ASP B 1 237 ? 24.703 -5.418 -5.98 1 93 237 ASP B CA 1
ATOM 5762 C C . ASP B 1 237 ? 25.172 -6.812 -5.578 1 93 237 ASP B C 1
ATOM 5764 O O . ASP B 1 237 ? 26.375 -7.043 -5.426 1 93 237 ASP B O 1
ATOM 5768 N N . ALA B 1 238 ? 24.25 -7.676 -5.227 1 94.75 238 ALA B N 1
ATOM 5769 C CA . ALA B 1 238 ? 24.594 -9.055 -4.883 1 94.75 238 ALA B CA 1
ATOM 5770 C C . ALA B 1 238 ? 25.094 -9.812 -6.109 1 94.75 238 ALA B C 1
ATOM 5772 O O . ALA B 1 238 ? 24.734 -9.477 -7.242 1 94.75 238 ALA B O 1
ATOM 5773 N N . GLU B 1 239 ? 25.969 -10.781 -5.879 1 97.06 239 GLU B N 1
ATOM 5774 C CA . GLU B 1 239 ? 26.344 -11.688 -6.957 1 97.06 239 GLU B CA 1
ATOM 5775 C C . GLU B 1 239 ? 25.25 -12.711 -7.227 1 97.06 239 GLU B C 1
ATOM 5777 O O . GLU B 1 239 ? 24.984 -13.578 -6.395 1 97.06 239 GLU B O 1
ATOM 5782 N N . VAL B 1 240 ? 24.625 -12.625 -8.375 1 97.31 240 VAL B N 1
ATOM 5783 C CA . VAL B 1 240 ? 23.562 -13.539 -8.758 1 97.31 240 VAL B CA 1
ATOM 5784 C C . VAL B 1 240 ? 24.156 -14.75 -9.469 1 97.31 240 VAL B C 1
ATOM 5786 O O . VAL B 1 240 ? 24.828 -14.609 -10.492 1 97.31 240 VAL B O 1
ATOM 5789 N N . VAL B 1 241 ? 23.891 -15.93 -8.961 1 98 241 VAL B N 1
ATOM 5790 C CA . VAL B 1 241 ? 24.453 -17.172 -9.5 1 98 241 VAL B CA 1
ATOM 5791 C C . VAL B 1 241 ? 23.328 -18.031 -10.078 1 98 241 VAL B C 1
ATOM 5793 O O . VAL B 1 241 ? 22.578 -18.656 -9.336 1 98 241 VAL B O 1
ATOM 5796 N N . PRO B 1 242 ? 23.266 -18.172 -11.383 1 97.62 242 PRO B N 1
ATOM 5797 C CA . PRO B 1 242 ? 22.219 -18.969 -12.008 1 97.62 242 PRO B CA 1
ATOM 5798 C C . PRO B 1 242 ? 22.438 -20.469 -11.844 1 97.62 242 PRO B C 1
ATOM 5800 O O . PRO B 1 242 ? 23.578 -20.953 -11.984 1 97.62 242 PRO B O 1
ATOM 5803 N N . HIS B 1 243 ? 21.469 -21.172 -11.469 1 98.12 243 HIS B N 1
ATOM 5804 C CA . HIS B 1 243 ? 21.406 -22.625 -11.43 1 98.12 243 HIS B CA 1
ATOM 5805 C C . HIS B 1 243 ? 20.406 -23.172 -12.453 1 98.12 243 HIS B C 1
ATOM 5807 O O . HIS B 1 243 ? 19.312 -22.625 -12.609 1 98.12 243 HIS B O 1
ATOM 5813 N N . PRO B 1 244 ? 20.75 -24.203 -13.219 1 97.25 244 PRO B N 1
ATOM 5814 C CA . PRO B 1 244 ? 19.797 -24.75 -14.195 1 97.25 244 PRO B CA 1
ATOM 5815 C C . PRO B 1 244 ? 18.594 -25.406 -13.531 1 97.25 244 PRO B C 1
ATOM 5817 O O . PRO B 1 244 ? 18.625 -25.719 -12.344 1 97.25 244 PRO B O 1
ATOM 5820 N N . VAL B 1 245 ? 17.516 -25.531 -14.289 1 97.62 245 VAL B N 1
ATOM 5821 C CA . VAL B 1 245 ? 16.281 -26.156 -13.852 1 97.62 245 VAL B CA 1
ATOM 5822 C C . VAL B 1 245 ? 15.969 -27.359 -14.742 1 97.62 245 VAL B C 1
ATOM 5824 O O . VAL B 1 245 ? 16 -27.266 -15.969 1 97.62 245 VAL B O 1
ATOM 5827 N N . ASP B 1 246 ? 15.711 -28.516 -14.164 1 97.38 246 ASP B N 1
ATOM 5828 C CA . ASP B 1 246 ? 15.281 -29.703 -14.906 1 97.38 246 ASP B CA 1
ATOM 5829 C C . ASP B 1 246 ? 13.875 -30.141 -14.492 1 97.38 246 ASP B C 1
ATOM 5831 O O . ASP B 1 246 ? 13.117 -29.328 -13.945 1 97.38 246 ASP B O 1
ATOM 5835 N N . GLU B 1 247 ? 13.453 -31.281 -14.828 1 97 247 GLU B N 1
ATOM 5836 C CA . GLU B 1 247 ? 12.086 -31.75 -14.625 1 97 247 GLU B CA 1
ATOM 5837 C C . GLU B 1 247 ? 11.766 -31.906 -13.141 1 97 247 GLU B C 1
ATOM 5839 O O . GLU B 1 247 ? 10.602 -32.062 -12.766 1 97 247 GLU B O 1
ATOM 5844 N N . GLU B 1 248 ? 12.852 -31.734 -12.336 1 97.25 248 GLU B N 1
ATOM 5845 C CA . GLU B 1 248 ? 12.656 -31.906 -10.898 1 97.25 248 GLU B CA 1
ATOM 5846 C C . GLU B 1 248 ? 12.914 -30.594 -10.156 1 97.25 248 GLU B C 1
ATOM 5848 O O . GLU B 1 248 ? 12.867 -30.547 -8.922 1 97.25 248 GLU B O 1
ATOM 5853 N N . GLY B 1 249 ? 13.227 -29.562 -10.836 1 97.5 249 GLY B N 1
ATOM 5854 C CA . GLY B 1 249 ? 13.492 -28.281 -10.211 1 97.5 249 GLY B CA 1
ATOM 5855 C C . GLY B 1 249 ? 14.945 -27.859 -10.312 1 97.5 249 GLY B C 1
ATOM 5856 O O . GLY B 1 249 ? 15.641 -28.234 -11.258 1 97.5 249 GLY B O 1
ATOM 5857 N N . ILE B 1 250 ? 15.383 -27.047 -9.453 1 98.25 250 ILE B N 1
ATOM 5858 C CA . ILE B 1 250 ? 16.703 -26.422 -9.469 1 98.25 250 ILE B CA 1
ATOM 5859 C C . ILE B 1 250 ? 17.781 -27.484 -9.344 1 98.25 250 ILE B C 1
ATOM 5861 O O . ILE B 1 250 ? 17.656 -28.422 -8.547 1 98.25 250 ILE B O 1
ATOM 5865 N N . VAL B 1 251 ? 18.797 -27.406 -10.156 1 98 251 VAL B N 1
ATOM 5866 C CA . VAL B 1 251 ? 19.984 -28.25 -10.055 1 98 251 VAL B CA 1
ATOM 5867 C C . VAL B 1 251 ? 21.156 -27.453 -9.477 1 98 251 VAL B C 1
ATOM 5869 O O . VAL B 1 251 ? 21.719 -26.594 -10.164 1 98 251 VAL B O 1
ATOM 5872 N N . LEU B 1 252 ? 21.5 -27.781 -8.281 1 96.88 252 LEU B N 1
ATOM 5873 C CA . LEU B 1 252 ? 22.484 -26.984 -7.539 1 96.88 252 LEU B CA 1
ATOM 5874 C C . LEU B 1 252 ? 23.875 -27.141 -8.141 1 96.88 252 LEU B C 1
ATOM 5876 O O . LEU B 1 252 ? 24.297 -28.25 -8.484 1 96.88 252 LEU B O 1
ATOM 5880 N N . ASN B 1 253 ? 24.531 -26 -8.281 1 91.62 253 ASN B N 1
ATOM 5881 C CA . ASN B 1 253 ? 25.938 -25.984 -8.664 1 91.62 253 ASN B CA 1
ATOM 5882 C C . ASN B 1 253 ? 26.828 -26.453 -7.516 1 91.62 253 ASN B C 1
ATOM 5884 O O . ASN B 1 253 ? 26.359 -26.594 -6.383 1 91.62 253 ASN B O 1
ATOM 5888 N N . GLU B 1 254 ? 28.047 -26.594 -7.852 1 86.44 254 GLU B N 1
ATOM 5889 C CA . GLU B 1 254 ? 29.031 -27.062 -6.871 1 86.44 254 GLU B CA 1
ATOM 5890 C C . GLU B 1 254 ? 29.375 -25.984 -5.859 1 86.44 254 GLU B C 1
ATOM 5892 O O . GLU B 1 254 ? 29.484 -26.25 -4.664 1 86.44 254 GLU B O 1
ATOM 5897 N N . ARG B 1 255 ? 29.5 -24.766 -6.305 1 91 255 ARG B N 1
ATOM 5898 C CA . ARG B 1 255 ? 29.875 -23.688 -5.395 1 91 255 ARG B CA 1
ATOM 5899 C C . ARG B 1 255 ? 28.656 -23.188 -4.625 1 91 255 ARG B C 1
ATOM 5901 O O . ARG B 1 255 ? 27.672 -22.75 -5.223 1 91 255 ARG B O 1
ATOM 5908 N N . PRO B 1 256 ? 28.797 -23.203 -3.314 1 94.69 256 PRO B N 1
ATOM 5909 C CA . PRO B 1 256 ? 27.641 -22.812 -2.504 1 94.69 256 PRO B CA 1
ATOM 5910 C C . PRO B 1 256 ? 27.391 -21.297 -2.527 1 94.69 256 PRO B C 1
ATOM 5912 O O . PRO B 1 256 ? 28.297 -20.516 -2.783 1 94.69 256 PRO B O 1
ATOM 5915 N N . CYS B 1 257 ? 26.172 -20.922 -2.307 1 97.62 257 CYS B N 1
ATOM 5916 C CA . CYS B 1 257 ? 25.719 -19.547 -2.156 1 97.62 257 CYS B CA 1
ATOM 5917 C C . CYS B 1 257 ? 25.266 -19.266 -0.729 1 97.62 257 CYS B C 1
ATOM 5919 O O . CYS B 1 257 ? 25 -20.203 0.034 1 97.62 257 CYS B O 1
ATOM 5921 N N . ASP B 1 258 ? 25.234 -18 -0.335 1 97.31 258 ASP B N 1
ATOM 5922 C CA . ASP B 1 258 ? 24.75 -17.594 0.982 1 97.31 258 ASP B CA 1
ATOM 5923 C C . ASP B 1 258 ? 23.234 -17.703 1.062 1 97.31 258 ASP B C 1
ATOM 5925 O O . ASP B 1 258 ? 22.672 -17.953 2.135 1 97.31 258 ASP B O 1
ATOM 5929 N N . TYR B 1 259 ? 22.609 -17.422 -0.034 1 98.06 259 TYR B N 1
ATOM 5930 C CA . TYR B 1 259 ? 21.156 -17.422 -0.161 1 98.06 259 TYR B CA 1
ATOM 5931 C C . TYR B 1 259 ? 20.719 -18.156 -1.421 1 98.06 259 TYR B C 1
ATOM 5933 O O . TYR B 1 259 ? 21.469 -18.219 -2.398 1 98.06 259 TYR B O 1
ATOM 5941 N N . TYR B 1 260 ? 19.547 -18.781 -1.428 1 98.5 260 TYR B N 1
ATOM 5942 C CA . TYR B 1 260 ? 18.906 -19.391 -2.586 1 98.5 260 TYR B CA 1
ATOM 5943 C C . TYR B 1 260 ? 17.469 -18.891 -2.746 1 98.5 260 TYR B C 1
ATOM 5945 O O . TYR B 1 260 ? 16.688 -18.938 -1.796 1 98.5 260 TYR B O 1
ATOM 5953 N N . TYR B 1 261 ? 17.156 -18.328 -3.842 1 98.69 261 TYR B N 1
ATOM 5954 C CA . TYR B 1 261 ? 15.797 -17.969 -4.207 1 98.69 261 TYR B CA 1
ATOM 5955 C C . TYR B 1 261 ? 15.18 -19.016 -5.129 1 98.69 261 TYR B C 1
ATOM 5957 O O . TYR B 1 261 ? 15.695 -19.266 -6.219 1 98.69 261 TYR B O 1
ATOM 5965 N N . VAL B 1 262 ? 14.031 -19.594 -4.68 1 98.62 262 VAL B N 1
ATOM 5966 C CA . VAL B 1 262 ? 13.438 -20.672 -5.453 1 98.62 262 VAL B CA 1
ATOM 5967 C C . VAL B 1 262 ? 11.914 -20.516 -5.473 1 98.62 262 VAL B C 1
ATOM 5969 O O . VAL B 1 262 ? 11.336 -19.938 -4.555 1 98.62 262 VAL B O 1
ATOM 5972 N N . THR B 1 263 ? 11.297 -21 -6.484 1 97.69 263 THR B N 1
ATOM 5973 C CA . THR B 1 263 ? 9.844 -21.078 -6.648 1 97.69 263 THR B CA 1
ATOM 5974 C C . THR B 1 263 ? 9.398 -22.531 -6.746 1 97.69 263 THR B C 1
ATOM 5976 O O . THR B 1 263 ? 9.008 -23 -7.824 1 97.69 263 THR B O 1
ATOM 5979 N N . PRO B 1 264 ? 9.328 -23.25 -5.656 1 96.62 264 PRO B N 1
ATOM 5980 C CA . PRO B 1 264 ? 9.227 -24.703 -5.668 1 96.62 264 PRO B CA 1
ATOM 5981 C C . PRO B 1 264 ? 7.836 -25.188 -6.078 1 96.62 264 PRO B C 1
ATOM 5983 O O . PRO B 1 264 ? 7.691 -26.312 -6.57 1 96.62 264 PRO B O 1
ATOM 5986 N N . GLY B 1 265 ? 6.777 -24.422 -5.789 1 94 265 GLY B N 1
ATOM 5987 C CA . GLY B 1 265 ? 5.453 -24.844 -6.211 1 94 265 GLY B CA 1
ATOM 5988 C C . GLY B 1 265 ? 5.348 -25.078 -7.707 1 94 265 GLY B C 1
ATOM 5989 O O . GLY B 1 265 ? 5.227 -26.219 -8.164 1 94 265 GLY B O 1
ATOM 5990 N N . HIS B 1 266 ? 5.438 -24.094 -8.461 1 94.81 266 HIS B N 1
ATOM 5991 C CA . HIS B 1 266 ? 5.613 -24.047 -9.906 1 94.81 266 HIS B CA 1
ATOM 5992 C C . HIS B 1 266 ? 6.699 -23.047 -10.297 1 94.81 266 HIS B C 1
ATOM 5994 O O . HIS B 1 266 ? 6.492 -21.844 -10.219 1 94.81 266 HIS B O 1
ATOM 6000 N N . GLN B 1 267 ? 7.75 -23.609 -10.742 1 97.19 267 GLN B N 1
ATOM 6001 C CA . GLN B 1 267 ? 8.914 -22.781 -11.047 1 97.19 267 GLN B CA 1
ATOM 6002 C C . GLN B 1 267 ? 8.594 -21.781 -12.148 1 97.19 267 GLN B C 1
ATOM 6004 O O . GLN B 1 267 ? 7.93 -22.109 -13.125 1 97.19 267 GLN B O 1
ATOM 6009 N N . VAL B 1 268 ? 8.945 -20.531 -11.984 1 95.5 268 VAL B N 1
ATOM 6010 C CA . VAL B 1 268 ? 8.789 -19.5 -13.008 1 95.5 268 VAL B CA 1
ATOM 6011 C C . VAL B 1 268 ? 10.016 -19.484 -13.914 1 95.5 268 VAL B C 1
ATOM 6013 O O . VAL B 1 268 ? 11.148 -19.359 -13.438 1 95.5 268 VAL B O 1
ATOM 6016 N N . PRO B 1 269 ? 9.836 -19.609 -15.125 1 96 269 PRO B N 1
ATOM 6017 C CA . PRO B 1 269 ? 8.578 -19.672 -15.867 1 96 269 PRO B CA 1
ATOM 6018 C C . PRO B 1 269 ? 8.195 -21.078 -16.281 1 96 269 PRO B C 1
ATOM 6020 O O . PRO B 1 269 ? 7.152 -21.297 -16.906 1 96 269 PRO B O 1
ATOM 6023 N N . THR B 1 270 ? 8.938 -22.109 -15.938 1 96.62 270 THR B N 1
ATOM 6024 C CA . THR B 1 270 ? 8.844 -23.422 -16.562 1 96.62 270 THR B CA 1
ATOM 6025 C C . THR B 1 270 ? 7.59 -24.156 -16.109 1 96.62 270 THR B C 1
ATOM 6027 O O . THR B 1 270 ? 7.109 -25.062 -16.781 1 96.62 270 THR B O 1
ATOM 6030 N N . GLY B 1 271 ? 7.176 -23.812 -14.906 1 95.88 271 GLY B N 1
ATOM 6031 C CA . GLY B 1 271 ? 6.02 -24.484 -14.344 1 95.88 271 GLY B CA 1
ATOM 6032 C C . GLY B 1 271 ? 6.371 -25.781 -13.641 1 95.88 271 GLY B C 1
ATOM 6033 O O . GLY B 1 271 ? 5.508 -26.422 -13.039 1 95.88 271 GLY B O 1
ATOM 6034 N N . VAL B 1 272 ? 7.621 -26.141 -13.594 1 96.44 272 VAL B N 1
ATOM 6035 C CA . VAL B 1 272 ? 8.055 -27.391 -12.977 1 96.44 272 VAL B CA 1
ATOM 6036 C C . VAL B 1 272 ? 7.805 -27.344 -11.477 1 96.44 272 VAL B C 1
ATOM 6038 O O . VAL B 1 272 ? 8.062 -26.328 -10.828 1 96.44 272 VAL B O 1
ATOM 6041 N N . THR B 1 273 ? 7.227 -28.391 -10.938 1 96.25 273 THR B N 1
ATOM 6042 C CA . THR B 1 273 ? 7.117 -28.578 -9.5 1 96.25 273 THR B CA 1
ATOM 6043 C C . THR B 1 273 ? 8.367 -29.25 -8.938 1 96.25 273 THR B C 1
ATOM 6045 O O . THR B 1 273 ? 8.758 -30.328 -9.398 1 96.25 273 THR B O 1
ATOM 6048 N N . MET B 1 274 ? 9 -28.609 -8 1 97.38 274 MET B N 1
ATOM 6049 C CA . MET B 1 274 ? 10.18 -29.219 -7.387 1 97.38 274 MET B CA 1
ATOM 6050 C C . MET B 1 274 ? 9.812 -30.516 -6.695 1 97.38 274 MET B C 1
ATOM 6052 O O . MET B 1 274 ? 8.906 -30.562 -5.867 1 97.38 274 MET B O 1
ATOM 6056 N N . SER B 1 275 ? 10.477 -31.594 -7.012 1 96.44 275 SER B N 1
ATOM 6057 C CA . SER B 1 275 ? 10.172 -32.906 -6.469 1 96.44 275 SER B CA 1
ATOM 6058 C C . SER B 1 275 ? 10.539 -33 -4.992 1 96.44 275 SER B C 1
ATOM 6060 O O . SER B 1 275 ? 11.305 -32.188 -4.484 1 96.44 275 SER B O 1
ATOM 6062 N N . SER B 1 276 ? 9.992 -34 -4.332 1 95.62 276 SER B N 1
ATOM 6063 C CA . SER B 1 276 ? 10.289 -34.219 -2.924 1 95.62 276 SER B CA 1
ATOM 6064 C C . SER B 1 276 ? 11.781 -34.469 -2.711 1 95.62 276 SER B C 1
ATOM 6066 O O . SER B 1 276 ? 12.359 -34 -1.732 1 95.62 276 SER B O 1
ATOM 6068 N N . ALA B 1 277 ? 12.352 -35.219 -3.605 1 96.69 277 ALA B N 1
ATOM 6069 C CA . ALA B 1 277 ? 13.773 -35.531 -3.508 1 96.69 277 ALA B CA 1
ATOM 6070 C C . ALA B 1 277 ? 14.617 -34.281 -3.633 1 96.69 277 ALA B C 1
ATOM 6072 O O . ALA B 1 277 ? 15.562 -34.094 -2.867 1 96.69 277 ALA B O 1
ATOM 6073 N N . ARG B 1 278 ? 14.328 -33.438 -4.602 1 97.44 278 ARG B N 1
ATOM 6074 C CA . ARG B 1 278 ? 15.07 -32.188 -4.824 1 97.44 278 ARG B CA 1
ATOM 6075 C C . ARG B 1 278 ? 14.891 -31.234 -3.656 1 97.44 278 ARG B C 1
ATOM 6077 O O . ARG B 1 278 ? 15.82 -30.5 -3.297 1 97.44 278 ARG B O 1
ATOM 6084 N N . ARG B 1 279 ? 13.719 -31.172 -3.096 1 97.44 279 ARG B N 1
ATOM 6085 C CA . ARG B 1 279 ? 13.445 -30.359 -1.916 1 97.44 279 ARG B CA 1
ATOM 6086 C C . ARG B 1 279 ? 14.352 -30.766 -0.754 1 97.44 279 ARG B C 1
ATOM 6088 O O . ARG B 1 279 ? 14.938 -29.906 -0.09 1 97.44 279 ARG B O 1
ATOM 6095 N N . ARG B 1 280 ? 14.398 -32.031 -0.538 1 95.56 280 ARG B N 1
ATOM 6096 C CA . ARG B 1 280 ? 15.258 -32.562 0.527 1 95.56 280 ARG B CA 1
ATOM 6097 C C . ARG B 1 280 ? 16.719 -32.188 0.273 1 95.56 280 ARG B C 1
ATOM 6099 O O . ARG B 1 280 ? 17.438 -31.781 1.192 1 95.56 280 ARG B O 1
ATOM 6106 N N . GLN B 1 281 ? 17.078 -32.375 -0.927 1 96.44 281 GLN B N 1
ATOM 6107 C CA . GLN B 1 281 ? 18.453 -32.062 -1.312 1 96.44 281 GLN B CA 1
ATOM 6108 C C . GLN B 1 281 ? 18.781 -30.594 -1.059 1 96.44 281 GLN B C 1
ATOM 6110 O O . GLN B 1 281 ? 19.844 -30.25 -0.546 1 96.44 281 GLN B O 1
ATOM 6115 N N . LEU B 1 282 ? 17.906 -29.703 -1.429 1 97.56 282 LEU B N 1
ATOM 6116 C CA . LEU B 1 282 ? 18.094 -28.281 -1.256 1 97.56 282 LEU B CA 1
ATOM 6117 C C . LEU B 1 282 ? 18.188 -27.906 0.222 1 97.56 282 LEU B C 1
ATOM 6119 O O . LEU B 1 282 ? 19.062 -27.125 0.622 1 97.56 282 LEU B O 1
ATOM 6123 N N . LEU B 1 283 ? 17.312 -28.469 1.037 1 96 283 LEU B N 1
ATOM 6124 C CA . LEU B 1 283 ? 17.312 -28.188 2.471 1 96 283 LEU B CA 1
ATOM 6125 C C . LEU B 1 283 ? 18.594 -28.688 3.125 1 96 283 LEU B C 1
ATOM 6127 O O . LEU B 1 283 ? 19.188 -27.984 3.953 1 96 283 LEU B O 1
ATOM 6131 N N . GLU B 1 284 ? 19 -29.875 2.725 1 94.81 284 GLU B N 1
ATOM 6132 C CA . GLU B 1 284 ? 20.25 -30.438 3.264 1 94.81 284 GLU B CA 1
ATOM 6133 C C . GLU B 1 284 ? 21.453 -29.609 2.854 1 94.81 284 GLU B C 1
ATOM 6135 O O . GLU B 1 284 ? 22.344 -29.344 3.664 1 94.81 284 GLU B O 1
ATOM 6140 N N . HIS B 1 285 ? 21.438 -29.25 1.624 1 95.69 285 HIS B N 1
ATOM 6141 C CA . HIS B 1 285 ? 22.516 -28.406 1.11 1 95.69 285 HIS B CA 1
ATOM 6142 C C . HIS B 1 285 ? 22.594 -27.078 1.867 1 95.69 285 HIS B C 1
ATOM 6144 O O . HIS B 1 285 ? 23.688 -26.656 2.256 1 95.69 285 HIS B O 1
ATOM 6150 N N . ALA B 1 286 ? 21.469 -26.422 2.059 1 95.19 286 ALA B N 1
ATOM 6151 C CA . ALA B 1 286 ? 21.406 -25.141 2.766 1 95.19 286 ALA B CA 1
ATOM 6152 C C . ALA B 1 286 ? 21.906 -25.297 4.199 1 95.19 286 ALA B C 1
ATOM 6154 O O . ALA B 1 286 ? 22.641 -24.438 4.703 1 95.19 286 ALA B O 1
ATOM 6155 N N . ALA B 1 287 ? 21.516 -26.344 4.863 1 93 287 ALA B N 1
ATOM 6156 C CA . ALA B 1 287 ? 21.953 -26.609 6.234 1 93 287 ALA B CA 1
ATOM 6157 C C . ALA B 1 287 ? 23.453 -26.812 6.301 1 93 287 ALA B C 1
ATOM 6159 O O . ALA B 1 287 ? 24.125 -26.281 7.184 1 93 287 ALA B O 1
ATOM 6160 N N . ARG B 1 288 ? 23.969 -27.609 5.367 1 93.06 288 ARG B N 1
ATOM 6161 C CA . ARG B 1 288 ? 25.391 -27.938 5.324 1 93.06 288 ARG B CA 1
ATOM 6162 C C . ARG B 1 288 ? 26.25 -26.688 5.141 1 93.06 288 ARG B C 1
ATOM 6164 O O . ARG B 1 288 ? 27.344 -26.594 5.699 1 93.06 288 ARG B O 1
ATOM 6171 N N . HIS B 1 289 ? 25.734 -25.75 4.445 1 94.06 289 HIS B N 1
ATOM 6172 C CA . HIS B 1 289 ? 26.547 -24.594 4.09 1 94.06 289 HIS B CA 1
ATOM 6173 C C . HIS B 1 289 ? 26.062 -23.328 4.801 1 94.06 289 HIS B C 1
ATOM 6175 O O . HIS B 1 289 ? 26.438 -22.219 4.43 1 94.06 289 HIS B O 1
ATOM 6181 N N . ASP B 1 290 ? 25.109 -23.469 5.707 1 95 290 ASP B N 1
ATOM 6182 C CA . ASP B 1 290 ? 24.516 -22.375 6.469 1 95 290 ASP B CA 1
ATOM 6183 C C . ASP B 1 290 ? 23.906 -21.328 5.543 1 95 290 ASP B C 1
ATOM 6185 O O . ASP B 1 290 ? 24.109 -20.125 5.742 1 95 290 ASP B O 1
ATOM 6189 N N . ALA B 1 291 ? 23.297 -21.812 4.504 1 96.06 291 ALA B N 1
ATOM 6190 C CA . ALA B 1 291 ? 22.609 -20.922 3.564 1 96.06 291 ALA B CA 1
ATOM 6191 C C . ALA B 1 291 ? 21.156 -20.688 3.99 1 96.06 291 ALA B C 1
ATOM 6193 O O . ALA B 1 291 ? 20.625 -21.438 4.809 1 96.06 291 ALA B O 1
ATOM 6194 N N . VAL B 1 292 ? 20.594 -19.609 3.566 1 97.31 292 VAL B N 1
ATOM 6195 C CA . VAL B 1 292 ? 19.188 -19.281 3.773 1 97.31 292 VAL B CA 1
ATOM 6196 C C . VAL B 1 292 ? 18.422 -19.469 2.467 1 97.31 292 VAL B C 1
ATOM 6198 O O . VAL B 1 292 ? 18.906 -19.109 1.394 1 97.31 292 VAL B O 1
ATOM 6201 N N . ILE B 1 293 ? 17.25 -20.062 2.561 1 98.12 293 ILE B N 1
ATOM 6202 C CA . ILE B 1 293 ? 16.391 -20.266 1.391 1 98.12 293 ILE B CA 1
ATOM 6203 C C . ILE B 1 293 ? 15.242 -19.281 1.413 1 98.12 293 ILE B C 1
ATOM 6205 O O . ILE B 1 293 ? 14.539 -19.156 2.422 1 98.12 293 ILE B O 1
ATOM 6209 N N . ILE B 1 294 ? 15.086 -18.516 0.407 1 98.62 294 ILE B N 1
ATOM 6210 C CA . ILE B 1 294 ? 13.883 -17.719 0.156 1 98.62 294 ILE B CA 1
ATOM 6211 C C . ILE B 1 294 ? 12.938 -18.5 -0.754 1 98.62 294 ILE B C 1
ATOM 6213 O O . ILE B 1 294 ? 13.203 -18.656 -1.947 1 98.62 294 ILE B O 1
ATOM 6217 N N . GLU B 1 295 ? 11.883 -19 -0.213 1 98.69 295 GLU B N 1
ATOM 6218 C CA . GLU B 1 295 ? 10.844 -19.719 -0.948 1 98.69 295 GLU B CA 1
ATOM 6219 C C . GLU B 1 295 ? 9.742 -18.781 -1.415 1 98.69 295 GLU B C 1
ATOM 6221 O O . GLU B 1 295 ? 8.969 -18.266 -0.603 1 98.69 295 GLU B O 1
ATOM 6226 N N . ASP B 1 296 ? 9.688 -18.562 -2.664 1 98.06 296 ASP B N 1
ATOM 6227 C CA . ASP B 1 296 ? 8.617 -17.766 -3.262 1 98.06 296 ASP B CA 1
ATOM 6228 C C . ASP B 1 296 ? 7.461 -18.656 -3.721 1 98.06 296 ASP B C 1
ATOM 6230 O O . ASP B 1 296 ? 7.523 -19.25 -4.793 1 98.06 296 ASP B O 1
ATOM 6234 N N . ASP B 1 297 ? 6.445 -18.703 -2.92 1 96.31 297 ASP B N 1
ATOM 6235 C CA . ASP B 1 297 ? 5.25 -19.484 -3.193 1 96.31 297 ASP B CA 1
ATOM 6236 C C . ASP B 1 297 ? 4.137 -18.625 -3.771 1 96.31 297 ASP B C 1
ATOM 6238 O O . ASP B 1 297 ? 3.01 -18.641 -3.273 1 96.31 297 ASP B O 1
ATOM 6242 N N . TYR B 1 298 ? 4.441 -17.984 -4.859 1 91 298 TYR B N 1
ATOM 6243 C CA . TYR B 1 298 ? 3.594 -16.953 -5.457 1 91 298 TYR B CA 1
ATOM 6244 C C . TYR B 1 298 ? 2.277 -17.547 -5.941 1 91 298 TYR B C 1
ATOM 6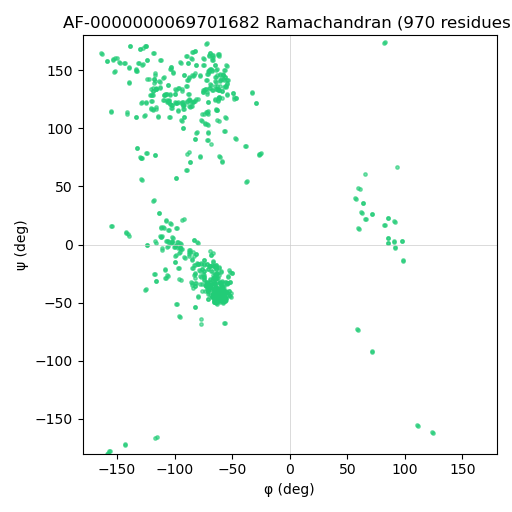246 O O . TYR B 1 298 ? 1.268 -16.844 -6.035 1 91 298 TYR B O 1
ATOM 6254 N N . ASP B 1 299 ? 2.189 -18.812 -6.262 1 87.94 299 ASP B N 1
ATOM 6255 C CA . ASP B 1 299 ? 0.993 -19.375 -6.879 1 87.94 299 ASP B CA 1
ATOM 6256 C C . ASP B 1 299 ? 0.256 -20.297 -5.906 1 87.94 299 ASP B C 1
ATOM 6258 O O . ASP B 1 299 ? -0.587 -21.094 -6.316 1 87.94 299 ASP B O 1
ATOM 6262 N N . SER B 1 300 ? 0.574 -20.234 -4.656 1 87.44 300 SER B N 1
ATOM 6263 C CA . SER B 1 300 ? 0.005 -21.141 -3.668 1 87.44 300 SER B CA 1
ATOM 6264 C C . SER B 1 300 ? -1.518 -21.172 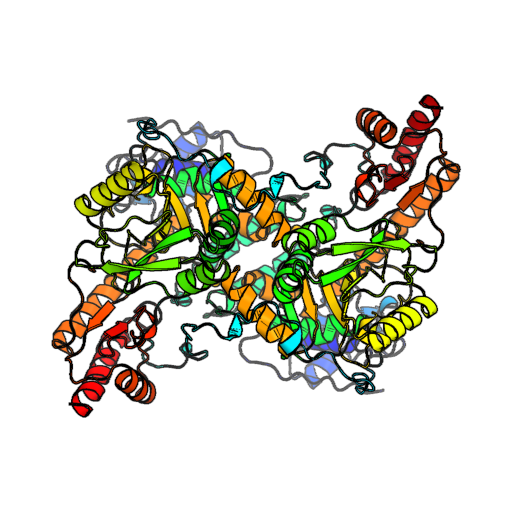-3.75 1 87.44 300 SER B C 1
ATOM 6266 O O . SER B 1 300 ? -2.127 -22.234 -3.785 1 87.44 300 SER B O 1
ATOM 6268 N N . GLU B 1 301 ? -2.084 -20.031 -3.924 1 85.5 301 GLU B N 1
ATOM 6269 C CA . GLU B 1 301 ? -3.541 -19.938 -3.912 1 85.5 301 GLU B CA 1
ATOM 6270 C C . GLU B 1 301 ? -4.125 -20.266 -5.285 1 85.5 301 GLU B C 1
ATOM 6272 O O . GLU B 1 301 ? -5.289 -20.656 -5.391 1 85.5 301 GLU B O 1
ATOM 6277 N N . SER B 1 302 ? -3.334 -20.172 -6.285 1 85.44 302 SER B N 1
ATOM 6278 C CA . SER B 1 302 ? -3.816 -20.406 -7.641 1 85.44 302 SER B CA 1
ATOM 6279 C C . SER B 1 302 ? -3.451 -21.812 -8.109 1 85.44 302 SER B C 1
ATOM 6281 O O . SER B 1 302 ? -3.744 -22.188 -9.25 1 85.44 302 SER B O 1
ATOM 6283 N N . ASN B 1 303 ? -2.762 -22.531 -7.266 1 86.06 303 ASN B N 1
ATOM 6284 C CA . ASN B 1 303 ? -2.377 -23.906 -7.59 1 86.06 303 ASN B CA 1
ATOM 6285 C C . ASN B 1 303 ? -3.578 -24.844 -7.562 1 86.06 303 ASN B C 1
ATOM 6287 O O . ASN B 1 303 ? -4.141 -25.109 -6.5 1 86.06 303 ASN B O 1
ATOM 6291 N N . PHE B 1 304 ? -3.977 -25.375 -8.68 1 84.44 304 PHE B N 1
ATOM 6292 C CA . PHE B 1 304 ? -5.18 -26.188 -8.758 1 84.44 304 PHE B CA 1
ATOM 6293 C C . PHE B 1 304 ? -4.82 -27.656 -8.898 1 84.44 304 PHE B C 1
ATOM 6295 O O . PHE B 1 304 ? -5.648 -28.469 -9.336 1 84.44 304 PHE B O 1
ATOM 6302 N N . THR B 1 305 ? -3.559 -28.031 -8.672 1 84.31 305 THR B N 1
ATOM 6303 C CA . THR B 1 305 ? -3.152 -29.438 -8.578 1 84.31 305 THR B CA 1
ATOM 6304 C C . THR B 1 305 ? -3.879 -30.141 -7.438 1 84.31 305 THR B C 1
ATOM 6306 O O . THR B 1 305 ? -4.043 -29.562 -6.355 1 84.31 305 THR B O 1
ATOM 6309 N N . LEU B 1 306 ? -4.297 -31.391 -7.883 1 75.5 306 LEU B N 1
ATOM 6310 C CA . LEU B 1 306 ? -5.004 -32.188 -6.891 1 75.5 306 LEU B CA 1
ATOM 6311 C C . LEU B 1 306 ? -4.07 -32.625 -5.758 1 75.5 306 LEU B C 1
ATOM 6313 O O . LEU B 1 306 ? -3.01 -33.188 -6 1 75.5 306 LEU B O 1
ATOM 6317 N N . ASN B 1 307 ? -3.693 -32.188 -4.742 1 78.88 307 ASN B N 1
ATOM 6318 C CA . ASN B 1 307 ? -2.861 -32.469 -3.582 1 78.88 307 ASN B CA 1
ATOM 6319 C C . ASN B 1 307 ? -1.445 -31.938 -3.752 1 78.88 307 ASN B C 1
ATOM 6321 O O . ASN B 1 307 ? -0.485 -32.719 -3.811 1 78.88 307 ASN B O 1
ATOM 6325 N N . PRO B 1 308 ? -1.397 -30.75 -3.787 1 84.75 308 PRO B N 1
ATOM 6326 C CA . PRO B 1 308 ? -0.068 -30.156 -3.967 1 84.75 308 PRO B CA 1
ATOM 6327 C C . PRO B 1 308 ? 0.876 -30.469 -2.809 1 84.75 308 PRO B C 1
ATOM 6329 O O . PRO B 1 308 ? 0.428 -30.656 -1.674 1 84.75 308 PRO B O 1
ATOM 6332 N N . LEU B 1 309 ? 2.191 -30.625 -3.141 1 89.31 309 LEU B N 1
ATOM 6333 C CA . LEU B 1 309 ? 3.189 -30.797 -2.094 1 89.31 309 LEU B CA 1
ATOM 6334 C C . LEU B 1 309 ? 3.184 -29.625 -1.125 1 89.31 309 LEU B C 1
ATOM 6336 O O . LEU B 1 309 ? 2.93 -28.484 -1.525 1 89.31 309 LEU B O 1
ATOM 6340 N N . PRO B 1 310 ? 3.463 -29.906 0.147 1 92.19 310 PRO B N 1
ATOM 6341 C CA . PRO B 1 310 ? 3.613 -28.797 1.103 1 92.19 310 PRO B CA 1
ATOM 6342 C C . PRO B 1 310 ? 4.758 -27.859 0.741 1 92.19 310 PRO B C 1
ATOM 6344 O O . PRO B 1 310 ? 5.617 -28.203 -0.073 1 92.19 310 PRO B O 1
ATOM 6347 N N . ALA B 1 311 ? 4.742 -26.719 1.329 1 95.56 311 ALA B N 1
ATOM 6348 C CA . ALA B 1 311 ? 5.824 -25.766 1.139 1 95.56 311 ALA B CA 1
ATOM 6349 C C . ALA B 1 311 ? 7.141 -26.297 1.692 1 95.56 311 ALA B C 1
ATOM 6351 O O . ALA B 1 311 ? 7.141 -27.156 2.578 1 95.56 311 ALA B O 1
ATOM 6352 N N . LEU B 1 312 ? 8.266 -25.797 1.136 1 95 312 LEU B N 1
ATOM 6353 C CA . LEU B 1 312 ? 9.578 -26.109 1.699 1 95 312 LEU B CA 1
ATOM 6354 C C . LEU B 1 312 ? 9.633 -25.734 3.176 1 95 312 LEU B C 1
ATOM 6356 O O . LEU B 1 312 ? 10.219 -26.453 3.984 1 95 312 LEU B O 1
ATOM 6360 N N . LYS B 1 313 ? 9.07 -24.625 3.508 1 96.06 313 LYS B N 1
ATOM 6361 C CA . LYS B 1 313 ? 9.031 -24.078 4.867 1 96.06 313 LYS B CA 1
ATOM 6362 C C . LYS B 1 313 ? 8.453 -25.094 5.844 1 96.06 313 LYS B C 1
ATOM 6364 O O . LYS B 1 313 ? 8.852 -25.156 7.004 1 96.06 313 LYS B O 1
ATOM 6369 N N . ALA B 1 314 ? 7.527 -25.875 5.391 1 93.38 314 ALA B N 1
ATOM 6370 C CA . ALA B 1 314 ? 6.875 -26.875 6.238 1 93.38 314 ALA B CA 1
ATOM 6371 C C . ALA B 1 314 ? 7.883 -27.906 6.734 1 93.38 314 ALA B C 1
ATOM 6373 O O . ALA B 1 314 ? 7.715 -28.484 7.82 1 93.38 314 ALA B O 1
ATOM 6374 N N . SER B 1 315 ? 8.898 -28.125 5.965 1 91.5 315 SER B N 1
ATOM 6375 C CA . SER B 1 315 ? 9.898 -29.141 6.301 1 91.5 315 SER B CA 1
ATOM 6376 C C . SER B 1 315 ? 11.148 -28.5 6.883 1 91.5 315 SER B C 1
ATOM 6378 O O . SER B 1 315 ? 12.164 -29.172 7.066 1 91.5 315 SER B O 1
ATOM 6380 N N . ASP B 1 316 ? 11.078 -27.234 7.086 1 91.69 316 ASP B N 1
ATOM 6381 C CA . ASP B 1 316 ? 12.227 -26.516 7.621 1 91.69 316 ASP B CA 1
ATOM 6382 C C . ASP B 1 316 ? 12.445 -26.844 9.102 1 91.69 316 ASP B C 1
ATOM 6384 O O . ASP B 1 316 ? 11.648 -26.438 9.953 1 91.69 316 ASP B O 1
ATOM 6388 N N . ARG B 1 317 ? 13.492 -27.453 9.383 1 87.06 317 ARG B N 1
ATOM 6389 C CA . ARG B 1 317 ? 13.773 -27.844 10.758 1 87.06 317 ARG B CA 1
ATOM 6390 C C . ARG B 1 317 ? 14.883 -26.984 11.359 1 87.06 317 ARG B C 1
ATOM 6392 O O . ARG B 1 317 ? 15.32 -27.234 12.484 1 87.06 317 ARG B O 1
ATOM 6399 N N . SER B 1 318 ? 15.328 -26.094 10.664 1 88.5 318 SER B N 1
ATOM 6400 C CA . SER B 1 318 ? 16.438 -25.281 11.148 1 88.5 318 SER B CA 1
ATOM 6401 C C . SER B 1 318 ? 16.078 -23.797 11.133 1 88.5 318 SER B C 1
ATOM 6403 O O . SER B 1 318 ? 16.922 -22.953 11.461 1 88.5 318 SER B O 1
ATOM 6405 N N . GLY B 1 319 ? 14.914 -23.453 10.711 1 89.81 319 GLY B N 1
ATOM 6406 C CA . GLY B 1 319 ? 14.477 -22.062 10.719 1 89.81 319 GLY B CA 1
ATOM 6407 C C . GLY B 1 319 ? 15.18 -21.219 9.672 1 89.81 319 GLY B C 1
ATOM 6408 O O . GLY B 1 319 ? 15.375 -20.016 9.867 1 89.81 319 GLY B O 1
ATOM 6409 N N . ARG B 1 320 ? 15.664 -21.891 8.516 1 94.88 320 ARG B N 1
ATOM 6410 C CA . ARG B 1 320 ? 16.484 -21.188 7.543 1 94.88 320 ARG B CA 1
ATOM 6411 C C . ARG B 1 320 ? 15.695 -20.859 6.277 1 94.88 320 ARG B C 1
ATOM 6413 O O . ARG B 1 320 ? 16.203 -20.219 5.367 1 94.88 320 ARG B O 1
ATOM 6420 N N . VAL B 1 321 ? 14.367 -21.203 6.23 1 97.44 321 VAL B N 1
ATOM 6421 C CA . VAL B 1 321 ? 13.531 -20.922 5.066 1 97.44 321 VAL B CA 1
ATOM 6422 C C . VAL B 1 321 ? 12.656 -19.703 5.336 1 97.44 321 VAL B C 1
ATOM 6424 O O . VAL B 1 321 ? 11.906 -19.688 6.312 1 97.44 321 VAL B O 1
ATOM 6427 N N . VAL B 1 322 ? 12.789 -18.688 4.555 1 98.25 322 VAL B N 1
ATOM 6428 C CA . VAL B 1 322 ? 11.867 -17.562 4.531 1 98.25 322 VAL B CA 1
ATOM 6429 C C . VAL B 1 322 ? 10.781 -17.797 3.488 1 98.25 322 VAL B C 1
ATOM 6431 O O . VAL B 1 322 ? 11.07 -17.906 2.295 1 98.25 322 VAL B O 1
ATOM 6434 N N . TYR B 1 323 ? 9.578 -17.891 3.973 1 98.38 323 TYR B N 1
ATOM 6435 C CA . TYR B 1 323 ? 8.438 -18.156 3.107 1 98.38 323 TYR B CA 1
ATOM 6436 C C . TYR B 1 323 ? 7.773 -16.859 2.662 1 98.38 323 TYR B C 1
ATOM 6438 O O . TYR B 1 323 ? 7.398 -16.031 3.492 1 98.38 323 TYR B O 1
ATOM 6446 N N . VAL B 1 324 ? 7.684 -16.656 1.361 1 98.06 324 VAL B N 1
ATOM 6447 C CA . VAL B 1 324 ? 7.051 -15.477 0.771 1 98.06 324 VAL B CA 1
ATOM 6448 C C . VAL B 1 324 ? 5.863 -15.906 -0.088 1 98.06 324 VAL B C 1
ATOM 6450 O O . VAL B 1 324 ? 5.977 -16.828 -0.898 1 98.06 324 VAL B O 1
ATOM 6453 N N . SER B 1 325 ? 4.723 -15.219 0.115 1 96.31 325 SER B N 1
ATOM 6454 C CA . SER B 1 325 ? 3.557 -15.594 -0.68 1 96.31 325 SER B CA 1
ATOM 6455 C C . SER B 1 325 ? 2.668 -14.391 -0.967 1 96.31 325 SER B C 1
ATOM 6457 O O . SER B 1 325 ? 2.803 -13.344 -0.326 1 96.31 325 SER B O 1
ATOM 6459 N N . SER B 1 326 ? 1.929 -14.547 -2.014 1 91.25 326 SER B N 1
ATOM 6460 C CA . SER B 1 326 ? 0.879 -13.586 -2.34 1 91.25 326 SER B CA 1
ATOM 6461 C C . SER B 1 326 ? -0.456 -14 -1.728 1 91.25 326 SER B C 1
ATOM 6463 O O . SER B 1 326 ? -0.741 -15.195 -1.59 1 91.25 326 SER B O 1
ATOM 6465 N N . LEU B 1 327 ? -1.204 -13.062 -1.352 1 88.31 327 LEU B N 1
ATOM 6466 C CA . LEU B 1 327 ? -2.521 -13.328 -0.787 1 88.31 327 LEU B CA 1
ATOM 6467 C C . LEU B 1 327 ? -3.623 -12.938 -1.766 1 88.31 327 LEU B C 1
ATOM 6469 O O . LEU B 1 327 ? -4.664 -13.594 -1.831 1 88.31 327 LEU B O 1
ATOM 6473 N N . SER B 1 328 ? -3.33 -11.969 -2.594 1 87.75 328 SER B N 1
ATOM 6474 C CA . SER B 1 328 ? -4.441 -11.383 -3.336 1 87.75 328 SER B CA 1
ATOM 6475 C C . SER B 1 328 ? -4.359 -11.734 -4.82 1 87.75 328 SER B C 1
ATOM 6477 O O . SER B 1 328 ? -5.297 -11.469 -5.578 1 87.75 328 SER B O 1
ATOM 6479 N N . LYS B 1 329 ? -3.344 -12.383 -5.258 1 85.31 329 LYS B N 1
ATOM 6480 C CA . LYS B 1 329 ? -3.121 -12.602 -6.684 1 85.31 329 LYS B CA 1
ATOM 6481 C C . LYS B 1 329 ? -4.281 -13.375 -7.309 1 85.31 329 LYS B C 1
ATOM 6483 O O . LYS B 1 329 ? -4.727 -13.047 -8.414 1 85.31 329 LYS B O 1
ATOM 6488 N N . ALA B 1 330 ? -4.746 -14.398 -6.625 1 85.69 330 ALA B N 1
ATOM 6489 C CA . ALA B 1 330 ? -5.824 -15.234 -7.148 1 85.69 330 ALA B CA 1
ATOM 6490 C C . ALA B 1 330 ? -7.152 -14.484 -7.137 1 85.69 330 ALA B C 1
ATOM 6492 O O . ALA B 1 330 ? -8.078 -14.844 -7.867 1 85.69 330 ALA B O 1
ATOM 6493 N N . LEU B 1 331 ? -7.203 -13.477 -6.309 1 88.12 331 LEU B N 1
ATOM 6494 C CA . LEU B 1 331 ? -8.406 -12.664 -6.211 1 88.12 331 LEU B CA 1
ATOM 6495 C C . LEU B 1 331 ? -8.297 -11.414 -7.086 1 88.12 331 LEU B C 1
ATOM 6497 O O . LEU B 1 331 ? -9.078 -11.25 -8.031 1 88.12 331 LEU B O 1
ATOM 6501 N N . SER B 1 332 ? -7.406 -10.656 -6.801 1 86.94 332 SER B N 1
ATOM 6502 C CA . SER B 1 332 ? -7.113 -9.422 -7.512 1 86.94 332 SER B CA 1
ATOM 6503 C C . SER B 1 332 ? -5.656 -9.008 -7.332 1 86.94 332 SER B C 1
ATOM 6505 O O . SER B 1 332 ? -5.258 -8.578 -6.246 1 86.94 332 SER B O 1
ATOM 6507 N N . PRO B 1 333 ? -4.957 -9.039 -8.453 1 83.25 333 PRO B N 1
ATOM 6508 C CA . PRO B 1 333 ? -3.578 -8.547 -8.359 1 83.25 333 PRO B CA 1
ATOM 6509 C C . PRO B 1 333 ? -3.5 -7.066 -8.008 1 83.25 333 PRO B C 1
ATOM 6511 O O . PRO B 1 333 ? -2.502 -6.613 -7.441 1 83.25 333 PRO B O 1
ATOM 6514 N N . GLY B 1 334 ? -4.512 -6.375 -8.164 1 87.44 334 GLY B N 1
ATOM 6515 C CA . GLY B 1 334 ? -4.531 -4.945 -7.895 1 87.44 334 GLY B CA 1
ATOM 6516 C C . GLY B 1 334 ? -4.598 -4.621 -6.414 1 87.44 334 GLY B C 1
ATOM 6517 O O . GLY B 1 334 ? -4.309 -3.496 -6.004 1 87.44 334 GLY B O 1
ATOM 6518 N N . LEU B 1 335 ? -4.957 -5.586 -5.574 1 91 335 LEU B N 1
ATOM 6519 C CA . LEU B 1 335 ? -5.066 -5.363 -4.137 1 91 335 LEU B CA 1
ATOM 6520 C C . LEU B 1 335 ? -3.689 -5.355 -3.482 1 91 335 LEU B C 1
ATOM 6522 O O . LEU B 1 335 ? -3.52 -4.805 -2.393 1 91 335 LEU B O 1
ATOM 6526 N N . ARG B 1 336 ? -2.723 -6.043 -4.062 1 92.31 336 ARG B N 1
ATOM 6527 C CA . ARG B 1 336 ? -1.307 -5.992 -3.717 1 92.31 336 ARG B CA 1
ATOM 6528 C C . ARG B 1 336 ? -1.072 -6.5 -2.297 1 92.31 336 ARG B C 1
ATOM 6530 O O . ARG B 1 336 ? -0.237 -5.957 -1.57 1 92.31 336 ARG B O 1
ATOM 6537 N N . LEU B 1 337 ? -1.771 -7.465 -1.832 1 95.06 337 LEU B N 1
ATOM 6538 C CA . LEU B 1 337 ? -1.549 -7.992 -0.49 1 95.06 337 LEU B CA 1
ATOM 6539 C C . LEU B 1 337 ? -0.718 -9.266 -0.538 1 95.06 337 LEU B C 1
ATOM 6541 O O . LEU B 1 337 ? -0.974 -10.148 -1.362 1 95.06 337 LEU B O 1
ATOM 6545 N N . GLY B 1 338 ? 0.258 -9.352 0.178 1 96.75 338 GLY B N 1
ATOM 6546 C CA . GLY B 1 338 ? 1.084 -10.523 0.406 1 96.75 338 GLY B CA 1
ATOM 6547 C C . GLY B 1 338 ? 1.581 -10.641 1.835 1 96.75 338 GLY B C 1
ATOM 6548 O O . GLY B 1 338 ? 1.104 -9.93 2.721 1 96.75 338 GLY B O 1
ATOM 6549 N N . PHE B 1 339 ? 2.473 -11.602 2.09 1 97.75 339 PHE B N 1
ATOM 6550 C CA . PHE B 1 339 ? 3.047 -11.766 3.42 1 97.75 339 PHE B CA 1
ATOM 6551 C C . PHE B 1 339 ? 4.309 -12.617 3.365 1 97.75 339 PHE B C 1
ATOM 6553 O O . PHE B 1 339 ? 4.59 -13.258 2.348 1 97.75 339 PHE B O 1
ATOM 6560 N N . MET B 1 340 ? 5.051 -12.57 4.391 1 97.88 340 MET B N 1
ATOM 6561 C CA . MET B 1 340 ? 6.188 -13.469 4.551 1 97.88 340 MET B CA 1
ATOM 6562 C C . MET B 1 340 ? 6.203 -14.086 5.945 1 97.88 340 MET B C 1
ATOM 6564 O O . MET B 1 340 ? 5.633 -13.523 6.883 1 97.88 340 MET B O 1
ATOM 6568 N N . VAL B 1 341 ? 6.684 -15.234 6.055 1 97.81 341 VAL B N 1
ATOM 6569 C CA . VAL B 1 341 ? 6.848 -15.984 7.297 1 97.81 341 VAL B CA 1
ATOM 6570 C C . VAL B 1 341 ? 8.32 -16.312 7.512 1 97.81 341 VAL B C 1
ATOM 6572 O O . VAL B 1 341 ? 8.961 -16.922 6.652 1 97.81 341 VAL B O 1
ATOM 6575 N N . ALA B 1 342 ? 8.867 -15.93 8.578 1 96.81 342 ALA B N 1
ATOM 6576 C CA . ALA B 1 342 ? 10.281 -16.156 8.891 1 96.81 342 ALA B CA 1
ATOM 6577 C C . ALA B 1 342 ? 10.531 -16.094 10.391 1 96.81 342 ALA B C 1
ATOM 6579 O O . ALA B 1 342 ? 9.586 -15.992 11.18 1 96.81 342 ALA B O 1
ATOM 6580 N N . ASP B 1 343 ? 11.773 -16.281 10.758 1 93.31 343 ASP B N 1
ATOM 6581 C CA . ASP B 1 343 ? 12.195 -16.141 12.148 1 93.31 343 ASP B CA 1
ATOM 6582 C C . ASP B 1 343 ? 11.789 -14.773 12.711 1 93.31 343 ASP B C 1
ATOM 6584 O O . ASP B 1 343 ? 11.898 -13.758 12.031 1 93.31 343 ASP B O 1
ATOM 6588 N N . PRO B 1 344 ? 11.297 -14.766 14 1 92.38 344 PRO B N 1
ATOM 6589 C CA . PRO B 1 344 ? 10.797 -13.516 14.586 1 92.38 344 PRO B CA 1
ATOM 6590 C C . PRO B 1 344 ? 11.836 -12.398 14.562 1 92.38 344 PRO B C 1
ATOM 6592 O O . PRO B 1 344 ? 11.477 -11.227 14.422 1 92.38 344 PRO B O 1
ATOM 6595 N N . ASP B 1 345 ? 13.086 -12.695 14.672 1 89.62 345 ASP B N 1
ATOM 6596 C CA . ASP B 1 345 ? 14.125 -11.672 14.648 1 89.62 345 ASP B CA 1
ATOM 6597 C C . ASP B 1 345 ? 14.203 -11 13.281 1 89.62 345 ASP B C 1
ATOM 6599 O O . ASP B 1 345 ? 14.352 -9.781 13.188 1 89.62 345 ASP B O 1
ATOM 6603 N N . LEU B 1 346 ? 14.156 -11.812 12.242 1 93.69 346 LEU B N 1
ATOM 6604 C CA . LEU B 1 346 ? 14.156 -11.266 10.891 1 93.69 346 LEU B CA 1
ATOM 6605 C C . LEU B 1 346 ? 12.883 -10.461 10.633 1 93.69 346 LEU B C 1
ATOM 6607 O O . LEU B 1 346 ? 12.938 -9.398 10 1 93.69 346 LEU B O 1
ATOM 6611 N N . ILE B 1 347 ? 11.727 -10.953 11.156 1 95.12 347 ILE B N 1
ATOM 6612 C CA . ILE B 1 347 ? 10.445 -10.281 10.961 1 95.12 347 ILE B CA 1
ATOM 6613 C C . ILE B 1 347 ? 10.461 -8.93 11.672 1 95.12 347 ILE B C 1
ATOM 6615 O O . ILE B 1 347 ? 9.938 -7.945 11.148 1 95.12 347 ILE B O 1
ATOM 6619 N N . ASP B 1 348 ? 11.062 -8.852 12.828 1 91.75 348 ASP B N 1
ATOM 6620 C CA . ASP B 1 348 ? 11.148 -7.594 13.562 1 91.75 348 ASP B CA 1
ATOM 6621 C C . ASP B 1 348 ? 11.914 -6.543 12.766 1 91.75 348 ASP B C 1
ATOM 6623 O O . ASP B 1 348 ? 11.5 -5.387 12.688 1 91.75 348 ASP B O 1
ATOM 6627 N N . GLU B 1 349 ? 13.008 -6.953 12.148 1 92.75 349 GLU B N 1
ATOM 6628 C CA . GLU B 1 349 ? 13.812 -6.031 11.352 1 92.75 349 GLU B CA 1
ATOM 6629 C C . GLU B 1 349 ? 13.094 -5.652 10.055 1 92.75 349 GLU B C 1
ATOM 6631 O O . GLU B 1 349 ? 13.18 -4.504 9.609 1 92.75 349 GLU B O 1
ATOM 6636 N N . ALA B 1 350 ? 12.469 -6.641 9.508 1 95.56 350 ALA B N 1
ATOM 6637 C CA . ALA B 1 350 ? 11.695 -6.363 8.305 1 95.56 350 ALA B CA 1
ATOM 6638 C C . ALA B 1 350 ? 10.57 -5.375 8.586 1 95.56 350 ALA B C 1
ATOM 6640 O O . ALA B 1 350 ? 10.281 -4.5 7.762 1 95.56 350 ALA B O 1
ATOM 6641 N N . ARG B 1 351 ? 9.914 -5.551 9.688 1 94.69 351 ARG B N 1
ATOM 6642 C CA . ARG B 1 351 ? 8.852 -4.641 10.102 1 94.69 351 ARG B CA 1
ATOM 6643 C C . ARG B 1 351 ? 9.383 -3.227 10.297 1 94.69 351 ARG B C 1
ATOM 6645 O O . ARG B 1 351 ? 8.75 -2.256 9.883 1 94.69 351 ARG B O 1
ATOM 6652 N N . ALA B 1 352 ? 10.477 -3.102 10.961 1 92.12 352 ALA B N 1
ATOM 6653 C CA . ALA B 1 352 ? 11.102 -1.801 11.18 1 92.12 352 ALA B CA 1
ATOM 6654 C C . ALA B 1 352 ? 11.484 -1.142 9.859 1 92.12 352 ALA B C 1
ATOM 6656 O O . ALA B 1 352 ? 11.297 0.064 9.68 1 92.12 352 ALA B O 1
ATOM 6657 N N . LEU B 1 353 ? 12.039 -1.914 8.914 1 94.75 353 LEU B N 1
ATOM 6658 C CA . LEU B 1 353 ? 12.391 -1.378 7.602 1 94.75 353 LEU B CA 1
ATOM 6659 C C . LEU B 1 353 ? 11.148 -0.948 6.836 1 94.75 353 LEU B C 1
ATOM 6661 O O . LEU B 1 353 ? 11.133 0.114 6.211 1 94.75 353 LEU B O 1
ATOM 6665 N N . ARG B 1 354 ? 10.164 -1.803 6.902 1 95.44 354 ARG B N 1
ATOM 6666 C CA . ARG B 1 354 ? 8.914 -1.475 6.223 1 95.44 354 ARG B CA 1
ATOM 6667 C C . ARG B 1 354 ? 8.352 -0.144 6.715 1 95.44 354 ARG B C 1
ATOM 6669 O O . ARG B 1 354 ? 7.836 0.649 5.926 1 95.44 354 ARG B O 1
ATOM 6676 N N . ARG B 1 355 ? 8.43 0.043 7.984 1 92.31 355 ARG B N 1
ATOM 6677 C CA . ARG B 1 355 ? 7.973 1.305 8.562 1 92.31 355 ARG B CA 1
ATOM 6678 C C . ARG B 1 355 ? 8.633 2.492 7.867 1 92.31 355 ARG B C 1
ATOM 6680 O O . ARG B 1 355 ? 7.969 3.479 7.543 1 92.31 355 ARG B O 1
ATOM 6687 N N . LEU B 1 356 ? 9.867 2.389 7.633 1 92.94 356 LEU B N 1
ATOM 6688 C CA . LEU B 1 356 ? 10.617 3.473 7.012 1 92.94 356 LEU B CA 1
ATOM 6689 C C . LEU B 1 356 ? 10.336 3.537 5.512 1 92.94 356 LEU B C 1
ATOM 6691 O O . LEU B 1 356 ? 10.555 4.574 4.879 1 92.94 356 LEU B O 1
ATOM 6695 N N . VAL B 1 357 ? 9.859 2.414 4.938 1 95 357 VAL B N 1
ATOM 6696 C CA . VAL B 1 357 ? 9.57 2.361 3.506 1 95 357 VAL B CA 1
ATOM 6697 C C . VAL B 1 357 ? 8.195 2.961 3.234 1 95 357 VAL B C 1
ATOM 6699 O O . VAL B 1 357 ? 8.055 3.859 2.4 1 95 357 VAL B O 1
ATOM 6702 N N . TYR B 1 358 ? 7.211 2.414 3.969 1 94.12 358 TYR B N 1
ATOM 6703 C CA . TYR B 1 358 ? 5.867 2.92 3.701 1 94.12 358 TYR B CA 1
ATOM 6704 C C . TYR B 1 358 ? 4.965 2.738 4.914 1 94.12 358 TYR B C 1
ATOM 6706 O O . TYR B 1 358 ? 3.74 2.799 4.801 1 94.12 358 TYR B O 1
ATOM 6714 N N . ARG B 1 359 ? 5.527 2.467 6.141 1 92.38 359 ARG B N 1
ATOM 6715 C CA . ARG B 1 359 ? 4.797 2.234 7.383 1 92.38 359 ARG B CA 1
ATOM 6716 C C . ARG B 1 359 ? 4.09 0.883 7.359 1 92.38 359 ARG B C 1
ATOM 6718 O O . ARG B 1 359 ? 4.727 -0.158 7.543 1 92.38 359 ARG B O 1
ATOM 6725 N N . HIS B 1 360 ? 2.875 0.77 6.941 1 92.06 360 HIS B N 1
ATOM 6726 C CA . HIS B 1 360 ? 2.146 -0.488 6.824 1 92.06 360 HIS B CA 1
ATOM 6727 C C . HIS B 1 360 ? 1.228 -0.482 5.605 1 92.06 360 HIS B C 1
ATOM 6729 O O . HIS B 1 360 ? 0.88 0.583 5.09 1 92.06 360 HIS B O 1
ATOM 6735 N N . PRO B 1 361 ? 0.896 -1.716 5.102 1 94.81 361 PRO B N 1
ATOM 6736 C CA . PRO B 1 361 ? -0.125 -1.746 4.051 1 94.81 361 PRO B CA 1
ATOM 6737 C C . PRO B 1 361 ? -1.437 -1.096 4.488 1 94.81 361 PRO B C 1
ATOM 6739 O O . PRO B 1 361 ? -1.749 -1.065 5.68 1 94.81 361 PRO B O 1
ATOM 6742 N N . PRO B 1 362 ? -2.172 -0.523 3.553 1 94.25 362 PRO B N 1
ATOM 6743 C CA . PRO B 1 362 ? -3.43 0.128 3.926 1 94.25 362 PRO B CA 1
ATOM 6744 C C . PRO B 1 362 ? -4.312 -0.754 4.805 1 94.25 362 PRO B C 1
ATOM 6746 O O . PRO B 1 362 ? -4.586 -1.906 4.453 1 94.25 362 PRO B O 1
ATOM 6749 N N . THR B 1 363 ? -4.789 -0.215 5.914 1 92.69 363 THR B N 1
ATOM 6750 C CA . THR B 1 363 ? -5.469 -0.996 6.941 1 92.69 363 THR B CA 1
ATOM 6751 C C . THR B 1 363 ? -6.855 -1.426 6.469 1 92.69 363 THR B C 1
ATOM 6753 O O . THR B 1 363 ? -7.336 -2.5 6.836 1 92.69 363 THR B O 1
ATOM 6756 N N . ASN B 1 364 ? -7.508 -0.623 5.656 1 92 364 ASN B N 1
ATOM 6757 C CA . ASN B 1 364 ? -8.852 -0.965 5.191 1 92 364 ASN B CA 1
ATOM 6758 C C . ASN B 1 364 ? -8.844 -2.258 4.383 1 92 364 ASN B C 1
ATOM 6760 O O . ASN B 1 364 ? -9.719 -3.111 4.566 1 92 364 ASN B O 1
ATOM 6764 N N . ILE B 1 365 ? -7.863 -2.416 3.533 1 94.12 365 ILE B N 1
ATOM 6765 C CA . ILE B 1 365 ? -7.797 -3.611 2.701 1 94.12 365 ILE B CA 1
ATOM 6766 C C . ILE B 1 365 ? -7.461 -4.824 3.566 1 94.12 365 ILE B C 1
ATOM 6768 O O . ILE B 1 365 ? -7.934 -5.934 3.305 1 94.12 365 ILE B O 1
ATOM 6772 N N . GLN B 1 366 ? -6.629 -4.602 4.586 1 95 366 GLN B N 1
ATOM 6773 C CA . GLN B 1 366 ? -6.293 -5.691 5.496 1 95 366 GLN B CA 1
ATOM 6774 C C . GLN B 1 366 ? -7.531 -6.191 6.238 1 95 366 GLN B C 1
ATOM 6776 O O . GLN B 1 366 ? -7.773 -7.398 6.309 1 95 366 GLN B O 1
ATOM 6781 N N . TYR B 1 367 ? -8.352 -5.266 6.75 1 93.19 367 TYR B N 1
ATOM 6782 C CA . TYR B 1 367 ? -9.57 -5.641 7.449 1 93.19 367 TYR B CA 1
ATOM 6783 C C . TYR B 1 367 ? -10.555 -6.32 6.504 1 93.19 367 TYR B C 1
ATOM 6785 O O . TYR B 1 367 ? -11.164 -7.336 6.852 1 93.19 367 TYR B O 1
ATOM 6793 N N . GLN B 1 368 ? -10.695 -5.719 5.355 1 93.44 368 GLN B N 1
ATOM 6794 C CA . GLN B 1 368 ? -11.633 -6.27 4.383 1 93.44 368 GLN B CA 1
ATOM 6795 C C . GLN B 1 368 ? -11.242 -7.688 3.986 1 93.44 368 GLN B C 1
ATOM 6797 O O . GLN B 1 368 ? -12.094 -8.578 3.924 1 93.44 368 GLN B O 1
ATOM 6802 N N . MET B 1 369 ? -9.992 -7.91 3.697 1 95.5 369 MET B N 1
ATOM 6803 C CA . MET B 1 369 ? -9.5 -9.242 3.348 1 95.5 369 MET B CA 1
ATOM 6804 C C . MET B 1 369 ? -9.68 -10.211 4.512 1 95.5 369 MET B C 1
ATOM 6806 O O . MET B 1 369 ? -10.062 -11.367 4.309 1 95.5 369 MET B O 1
ATOM 6810 N N . ALA B 1 370 ? -9.375 -9.734 5.738 1 94.44 370 ALA B N 1
ATOM 6811 C CA . ALA B 1 370 ? -9.539 -10.578 6.918 1 94.44 370 ALA B CA 1
ATOM 6812 C C . ALA B 1 370 ? -10.984 -11.07 7.047 1 94.44 370 ALA B C 1
ATOM 6814 O O . ALA B 1 370 ? -11.219 -12.25 7.309 1 94.44 370 ALA B O 1
ATOM 6815 N N . HIS B 1 371 ? -11.883 -10.148 6.844 1 93.06 371 HIS B N 1
ATOM 6816 C CA . HIS B 1 371 ? -13.297 -10.5 6.918 1 93.06 371 HIS B CA 1
ATOM 6817 C C . HIS B 1 371 ? -13.688 -11.453 5.793 1 93.06 371 HIS B C 1
ATOM 6819 O O . HIS B 1 371 ? -14.43 -12.406 6.016 1 93.06 371 HIS B O 1
ATOM 6825 N N . PHE B 1 372 ? -13.211 -11.18 4.625 1 93.88 372 PHE B N 1
ATOM 6826 C CA . PHE B 1 372 ? -13.477 -12.008 3.447 1 93.88 372 PHE B CA 1
ATOM 6827 C C . PHE B 1 372 ? -13.023 -13.438 3.682 1 93.88 372 PHE B C 1
ATOM 6829 O O . PHE B 1 372 ? -13.727 -14.383 3.316 1 93.88 372 PHE B O 1
ATOM 6836 N N . LEU B 1 373 ? -11.891 -13.609 4.34 1 93.62 373 LEU B N 1
ATOM 6837 C CA . LEU B 1 373 ? -11.352 -14.922 4.699 1 93.62 373 LEU B CA 1
ATOM 6838 C C . LEU B 1 373 ? -12.195 -15.562 5.805 1 93.62 373 LEU B C 1
ATOM 6840 O O . LEU B 1 373 ? -12.562 -16.734 5.703 1 93.62 373 LEU B O 1
ATOM 6844 N N . ALA B 1 374 ? -12.484 -14.797 6.801 1 90.75 374 ALA B N 1
ATOM 6845 C CA . ALA B 1 374 ? -13.188 -15.297 7.973 1 90.75 374 ALA B CA 1
ATOM 6846 C C . ALA B 1 374 ? -14.57 -15.828 7.598 1 90.75 374 ALA B C 1
ATOM 6848 O O . ALA B 1 374 ? -15.039 -16.812 8.164 1 90.75 374 ALA B O 1
ATOM 6849 N N . GLN B 1 375 ? -15.195 -15.219 6.582 1 90.81 375 GLN B N 1
ATOM 6850 C CA . GLN B 1 375 ? -16.547 -15.578 6.176 1 90.81 375 GLN B CA 1
ATOM 6851 C C . GLN B 1 375 ? -16.531 -16.719 5.16 1 90.81 375 GLN B C 1
ATOM 6853 O O . GLN B 1 375 ? -17.578 -17.203 4.746 1 90.81 375 GLN B O 1
ATOM 6858 N N . GLY B 1 376 ? -15.352 -17.125 4.734 1 89.5 376 GLY B N 1
ATOM 6859 C CA . GLY B 1 376 ? -15.219 -18.281 3.865 1 89.5 376 GLY B CA 1
ATOM 6860 C C . GLY B 1 376 ? -15.398 -17.938 2.396 1 89.5 376 GLY B C 1
ATOM 6861 O O . GLY B 1 376 ? -15.391 -18.828 1.545 1 89.5 376 GLY B O 1
ATOM 6862 N N . HIS B 1 377 ? -15.539 -16.656 2.072 1 90.88 377 HIS B N 1
ATOM 6863 C CA . HIS B 1 377 ? -15.758 -16.25 0.69 1 90.88 377 HIS B CA 1
ATOM 6864 C C . HIS B 1 377 ? -14.539 -16.547 -0.174 1 90.88 377 HIS B C 1
ATOM 6866 O O . HIS B 1 377 ? -14.672 -16.859 -1.356 1 90.88 377 HIS B O 1
ATOM 6872 N N . TYR B 1 378 ? -13.367 -16.438 0.467 1 91.5 378 TYR B N 1
ATOM 6873 C CA . TYR B 1 378 ? -12.133 -16.672 -0.266 1 91.5 378 TYR B CA 1
ATOM 6874 C C . TYR B 1 378 ? -12.047 -18.125 -0.716 1 91.5 378 TYR B C 1
ATOM 6876 O O . TYR B 1 378 ? -11.68 -18.406 -1.861 1 91.5 378 TYR B O 1
ATOM 6884 N N . GLU B 1 379 ? -12.352 -19.016 0.136 1 88.56 379 GLU B N 1
ATOM 6885 C CA . GLU B 1 379 ? -12.32 -20.438 -0.191 1 88.56 379 GLU B CA 1
ATOM 6886 C C . GLU B 1 379 ? -13.281 -20.75 -1.334 1 88.56 379 GLU B C 1
ATOM 6888 O O . GLU B 1 379 ? -12.938 -21.531 -2.238 1 88.56 379 GLU B O 1
ATOM 6893 N N . THR B 1 380 ? -14.445 -20.219 -1.268 1 88.38 380 THR B N 1
ATOM 6894 C CA . THR B 1 380 ? -15.422 -20.406 -2.332 1 88.38 380 THR B CA 1
ATOM 6895 C C . THR B 1 380 ? -14.883 -19.906 -3.664 1 88.38 380 THR B C 1
ATOM 6897 O O . THR B 1 380 ? -15 -20.578 -4.688 1 88.38 380 THR B O 1
ATOM 6900 N N . HIS B 1 381 ? -14.32 -18.75 -3.596 1 90.62 381 HIS B N 1
ATOM 6901 C CA . HIS B 1 381 ? -13.742 -18.188 -4.805 1 90.62 381 HIS B CA 1
ATOM 6902 C C . HIS B 1 381 ? -12.625 -19.078 -5.352 1 90.62 381 HIS B C 1
ATOM 6904 O O . HIS B 1 381 ? -12.562 -19.312 -6.559 1 90.62 381 HIS B O 1
ATOM 6910 N N . LEU B 1 382 ? -11.742 -19.531 -4.488 1 90.25 382 LEU B N 1
ATOM 6911 C CA . LEU B 1 382 ? -10.602 -20.344 -4.914 1 90.25 382 LEU B CA 1
ATOM 6912 C C . LEU B 1 382 ? -11.07 -21.641 -5.562 1 90.25 382 LEU B C 1
ATOM 6914 O O . LEU B 1 382 ? -10.461 -22.109 -6.523 1 90.25 382 LEU B O 1
ATOM 6918 N N . ARG B 1 383 ? -12.078 -22.219 -5.043 1 87.62 383 ARG B N 1
ATOM 6919 C CA . ARG B 1 383 ? -12.617 -23.438 -5.629 1 87.62 383 ARG B CA 1
ATOM 6920 C C . ARG B 1 383 ? -13.086 -23.203 -7.062 1 87.62 383 ARG B C 1
ATOM 6922 O O . ARG B 1 383 ? -12.797 -24.016 -7.953 1 87.62 383 ARG B O 1
ATOM 6929 N N . ARG B 1 384 ? -13.812 -22.141 -7.215 1 88.06 384 ARG B N 1
ATOM 6930 C CA . ARG B 1 384 ? -14.273 -21.781 -8.555 1 88.06 384 ARG B CA 1
ATOM 6931 C C . ARG B 1 384 ? -13.102 -21.469 -9.469 1 88.06 384 ARG B C 1
ATOM 6933 O O . ARG B 1 384 ? -13.086 -21.891 -10.633 1 88.06 384 ARG B O 1
ATOM 6940 N N . TYR B 1 385 ? -12.211 -20.781 -8.891 1 90.25 385 TYR B N 1
ATOM 6941 C CA . TYR B 1 385 ? -11.008 -20.406 -9.633 1 90.25 385 TYR B CA 1
ATOM 6942 C C . TYR B 1 385 ? -10.234 -21.656 -10.07 1 90.25 385 TYR B C 1
ATOM 6944 O O . TYR B 1 385 ? -9.797 -21.75 -11.219 1 90.25 385 TYR B O 1
ATOM 6952 N N . HIS B 1 386 ? -10.07 -22.578 -9.203 1 91.19 386 HIS B N 1
ATOM 6953 C CA . HIS B 1 386 ? -9.344 -23.812 -9.484 1 91.19 386 HIS B CA 1
ATOM 6954 C C . HIS B 1 386 ? -10.055 -24.641 -10.555 1 91.19 386 HIS B C 1
ATOM 6956 O O . HIS B 1 386 ? -9.406 -25.172 -11.461 1 91.19 386 HIS B O 1
ATOM 6962 N N . TYR B 1 387 ? -11.32 -24.719 -10.43 1 90.69 387 TYR B N 1
ATOM 6963 C CA . TYR B 1 387 ? -12.102 -25.453 -11.414 1 90.69 387 TYR B CA 1
ATOM 6964 C C . TYR B 1 387 ? -11.945 -24.844 -12.805 1 90.69 387 TYR B C 1
ATOM 6966 O O . TYR B 1 387 ? -11.664 -25.547 -13.773 1 90.69 387 TYR B O 1
ATOM 6974 N N . ASP B 1 388 ? -12.125 -23.594 -12.828 1 92.75 388 ASP B N 1
ATOM 6975 C CA . ASP B 1 388 ? -11.992 -22.875 -14.094 1 92.75 388 ASP B CA 1
ATOM 6976 C C . ASP B 1 388 ? -10.586 -23.016 -14.664 1 92.75 388 ASP B C 1
ATOM 6978 O O . ASP B 1 388 ? -10.414 -23.234 -15.859 1 92.75 388 ASP B O 1
ATOM 6982 N N . SER B 1 389 ? -9.609 -22.859 -13.828 1 93.12 389 SER B N 1
ATOM 6983 C CA . SER B 1 389 ? -8.211 -22.969 -14.25 1 93.12 389 SER B CA 1
ATOM 6984 C C . SER B 1 389 ? -7.918 -24.344 -14.82 1 93.12 389 SER B C 1
ATOM 6986 O O . SER B 1 389 ? -7.219 -24.469 -15.828 1 93.12 389 SER B O 1
ATOM 6988 N N . ALA B 1 390 ? -8.445 -25.375 -14.172 1 94.12 390 ALA B N 1
ATOM 6989 C CA . ALA B 1 390 ? -8.242 -26.75 -14.641 1 94.12 390 ALA B CA 1
ATOM 6990 C C . ALA B 1 390 ? -8.852 -26.953 -16.031 1 94.12 390 ALA B C 1
ATOM 6992 O O . ALA B 1 390 ? -8.242 -27.578 -16.891 1 94.12 390 ALA B O 1
ATOM 6993 N N . GLN B 1 391 ? -10.016 -26.422 -16.234 1 94.75 391 GLN B N 1
ATOM 6994 C CA . GLN B 1 391 ? -10.68 -26.547 -17.516 1 94.75 391 GLN B CA 1
ATOM 6995 C C . GLN B 1 391 ? -9.906 -25.812 -18.609 1 94.75 391 GLN B C 1
ATOM 6997 O O . GLN B 1 391 ? -9.727 -26.344 -19.719 1 94.75 391 GLN B O 1
ATOM 7002 N N . ARG B 1 392 ? -9.531 -24.625 -18.281 1 95.69 392 ARG B N 1
ATOM 7003 C CA . ARG B 1 392 ? -8.758 -23.828 -19.25 1 95.69 392 ARG B CA 1
ATOM 7004 C C . ARG B 1 392 ? -7.438 -24.516 -19.578 1 95.69 392 ARG B C 1
ATOM 7006 O O . ARG B 1 392 ? -7.008 -24.531 -20.734 1 95.69 392 ARG B O 1
ATOM 7013 N N . TRP B 1 393 ? -6.789 -25 -18.547 1 95.69 393 TRP B N 1
ATOM 7014 C CA . TRP B 1 393 ? -5.539 -25.734 -18.734 1 95.69 393 TRP B CA 1
ATOM 7015 C C . TRP B 1 393 ? -5.73 -26.906 -19.688 1 95.69 393 TRP B C 1
ATOM 7017 O O . TRP B 1 393 ? -4.941 -27.109 -20.609 1 95.69 393 TRP B O 1
ATOM 7027 N N . GLU B 1 394 ? -6.758 -27.688 -19.484 1 96.31 394 GLU B N 1
ATOM 7028 C CA . GLU B 1 394 ? -7.043 -28.859 -20.312 1 96.31 394 GLU B CA 1
ATOM 7029 C C . GLU B 1 394 ? -7.32 -28.453 -21.766 1 96.31 394 GLU B C 1
ATOM 7031 O O . GLU B 1 394 ? -6.871 -29.109 -22.703 1 96.31 394 GLU B O 1
ATOM 7036 N N . ARG B 1 395 ? -8.031 -27.422 -21.875 1 97.25 395 ARG B N 1
ATOM 7037 C CA . ARG B 1 395 ? -8.359 -26.922 -23.219 1 97.25 395 ARG B CA 1
ATOM 7038 C C . ARG B 1 395 ? -7.102 -26.5 -23.953 1 97.25 395 ARG B C 1
ATOM 7040 O O . ARG B 1 395 ? -6.934 -26.812 -25.141 1 97.25 395 ARG B O 1
ATOM 7047 N N . LEU B 1 396 ? -6.324 -25.734 -23.297 1 97.69 396 LEU B N 1
ATOM 7048 C CA . LEU B 1 396 ? -5.098 -25.266 -23.938 1 97.69 396 LEU B CA 1
ATOM 7049 C C . LEU B 1 396 ? -4.156 -26.438 -24.203 1 97.69 396 LEU B C 1
ATOM 7051 O O . LEU B 1 396 ? -3.535 -26.5 -25.266 1 97.69 396 LEU B O 1
ATOM 7055 N N . HIS B 1 397 ? -4.023 -27.328 -23.25 1 96.81 397 HIS B N 1
ATOM 7056 C CA . HIS B 1 397 ? -3.193 -28.516 -23.422 1 96.81 397 HIS B CA 1
ATOM 7057 C C . HIS B 1 397 ? -3.627 -29.328 -24.641 1 96.81 397 HIS B C 1
ATOM 7059 O O . HIS B 1 397 ? -2.793 -29.719 -25.453 1 96.81 397 HIS B O 1
ATOM 7065 N N . ALA B 1 398 ? -4.891 -29.562 -24.734 1 97.25 398 ALA B N 1
ATOM 7066 C CA . ALA B 1 398 ? -5.438 -30.312 -25.859 1 97.25 398 ALA B CA 1
ATOM 7067 C C . ALA B 1 398 ? -5.18 -29.594 -27.188 1 97.25 398 ALA B C 1
ATOM 7069 O O . ALA B 1 398 ? -4.816 -30.219 -28.172 1 97.25 398 ALA B O 1
ATOM 7070 N N . ALA B 1 399 ? -5.406 -28.297 -27.156 1 97.94 399 ALA B N 1
ATOM 7071 C CA . ALA B 1 399 ? -5.188 -27.5 -28.375 1 97.94 399 ALA B CA 1
ATOM 7072 C C . ALA B 1 399 ? -3.719 -27.531 -28.781 1 97.94 399 ALA B C 1
ATOM 7074 O O . ALA B 1 399 ? -3.408 -27.625 -29.969 1 97.94 399 ALA B O 1
ATOM 7075 N N . LEU B 1 400 ? -2.834 -27.406 -27.844 1 97.5 400 LEU B N 1
ATOM 7076 C CA . LEU B 1 400 ? -1.403 -27.438 -28.125 1 97.5 400 LEU B CA 1
ATOM 7077 C C . LEU B 1 400 ? -0.987 -28.781 -28.719 1 97.5 400 LEU B C 1
ATOM 7079 O O . LEU B 1 400 ? -0.198 -28.828 -29.656 1 97.5 400 LEU B O 1
ATOM 7083 N N . GLN B 1 401 ? -1.52 -29.875 -28.188 1 96.56 401 GLN B N 1
ATOM 7084 C CA . GLN B 1 401 ? -1.221 -31.219 -28.703 1 96.56 401 GLN B CA 1
ATOM 7085 C C . GLN B 1 401 ? -1.725 -31.391 -30.125 1 96.56 401 GLN B C 1
ATOM 7087 O O . GLN B 1 401 ? -1.057 -32 -30.953 1 96.56 401 GLN B O 1
ATOM 7092 N N . ARG B 1 402 ? -2.793 -30.828 -30.375 1 96.94 402 ARG B N 1
ATOM 7093 C CA . ARG B 1 402 ? -3.445 -30.984 -31.672 1 96.94 402 ARG B CA 1
ATOM 7094 C C . ARG B 1 402 ? -2.801 -30.094 -32.719 1 96.94 402 ARG B C 1
ATOM 7096 O O . ARG B 1 402 ? -2.529 -30.547 -33.844 1 96.94 402 ARG B O 1
ATOM 7103 N N . TYR B 1 403 ? -2.543 -28.844 -32.344 1 96.81 403 TYR B N 1
ATOM 7104 C CA . TYR B 1 403 ? -2.209 -27.859 -33.375 1 96.81 403 TYR B CA 1
ATOM 7105 C C . TYR B 1 403 ? -0.72 -27.531 -33.344 1 96.81 403 TYR B C 1
ATOM 7107 O O . TYR B 1 403 ? -0.159 -27.094 -34.375 1 96.81 403 TYR B O 1
ATOM 7115 N N . LEU B 1 404 ? -0.084 -27.656 -32.219 1 96.38 404 LEU B N 1
ATOM 7116 C CA . LEU B 1 404 ? 1.326 -27.297 -32.094 1 96.38 404 LEU B CA 1
ATOM 7117 C C . LEU B 1 404 ? 2.123 -28.438 -31.469 1 96.38 404 LEU B C 1
ATOM 7119 O O . LEU B 1 404 ? 2.84 -28.219 -30.484 1 96.38 404 LEU B O 1
ATOM 7123 N N . PRO B 1 405 ? 2.1 -29.594 -32 1 93.88 405 PRO B N 1
ATOM 7124 C CA . PRO B 1 405 ? 2.793 -30.719 -31.406 1 93.88 405 PRO B CA 1
ATOM 7125 C C . PRO B 1 405 ? 4.309 -30.547 -31.375 1 93.88 405 PRO B C 1
ATOM 7127 O O . PRO B 1 405 ? 4.996 -31.172 -30.562 1 93.88 405 PRO B O 1
ATOM 7130 N N . SER B 1 406 ? 4.832 -29.672 -32.188 1 93.5 406 SER B N 1
ATOM 7131 C CA . SER B 1 406 ? 6.273 -29.453 -32.281 1 93.5 406 SER B CA 1
ATOM 7132 C C . SER B 1 406 ? 6.762 -28.562 -31.141 1 93.5 406 SER B C 1
ATOM 7134 O O . SER B 1 406 ? 7.965 -28.469 -30.891 1 93.5 406 SER B O 1
ATOM 7136 N N . CYS B 1 407 ? 5.871 -27.891 -30.5 1 94.75 407 CYS B N 1
ATOM 7137 C CA . CYS B 1 407 ? 6.203 -27.078 -29.344 1 94.75 407 CYS B CA 1
ATOM 7138 C C . CYS B 1 407 ? 6.027 -27.859 -28.047 1 94.75 407 CYS B C 1
ATOM 7140 O O . CYS B 1 407 ? 4.914 -28.266 -27.719 1 94.75 407 CYS B O 1
ATOM 7142 N N . ARG B 1 408 ? 7.035 -28 -27.328 1 92.62 408 ARG B N 1
ATOM 7143 C CA . ARG B 1 408 ? 7 -28.906 -26.188 1 92.62 408 ARG B CA 1
ATOM 7144 C C . ARG B 1 408 ? 7.215 -28.172 -24.875 1 92.62 408 ARG B C 1
ATOM 7146 O O . ARG B 1 408 ? 7.984 -27.203 -24.828 1 92.62 408 ARG B O 1
ATOM 7153 N N . ALA B 1 409 ? 6.5 -28.625 -23.906 1 90.38 409 ALA B N 1
ATOM 7154 C CA . ALA B 1 409 ? 6.719 -28.141 -22.547 1 90.38 409 ALA B CA 1
ATOM 7155 C C . ALA B 1 409 ? 7.668 -29.062 -21.781 1 90.38 409 ALA B C 1
ATOM 7157 O O . ALA B 1 409 ? 7.855 -30.219 -22.172 1 90.38 409 ALA B O 1
ATOM 7158 N N . LEU B 1 410 ? 8.328 -28.5 -20.734 1 89.56 410 LEU B N 1
ATOM 7159 C CA . LEU B 1 410 ? 9.18 -29.312 -19.859 1 89.56 410 LEU B CA 1
ATOM 7160 C C . LEU B 1 410 ? 8.344 -30.281 -19.047 1 89.56 410 LEU B C 1
ATOM 7162 O O . LEU B 1 410 ? 7.277 -29.938 -18.547 1 89.56 410 LEU B O 1
ATOM 7166 N N . ALA B 1 411 ? 8.836 -31.5 -18.953 1 89.56 411 ALA B N 1
ATOM 7167 C CA . ALA B 1 411 ? 8.18 -32.469 -18.094 1 89.56 411 ALA B CA 1
ATOM 7168 C C . ALA B 1 411 ? 8.164 -32 -16.641 1 89.56 411 ALA B C 1
ATOM 7170 O O . ALA B 1 411 ? 9.078 -31.312 -16.188 1 89.56 411 ALA B O 1
ATOM 7171 N N . GLY B 1 412 ? 7.105 -32.344 -15.898 1 89 412 GLY B N 1
ATOM 7172 C CA . GLY B 1 412 ? 6.988 -31.938 -14.5 1 89 412 GLY B CA 1
ATOM 7173 C C . GLY B 1 412 ? 6.273 -30.609 -14.32 1 89 412 GLY B C 1
ATOM 7174 O O . GLY B 1 412 ? 6.113 -30.141 -13.195 1 89 412 GLY B O 1
ATOM 7175 N N . SER B 1 413 ? 5.824 -30.031 -15.461 1 91.31 413 SER B N 1
ATOM 7176 C CA . SER B 1 413 ? 5.207 -28.719 -15.398 1 91.31 413 SER B CA 1
ATOM 7177 C C . SER B 1 413 ? 3.689 -28.797 -15.508 1 91.31 413 SER B C 1
ATOM 7179 O O . SER B 1 413 ? 3.02 -27.797 -15.758 1 91.31 413 SER B O 1
ATOM 7181 N N . GLU B 1 414 ? 3.146 -29.969 -15.281 1 90.44 414 GLU B N 1
ATOM 7182 C CA . GLU B 1 414 ? 1.708 -30.172 -15.438 1 90.44 414 GLU B CA 1
ATOM 7183 C C . GLU B 1 414 ? 0.929 -29.328 -14.422 1 90.44 414 GLU B C 1
ATOM 7185 O O . GLU B 1 414 ? 1.342 -29.188 -13.273 1 90.44 414 GLU B O 1
ATOM 7190 N N . HIS B 1 415 ? -0.147 -28.766 -14.867 1 90.44 415 HIS B N 1
ATOM 7191 C CA . HIS B 1 415 ? -1.109 -28 -14.078 1 90.44 415 HIS B CA 1
ATOM 7192 C C . HIS B 1 415 ? -0.495 -26.703 -13.555 1 90.44 415 HIS B C 1
ATOM 7194 O O . HIS B 1 415 ? -0.837 -26.25 -12.461 1 90.44 415 HIS B O 1
ATOM 7200 N N . ALA B 1 416 ? 0.553 -26.266 -14.211 1 92.81 416 ALA B N 1
ATOM 7201 C CA . ALA B 1 416 ? 1.045 -24.906 -13.945 1 92.81 416 ALA B CA 1
ATOM 7202 C C . ALA B 1 416 ? 0.068 -23.859 -14.461 1 92.81 416 ALA B C 1
ATOM 7204 O O . ALA B 1 416 ? -0.808 -24.156 -15.273 1 92.81 416 ALA B O 1
ATOM 7205 N N . ASN B 1 417 ? 0.226 -22.641 -14.023 1 92.75 417 ASN B N 1
ATOM 7206 C CA . ASN B 1 417 ? -0.695 -21.562 -14.383 1 92.75 417 ASN B CA 1
ATOM 7207 C C . ASN B 1 417 ? -0.354 -20.953 -15.742 1 92.75 417 ASN B C 1
ATOM 7209 O O . ASN B 1 417 ? -0.955 -19.969 -16.156 1 92.75 417 ASN B O 1
ATOM 7213 N N . ALA B 1 418 ? 0.608 -21.469 -16.438 1 95.81 418 ALA B N 1
ATOM 7214 C CA . ALA B 1 418 ? 0.99 -21.109 -17.797 1 95.81 418 ALA B CA 1
ATOM 7215 C C . ALA B 1 418 ? 1.782 -22.25 -18.453 1 95.81 418 ALA B C 1
ATOM 7217 O O . ALA B 1 418 ? 2.32 -23.109 -17.766 1 95.81 418 ALA B O 1
ATOM 7218 N N . PHE B 1 419 ? 1.798 -22.25 -19.766 1 97 419 PHE B N 1
ATOM 7219 C CA . PHE B 1 419 ? 2.607 -23.203 -20.5 1 97 419 PHE B CA 1
ATOM 7220 C C . PHE B 1 419 ? 3.91 -22.562 -20.969 1 97 419 PHE B C 1
ATOM 7222 O O . PHE B 1 419 ? 3.9 -21.469 -21.547 1 97 419 PHE B O 1
ATOM 7229 N N . TRP B 1 420 ? 4.945 -23.125 -20.578 1 97.56 420 TRP B N 1
ATOM 7230 C CA . TRP B 1 420 ? 6.277 -22.781 -21.078 1 97.56 420 TRP B CA 1
ATOM 7231 C C . TRP B 1 420 ? 6.699 -23.734 -22.188 1 97.56 420 TRP B C 1
ATOM 7233 O O . TRP B 1 420 ? 6.957 -24.922 -21.938 1 97.56 420 TRP B O 1
ATOM 7243 N N . LEU B 1 421 ? 6.863 -23.203 -23.406 1 97.5 421 LEU B N 1
ATOM 7244 C CA . LEU B 1 421 ? 7 -24.062 -24.578 1 97.5 421 LEU B CA 1
ATOM 7245 C C . LEU B 1 421 ? 8.305 -23.781 -25.312 1 97.5 421 LEU B C 1
ATOM 7247 O O . LEU B 1 421 ? 8.734 -22.641 -25.406 1 97.5 421 LEU B O 1
ATOM 7251 N N . GLN B 1 422 ? 8.875 -24.781 -25.781 1 96.94 422 GLN B N 1
ATOM 7252 C CA . GLN B 1 422 ? 10.055 -24.703 -26.641 1 96.94 422 GLN B CA 1
ATOM 7253 C C . GLN B 1 422 ? 9.695 -25 -28.094 1 96.94 422 GLN B C 1
ATOM 7255 O O . GLN B 1 422 ? 9.102 -26.047 -28.391 1 96.94 422 GLN B O 1
ATOM 7260 N N . THR B 1 423 ? 9.992 -24.109 -28.938 1 96.19 423 THR B N 1
ATOM 7261 C CA . THR B 1 423 ? 9.797 -24.328 -30.359 1 96.19 423 THR B CA 1
ATOM 7262 C C . THR B 1 423 ? 10.992 -25.062 -30.969 1 96.19 423 THR B C 1
ATOM 7264 O O . THR B 1 423 ? 12.023 -25.219 -30.312 1 96.19 423 THR B O 1
ATOM 7267 N N . PRO B 1 424 ? 10.781 -25.594 -32.219 1 94 424 PRO B N 1
ATOM 7268 C CA . PRO B 1 424 ? 11.969 -26.062 -32.906 1 94 424 PRO B CA 1
ATOM 7269 C C . PRO B 1 424 ? 13.062 -24.984 -33.031 1 94 424 PRO B C 1
ATOM 7271 O O . PRO B 1 424 ? 12.758 -23.797 -33.062 1 94 424 PRO B O 1
ATOM 7274 N N . ALA B 1 425 ? 14.312 -25.391 -33.156 1 92.31 425 ALA B N 1
ATOM 7275 C CA . ALA B 1 425 ? 15.484 -24.531 -33 1 92.31 425 ALA B CA 1
ATOM 7276 C C . ALA B 1 425 ? 15.492 -23.422 -34.031 1 92.31 425 ALA B C 1
ATOM 7278 O O . ALA B 1 425 ? 16.016 -22.344 -33.781 1 92.31 425 ALA B O 1
ATOM 7279 N N . GLN B 1 426 ? 14.883 -23.625 -35.125 1 91.31 426 GLN B N 1
ATOM 7280 C CA . GLN B 1 426 ? 14.953 -22.672 -36.219 1 91.31 426 GLN B CA 1
ATOM 7281 C C . GLN B 1 426 ? 13.945 -21.547 -36.062 1 91.31 426 GLN B C 1
ATOM 7283 O O . GLN B 1 426 ? 14 -20.547 -36.781 1 91.31 426 GLN B O 1
ATOM 7288 N N . ILE B 1 427 ? 13.109 -21.703 -35.062 1 94.12 427 ILE B N 1
ATOM 7289 C CA . ILE B 1 427 ? 12.055 -20.703 -34.875 1 94.12 427 ILE B CA 1
ATOM 7290 C C . ILE B 1 427 ? 12.484 -19.688 -33.844 1 94.12 427 ILE B C 1
ATOM 7292 O O . ILE B 1 427 ? 12.781 -20.047 -32.688 1 94.12 427 ILE B O 1
ATOM 7296 N N . ASN B 1 428 ? 12.5 -18.438 -34.219 1 94.81 428 ASN B N 1
ATOM 7297 C CA . ASN B 1 428 ? 12.727 -17.328 -33.281 1 94.81 428 ASN B CA 1
ATOM 7298 C C . ASN B 1 428 ? 11.422 -16.859 -32.656 1 94.81 428 ASN B C 1
ATOM 7300 O O . ASN B 1 428 ? 10.562 -16.297 -33.344 1 94.81 428 ASN B O 1
ATOM 7304 N N . THR B 1 429 ? 11.352 -16.969 -31.344 1 95.44 429 THR B N 1
ATOM 7305 C CA . THR B 1 429 ? 10.078 -16.734 -30.672 1 95.44 429 THR B CA 1
ATOM 7306 C C . THR B 1 429 ? 9.805 -15.234 -30.547 1 95.44 429 THR B C 1
ATOM 7308 O O . THR B 1 429 ? 8.664 -14.82 -30.359 1 95.44 429 THR B O 1
ATOM 7311 N N . GLN B 1 430 ? 10.797 -14.383 -30.609 1 93.19 430 GLN B N 1
ATOM 7312 C CA . GLN B 1 430 ? 10.539 -12.953 -30.688 1 93.19 430 GLN B CA 1
ATOM 7313 C C . GLN B 1 430 ? 9.789 -12.586 -31.969 1 93.19 430 GLN B C 1
ATOM 7315 O O . GLN B 1 430 ? 8.844 -11.797 -31.938 1 93.19 430 GLN B O 1
ATOM 7320 N N . GLN B 1 431 ? 10.266 -13.141 -33.031 1 93.75 431 GLN B N 1
ATOM 7321 C CA . GLN B 1 431 ? 9.602 -12.93 -34.312 1 93.75 431 GLN B CA 1
ATOM 7322 C C . GLN B 1 431 ? 8.195 -13.531 -34.312 1 93.75 431 GLN B C 1
ATOM 7324 O O . GLN B 1 431 ? 7.254 -12.93 -34.812 1 93.75 431 GLN B O 1
ATOM 7329 N N . LEU B 1 432 ? 8.117 -14.695 -33.719 1 95 432 LEU B N 1
ATOM 7330 C CA . LEU B 1 432 ? 6.816 -15.352 -33.656 1 95 432 LEU B CA 1
ATOM 7331 C C . LEU B 1 432 ? 5.824 -14.492 -32.875 1 95 432 LEU B C 1
ATOM 7333 O O . LEU B 1 432 ? 4.664 -14.367 -33.25 1 95 432 LEU B O 1
ATOM 7337 N N . THR B 1 433 ? 6.258 -13.961 -31.719 1 93.94 433 THR B N 1
ATOM 7338 C CA . THR B 1 433 ? 5.414 -13.125 -30.875 1 93.94 433 THR B CA 1
ATOM 7339 C C . THR B 1 433 ? 4.922 -11.906 -31.656 1 93.94 433 THR B C 1
ATOM 7341 O O . THR B 1 433 ? 3.756 -11.523 -31.547 1 93.94 433 THR B O 1
ATOM 7344 N N . TRP B 1 434 ? 5.793 -11.352 -32.438 1 91.62 434 TRP B N 1
ATOM 7345 C CA . TRP B 1 434 ? 5.445 -10.188 -33.25 1 91.62 434 TRP B CA 1
ATOM 7346 C C . TRP B 1 434 ? 4.406 -10.547 -34.281 1 91.62 434 TRP B C 1
ATOM 7348 O O . TRP B 1 434 ? 3.396 -9.852 -34.438 1 91.62 434 TRP B O 1
ATOM 7358 N N . ARG B 1 435 ? 4.598 -11.562 -35 1 93.75 435 ARG B N 1
ATOM 7359 C CA . ARG B 1 435 ? 3.682 -12.016 -36.062 1 93.75 435 ARG B CA 1
ATOM 7360 C C . ARG B 1 435 ? 2.328 -12.398 -35.469 1 93.75 435 ARG B C 1
ATOM 7362 O O . ARG B 1 435 ? 1.283 -12.031 -36 1 93.75 435 ARG B O 1
ATOM 7369 N N . ALA B 1 436 ? 2.393 -13.133 -34.406 1 95.62 436 ALA B N 1
ATOM 7370 C CA . ALA B 1 436 ? 1.168 -13.578 -33.719 1 95.62 436 ALA B CA 1
ATOM 7371 C C . ALA B 1 436 ? 0.335 -12.391 -33.25 1 95.62 436 ALA B C 1
ATOM 7373 O O . ALA B 1 436 ? -0.892 -12.391 -33.375 1 95.62 436 ALA B O 1
ATOM 7374 N N . ALA B 1 437 ? 0.992 -11.391 -32.719 1 93.5 437 ALA B N 1
ATOM 7375 C CA . ALA B 1 437 ? 0.3 -10.203 -32.219 1 93.5 437 ALA B CA 1
ATOM 7376 C C . ALA B 1 437 ? -0.479 -9.523 -33.344 1 93.5 437 ALA B C 1
ATOM 7378 O O . ALA B 1 437 ? -1.591 -9.039 -33.125 1 93.5 437 ALA B O 1
ATOM 7379 N N . HIS B 1 438 ? 0.079 -9.477 -34.5 1 92.25 438 HIS B N 1
ATOM 7380 C CA . HIS B 1 438 ? -0.57 -8.867 -35.656 1 92.25 438 HIS B CA 1
ATOM 7381 C C . HIS B 1 438 ? -1.783 -9.672 -36.094 1 92.25 438 HIS B C 1
ATOM 7383 O O . HIS B 1 438 ? -2.699 -9.133 -36.719 1 92.25 438 HIS B O 1
ATOM 7389 N N . ALA B 1 439 ? -1.747 -10.922 -35.719 1 94.5 439 ALA B N 1
ATOM 7390 C CA . ALA B 1 439 ? -2.873 -11.789 -36.062 1 94.5 439 ALA B CA 1
ATOM 7391 C C . ALA B 1 439 ? -3.871 -11.867 -34.906 1 94.5 439 ALA B C 1
ATOM 7393 O O . ALA B 1 439 ? -4.816 -12.656 -34.938 1 94.5 439 ALA B O 1
ATOM 7394 N N . GLY B 1 440 ? -3.557 -11.117 -33.812 1 94.31 440 GLY B N 1
ATOM 7395 C CA . GLY B 1 440 ? -4.5 -11.039 -32.688 1 94.31 440 GLY B CA 1
ATOM 7396 C C . GLY B 1 440 ? -4.18 -11.992 -31.562 1 94.31 440 GLY B C 1
ATOM 7397 O O . GLY B 1 440 ? -4.953 -12.117 -30.625 1 94.31 440 GLY B O 1
ATOM 7398 N N . VAL B 1 441 ? -3.09 -12.711 -31.703 1 96.31 441 VAL B N 1
ATOM 7399 C CA . VAL B 1 441 ? -2.68 -13.664 -30.672 1 96.31 441 VAL B CA 1
ATOM 7400 C C . VAL B 1 441 ? -1.515 -13.086 -29.875 1 96.31 441 VAL B C 1
ATOM 7402 O O . VAL B 1 441 ? -0.468 -12.758 -30.438 1 96.31 441 VAL B O 1
ATOM 7405 N N . LEU B 1 442 ? -1.731 -12.953 -28.562 1 95 442 LEU B N 1
ATOM 7406 C CA . LEU B 1 442 ? -0.669 -12.453 -27.688 1 95 442 LEU B CA 1
ATOM 7407 C C . LEU B 1 442 ? -0.013 -13.586 -26.922 1 95 442 LEU B C 1
ATOM 7409 O O . LEU B 1 442 ? -0.692 -14.328 -26.203 1 95 442 LEU B O 1
ATOM 7413 N N . ILE B 1 443 ? 1.239 -13.789 -27.141 1 95.31 443 ILE B N 1
ATOM 7414 C CA . ILE B 1 443 ? 2.059 -14.719 -26.359 1 95.31 443 ILE B CA 1
ATOM 7415 C C . ILE B 1 443 ? 3.279 -13.984 -25.797 1 95.31 443 ILE B C 1
ATOM 7417 O O . ILE B 1 443 ? 3.508 -12.82 -26.125 1 95.31 443 ILE B O 1
ATOM 7421 N N . GLU B 1 444 ? 4.031 -14.625 -24.922 1 94.25 444 GLU B N 1
ATOM 7422 C CA . GLU B 1 444 ? 5.164 -13.977 -24.266 1 94.25 444 GLU B CA 1
ATOM 7423 C C . GLU B 1 444 ? 6.48 -14.656 -24.641 1 94.25 444 GLU B C 1
ATOM 7425 O O . GLU B 1 444 ? 6.68 -15.836 -24.328 1 94.25 444 GLU B O 1
ATOM 7430 N N . PRO B 1 445 ? 7.367 -13.898 -25.312 1 93.69 445 PRO B N 1
ATOM 7431 C CA . PRO B 1 445 ? 8.664 -14.508 -25.594 1 93.69 445 PRO B CA 1
ATOM 7432 C C . PRO B 1 445 ? 9.453 -14.852 -24.328 1 93.69 445 PRO B C 1
ATOM 7434 O O . PRO B 1 445 ? 9.375 -14.125 -23.344 1 93.69 445 PRO B O 1
ATOM 7437 N N . GLY B 1 446 ? 10.281 -15.852 -24.375 1 94.56 446 GLY B N 1
ATOM 7438 C CA . GLY B 1 446 ? 10.859 -16.422 -23.156 1 94.56 446 GLY B CA 1
ATOM 7439 C C . GLY B 1 446 ? 12.266 -15.914 -22.891 1 94.56 446 GLY B C 1
ATOM 7440 O O . GLY B 1 446 ? 12.781 -16.078 -21.781 1 94.56 446 GLY B O 1
ATOM 7441 N N . ALA B 1 447 ? 12.914 -15.203 -23.828 1 92.75 447 ALA B N 1
ATOM 7442 C CA . ALA B 1 447 ? 14.336 -14.883 -23.766 1 92.75 447 ALA B CA 1
ATOM 7443 C C . ALA B 1 447 ? 14.664 -14.102 -22.5 1 92.75 447 ALA B C 1
ATOM 7445 O O . ALA B 1 447 ? 15.719 -14.297 -21.891 1 92.75 447 ALA B O 1
ATOM 7446 N N . ARG B 1 448 ? 13.773 -13.328 -22.047 1 90.94 448 ARG B N 1
ATOM 7447 C CA . ARG B 1 448 ? 14.023 -12.414 -20.953 1 90.94 448 ARG B CA 1
ATOM 7448 C C . ARG B 1 448 ? 14.086 -13.164 -19.625 1 90.94 448 ARG B C 1
ATOM 7450 O O . ARG B 1 448 ? 14.57 -12.625 -18.625 1 90.94 448 ARG B O 1
ATOM 7457 N N . HIS B 1 449 ? 13.672 -14.367 -19.562 1 95.31 449 HIS B N 1
ATOM 7458 C CA . HIS B 1 449 ? 13.68 -15.141 -18.328 1 95.31 449 HIS B CA 1
ATOM 7459 C C . HIS B 1 449 ? 15.039 -15.797 -18.109 1 95.31 449 HIS B C 1
ATOM 7461 O O . HIS B 1 449 ? 15.32 -16.297 -17.016 1 95.31 449 HIS B O 1
ATOM 7467 N N . PHE B 1 450 ? 15.859 -15.789 -19.141 1 95.81 450 PHE B N 1
ATOM 7468 C CA . PHE B 1 450 ? 17.172 -16.422 -19.031 1 95.81 450 PHE B CA 1
ATOM 7469 C C . PHE B 1 450 ? 18.234 -15.414 -18.625 1 95.81 450 PHE B C 1
ATOM 7471 O O . PHE B 1 450 ? 18.219 -14.281 -19.094 1 95.81 450 PHE B O 1
ATOM 7478 N N . LEU B 1 451 ? 18.984 -15.852 -17.656 1 94.62 451 LEU B N 1
ATOM 7479 C CA . LEU B 1 451 ? 20.141 -15.055 -17.266 1 94.62 451 LEU B CA 1
ATOM 7480 C C . LEU B 1 451 ? 21.359 -15.414 -18.094 1 94.62 451 LEU B C 1
ATOM 7482 O O . LEU B 1 451 ? 22.172 -16.234 -17.672 1 94.62 451 LEU B O 1
ATOM 7486 N N . SER B 1 452 ? 21.469 -14.938 -19.281 1 90.62 452 SER B N 1
ATOM 7487 C CA . SER B 1 452 ? 22.562 -15.188 -20.219 1 90.62 452 SER B CA 1
ATOM 7488 C C . SER B 1 452 ? 22.734 -14.023 -21.188 1 90.62 452 SER B C 1
ATOM 7490 O O . SER B 1 452 ? 21.766 -13.305 -21.484 1 90.62 452 SER B O 1
ATOM 7492 N N . ALA B 1 453 ? 23.922 -13.859 -21.547 1 87.25 453 ALA B N 1
ATOM 7493 C CA . ALA B 1 453 ? 24.203 -12.828 -22.547 1 87.25 453 ALA B CA 1
ATOM 7494 C C . ALA B 1 453 ? 23.578 -13.18 -23.891 1 87.25 453 ALA B C 1
ATOM 7496 O O . ALA B 1 453 ? 23.219 -12.289 -24.672 1 87.25 453 ALA B O 1
ATOM 7497 N N . ALA B 1 454 ? 23.5 -14.422 -24.172 1 90.44 454 ALA B N 1
ATOM 7498 C CA . ALA B 1 454 ? 22.859 -14.93 -25.391 1 90.44 454 ALA B CA 1
ATOM 7499 C C . ALA B 1 454 ? 21.766 -15.945 -25.031 1 90.44 454 ALA B C 1
ATOM 7501 O O . ALA B 1 454 ? 21.953 -17.141 -25.219 1 90.44 454 ALA B O 1
ATOM 7502 N N . PRO B 1 455 ? 20.688 -15.508 -24.641 1 93.38 455 PRO B N 1
ATOM 7503 C CA . PRO B 1 455 ? 19.625 -16.422 -24.219 1 93.38 455 PRO B CA 1
ATOM 7504 C C . PRO B 1 455 ? 19.016 -17.188 -25.391 1 93.38 455 PRO B C 1
ATOM 7506 O O . PRO B 1 455 ? 19.016 -16.703 -26.531 1 93.38 455 PRO B O 1
ATOM 7509 N N . PRO B 1 456 ? 18.562 -18.422 -25.062 1 94.81 456 PRO B N 1
ATOM 7510 C CA . PRO B 1 456 ? 17.828 -19.109 -26.109 1 94.81 456 PRO B CA 1
ATOM 7511 C C . PRO B 1 456 ? 16.609 -18.328 -26.625 1 94.81 456 PRO B C 1
ATOM 7513 O O . PRO B 1 456 ? 15.93 -17.672 -25.828 1 94.81 456 PRO B O 1
ATOM 7516 N N . ASP B 1 457 ? 16.375 -18.375 -27.875 1 94.62 457 ASP B N 1
ATOM 7517 C CA . ASP B 1 457 ? 15.312 -17.547 -28.453 1 94.62 457 ASP B CA 1
ATOM 7518 C C . ASP B 1 457 ? 14.156 -18.422 -28.953 1 94.62 457 ASP B C 1
ATOM 7520 O O . ASP B 1 457 ? 13.32 -17.969 -29.734 1 94.62 457 ASP B O 1
ATOM 7524 N N . ASN B 1 458 ? 14.117 -19.703 -28.531 1 96.62 458 ASN B N 1
ATOM 7525 C CA . ASN B 1 458 ? 13.078 -20.609 -29.016 1 96.62 458 ASN B CA 1
ATOM 7526 C C . ASN B 1 458 ? 12.133 -21.031 -27.891 1 96.62 458 ASN B C 1
ATOM 7528 O O . ASN B 1 458 ? 11.625 -22.156 -27.906 1 96.62 458 ASN B O 1
ATOM 7532 N N . TYR B 1 459 ? 12.008 -20.188 -26.891 1 97 459 TYR B N 1
ATOM 7533 C CA . TYR B 1 459 ? 11.055 -20.438 -25.812 1 97 459 TYR B CA 1
ATOM 7534 C C . TYR B 1 459 ? 9.984 -19.359 -25.766 1 97 459 TYR B C 1
ATOM 7536 O O . TYR B 1 459 ? 10.258 -18.203 -26.094 1 97 459 TYR B O 1
ATOM 7544 N N . PHE B 1 460 ? 8.766 -19.703 -25.406 1 96.62 460 PHE B N 1
ATOM 7545 C CA . PHE B 1 460 ? 7.703 -18.734 -25.156 1 96.62 460 PHE B CA 1
ATOM 7546 C C . PHE B 1 460 ? 6.719 -19.25 -24.125 1 96.62 460 PHE B C 1
ATOM 7548 O O . PHE B 1 460 ? 6.734 -20.422 -23.781 1 96.62 460 PHE B O 1
ATOM 7555 N N . ARG B 1 461 ? 5.977 -18.344 -23.531 1 96.5 461 ARG B N 1
ATOM 7556 C CA . ARG B 1 461 ? 5.016 -18.656 -22.469 1 96.5 461 ARG B CA 1
ATOM 7557 C C . ARG B 1 461 ? 3.596 -18.312 -22.922 1 96.5 461 ARG B C 1
ATOM 7559 O O . ARG B 1 461 ? 3.375 -17.312 -23.609 1 96.5 461 ARG B O 1
ATOM 7566 N N . MET B 1 462 ? 2.668 -19.141 -22.578 1 96.56 462 MET B N 1
ATOM 7567 C CA . MET B 1 462 ? 1.251 -18.922 -22.844 1 96.56 462 MET B CA 1
ATOM 7568 C C . MET B 1 462 ? 0.427 -19.047 -21.562 1 96.56 462 MET B C 1
ATOM 7570 O O . MET B 1 462 ? 0.339 -20.125 -20.984 1 96.56 462 MET B O 1
ATOM 7574 N N . GLY B 1 463 ? -0.108 -17.906 -21.109 1 94.88 463 GLY B N 1
ATOM 7575 C CA . GLY B 1 463 ? -1.109 -17.938 -20.062 1 94.88 463 GLY B CA 1
ATOM 7576 C C . GLY B 1 463 ? -2.508 -18.219 -20.578 1 94.88 463 GLY B C 1
ATOM 7577 O O . GLY B 1 463 ? -2.75 -18.188 -21.781 1 94.88 463 GLY B O 1
ATOM 7578 N N . PHE B 1 464 ? -3.422 -18.531 -19.703 1 94.69 464 PHE B N 1
ATOM 7579 C CA . PHE B 1 464 ? -4.734 -18.906 -20.188 1 94.69 464 PHE B CA 1
ATOM 7580 C C . PHE B 1 464 ? -5.84 -18.328 -19.328 1 94.69 464 PHE B C 1
ATOM 7582 O O . PHE B 1 464 ? -7.016 -18.641 -19.5 1 94.69 464 PHE B O 1
ATOM 7589 N N . HIS B 1 465 ? -5.488 -17.484 -18.406 1 90.94 465 HIS B N 1
ATOM 7590 C CA . HIS B 1 465 ? -6.52 -16.953 -17.516 1 90.94 465 HIS B CA 1
ATOM 7591 C C . HIS B 1 465 ? -7.219 -15.75 -18.141 1 90.94 465 HIS B C 1
ATOM 7593 O O . HIS B 1 465 ? -8.406 -15.516 -17.891 1 90.94 465 HIS B O 1
ATOM 7599 N N . ALA B 1 466 ? -6.531 -14.977 -18.891 1 87.69 466 ALA B N 1
ATOM 7600 C CA . ALA B 1 466 ? -7.078 -13.75 -19.469 1 87.69 466 ALA B CA 1
ATOM 7601 C C . ALA B 1 466 ? -8 -14.055 -20.641 1 87.69 466 ALA B C 1
ATOM 7603 O O . ALA B 1 466 ? -8.977 -13.344 -20.875 1 87.69 466 ALA B O 1
ATOM 7604 N N . ILE B 1 467 ? -7.723 -15.086 -21.406 1 92.75 467 ILE B N 1
ATOM 7605 C CA . ILE B 1 467 ? -8.414 -15.398 -22.656 1 92.75 467 ILE B CA 1
ATOM 7606 C C . ILE B 1 467 ? -9.766 -16.047 -22.359 1 92.75 467 ILE B C 1
ATOM 7608 O O . ILE B 1 467 ? -9.898 -16.781 -21.375 1 92.75 467 ILE B O 1
ATOM 7612 N N . ASN B 1 468 ? -10.727 -15.742 -23.188 1 91.44 468 ASN B N 1
ATOM 7613 C CA . ASN B 1 468 ? -11.992 -16.469 -23.156 1 91.44 468 ASN B CA 1
ATOM 7614 C C . ASN B 1 468 ? -11.781 -17.969 -23.406 1 91.44 468 ASN B C 1
ATOM 7616 O O . ASN B 1 468 ? -11.18 -18.359 -24.406 1 91.44 468 ASN B O 1
ATOM 7620 N N . PRO B 1 469 ? -12.266 -18.781 -22.516 1 93.44 469 PRO B N 1
ATOM 7621 C CA . PRO B 1 469 ? -12.031 -20.219 -22.656 1 93.44 469 PRO B CA 1
ATOM 7622 C C . PRO B 1 469 ? -12.477 -20.766 -24.016 1 93.44 469 PRO B C 1
ATOM 7624 O O . PRO B 1 469 ? -11.836 -21.656 -24.562 1 93.44 469 PRO B O 1
ATOM 7627 N N . ASP B 1 470 ? -13.477 -20.203 -24.531 1 94.5 470 ASP B N 1
ATOM 7628 C CA . ASP B 1 470 ? -14.023 -20.688 -25.797 1 94.5 470 ASP B CA 1
ATOM 7629 C C . ASP B 1 470 ? -13.125 -20.297 -26.969 1 94.5 470 ASP B C 1
ATOM 7631 O O . ASP B 1 470 ? -13.234 -20.844 -28.062 1 94.5 470 ASP B O 1
ATOM 7635 N N . ALA B 1 471 ? -12.289 -19.375 -26.734 1 96.25 471 ALA B N 1
ATOM 7636 C CA . ALA B 1 471 ? -11.43 -18.859 -27.797 1 96.25 471 ALA B CA 1
ATOM 7637 C C . ALA B 1 471 ? -10.07 -19.547 -27.781 1 96.25 471 ALA B C 1
ATOM 7639 O O . ALA B 1 471 ? -9.258 -19.344 -28.688 1 96.25 471 ALA B O 1
ATOM 7640 N N . ILE B 1 472 ? -9.766 -20.422 -26.875 1 97.62 472 ILE B N 1
ATOM 7641 C CA . ILE B 1 472 ? -8.438 -20.984 -26.641 1 97.62 472 ILE B CA 1
ATOM 7642 C C . ILE B 1 472 ? -8.016 -21.797 -27.859 1 97.62 472 ILE B C 1
ATOM 7644 O O . ILE B 1 472 ? -6.949 -21.562 -28.438 1 97.62 472 ILE B O 1
ATOM 7648 N N . ALA B 1 473 ? -8.875 -22.672 -28.312 1 97.81 473 ALA B N 1
ATOM 7649 C CA . ALA B 1 473 ? -8.523 -23.531 -29.438 1 97.81 473 ALA B CA 1
ATOM 7650 C C . ALA B 1 473 ? -8.297 -22.703 -30.703 1 97.81 473 ALA B C 1
ATOM 7652 O O . ALA B 1 473 ? -7.348 -22.953 -31.453 1 97.81 473 ALA B O 1
ATOM 7653 N N . GLN B 1 474 ? -9.188 -21.781 -30.938 1 97.81 474 GLN B N 1
ATOM 7654 C CA . GLN B 1 474 ? -9.078 -20.922 -32.125 1 97.81 474 GLN B CA 1
ATOM 7655 C C . GLN B 1 474 ? -7.777 -20.109 -32.062 1 97.81 474 GLN B C 1
ATOM 7657 O O . GLN B 1 474 ? -7.113 -19.953 -33.094 1 97.81 474 GLN B O 1
ATOM 7662 N N . GLY B 1 475 ? -7.477 -19.562 -30.922 1 98.19 475 GLY B N 1
ATOM 7663 C CA . GLY B 1 475 ? -6.242 -18.812 -30.766 1 98.19 475 GLY B CA 1
ATOM 7664 C C . GLY B 1 475 ? -5 -19.625 -31.062 1 98.19 475 GLY B C 1
ATOM 7665 O O . GLY B 1 475 ? -4.062 -19.141 -31.703 1 98.19 475 GLY B O 1
ATOM 7666 N N . VAL B 1 476 ? -4.973 -20.891 -30.641 1 98.25 476 VAL B N 1
ATOM 7667 C CA . VAL B 1 476 ? -3.836 -21.781 -30.875 1 98.25 476 VAL B CA 1
ATOM 7668 C C . VAL B 1 476 ? -3.744 -22.109 -32.344 1 98.25 476 VAL B C 1
ATOM 7670 O O . VAL B 1 476 ? -2.646 -22.234 -32.906 1 98.25 476 VAL B O 1
ATOM 7673 N N . GLU B 1 477 ? -4.867 -22.25 -33 1 97.75 477 GLU B N 1
ATOM 7674 C CA . GLU B 1 477 ? -4.891 -22.516 -34.438 1 97.75 477 GLU B CA 1
ATOM 7675 C C . GLU B 1 477 ? -4.293 -21.359 -35.219 1 97.75 477 GLU B C 1
ATOM 7677 O O . GLU B 1 477 ? -3.541 -21.562 -36.156 1 97.75 477 GLU B O 1
ATOM 7682 N N . VAL B 1 478 ? -4.672 -20.188 -34.844 1 97.62 478 VAL B N 1
ATOM 7683 C CA . VAL B 1 478 ? -4.105 -19 -35.469 1 97.62 478 VAL B CA 1
ATOM 7684 C C . VAL B 1 478 ? -2.594 -18.984 -35.281 1 97.62 478 VAL B C 1
ATOM 7686 O O . VAL B 1 478 ? -1.845 -18.656 -36.219 1 97.62 478 VAL B O 1
ATOM 7689 N N . LEU B 1 479 ? -2.168 -19.297 -34.094 1 97.5 479 LEU B N 1
ATOM 7690 C CA . LEU B 1 479 ? -0.742 -19.344 -33.781 1 97.5 479 LEU B CA 1
ATOM 7691 C C . LEU B 1 479 ? -0.03 -20.359 -34.656 1 97.5 479 LEU B C 1
ATOM 7693 O O . LEU B 1 479 ? 1.083 -20.125 -35.125 1 97.5 479 LEU B O 1
ATOM 7697 N N . ARG B 1 480 ? -0.639 -21.516 -34.875 1 96.81 480 ARG B N 1
ATOM 7698 C CA . ARG B 1 480 ? -0.098 -22.531 -35.75 1 96.81 480 ARG B CA 1
ATOM 7699 C C . ARG B 1 480 ? 0.143 -21.969 -37.156 1 96.81 480 ARG B C 1
ATOM 7701 O O . ARG B 1 480 ? 1.185 -22.219 -37.75 1 96.81 480 ARG B O 1
ATOM 7708 N N . GLY B 1 481 ? -0.836 -21.266 -37.625 1 96.06 481 GLY B N 1
ATOM 7709 C CA . GLY B 1 481 ? -0.693 -20.641 -38.938 1 96.06 481 GLY B CA 1
ATOM 7710 C C . GLY B 1 481 ? 0.519 -19.734 -39.031 1 96.06 481 GLY B C 1
ATOM 7711 O O . GLY B 1 481 ? 1.214 -19.734 -40.062 1 96.06 481 GLY B O 1
ATOM 7712 N N . GLN B 1 482 ? 0.746 -18.953 -37.969 1 95 482 GLN B N 1
ATOM 7713 C CA . GLN B 1 482 ? 1.895 -18.047 -37.969 1 95 482 GLN B CA 1
ATOM 7714 C C . GLN B 1 482 ? 3.203 -18.828 -37.906 1 95 482 GLN B C 1
ATOM 7716 O O . GLN B 1 482 ? 4.188 -18.453 -38.562 1 95 482 GLN B O 1
ATOM 7721 N N . LEU B 1 483 ? 3.252 -19.891 -37.156 1 94.31 483 LEU B N 1
ATOM 7722 C CA . LEU B 1 483 ? 4.434 -20.734 -37.031 1 94.31 483 LEU B CA 1
ATOM 7723 C C . LEU B 1 483 ? 4.781 -21.391 -38.344 1 94.31 483 LEU B C 1
ATOM 7725 O O . LEU B 1 483 ? 5.957 -21.484 -38.719 1 94.31 483 LEU B O 1
ATOM 7729 N N . GLU B 1 484 ? 3.822 -21.828 -39.062 1 92.25 484 GLU B N 1
ATOM 7730 C CA . GLU B 1 484 ? 4.016 -22.484 -40.344 1 92.25 484 GLU B CA 1
ATOM 7731 C C . GLU B 1 484 ? 4.602 -21.531 -41.375 1 92.25 484 GLU B C 1
ATOM 7733 O O . GLU B 1 484 ? 5.34 -21.953 -42.281 1 92.25 484 GLU B O 1
ATOM 7738 N N . GLN B 1 485 ? 4.289 -20.312 -41.219 1 91.19 485 GLN B N 1
ATOM 7739 C CA . GLN B 1 485 ? 4.793 -19.312 -42.156 1 91.19 485 GLN B CA 1
ATOM 7740 C C . GLN B 1 485 ? 6.27 -19.031 -41.906 1 91.19 485 GLN B C 1
ATOM 7742 O O . GLN B 1 485 ? 6.957 -18.484 -42.781 1 91.19 485 GLN B O 1
ATOM 7747 N N . MET B 1 486 ? 6.75 -19.219 -40.75 1 89.81 486 MET B N 1
ATOM 7748 C CA . MET B 1 486 ? 8.141 -18.953 -40.375 1 89.81 486 MET B CA 1
ATOM 7749 C C . MET B 1 486 ? 9.039 -20.125 -40.781 1 89.81 486 MET B C 1
ATOM 7751 O O . MET B 1 486 ? 10.25 -19.953 -40.938 1 89.81 486 MET B O 1
ATOM 7755 N N . GLY B 1 487 ? 8.594 -21.328 -40.844 1 71.44 487 GLY B N 1
ATOM 7756 C CA . GLY B 1 487 ? 9.375 -22.469 -41.312 1 71.44 487 GLY B CA 1
ATOM 7757 C C . GLY B 1 487 ? 9.234 -22.75 -42.781 1 71.44 487 GLY B C 1
ATOM 7758 O O . GLY B 1 487 ? 8.352 -22.188 -43.438 1 71.44 487 GLY B O 1
#

Organism: Klebsiella variicola (NCBI:txid244366)

InterPro domains:
  IPR000524 Transcription regulator HTH, GntR [PF00392] (16-78)
  IPR000524 Transcription regulator HTH, GntR [PS50949] (14-82)
  IPR000524 Transcription regulator HTH, GntR [SM00345] (20-79)
  IPR000524 Transcription regulator HTH, GntR [cd07377] (16-78)
  IPR004839 Aminotransferase, class I/classII, large domain [PF00155] (189-402)
  IPR015421 Pyridoxal phosphate-dependent transferase, major domain [G3DSA:3.40.640.10] (118-478)
  IPR015424 Pyridoxal phosphate-dependent transferase [SSF53383] (110-485)
  IPR036388 Winged helix-like DNA-binding domain superfamily [G3DSA:1.10.10.10] (9-79)
  IPR036390 Winged helix DNA-binding domain superfamily [SSF46785] (9-83)
  IPR051446 HTH-type transcriptional regulator with aminotransferase domain [PTHR46577] (7-484)

Solvent-accessible surface area (backbone atoms only — not comparable to full-atom values): 50770 Å² total; per-residue (Å²): 125,88,76,78,80,68,81,73,86,80,55,88,90,54,58,65,52,58,54,50,39,28,52,49,43,49,37,48,66,54,36,71,59,52,51,93,41,63,50,77,49,42,62,55,44,10,61,66,59,72,50,53,47,66,46,37,41,51,40,51,50,51,34,34,74,59,57,54,30,38,79,41,89,101,72,43,40,26,48,18,76,87,50,47,70,38,56,46,58,73,76,61,71,64,58,69,70,78,48,83,49,69,63,58,83,79,47,42,66,57,62,51,61,72,52,88,65,88,77,71,70,92,63,48,85,75,39,78,25,25,20,41,69,92,38,68,44,53,75,70,46,61,47,70,64,52,44,50,28,49,46,53,70,59,65,65,60,78,64,49,73,43,41,45,64,59,65,58,55,71,60,62,64,32,52,49,42,42,44,69,64,53,33,34,77,33,52,34,68,63,59,72,66,21,51,44,76,29,40,15,40,53,21,46,53,31,49,48,26,61,31,56,39,30,68,86,34,35,35,32,30,46,34,51,25,55,48,69,60,53,57,35,40,48,74,34,50,33,44,77,41,76,20,49,56,53,53,44,22,71,45,82,64,88,74,82,42,52,29,33,49,44,32,51,68,48,24,45,63,50,12,17,30,41,34,72,68,47,49,52,50,51,52,50,50,25,61,76,64,70,19,35,36,38,39,42,39,64,50,65,73,61,53,55,49,85,79,64,79,58,44,72,54,38,70,37,30,26,66,37,42,34,37,31,24,42,67,21,59,77,69,22,46,12,59,31,34,15,30,35,37,38,50,48,72,58,36,50,36,46,44,36,42,37,33,48,41,39,28,50,70,40,35,53,61,41,51,32,50,23,47,33,49,49,66,37,51,48,60,46,50,41,52,54,48,29,53,52,49,51,51,38,49,51,47,44,52,52,30,36,59,72,52,36,64,71,45,42,61,58,60,51,18,77,71,34,83,36,48,28,31,34,45,54,86,88,44,50,25,62,58,48,34,53,57,24,42,77,72,31,26,38,51,38,56,36,37,74,28,36,88,53,96,76,43,66,46,26,28,32,36,38,14,55,49,47,27,56,71,86,42,43,50,59,36,44,48,54,44,35,55,51,53,56,68,74,100,126,89,75,78,79,68,81,75,87,80,56,89,89,55,58,65,52,58,54,52,39,26,50,49,42,50,36,48,66,54,36,73,58,52,49,91,42,64,51,75,49,42,63,54,46,11,61,66,61,71,50,52,50,65,45,39,43,53,38,51,52,50,36,35,74,58,56,55,28,38,81,40,88,101,73,42,39,26,49,19,77,88,52,47,71,38,58,48,55,71,77,58,70,63,58,67,71,76,46,83,49,70,64,58,83,78,48,44,67,58,62,52,61,74,52,90,64,90,77,71,69,91,61,49,85,76,38,79,26,25,19,41,68,92,39,67,44,53,76,70,47,62,46,70,64,51,45,51,29,50,46,51,71,58,66,65,60,77,63,50,72,43,41,44,64,57,67,58,56,72,59,64,63,31,51,50,41,40,44,68,64,52,34,34,76,33,53,34,69,63,59,72,66,22,51,45,78,30,39,15,41,52,20,47,52,31,51,49,26,61,31,55,39,28,67,87,35,34,35,32,31,45,35,49,23,55,48,68,61,52,58,36,39,49,74,34,48,33,44,76,41,78,21,49,59,52,53,43,22,71,44,80,64,87,74,83,41,54,29,34,47,45,31,50,69,46,24,45,62,51,11,17,30,40,32,71,68,47,51,49,49,51,54,50,50,26,63,76,64,69,20,34,36,39,38,43,37,65,48,64,72,62,52,56,52,89,75,67,78,59,44,71,53,38,70,37,32,27,67,38,40,35,37,31,25,41,68,21,60,77,68,22,45,12,59,31,36,16,31,34,38,38,50,47,70,59,36,50,34,44,43,36,42,36,34,49,40,40,28,49,69,41,34,54,59,41,52,31,51,24,48,33,49,50,64,38,51,50,59,43,49,41,53,53,49,28,53,50,50,52,52,38,49,52,47,44,52,52,31,38,57,72,54,37,64,71,45,41,60,58,59,52,17,76,72,34,83,37,47,27,31,33,46,54,86,88,44,52,25,62,59,47,33,54,56,24,42,77,73,28,27,39,52,38,57,35,38,74,30,36,87,52,97,76,44,66,47,26,28,32,34,37,12,54,50,46,28,56,70,86,43,43,51,60,35,43,46,54,43,35,55,50,53,57,70,73,101